Protein AF-0000000072352328 (afdb_homodimer)

Organism: Anopheles coluzzii (NCBI:txid1518534)

Solvent-accessible surface area (backbone atoms only — not comparable to full-atom values): 76839 Å² total; per-residue (Å²): 142,83,77,74,85,73,66,78,80,70,67,80,75,66,70,76,72,65,75,76,70,66,76,71,64,65,72,63,61,73,65,61,70,85,67,74,69,97,76,76,88,82,78,81,71,86,71,71,86,76,81,78,78,77,79,77,78,75,73,78,75,74,75,66,84,60,55,64,74,63,72,71,69,50,74,73,69,64,60,67,70,76,65,71,70,70,68,73,87,72,75,71,66,72,76,56,86,63,78,65,69,59,88,79,51,53,70,67,54,48,52,33,56,46,44,62,72,64,58,58,46,59,68,58,42,25,53,48,37,53,57,51,39,71,77,40,86,81,61,66,58,70,44,43,54,64,58,50,55,46,70,82,67,77,76,76,66,44,80,48,58,55,34,41,35,35,73,64,36,68,65,53,44,50,43,64,74,36,67,90,49,87,77,94,59,66,63,47,41,31,36,38,33,44,47,81,40,77,70,47,86,67,41,66,40,24,36,42,36,34,33,35,39,42,67,90,44,72,84,52,71,71,36,68,29,28,41,33,38,19,61,54,70,74,65,37,65,57,75,66,42,39,65,53,41,54,46,50,46,47,33,49,73,72,26,40,70,50,94,87,40,74,24,42,39,45,84,60,38,38,40,46,53,64,72,44,43,20,61,61,59,20,35,32,48,53,75,40,46,46,14,52,78,56,32,66,34,64,36,43,78,28,81,85,66,39,33,45,16,38,82,60,86,78,44,58,66,61,50,51,72,48,53,78,66,60,69,58,59,78,26,54,72,51,86,32,55,66,76,71,32,76,96,60,51,70,50,70,30,49,47,75,47,23,41,56,64,32,40,30,66,27,46,49,43,50,49,52,50,18,43,56,69,38,73,41,70,44,88,55,61,38,80,77,43,37,67,57,55,17,49,55,40,51,67,43,49,65,30,80,76,55,80,71,77,55,66,31,64,88,45,50,94,33,56,43,64,67,49,42,48,44,34,62,71,54,46,36,63,55,52,37,65,71,67,38,58,68,69,60,34,52,47,46,34,24,51,49,50,22,52,56,33,43,50,30,64,63,34,54,90,45,38,67,59,25,40,54,30,31,44,48,34,50,56,47,40,35,72,69,53,30,61,60,68,26,26,56,52,50,45,49,46,64,50,31,47,58,46,31,72,74,72,38,33,37,78,80,52,38,53,65,71,56,54,58,52,52,48,51,55,56,63,52,54,79,58,87,50,64,58,62,60,45,37,53,39,48,51,53,29,49,54,62,48,54,74,67,58,81,75,79,84,82,76,65,65,40,80,45,79,53,100,89,36,59,31,41,32,58,46,89,84,35,66,37,28,67,49,80,38,30,16,35,30,30,32,77,86,73,44,48,32,40,43,67,46,70,48,79,53,96,94,35,48,40,30,35,26,28,41,46,71,49,72,40,65,69,43,65,61,88,49,50,25,56,82,70,56,23,35,23,35,39,70,83,37,46,43,89,60,78,43,79,40,48,60,82,42,53,45,28,41,30,37,55,23,60,38,94,48,88,54,32,28,38,32,27,60,37,64,91,45,51,76,95,142,82,77,72,86,74,64,74,82,71,64,81,75,65,70,79,73,63,77,78,69,65,80,71,60,70,68,63,63,73,61,62,74,68,66,68,90,63,81,76,84,87,76,84,74,82,77,78,82,84,83,79,79,78,80,80,79,75,74,79,75,75,78,67,82,62,57,64,73,64,73,70,68,50,74,72,70,63,59,66,70,75,64,71,68,68,69,73,86,71,74,71,67,72,77,54,87,62,79,63,70,59,87,78,50,54,70,68,54,47,52,34,55,48,43,62,72,64,59,59,45,58,68,58,44,25,53,50,37,54,58,52,39,73,75,39,85,83,62,65,60,68,45,42,53,65,58,50,55,44,70,82,68,75,76,74,66,44,81,47,59,55,33,41,34,34,73,63,36,68,63,52,41,50,43,64,74,37,66,90,47,87,78,94,58,66,62,47,41,31,36,36,33,44,46,80,42,76,71,45,86,66,40,63,40,23,37,41,37,35,32,35,40,39,68,88,44,72,84,52,72,71,37,67,32,30,39,32,36,20,60,53,70,72,66,36,65,57,75,65,42,39,66,54,39,54,49,52,46,48,31,48,72,71,26,40,70,51,94,88,40,75,25,42,40,44,84,59,38,38,41,46,53,65,71,43,43,19,60,60,59,19,36,32,49,53,76,39,47,47,14,52,79,55,33,66,35,65,35,43,78,28,83,86,66,43,33,45,15,40,84,58,86,76,44,58,66,63,50,51,72,47,55,78,65,61,68,59,58,79,25,54,71,51,86,31,55,64,74,72,32,75,95,60,50,69,52,69,30,48,45,73,47,23,41,55,64,34,39,30,65,26,45,49,44,51,48,53,49,18,42,55,70,37,74,40,71,44,88,54,61,38,80,77,42,35,67,58,55,17,49,55,40,50,66,45,50,64,30,80,77,54,80,72,76,55,65,32,65,87,44,50,93,35,58,43,65,67,49,42,50,45,33,62,71,53,48,36,63,54,48,37,65,70,67,38,57,69,69,60,36,52,47,47,33,23,51,49,51,22,52,57,33,42,50,30,63,64,33,54,89,45,38,65,57,25,40,52,30,33,42,48,35,50,57,47,40,33,71,69,54,28,61,62,70,26,26,56,53,51,43,48,46,64,52,30,46,59,47,32,73,74,74,39,34,37,78,81,53,39,52,66,73,54,53,56,52,52,49,52,55,58,62,51,55,80,60,86,51,62,59,62,60,44,37,54,40,48,51,52,28,50,54,62,49,54,74,67,59,81,77,80,86,81,76,66,65,40,80,44,79,53,99,90,36,59,31,40,32,57,46,90,85,34,65,37,27,66,50,80,38,30,14,37,30,29,32,76,86,73,45,49,32,37,45,67,44,71,48,78,54,95,95,35,47,41,29,35,26,28,43,48,70,51,73,40,66,70,44,66,62,89,50,49,26,58,82,67,57,23,34,24,35,40,69,83,38,47,43,90,58,79,44,80,40,49,60,84,42,54,46,29,42,30,37,55,24,62,39,94,47,91,54,33,29,38,34,27,62,38,64,92,45,49,76,95

Foldseek 3Di:
DPPDPPPDPPPPPPPPPPPPPPPPPPPVPVPPPVPDDDDDDDDDDPPDDDDPPPDPPPPPPPPPPLVAVQPVPPLVLFLPPPPQPPPDPPPPPVPPPPVPPPPPDDPLLVVLVVCLVVLDDFVVVLVVLVVVQVPDPPHHDNGPCVSLVFDPDFQDWDDAAFFIKHFCADLNQQCLQPVPHDDPAQEWEKEWEWEWAQQDPVALKIKTWIWMDTLVCRVRAITTGMITIHSDPGPDLCVHCVVVLVRQQVCQVFAHAYPNDGHHYDYFAYEYDQQVLCVQQQFDGCQAQCNALFFRFGWDQDPVVSGTFGQDQPGGTDFQVCVVVVVNPRRHHDHHPNNSRPPDRSSQRYDPLACLVQPQSHPQLCVLCCQCVVVLVFDFPCVPCQVVQQVLQQPFQAAVLLSDGAGGCVCSVSDHSSNSVCCLAAAVLQRCVPGPPPVVSLLSVLVSVLLLLQQAVVNVVCLVVNLVSLSVSLVVSCVNRRRNPRGSSSSCSNVNSVNCVRRNGNVSRHCVSVSNVSSVLSSQADDPPPSVSSSVSSVVSVSVSVVVSDDDDDDDQDWDDDPRWIWTRHDVSQIATQDPNRQWFAFPVLWIWGWDHWDDDPNWIKTKTWTQQDWDFSDPPPHTVSSSSKTKGFPVRIDPDIDIDTSNRTAFGWGWRDHPDRGITITHGPSVSHHD/DPPPPPPDPPPPPPPPPPPPPPPPPPVPPVPPPVPDPPPDDDDDPDPDDDDPPPDPPPPPPPPPPLVAVQPVPPLVLFLPPPPQPPPDPPPPPPPPPPVPPPPPDDPLLVVLVVCLVVLDDQVVVLVVLVVVQVPDPPHDDNGPCVSLVFPPDFQDWDDAAFFIKGFCADLNQQCLQPVPHDDPAQEWEKEWEWEWAQQDPVALKIKTWIWMDTLVCRVRAITTGMITIHSDPGPDLCVHCVVVLVRQQVCQVFAHAYPNDGHHYDYFAYEYDQQVLCVQQQFDGCQAQCNALFFRFGWDQDPVVSGTFGQDQPGGTDFQVCVVVVVNPRRHHDHHPNNSRPPDRSSQRYDPLACLVQPQSHDQLCVLCCQCVVVLVFDFPCVPCQVVQQVLQQPFQAAVLLSDGAGGCVCSVSDHSSNSVCCLAAAVLQRCVPGPDPVVSQLSVLVSVLLLLQQAVVNVVCLVVNLVSLSVSLVVSCVNRRRNPRGSSSSCSNVNSVNCVRRNGNVSRHCVSVSNVSSVLSSQADDPPPSVSSSVSSVVSVSVSVVVSDDDDDDDQDWDDDPRWIWTRHDVSQIATQDPNRQWFAFPVLWIWGWDHWDDDPNWIKTKTWTQQDWDFSDPPPHTNSSSSKTKGFPVRIDPDIDIDTSNRTAFGWRWRDHPDRGITITHGPSVSHHD

Structure (mmCIF, N/CA/C/O backbone):
data_AF-0000000072352328-model_v1
#
loop_
_entity.id
_entity.type
_entity.pdbx_description
1 polymer 'Transposase domain-containing protein'
#
loop_
_atom_site.group_PDB
_atom_site.id
_atom_site.type_symbol
_atom_site.label_atom_id
_atom_site.label_alt_id
_atom_site.label_comp_id
_atom_site.label_asym_id
_atom_site.label_entity_id
_atom_site.label_seq_id
_atom_site.pdbx_PDB_ins_code
_atom_site.Cartn_x
_atom_site.Cartn_y
_atom_site.Cartn_z
_atom_site.occupancy
_atom_site.B_iso_or_equiv
_atom_site.auth_seq_id
_atom_site.auth_comp_id
_atom_site.auth_asym_id
_atom_site.auth_atom_id
_atom_site.pdbx_PDB_model_num
ATOM 1 N N . MET A 1 1 ? 1.146 28.656 66.938 1 20.92 1 MET A N 1
ATOM 2 C CA . MET A 1 1 ? -0.281 28.484 66.688 1 20.92 1 MET A CA 1
ATOM 3 C C . MET A 1 1 ? -0.513 27.547 65.5 1 20.92 1 MET A C 1
ATOM 5 O O . MET A 1 1 ? -1.419 27.781 64.688 1 20.92 1 MET A O 1
ATOM 9 N N . ASP A 1 2 ? 0.511 26.781 65.062 1 22.23 2 ASP A N 1
ATOM 10 C CA . ASP A 1 2 ? 1.197 26 64 1 22.23 2 ASP A CA 1
ATOM 11 C C . ASP A 1 2 ? 0.465 24.688 63.719 1 22.23 2 ASP A C 1
ATOM 13 O O . ASP A 1 2 ? 0.609 24.109 62.656 1 22.23 2 ASP A O 1
ATOM 17 N N . ASN A 1 3 ? -0.056 24.016 64.812 1 22.45 3 ASN A N 1
ATOM 18 C CA . ASN A 1 3 ? -0.299 22.594 65 1 22.45 3 ASN A CA 1
ATOM 19 C C . ASN A 1 3 ? -1.576 22.141 64.312 1 22.45 3 ASN A C 1
ATOM 21 O O . ASN A 1 3 ? -1.87 20.953 64.25 1 22.45 3 ASN A O 1
ATOM 25 N N . LEU A 1 4 ? -2.645 22.953 64.375 1 22.48 4 LEU A N 1
ATOM 26 C CA . LEU A 1 4 ? -4.051 22.562 64.375 1 22.48 4 LEU A CA 1
ATOM 27 C C . LEU A 1 4 ? -4.465 22.047 62.969 1 22.48 4 LEU A C 1
ATOM 29 O O . LEU A 1 4 ? -5.578 21.547 62.812 1 22.48 4 LEU A O 1
ATOM 33 N N . GLN A 1 5 ? -3.85 22.594 61.844 1 19.72 5 GLN A N 1
ATOM 34 C CA . GLN A 1 5 ? -4.492 22.609 60.531 1 19.72 5 GLN A CA 1
ATOM 35 C C . GLN A 1 5 ? -4.488 21.234 59.906 1 19.72 5 GLN A C 1
ATOM 37 O O . GLN A 1 5 ? -4.613 21.109 58.688 1 19.72 5 GLN A O 1
ATOM 42 N N . ARG A 1 6 ? -3.805 20.125 60.562 1 25.02 6 ARG A N 1
ATOM 43 C CA . ARG A 1 6 ? -3.527 18.781 60.094 1 25.02 6 ARG A CA 1
ATOM 44 C C . ARG A 1 6 ? -4.82 18.031 59.812 1 25.02 6 ARG A C 1
ATOM 46 O O . ARG A 1 6 ? -4.809 17.016 59.094 1 25.02 6 ARG A O 1
ATOM 53 N N . VAL A 1 7 ? -5.84 18.219 60.719 1 23.66 7 VAL A N 1
ATOM 54 C CA . VAL A 1 7 ? -6.812 17.188 61.094 1 23.66 7 VAL A CA 1
ATOM 55 C C . VAL A 1 7 ? -7.773 16.953 59.938 1 23.66 7 VAL A C 1
ATOM 57 O O . VAL A 1 7 ? -8.188 15.82 59.688 1 23.66 7 VAL A O 1
ATOM 60 N N . ASP A 1 8 ? -8.422 18.016 59.344 1 21.95 8 ASP A N 1
ATOM 61 C CA . ASP A 1 8 ? -9.758 17.875 58.75 1 21.95 8 ASP A CA 1
ATOM 62 C C . ASP A 1 8 ? -9.695 17.188 57.406 1 21.95 8 ASP A C 1
ATOM 64 O O . ASP A 1 8 ? -10.719 17.031 56.75 1 21.95 8 ASP A O 1
ATOM 68 N N . ASN A 1 9 ? -8.516 17.062 56.75 1 22.2 9 ASN A N 1
ATOM 69 C CA . ASN A 1 9 ? -8.406 16.703 55.344 1 22.2 9 ASN A CA 1
ATOM 70 C C . ASN A 1 9 ? -8.711 15.227 55.094 1 22.2 9 ASN A C 1
ATOM 72 O O . ASN A 1 9 ? -8.453 14.695 54.031 1 22.2 9 ASN A O 1
ATOM 76 N N . ILE A 1 10 ? -8.734 14.312 56.156 1 26.14 10 ILE A N 1
ATOM 77 C CA . ILE A 1 10 ? -8.867 12.859 56.125 1 26.14 10 ILE A CA 1
ATOM 78 C C . ILE A 1 10 ? -10.273 12.477 55.656 1 26.14 10 ILE A C 1
ATOM 80 O O . ILE A 1 10 ? -10.516 11.344 55.25 1 26.14 10 ILE A O 1
ATOM 84 N N . LYS A 1 11 ? -11.336 13.281 56.031 1 23.91 11 LYS A N 1
ATOM 85 C CA . LYS A 1 11 ? -12.711 12.781 56.062 1 23.91 11 LYS A CA 1
ATOM 86 C C . LYS A 1 11 ? -13.188 12.398 54.688 1 23.91 11 LYS A C 1
ATOM 88 O O . LYS A 1 11 ? -13.953 11.438 54.531 1 23.91 11 LYS A O 1
ATOM 93 N N . TYR A 1 12 ? -13.102 13.305 53.625 1 23.03 12 TYR A N 1
ATOM 94 C CA . TYR A 1 12 ? -13.984 13.281 52.469 1 23.03 12 TYR A CA 1
ATOM 95 C C . TYR A 1 12 ? -13.648 12.117 51.562 1 23.03 12 TYR A C 1
ATOM 97 O O . TYR A 1 12 ? -14.352 11.867 50.562 1 23.03 12 TYR A O 1
ATOM 105 N N . SER A 1 13 ? -12.594 11.328 51.719 1 22.41 13 SER A N 1
ATOM 106 C CA . SER A 1 13 ? -12.133 10.305 50.812 1 22.41 13 SER A CA 1
ATOM 107 C C . SER A 1 13 ? -13.078 9.109 50.781 1 22.41 13 SER A C 1
ATOM 109 O O . SER A 1 13 ? -13.008 8.266 49.875 1 22.41 13 SER A O 1
ATOM 111 N N . GLU A 1 14 ? -13.719 8.719 51.906 1 22.84 14 GLU A N 1
ATOM 112 C CA . GLU A 1 14 ? -14.352 7.414 52.094 1 22.84 14 GLU A CA 1
ATOM 113 C C . GLU A 1 14 ? -15.617 7.289 51.25 1 22.84 14 GLU A C 1
ATOM 115 O O . GLU A 1 14 ? -16 6.188 50.875 1 22.84 14 GLU A O 1
ATOM 120 N N . GLN A 1 15 ? -16.516 8.305 51.188 1 21.77 15 GLN A N 1
ATOM 121 C CA . GLN A 1 15 ? -17.922 8.109 50.812 1 21.77 15 GLN A CA 1
ATOM 122 C C . GLN A 1 15 ? -18.047 7.676 49.344 1 21.77 15 GLN A C 1
ATOM 124 O O . GLN A 1 15 ? -19.062 7.129 48.938 1 21.77 15 GLN A O 1
ATOM 129 N N . ILE A 1 16 ? -17.141 7.957 48.438 1 21.31 16 ILE A N 1
ATOM 130 C CA . ILE A 1 16 ? -17.469 7.824 47 1 21.31 16 ILE A CA 1
ATOM 131 C C . ILE A 1 16 ? -17.453 6.352 46.625 1 21.31 16 ILE A C 1
ATOM 133 O O . ILE A 1 16 ? -17.734 6.008 45.469 1 21.31 16 ILE A O 1
ATOM 137 N N . ARG A 1 17 ? -16.984 5.348 47.469 1 25.22 17 ARG A N 1
ATOM 138 C CA . ARG A 1 17 ? -16.938 3.965 47 1 25.22 17 ARG A CA 1
ATOM 139 C C . ARG A 1 17 ? -18.344 3.428 46.75 1 25.22 17 ARG A C 1
ATOM 141 O O . ARG A 1 17 ? -18.5 2.32 46.25 1 25.22 17 ARG A O 1
ATOM 148 N N . LYS A 1 18 ? -19.344 3.809 47.625 1 22.61 18 LYS A N 1
ATOM 149 C CA . LYS A 1 18 ? -20.578 3.045 47.75 1 22.61 18 LYS A CA 1
ATOM 150 C C . LYS A 1 18 ? -21.375 3.066 46.469 1 22.61 18 LYS A C 1
ATOM 152 O O . LYS A 1 18 ? -22.078 2.1 46.156 1 22.61 18 LYS A O 1
ATOM 157 N N . THR A 1 19 ? -21.688 4.211 45.781 1 23 19 THR A N 1
ATOM 158 C CA . THR A 1 19 ? -22.891 4.336 44.969 1 23 19 THR A CA 1
ATOM 159 C C . THR A 1 19 ? -22.734 3.576 43.656 1 23 19 THR A C 1
ATOM 161 O O . THR A 1 19 ? -23.625 3.592 42.812 1 23 19 THR A O 1
ATOM 164 N N . GLY A 1 20 ? -21.641 3.021 43.344 1 21.59 20 GLY A N 1
ATOM 165 C CA . GLY A 1 20 ? -21.5 2.498 41.969 1 21.59 20 GLY A CA 1
ATOM 166 C C . GLY A 1 20 ? -22.266 1.214 41.75 1 21.59 20 GLY A C 1
ATOM 167 O O . GLY A 1 20 ? -22.219 0.64 40.656 1 21.59 20 GLY A O 1
ATOM 168 N N . MET A 1 21 ? -22.672 0.507 42.844 1 22.88 21 MET A N 1
ATOM 169 C CA . MET A 1 21 ? -23.203 -0.841 42.656 1 22.88 21 MET A CA 1
ATOM 170 C C . MET A 1 21 ? -24.578 -0.8 42 1 22.88 21 MET A C 1
ATOM 172 O O . MET A 1 21 ? -25.094 -1.832 41.562 1 22.88 21 MET A O 1
ATOM 176 N N . LEU A 1 22 ? -25.469 0.188 42.312 1 21.83 22 LEU A N 1
ATOM 177 C CA . LEU A 1 22 ? -26.906 0.001 42.188 1 21.83 22 LEU A CA 1
ATOM 178 C C . LEU A 1 22 ? -27.312 -0.14 40.719 1 21.83 22 LEU A C 1
ATOM 180 O O . LEU A 1 22 ? -28.328 -0.761 40.406 1 21.83 22 LEU A O 1
ATOM 184 N N . TYR A 1 23 ? -26.766 0.532 39.75 1 20.7 23 TYR A N 1
ATOM 185 C CA . TYR A 1 23 ? -27.594 0.753 38.562 1 20.7 23 TYR A CA 1
ATOM 186 C C . TYR A 1 23 ? -27.656 -0.503 37.719 1 20.7 23 TYR A C 1
ATOM 188 O O . TYR A 1 23 ? -28.156 -0.464 36.594 1 20.7 23 TYR A O 1
ATOM 196 N N . LYS A 1 24 ? -27.125 -1.657 38.094 1 24.25 24 LYS A N 1
ATOM 197 C CA . LYS A 1 24 ? -27.188 -2.783 37.188 1 24.25 24 LYS A CA 1
ATOM 198 C C . LYS A 1 24 ? -28.641 -3.213 36.938 1 24.25 24 LYS A C 1
ATOM 200 O O . LYS A 1 24 ? -28.938 -3.945 36 1 24.25 24 LYS A O 1
ATOM 205 N N . GLN A 1 25 ? -29.516 -3.09 38.031 1 21.48 25 GLN A N 1
ATOM 206 C CA . GLN A 1 25 ? -30.719 -3.918 38 1 21.48 25 GLN A CA 1
ATOM 207 C C . GLN A 1 25 ? -31.688 -3.457 36.906 1 21.48 25 GLN A C 1
ATOM 209 O O . GLN A 1 25 ? -32.562 -4.219 36.5 1 21.48 25 GLN A O 1
ATOM 214 N N . ARG A 1 26 ? -31.797 -2.109 36.75 1 21.44 26 ARG A N 1
ATOM 215 C CA . ARG A 1 26 ? -33.062 -1.669 36.156 1 21.44 26 ARG A CA 1
ATOM 216 C C . ARG A 1 26 ? -33.188 -2.156 34.719 1 21.44 26 ARG A C 1
ATOM 218 O O . ARG A 1 26 ? -34.281 -2.17 34.125 1 21.44 26 ARG A O 1
ATOM 225 N N . ASP A 1 27 ? -32.094 -2.398 34.031 1 20.11 27 ASP A N 1
ATOM 226 C CA . ASP A 1 27 ? -32.375 -2.453 32.594 1 20.11 27 ASP A CA 1
ATOM 227 C C . ASP A 1 27 ? -33.031 -3.775 32.219 1 20.11 27 ASP A C 1
ATOM 229 O O . ASP A 1 27 ? -33.281 -4.027 31.031 1 20.11 27 ASP A O 1
ATOM 233 N N . LYS A 1 28 ? -33.062 -4.746 33.188 1 22.59 28 LYS A N 1
ATOM 234 C CA . LYS A 1 28 ? -33.688 -5.984 32.688 1 22.59 28 LYS A CA 1
ATOM 235 C C . LYS A 1 28 ? -35.125 -5.77 32.312 1 22.59 28 LYS A C 1
ATOM 237 O O . LYS A 1 28 ? -35.719 -6.566 31.578 1 22.59 28 LYS A O 1
ATOM 242 N N . LEU A 1 29 ? -35.844 -4.875 33.219 1 20.34 29 LEU A N 1
ATOM 243 C CA . LEU A 1 29 ? -37.312 -5.004 33.188 1 20.34 29 LEU A CA 1
ATOM 244 C C . LEU A 1 29 ? -37.844 -4.582 31.812 1 20.34 29 LEU A C 1
ATOM 246 O O . LEU A 1 29 ? -38.969 -4.887 31.469 1 20.34 29 LEU A O 1
ATOM 250 N N . ARG A 1 30 ? -37.125 -3.598 31.203 1 22.3 30 ARG A N 1
ATOM 251 C CA . ARG A 1 30 ? -37.906 -3.051 30.094 1 22.3 30 ARG A CA 1
ATOM 252 C C . ARG A 1 30 ? -38.125 -4.09 29 1 22.3 30 ARG A C 1
ATOM 254 O O . ARG A 1 30 ? -38.594 -3.762 27.906 1 22.3 30 ARG A O 1
ATOM 261 N N . LEU A 1 31 ? -37.625 -5.32 29.25 1 23.61 31 LEU A N 1
ATOM 262 C CA . LEU A 1 31 ? -37.844 -6.293 28.188 1 23.61 31 LEU A CA 1
ATOM 263 C C . LEU A 1 31 ? -39.312 -6.523 27.969 1 23.61 31 LEU A C 1
ATOM 265 O O . LEU A 1 31 ? -39.75 -6.91 26.875 1 23.61 31 LEU A O 1
ATOM 269 N N . ILE A 1 32 ? -40 -6.73 29.188 1 22.19 32 ILE A N 1
ATOM 270 C CA . ILE A 1 32 ? -41.25 -7.512 29.125 1 22.19 32 ILE A CA 1
ATOM 271 C C . ILE A 1 32 ? -42.281 -6.762 28.297 1 22.19 32 ILE A C 1
ATOM 273 O O . ILE A 1 32 ? -43.031 -7.367 27.516 1 22.19 32 ILE A O 1
ATOM 277 N N . GLU A 1 33 ? -42.594 -5.531 28.828 1 20.19 33 GLU A N 1
ATOM 278 C CA . GLU A 1 33 ? -44 -5.121 28.641 1 20.19 33 GLU A CA 1
ATOM 279 C C . GLU A 1 33 ? -44.281 -4.863 27.172 1 20.19 33 GLU A C 1
ATOM 281 O O . GLU A 1 33 ? -45.438 -4.57 26.797 1 20.19 33 GLU A O 1
ATOM 286 N N . LYS A 1 34 ? -43.281 -4.453 26.406 1 21.44 34 LYS A N 1
ATOM 287 C CA . LYS A 1 34 ? -43.875 -3.92 25.188 1 21.44 34 LYS A CA 1
ATOM 288 C C . LYS A 1 34 ? -44.594 -5.016 24.391 1 21.44 34 LYS A C 1
ATOM 290 O O . LYS A 1 34 ? -44.062 -5.496 23.375 1 21.44 34 LYS A O 1
ATOM 295 N N . ASP A 1 35 ? -44.969 -6.137 25 1 19.7 35 ASP A N 1
ATOM 296 C CA . ASP A 1 35 ? -45.688 -7.203 24.328 1 19.7 35 ASP A CA 1
ATOM 297 C C . ASP A 1 35 ? -46.906 -6.648 23.578 1 19.7 35 ASP A C 1
ATOM 299 O O . ASP A 1 35 ? -47.188 -7.059 22.453 1 19.7 35 ASP A O 1
ATOM 303 N N . ALA A 1 36 ? -48 -6.488 24.469 1 18.75 36 ALA A N 1
ATOM 304 C CA . ALA A 1 36 ? -49.375 -6.891 24.203 1 18.75 36 ALA A CA 1
ATOM 305 C C . ALA A 1 36 ? -50.031 -5.953 23.188 1 18.75 36 ALA A C 1
ATOM 307 O O . ALA A 1 36 ? -50.812 -6.391 22.344 1 18.75 36 ALA A O 1
ATOM 308 N N . ALA A 1 37 ? -50.25 -4.66 23.688 1 18.08 37 ALA A N 1
ATOM 309 C CA . ALA A 1 37 ? -51.594 -4.176 23.5 1 18.08 37 ALA A CA 1
ATOM 310 C C . ALA A 1 37 ? -51.906 -3.963 22.031 1 18.08 37 ALA A C 1
ATOM 312 O O . ALA A 1 37 ? -53 -4.316 21.547 1 18.08 37 ALA A O 1
ATOM 313 N N . ASP A 1 38 ? -51.438 -2.75 21.391 1 18.28 38 ASP A N 1
ATOM 314 C CA . ASP A 1 38 ? -52.469 -1.924 20.766 1 18.28 38 ASP A CA 1
ATOM 315 C C . ASP A 1 38 ? -52.969 -2.547 19.469 1 18.28 38 ASP A C 1
ATOM 317 O O . ASP A 1 38 ? -52.188 -2.775 18.547 1 18.28 38 ASP A O 1
ATOM 321 N N . HIS A 1 39 ? -54.125 -3.273 19.438 1 18.48 39 HIS A N 1
ATOM 322 C CA . HIS A 1 39 ? -55.062 -3.977 18.547 1 18.48 39 HIS A CA 1
ATOM 323 C C . HIS A 1 39 ? -55.406 -3.115 17.344 1 18.48 39 HIS A C 1
ATOM 325 O O . HIS A 1 39 ? -55.438 -3.605 16.203 1 18.48 39 HIS A O 1
ATOM 331 N N . GLY A 1 40 ? -56.25 -2.027 17.578 1 17.14 40 GLY A N 1
ATOM 332 C CA . GLY A 1 40 ? -57.5 -1.94 16.859 1 17.14 40 GLY A CA 1
ATOM 333 C C . GLY A 1 40 ? -57.344 -1.481 15.422 1 17.14 40 GLY A C 1
ATOM 334 O O . GLY A 1 40 ? -58.062 -1.923 14.531 1 17.14 40 GLY A O 1
ATOM 335 N N . SER A 1 41 ? -56.875 -0.177 15.234 1 17.61 41 SER A N 1
ATOM 336 C CA . SER A 1 41 ? -57.688 0.738 14.438 1 17.61 41 SER A CA 1
ATOM 337 C C . SER A 1 41 ? -57.656 0.364 12.961 1 17.61 41 SER A C 1
ATOM 339 O O . SER A 1 41 ? -56.656 -0.167 12.477 1 17.61 41 SER A O 1
ATOM 341 N N . THR A 1 42 ? -58.875 0.562 12.258 1 18.05 42 THR A N 1
ATOM 342 C CA . THR A 1 42 ? -59.688 0.279 11.07 1 18.05 42 THR A CA 1
ATOM 343 C C . THR A 1 42 ? -59 0.801 9.812 1 18.05 42 THR A C 1
ATOM 345 O O . THR A 1 42 ? -58.094 1.659 9.898 1 18.05 42 THR A O 1
ATOM 348 N N . SER A 1 43 ? -59.656 0.607 8.633 1 18.42 43 SER A N 1
ATOM 349 C CA . SER A 1 43 ? -59.562 0.262 7.215 1 18.42 43 SER A CA 1
ATOM 350 C C . SER A 1 43 ? -59.344 1.501 6.355 1 18.42 43 SER A C 1
ATOM 352 O O . SER A 1 43 ? -59.219 1.4 5.137 1 18.42 43 SER A O 1
ATOM 354 N N . VAL A 1 44 ? -59.375 2.785 6.945 1 18.56 44 VAL A N 1
ATOM 355 C CA . VAL A 1 44 ? -60 3.689 5.98 1 18.56 44 VAL A CA 1
ATOM 356 C C . VAL A 1 44 ? -59.156 3.729 4.703 1 18.56 44 VAL A C 1
ATOM 358 O O . VAL A 1 44 ? -57.938 3.607 4.75 1 18.56 44 VAL A O 1
ATOM 361 N N . ASP A 1 45 ? -59.844 3.881 3.523 1 19.02 45 ASP A N 1
ATOM 362 C CA . ASP A 1 45 ? -59.906 3.68 2.08 1 19.02 45 ASP A CA 1
ATOM 363 C C . ASP A 1 45 ? -59.031 4.688 1.35 1 19.02 45 ASP A C 1
ATOM 365 O O . ASP A 1 45 ? -59.094 4.801 0.123 1 19.02 45 ASP A O 1
ATOM 369 N N . ASP A 1 46 ? -58 5.258 2.062 1 17.16 46 ASP A N 1
ATOM 370 C CA . ASP A 1 46 ? -57.594 6.484 1.395 1 17.16 46 ASP A CA 1
ATOM 371 C C . ASP A 1 46 ? -57.094 6.195 -0.023 1 17.16 46 ASP A C 1
ATOM 373 O O . ASP A 1 46 ? -56.094 5.516 -0.21 1 17.16 46 ASP A O 1
ATOM 377 N N . ALA A 1 47 ? -57.969 6.191 -1.014 1 18.22 47 ALA A N 1
ATOM 378 C CA . ALA A 1 47 ? -57.906 5.918 -2.447 1 18.22 47 ALA A CA 1
ATOM 379 C C . ALA A 1 47 ? -56.812 6.766 -3.111 1 18.22 47 ALA A C 1
ATOM 381 O O . ALA A 1 47 ? -56.219 6.344 -4.098 1 18.22 47 ALA A O 1
ATOM 382 N N . GLY A 1 48 ? -56.781 8.094 -2.688 1 17.25 48 GLY A N 1
ATOM 383 C CA . GLY A 1 48 ? -56.844 8.883 -3.902 1 17.25 48 GLY A CA 1
ATOM 384 C C . GLY A 1 48 ? -55.562 8.859 -4.715 1 17.25 48 GLY A C 1
ATOM 385 O O . GLY A 1 48 ? -55.625 8.992 -5.941 1 17.25 48 GLY A O 1
ATOM 386 N N . TYR A 1 49 ? -54.406 9.141 -4.012 1 18.41 49 TYR A N 1
ATOM 387 C CA . TYR A 1 49 ? -53.625 10.156 -4.723 1 18.41 49 TYR A CA 1
ATOM 388 C C . TYR A 1 49 ? -52.938 9.555 -5.949 1 18.41 49 TYR A C 1
ATOM 390 O O . TYR A 1 49 ? -52.469 8.414 -5.918 1 18.41 49 TYR A O 1
ATOM 398 N N . SER A 1 50 ? -53.188 10.117 -7.145 1 18.94 50 SER A N 1
ATOM 399 C CA . SER A 1 50 ? -52.875 9.953 -8.562 1 18.94 50 SER A CA 1
ATOM 400 C C . SER A 1 50 ? -51.375 9.922 -8.812 1 18.94 50 SER A C 1
ATOM 402 O O . SER A 1 50 ? -50.594 10.57 -8.094 1 18.94 50 SER A O 1
ATOM 404 N N . ASN A 1 51 ? -50.875 8.922 -9.508 1 18.89 51 ASN A N 1
ATOM 405 C CA . ASN A 1 51 ? -49.62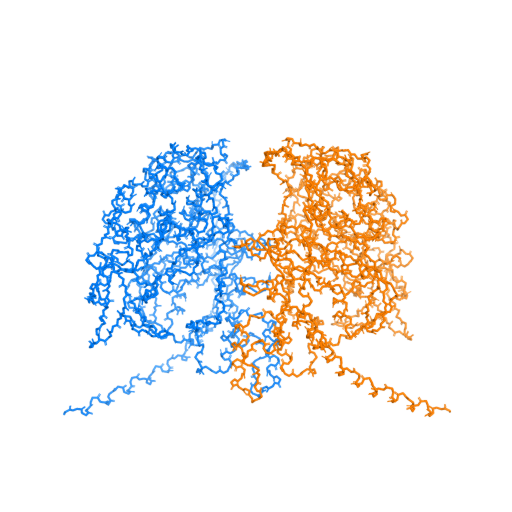5 8.328 -10 1 18.89 51 ASN A CA 1
ATOM 406 C C . ASN A 1 51 ? -48.812 9.328 -10.812 1 18.89 51 ASN A C 1
ATOM 408 O O . ASN A 1 51 ? -49.188 9.648 -11.945 1 18.89 51 ASN A O 1
ATOM 412 N N . ILE A 1 52 ? -48.438 10.555 -10.25 1 19.94 52 ILE A N 1
ATOM 413 C CA . ILE A 1 52 ? -47.719 11.422 -11.18 1 19.94 52 ILE A CA 1
ATOM 414 C C . ILE A 1 52 ? -46.5 10.68 -11.727 1 19.94 52 ILE A C 1
ATOM 416 O O . ILE A 1 52 ? -45.688 10.141 -10.961 1 19.94 52 ILE A O 1
ATOM 420 N N . SER A 1 53 ? -46.5 10.266 -13 1 19.39 53 SER A N 1
ATOM 421 C CA . SER A 1 53 ? -45.562 9.57 -13.883 1 19.39 53 SER A CA 1
ATOM 422 C C . SER A 1 53 ? -44.219 10.281 -13.953 1 19.39 53 SER A C 1
ATOM 424 O O . SER A 1 53 ? -44.125 11.398 -14.469 1 19.39 53 SER A O 1
ATOM 426 N N . HIS A 1 54 ? -43.438 10.414 -12.883 1 18.27 54 HIS A N 1
ATOM 427 C CA . HIS A 1 54 ? -42.156 11.109 -13.031 1 18.27 54 HIS A CA 1
ATOM 428 C C . HIS A 1 54 ? -41.344 10.477 -14.141 1 18.27 54 HIS A C 1
ATOM 430 O O . HIS A 1 54 ? -41.188 9.25 -14.195 1 18.27 54 HIS A O 1
ATOM 436 N N . ALA A 1 55 ? -41.219 11.055 -15.367 1 20.27 55 ALA A N 1
ATOM 437 C CA . ALA A 1 55 ? -40.406 10.812 -16.547 1 20.27 55 ALA A CA 1
ATOM 438 C C . ALA A 1 55 ? -38.938 10.656 -16.172 1 20.27 55 ALA A C 1
ATOM 440 O O . ALA A 1 55 ? -38.375 11.461 -15.406 1 20.27 55 ALA A O 1
ATOM 441 N N . ASP A 1 56 ? -38.406 9.438 -16.109 1 19.95 56 ASP A N 1
ATOM 442 C CA . ASP A 1 56 ? -37.094 8.914 -15.828 1 19.95 56 ASP A CA 1
ATOM 443 C C . ASP A 1 56 ? -36.031 9.578 -16.719 1 19.95 56 ASP A C 1
ATOM 445 O O . ASP A 1 56 ? -36.031 9.383 -17.938 1 19.95 56 ASP A O 1
ATOM 449 N N . CYS A 1 57 ? -35.781 10.914 -16.625 1 20.95 57 CYS A N 1
ATOM 450 C CA . CYS A 1 57 ? -34.688 11.516 -17.391 1 20.95 57 CYS A CA 1
ATOM 451 C C . CYS A 1 57 ? -33.406 10.703 -17.25 1 20.95 57 CYS A C 1
ATOM 453 O O . CYS A 1 57 ? -32.844 10.602 -16.156 1 20.95 57 CYS A O 1
ATOM 455 N N . SER A 1 58 ? -33.281 9.57 -17.953 1 21.42 58 SER A N 1
ATOM 456 C CA . SER A 1 58 ? -32.094 8.758 -18.094 1 21.42 58 SER A CA 1
ATOM 457 C C . SER A 1 58 ? -30.891 9.602 -18.531 1 21.42 58 SER A C 1
ATOM 459 O O . SER A 1 58 ? -30.797 9.969 -19.719 1 21.42 58 SER A O 1
ATOM 461 N N . ILE A 1 59 ? -30.625 10.727 -17.969 1 21.83 59 ILE A N 1
ATOM 462 C CA . ILE A 1 59 ? -29.422 11.422 -18.422 1 21.83 59 ILE A CA 1
ATOM 463 C C . ILE A 1 59 ? -28.234 10.461 -18.391 1 21.83 59 ILE A C 1
ATOM 465 O O . ILE A 1 59 ? -27.906 9.898 -17.344 1 21.83 59 ILE A O 1
ATOM 469 N N . ALA A 1 60 ? -27.875 9.805 -19.578 1 24.58 60 ALA A N 1
ATOM 470 C CA . ALA A 1 60 ? -26.625 9.094 -19.875 1 24.58 60 ALA A CA 1
ATOM 471 C C . ALA A 1 60 ? -25.422 9.883 -19.391 1 24.58 60 ALA A C 1
ATOM 473 O O . ALA A 1 60 ? -25.188 11.023 -19.812 1 24.58 60 ALA A O 1
ATOM 474 N N . ASP A 1 61 ? -25.078 9.883 -18.094 1 22.67 61 ASP A N 1
ATOM 475 C CA . ASP A 1 61 ? -23.828 10.398 -17.547 1 22.67 61 ASP A CA 1
ATOM 476 C C . ASP A 1 61 ? -22.625 9.969 -18.406 1 22.67 61 ASP A C 1
ATOM 478 O O . ASP A 1 61 ? -22.328 8.781 -18.516 1 22.67 61 ASP A O 1
ATOM 482 N N . GLN A 1 62 ? -22.484 10.523 -19.641 1 24.52 62 GLN A N 1
ATOM 483 C CA . GLN A 1 62 ? -21.25 10.383 -20.391 1 24.52 62 GLN A CA 1
ATOM 484 C C . GLN A 1 62 ? -20.031 10.555 -19.469 1 24.52 62 GLN A C 1
ATOM 486 O O . GLN A 1 62 ? -19.828 11.625 -18.906 1 24.52 62 GLN A O 1
ATOM 491 N N . SER A 1 63 ? -19.75 9.57 -18.734 1 26.41 63 SER A N 1
ATOM 492 C CA . SER A 1 63 ? -18.5 9.516 -17.969 1 26.41 63 SER A CA 1
ATOM 493 C C . SER A 1 63 ? -17.312 9.883 -18.844 1 26.41 63 SER A C 1
ATOM 495 O O . SER A 1 63 ? -16.859 9.086 -19.656 1 26.41 63 SER A O 1
ATOM 497 N N . ASP A 1 64 ? -17.359 11.07 -19.469 1 26.55 64 ASP A N 1
ATOM 498 C CA . ASP A 1 64 ? -16.109 11.531 -20.078 1 26.55 64 ASP A CA 1
ATOM 499 C C . ASP A 1 64 ? -14.93 11.32 -19.141 1 26.55 64 ASP A C 1
ATOM 501 O O . ASP A 1 64 ? -15.016 11.602 -17.953 1 26.55 64 ASP A O 1
ATOM 505 N N . ASN A 1 65 ? -14.055 10.43 -19.516 1 30.44 65 ASN A N 1
ATOM 506 C CA . ASN A 1 65 ? -12.766 10.117 -18.906 1 30.44 65 ASN A CA 1
ATOM 507 C C . ASN A 1 65 ? -11.953 11.383 -18.656 1 30.44 65 ASN A C 1
ATOM 509 O O . ASN A 1 65 ? -11.195 11.828 -19.516 1 30.44 65 ASN A O 1
ATOM 513 N N . ILE A 1 66 ? -12.586 12.414 -18.172 1 29.42 66 ILE A N 1
ATOM 514 C CA . ILE A 1 66 ? -11.734 13.539 -17.797 1 29.42 66 ILE A CA 1
ATOM 515 C C . ILE A 1 66 ? -10.641 13.062 -16.844 1 29.42 66 ILE A C 1
ATOM 517 O O . ILE A 1 66 ? -10.93 12.43 -15.828 1 29.42 66 ILE A O 1
ATOM 521 N N . VAL A 1 67 ? -9.461 12.992 -17.359 1 32.44 67 VAL A N 1
ATOM 522 C CA . VAL A 1 67 ? -8.273 12.75 -16.547 1 32.44 67 VAL A CA 1
ATOM 523 C C . VAL A 1 67 ? -8.258 13.711 -15.367 1 32.44 67 VAL A C 1
ATOM 525 O O . VAL A 1 67 ? -8.242 14.938 -15.547 1 32.44 67 VAL A O 1
ATOM 528 N N . SER A 1 68 ? -9.039 13.43 -14.375 1 30.94 68 SER A N 1
ATOM 529 C CA . SER A 1 68 ? -8.953 14.25 -13.172 1 30.94 68 SER A CA 1
ATOM 530 C C . SER A 1 68 ? -7.504 14.445 -12.742 1 30.94 68 SER A C 1
ATOM 532 O O . SER A 1 68 ? -6.742 13.477 -12.633 1 30.94 68 SER A O 1
ATOM 534 N N . ASP A 1 69 ? -6.93 15.414 -13.102 1 30.3 69 ASP A N 1
ATOM 535 C CA . ASP A 1 69 ? -5.621 15.82 -12.609 1 30.3 69 ASP A CA 1
ATOM 536 C C . ASP A 1 69 ? -5.516 15.641 -11.102 1 30.3 69 ASP A C 1
ATOM 538 O O . ASP A 1 69 ? -4.582 16.141 -10.469 1 30.3 69 ASP A O 1
ATOM 542 N N . GLU A 1 70 ? -6.688 15.484 -10.477 1 28.92 70 GLU A N 1
ATOM 543 C CA . GLU A 1 70 ? -6.418 15.359 -9.047 1 28.92 70 GLU A CA 1
ATOM 544 C C . GLU A 1 70 ? -5.664 14.062 -8.742 1 28.92 70 GLU A C 1
ATOM 546 O O . GLU A 1 70 ? -6.121 12.977 -9.102 1 28.92 70 GLU A O 1
ATOM 551 N N . SER A 1 71 ? -4.422 14.031 -8.82 1 30.83 71 SER A N 1
ATOM 552 C CA . SER A 1 71 ? -3.713 12.93 -8.188 1 30.83 71 SER A CA 1
ATOM 553 C C . SER A 1 71 ? -4.473 12.406 -6.977 1 30.83 71 SER A C 1
ATOM 555 O O . SER A 1 71 ? -4.656 13.125 -5.996 1 30.83 71 SER A O 1
ATOM 557 N N . THR A 1 72 ? -5.543 11.766 -7.195 1 30.91 72 THR A N 1
ATOM 558 C CA . THR A 1 72 ? -6.109 11.07 -6.043 1 30.91 72 THR A CA 1
ATOM 559 C C . THR A 1 72 ? -5.008 10.547 -5.129 1 30.91 72 THR A C 1
ATOM 561 O O . THR A 1 72 ? -4.289 9.609 -5.488 1 30.91 72 THR A O 1
ATOM 564 N N . VAL A 1 73 ? -4.414 11.438 -4.434 1 31.06 73 VAL A N 1
ATOM 565 C CA . VAL A 1 73 ? -3.58 10.992 -3.322 1 31.06 73 VAL A CA 1
ATOM 566 C C . VAL A 1 73 ? -4.262 9.828 -2.602 1 31.06 73 VAL A C 1
ATOM 568 O O . VAL A 1 73 ? -5.367 9.984 -2.072 1 31.06 73 VAL A O 1
ATOM 571 N N . SER A 1 74 ? -4.191 8.68 -3.211 1 32.53 74 SER A N 1
ATOM 572 C CA . SER A 1 74 ? -4.695 7.555 -2.424 1 32.53 74 SER A CA 1
ATOM 573 C C . SER A 1 74 ? -4.379 7.734 -0.941 1 32.53 74 SER A C 1
ATOM 575 O O . SER A 1 74 ? -3.324 8.266 -0.585 1 32.53 74 SER A O 1
ATOM 577 N N . ILE A 1 75 ? -5.371 7.766 -0.172 1 34.75 75 ILE A N 1
ATOM 578 C CA . ILE A 1 75 ? -5.262 7.789 1.282 1 34.75 75 ILE A CA 1
ATOM 579 C C . ILE A 1 75 ? -4.062 6.957 1.723 1 34.75 75 ILE A C 1
ATOM 581 O O . ILE A 1 75 ? -3.59 7.086 2.855 1 34.75 75 ILE A O 1
ATOM 585 N N . GLU A 1 76 ? -3.688 6.066 0.799 1 35.09 76 GLU A N 1
ATOM 586 C CA . GLU A 1 76 ? -2.553 5.258 1.229 1 35.09 76 GLU A CA 1
ATOM 587 C C . GLU A 1 76 ? -1.293 6.109 1.376 1 35.09 76 GLU A C 1
ATOM 589 O O . GLU A 1 76 ? -0.34 5.707 2.047 1 35.09 76 GLU A O 1
ATOM 594 N N . ASP A 1 77 ? -1.225 7.184 0.681 1 36.56 77 ASP A N 1
ATOM 595 C CA . ASP A 1 77 ? -0.008 7.988 0.701 1 36.56 77 ASP A CA 1
ATOM 596 C C . ASP A 1 77 ? 0.189 8.648 2.062 1 36.56 77 ASP A C 1
ATOM 598 O O . ASP A 1 77 ? 1.237 9.242 2.324 1 36.56 77 ASP A O 1
ATOM 602 N N . PHE A 1 78 ? -0.864 8.82 2.719 1 33.81 78 PHE A N 1
ATOM 603 C CA . PHE A 1 78 ? -0.809 9.586 3.955 1 33.81 78 PHE A CA 1
ATOM 604 C C . PHE A 1 78 ? -0.272 8.734 5.102 1 33.81 78 PHE A C 1
ATOM 606 O O . PHE A 1 78 ? -0.069 9.234 6.211 1 33.81 78 PHE A O 1
ATOM 613 N N . LEU A 1 79 ? -0.376 7.465 4.906 1 31.39 79 LEU A N 1
ATOM 614 C CA . LEU A 1 79 ? -0.204 6.793 6.188 1 31.39 79 LEU A CA 1
ATOM 615 C C . LEU A 1 79 ? 1.252 6.844 6.637 1 31.39 79 LEU A C 1
ATOM 617 O O . LEU A 1 79 ? 2.135 6.309 5.965 1 31.39 79 LEU A O 1
ATOM 621 N N . GLU A 1 80 ? 1.578 7.906 7.152 1 32 80 GLU A N 1
ATOM 622 C CA . GLU A 1 80 ? 2.842 8.07 7.867 1 32 80 GLU A CA 1
ATOM 623 C C . GLU A 1 80 ? 3.08 6.914 8.836 1 32 80 GLU A C 1
ATOM 625 O O . GLU A 1 80 ? 2.26 6.66 9.719 1 32 80 GLU A O 1
ATOM 630 N N . ASP A 1 81 ? 3.467 5.852 8.398 1 31.58 81 ASP A N 1
ATOM 631 C CA . ASP A 1 81 ? 3.926 5.031 9.516 1 31.58 81 ASP A CA 1
ATOM 632 C C . ASP A 1 81 ? 4.934 5.793 10.375 1 31.58 81 ASP A C 1
ATOM 634 O O . ASP A 1 81 ? 5.953 6.266 9.875 1 31.58 81 ASP A O 1
ATOM 638 N N . GLU A 1 82 ? 4.508 6.598 11.203 1 30.61 82 GLU A N 1
ATOM 639 C CA . GLU A 1 82 ? 5.375 7.219 12.203 1 30.61 82 GLU A CA 1
ATOM 640 C C . GLU A 1 82 ? 6.453 6.246 12.672 1 30.61 82 GLU A C 1
ATOM 642 O O . GLU A 1 82 ? 6.336 5.656 13.75 1 30.61 82 GLU A O 1
ATOM 647 N N . SER A 1 83 ? 6.758 5.234 11.906 1 30.28 83 SER A N 1
ATOM 648 C CA . SER A 1 83 ? 7.859 4.602 12.625 1 30.28 83 SER A CA 1
ATOM 649 C C . SER A 1 83 ? 9.039 5.562 12.789 1 30.28 83 SER A C 1
ATOM 651 O O . SER A 1 83 ? 9.32 6.359 11.891 1 30.28 83 SER A O 1
ATOM 653 N N . GLU A 1 84 ? 9.352 6 13.961 1 28.05 84 GLU A N 1
ATOM 654 C CA . GLU A 1 84 ? 10.516 6.742 14.445 1 28.05 84 GLU A CA 1
ATOM 655 C C . GLU A 1 84 ? 11.766 6.367 13.664 1 28.05 84 GLU A C 1
ATOM 657 O O . GLU A 1 84 ? 12.125 5.191 13.586 1 28.05 84 GLU A O 1
ATOM 662 N N . GLU A 1 85 ? 12 6.977 12.648 1 29.78 85 GLU A N 1
ATOM 663 C CA . GLU A 1 85 ? 13.328 6.914 12.031 1 29.78 85 GLU A CA 1
ATOM 664 C C . GLU A 1 85 ? 14.43 6.98 13.086 1 29.78 85 GLU A C 1
ATOM 666 O O . GLU A 1 85 ? 14.617 8.016 13.727 1 29.78 85 GLU A O 1
ATOM 671 N N . GLU A 1 86 ? 14.773 5.973 13.875 1 27.67 86 GLU A N 1
ATOM 672 C CA . GLU A 1 86 ? 16.031 5.957 14.617 1 27.67 86 GLU A CA 1
ATOM 673 C C . GLU A 1 86 ? 17.219 6.199 13.695 1 27.67 86 GLU A C 1
ATOM 675 O O . GLU A 1 86 ? 17.656 5.285 12.992 1 27.67 86 GLU A O 1
ATOM 680 N N . VAL A 1 87 ? 17.438 7.199 12.984 1 27.69 87 VAL A N 1
ATOM 681 C CA . VAL A 1 87 ? 18.719 7.43 12.312 1 27.69 87 VAL A CA 1
ATOM 682 C C . VAL A 1 87 ? 19.859 7.18 13.281 1 27.69 87 VAL A C 1
ATOM 684 O O . VAL A 1 87 ? 21.016 7.078 12.875 1 27.69 87 VAL A O 1
ATOM 687 N N . SER A 1 88 ? 20 7.84 14.602 1 27.44 88 SER A N 1
ATOM 688 C CA . SER A 1 88 ? 21.344 7.918 15.141 1 27.44 88 SER A CA 1
ATOM 689 C C . SER A 1 88 ? 22.031 6.555 15.102 1 27.44 88 SER A C 1
ATOM 691 O O . SER A 1 88 ? 21.375 5.52 15.055 1 27.44 88 SER A O 1
ATOM 693 N N . GLY A 1 89 ? 23.609 6.32 14.75 1 27.95 89 GLY A N 1
ATOM 694 C CA . GLY A 1 89 ? 24.625 5.445 15.328 1 27.95 89 GLY A CA 1
ATOM 695 C C . GLY A 1 89 ? 24.234 4.934 16.703 1 27.95 89 GLY A C 1
ATOM 696 O O . GLY A 1 89 ? 24.25 3.723 16.938 1 27.95 89 GLY A O 1
ATOM 697 N N . ASP A 1 90 ? 24.938 5.766 17.734 1 25.09 90 ASP A N 1
ATOM 698 C CA . ASP A 1 90 ? 24.797 5.52 19.156 1 25.09 90 ASP A CA 1
ATOM 699 C C . ASP A 1 90 ? 23.328 5.402 19.562 1 25.09 90 ASP A C 1
ATOM 701 O O . ASP A 1 90 ? 22.5 6.211 19.125 1 25.09 90 ASP A O 1
ATOM 705 N N . SER A 1 91 ? 22.875 4.27 19.812 1 28.44 91 SER A N 1
ATOM 706 C CA . SER A 1 91 ? 21.656 3.75 20.438 1 28.44 91 SER A CA 1
ATOM 707 C C . SER A 1 91 ? 21.078 4.738 21.438 1 28.44 91 SER A C 1
ATOM 709 O O . SER A 1 91 ? 20.469 4.332 22.438 1 28.44 91 SER A O 1
ATOM 711 N N . ASP A 1 92 ? 21.609 6.016 21.562 1 24.31 92 ASP A N 1
ATOM 712 C CA . ASP A 1 92 ? 20.891 6.617 22.688 1 24.31 92 ASP A CA 1
ATOM 713 C C . ASP A 1 92 ? 19.406 6.77 22.375 1 24.31 92 ASP A C 1
ATOM 715 O O . ASP A 1 92 ? 19.016 7.691 21.656 1 24.31 92 ASP A O 1
ATOM 719 N N . ALA A 1 93 ? 18.703 5.754 22.031 1 29.19 93 ALA A N 1
ATOM 720 C CA . ALA A 1 93 ? 17.25 5.793 22.156 1 29.19 93 ALA A CA 1
ATOM 721 C C . ALA A 1 93 ? 16.812 6.797 23.219 1 29.19 93 ALA A C 1
ATOM 723 O O . ALA A 1 93 ? 17.172 6.66 24.391 1 29.19 93 ALA A O 1
ATOM 724 N N . GLU A 1 94 ? 16.797 8.031 22.922 1 27.55 94 GLU A N 1
ATOM 725 C CA . GLU A 1 94 ? 16.078 8.906 23.844 1 27.55 94 GLU A CA 1
ATOM 726 C C . GLU A 1 94 ? 14.852 8.195 24.422 1 27.55 94 GLU A C 1
ATOM 728 O O . GLU A 1 94 ? 14.094 7.559 23.688 1 27.55 94 GLU A O 1
ATOM 733 N N . GLU A 1 95 ? 14.922 7.637 25.562 1 31.31 95 GLU A N 1
ATOM 734 C CA . GLU A 1 95 ? 13.836 7.234 26.453 1 31.31 95 GLU A CA 1
ATOM 735 C C . GLU A 1 95 ? 12.617 8.133 26.281 1 31.31 95 GLU A C 1
ATOM 737 O O . GLU A 1 95 ? 12.547 9.219 26.859 1 31.31 95 GLU A O 1
ATOM 742 N N . GLY A 1 96 ? 12.305 8.578 25.125 1 30.95 96 GLY A N 1
ATOM 743 C CA . GLY A 1 96 ? 11.039 9.289 25.203 1 30.95 96 GLY A CA 1
ATOM 744 C C . GLY A 1 96 ? 10.102 8.727 26.25 1 30.95 96 GLY A C 1
ATOM 745 O O . GLY A 1 96 ? 10.32 7.629 26.766 1 30.95 96 GLY A O 1
ATOM 746 N N . ASP A 1 97 ? 9.258 9.617 26.812 1 32.59 97 ASP A N 1
ATOM 747 C CA . ASP A 1 97 ? 8.227 9.273 27.797 1 32.59 97 ASP A CA 1
ATOM 748 C C . ASP A 1 97 ? 7.496 7.992 27.391 1 32.59 97 ASP A C 1
ATOM 750 O O . ASP A 1 97 ? 6.516 8.039 26.641 1 32.59 97 ASP A O 1
ATOM 754 N N . THR A 1 98 ? 8.188 7.055 26.828 1 36.94 98 THR A N 1
ATOM 755 C CA . THR A 1 98 ? 7.5 5.77 26.781 1 36.94 98 THR A CA 1
ATOM 756 C C . THR A 1 98 ? 6.535 5.629 27.953 1 36.94 98 THR A C 1
ATOM 758 O O . THR A 1 98 ? 6.938 5.75 29.109 1 36.94 98 THR A O 1
ATOM 761 N N . GLU A 1 99 ? 5.375 5.969 27.75 1 42.12 99 GLU A N 1
ATOM 762 C CA . GLU A 1 99 ? 4.309 5.707 28.719 1 42.12 99 GLU A CA 1
ATOM 763 C C . GLU A 1 99 ? 4.551 4.402 29.469 1 42.12 99 GLU A C 1
ATOM 765 O O . GLU A 1 99 ? 4.379 3.316 28.906 1 42.12 99 GLU A O 1
ATOM 770 N N . ARG A 1 100 ? 5.566 4.316 30.312 1 39.66 100 ARG A N 1
ATOM 771 C CA . ARG A 1 100 ? 5.711 3.262 31.312 1 39.66 100 ARG A CA 1
ATOM 772 C C . ARG A 1 100 ? 4.352 2.814 31.828 1 39.66 100 ARG A C 1
ATOM 774 O O . ARG A 1 100 ? 3.602 3.619 32.375 1 39.66 100 ARG A O 1
ATOM 781 N N . CYS A 1 101 ? 3.77 1.947 31.141 1 50.25 101 CYS A N 1
ATOM 782 C CA . CYS A 1 101 ? 2.729 1.324 31.953 1 50.25 101 CYS A CA 1
ATOM 783 C C . CYS A 1 101 ? 3.145 1.258 33.406 1 50.25 101 CYS A C 1
ATOM 785 O O . CYS A 1 101 ? 4.254 0.829 33.719 1 50.25 101 CYS A O 1
ATOM 787 N N . SER A 1 102 ? 2.529 1.942 34.219 1 56.25 102 SER A N 1
ATOM 788 C CA . SER A 1 102 ? 2.793 2.08 35.656 1 56.25 102 SER A CA 1
ATOM 789 C C . SER A 1 102 ? 3.24 0.754 36.25 1 56.25 102 SER A C 1
ATOM 791 O O . SER A 1 102 ? 2.566 -0.265 36.094 1 56.25 102 SER A O 1
ATOM 793 N N . SER A 1 103 ? 4.52 0.56 36.406 1 63.25 103 SER A N 1
ATOM 794 C CA . SER A 1 103 ? 5.078 -0.541 37.188 1 63.25 103 SER A CA 1
ATOM 795 C C . SER A 1 103 ? 4.133 -0.962 38.312 1 63.25 103 SER A C 1
ATOM 797 O O . SER A 1 103 ? 4.277 -2.047 38.875 1 63.25 103 SER A O 1
ATOM 799 N N . SER A 1 104 ? 3.066 -0.132 38.375 1 74.44 104 SER A N 1
ATOM 800 C CA . SER A 1 104 ? 2.195 -0.39 39.531 1 74.44 104 SER A CA 1
ATOM 801 C C . SER A 1 104 ? 1.051 -1.325 39.125 1 74.44 104 SER A C 1
ATOM 803 O O . SER A 1 104 ? 0.351 -1.841 40 1 74.44 104 SER A O 1
ATOM 805 N N . LEU A 1 105 ? 0.958 -1.688 37.844 1 82 105 LEU A N 1
ATOM 806 C CA . LEU A 1 105 ? -0.168 -2.516 37.438 1 82 105 LEU A CA 1
ATOM 807 C C . LEU A 1 105 ? 0.142 -3.996 37.625 1 82 105 LEU A C 1
ATOM 809 O O . LEU A 1 105 ? 1.304 -4.402 37.562 1 82 105 LEU A O 1
ATOM 813 N N . PRO A 1 106 ? -0.877 -4.711 37.938 1 86.94 106 PRO A N 1
ATOM 814 C CA . PRO A 1 106 ? -0.687 -6.164 38 1 86.94 106 PRO A CA 1
ATOM 815 C C . PRO A 1 106 ? -0.126 -6.75 36.719 1 86.94 106 PRO A C 1
ATOM 817 O O . PRO A 1 106 ? -0.244 -6.133 35.656 1 86.94 106 PRO A O 1
ATOM 820 N N . PHE A 1 107 ? 0.446 -7.902 36.844 1 89.5 107 PHE A N 1
ATOM 821 C CA . PHE A 1 107 ? 1.141 -8.555 35.719 1 89.5 107 PHE A CA 1
ATOM 822 C C . PHE A 1 107 ? 0.218 -8.711 34.531 1 89.5 107 PHE A C 1
ATOM 824 O O . PHE A 1 107 ? 0.603 -8.406 33.406 1 89.5 107 PHE A O 1
ATOM 831 N N . ALA A 1 108 ? -0.979 -9.133 34.781 1 89.88 108 ALA A N 1
ATOM 832 C CA . ALA A 1 108 ? -1.935 -9.375 33.719 1 89.88 108 ALA A CA 1
ATOM 833 C C . ALA A 1 108 ? -2.256 -8.078 32.969 1 89.88 108 ALA A C 1
ATOM 835 O O . ALA A 1 108 ? -2.365 -8.07 31.734 1 89.88 108 ALA A O 1
ATOM 836 N N . ASP A 1 109 ? -2.33 -7.027 33.688 1 90.69 109 ASP A N 1
ATOM 837 C CA . ASP A 1 109 ? -2.672 -5.738 33.094 1 90.69 109 ASP A CA 1
ATOM 838 C C . ASP A 1 109 ? -1.483 -5.152 32.312 1 90.69 109 ASP A C 1
ATOM 840 O O . ASP A 1 109 ? -1.662 -4.441 31.328 1 90.69 109 ASP A O 1
ATOM 844 N N . ARG A 1 110 ? -0.338 -5.504 32.781 1 90.31 110 ARG A N 1
ATOM 845 C CA . ARG A 1 110 ? 0.847 -5.051 32.062 1 90.31 110 ARG A CA 1
ATOM 846 C C . ARG A 1 110 ? 0.962 -5.746 30.703 1 90.31 110 ARG A C 1
ATOM 848 O O . ARG A 1 110 ? 1.302 -5.117 29.703 1 90.31 110 ARG A O 1
ATOM 855 N N . ILE A 1 111 ? 0.648 -7.059 30.734 1 91.94 111 ILE A N 1
ATOM 856 C CA . ILE A 1 111 ? 0.662 -7.812 29.484 1 91.94 111 ILE A CA 1
ATOM 857 C C . ILE A 1 111 ? -0.44 -7.301 28.547 1 91.94 111 ILE A C 1
ATOM 859 O O . ILE A 1 111 ? -0.242 -7.191 27.344 1 91.94 111 ILE A O 1
ATOM 863 N N . ARG A 1 112 ? -1.516 -6.984 29.203 1 91.56 112 ARG A N 1
ATOM 864 C CA . ARG A 1 112 ? -2.637 -6.438 28.438 1 91.56 112 ARG A CA 1
ATOM 865 C C . ARG A 1 112 ? -2.252 -5.129 27.766 1 91.56 112 ARG A C 1
ATOM 867 O O . ARG A 1 112 ? -2.484 -4.953 26.562 1 91.56 112 ARG A O 1
ATOM 874 N N . GLY A 1 113 ? -1.735 -4.18 28.531 1 89.31 113 GLY A N 1
ATOM 875 C CA . GLY A 1 113 ? -1.293 -2.908 27.984 1 89.31 113 GLY A CA 1
ATOM 876 C C . GLY A 1 113 ? -0.27 -3.061 26.875 1 89.31 113 GLY A C 1
ATOM 877 O O . GLY A 1 113 ? -0.351 -2.381 25.844 1 89.31 113 GLY A O 1
ATOM 878 N N . TRP A 1 114 ? 0.625 -4.012 27.062 1 90.75 114 TRP A N 1
ATOM 879 C CA . TRP A 1 114 ? 1.648 -4.293 26.062 1 90.75 114 TRP A CA 1
ATOM 880 C C . TRP A 1 114 ? 1.025 -4.844 24.797 1 90.75 114 TRP A C 1
ATOM 882 O O . TRP A 1 114 ? 1.39 -4.434 23.688 1 90.75 114 TRP A O 1
ATOM 892 N N . ALA A 1 115 ? 0.137 -5.824 24.922 1 91.5 115 ALA A N 1
ATOM 893 C CA . ALA A 1 115 ? -0.503 -6.473 23.766 1 91.5 115 ALA A CA 1
ATOM 894 C C . ALA A 1 115 ? -1.287 -5.465 22.938 1 91.5 115 ALA A C 1
ATOM 896 O O . ALA A 1 115 ? -1.3 -5.547 21.703 1 91.5 115 ALA A O 1
ATOM 897 N N . LEU A 1 116 ? -1.896 -4.512 23.594 1 88.19 116 LEU A N 1
ATOM 898 C CA . LEU A 1 116 ? -2.676 -3.484 22.906 1 88.19 116 LEU A CA 1
ATOM 899 C C . LEU A 1 116 ? -1.766 -2.531 22.141 1 88.19 116 LEU A C 1
ATOM 901 O O . LEU A 1 116 ? -2.066 -2.156 21 1 88.19 116 LEU A O 1
ATOM 905 N N . LYS A 1 117 ? -0.715 -2.221 22.766 1 85.69 117 LYS A N 1
ATOM 906 C CA . LYS A 1 117 ? 0.228 -1.303 22.141 1 85.69 117 LYS A CA 1
ATOM 907 C C . LYS A 1 117 ? 0.943 -1.969 20.969 1 85.69 117 LYS A C 1
ATOM 909 O O . LYS A 1 117 ? 1.219 -1.324 19.953 1 85.69 117 LYS A O 1
ATOM 914 N N . ALA A 1 118 ? 1.238 -3.283 21.156 1 86.06 118 ALA A N 1
ATOM 915 C CA . ALA A 1 118 ? 1.957 -4.031 20.125 1 86.06 118 ALA A CA 1
ATOM 916 C C . ALA A 1 118 ? 1.016 -4.461 19 1 86.06 118 ALA A C 1
ATOM 918 O O . ALA A 1 118 ? 1.465 -4.918 17.938 1 86.06 118 ALA A O 1
ATOM 919 N N . ASN A 1 119 ? -0.252 -4.258 19.203 1 82.06 119 ASN A N 1
ATOM 920 C CA . ASN A 1 119 ? -1.258 -4.609 18.203 1 82.06 119 ASN A CA 1
ATOM 921 C C . ASN A 1 119 ? -1.121 -6.062 17.766 1 82.06 119 ASN A C 1
ATOM 923 O O . ASN A 1 119 ? -1.07 -6.348 16.562 1 82.06 119 ASN A O 1
ATOM 927 N N . LEU A 1 120 ? -1.033 -7.016 18.625 1 87.5 120 LEU A N 1
ATOM 928 C CA . LEU A 1 120 ? -0.876 -8.438 18.328 1 87.5 120 LEU A CA 1
ATOM 929 C C . LEU A 1 120 ? -2.203 -9.047 17.891 1 87.5 120 LEU A C 1
ATOM 931 O O . LEU A 1 120 ? -3.266 -8.648 18.375 1 87.5 120 LEU A O 1
ATOM 935 N N . SER A 1 121 ? -2.061 -10 17 1 86.5 121 SER A N 1
ATOM 936 C CA . SER A 1 121 ? -3.246 -10.781 16.672 1 86.5 121 SER A CA 1
ATOM 937 C C . SER A 1 121 ? -3.662 -11.672 17.844 1 86.5 121 SER A C 1
ATOM 939 O O . SER A 1 121 ? -2.842 -12 18.703 1 86.5 121 SER A O 1
ATOM 941 N N . HIS A 1 122 ? -4.945 -12.023 17.875 1 86.75 122 HIS A N 1
ATOM 942 C CA . HIS A 1 122 ? -5.43 -12.93 18.906 1 86.75 122 HIS A CA 1
ATOM 943 C C . HIS A 1 122 ? -4.68 -14.258 18.875 1 86.75 122 HIS A C 1
ATOM 945 O O . HIS A 1 122 ? -4.352 -14.82 19.922 1 86.75 122 HIS A O 1
ATOM 951 N N . TYR A 1 123 ? -4.438 -14.664 17.672 1 86.44 123 TYR A N 1
ATOM 952 C CA . TYR A 1 123 ? -3.729 -15.93 17.516 1 86.44 123 TYR A CA 1
ATOM 953 C C . TYR A 1 123 ? -2.346 -15.859 18.141 1 86.44 123 TYR A C 1
ATOM 955 O O . TYR A 1 123 ? -1.968 -16.734 18.922 1 86.44 123 TYR A O 1
ATOM 963 N N . SER A 1 124 ? -1.574 -14.844 17.797 1 89.81 124 SER A N 1
ATOM 964 C CA . SER A 1 124 ? -0.229 -14.672 18.328 1 89.81 124 SER A CA 1
ATOM 965 C C . SER A 1 124 ? -0.257 -14.484 19.844 1 89.81 124 SER A C 1
ATOM 967 O O . SER A 1 124 ? 0.601 -15.016 20.547 1 89.81 124 SER A O 1
ATOM 969 N N . LEU A 1 125 ? -1.218 -13.711 20.312 1 92.69 125 LEU A N 1
ATOM 970 C CA . LEU A 1 125 ? -1.336 -13.484 21.734 1 92.69 125 LEU A CA 1
ATOM 971 C C . LEU A 1 125 ? -1.691 -14.781 22.469 1 92.69 125 LEU A C 1
ATOM 973 O O . LEU A 1 125 ? -1.158 -15.062 23.547 1 92.69 125 LEU A O 1
ATOM 977 N N . ASN A 1 126 ? -2.584 -15.562 21.922 1 92.94 126 ASN A N 1
ATOM 978 C CA . ASN A 1 126 ? -2.936 -16.859 22.516 1 92.94 126 ASN A CA 1
ATOM 979 C C . ASN A 1 126 ? -1.724 -17.781 22.609 1 92.94 126 ASN A C 1
ATOM 981 O O . ASN A 1 126 ? -1.549 -18.469 23.609 1 92.94 126 ASN A O 1
ATOM 985 N N . GLN A 1 127 ? -0.893 -17.734 21.562 1 92.06 127 GLN A N 1
ATOM 986 C CA . GLN A 1 127 ? 0.321 -18.547 21.578 1 92.06 127 GLN A CA 1
ATOM 987 C C . GLN A 1 127 ? 1.262 -18.109 22.688 1 92.06 127 GLN A C 1
ATOM 989 O O . GLN A 1 127 ? 1.847 -18.938 23.391 1 92.06 127 GLN A O 1
ATOM 994 N N . LEU A 1 128 ? 1.391 -16.844 22.844 1 92.5 128 LEU A N 1
ATOM 995 C CA . LEU A 1 128 ? 2.246 -16.312 23.891 1 92.5 128 LEU A CA 1
ATOM 996 C C . LEU A 1 128 ? 1.718 -16.688 25.266 1 92.5 128 LEU A C 1
ATOM 998 O O . LEU A 1 128 ? 2.488 -17.078 26.141 1 92.5 128 LEU A O 1
ATOM 1002 N N . LEU A 1 129 ? 0.4 -16.531 25.469 1 93.19 129 LEU A N 1
ATOM 1003 C CA . LEU A 1 129 ? -0.209 -16.844 26.75 1 93.19 129 LEU A CA 1
ATOM 1004 C C . LEU A 1 129 ? -0.005 -18.328 27.094 1 93.19 129 LEU A C 1
ATOM 1006 O O . LEU A 1 129 ? 0.235 -18.672 28.25 1 93.19 129 LEU A O 1
ATOM 1010 N N . GLN A 1 130 ? -0.099 -19.156 26.062 1 91.62 130 GLN A N 1
ATOM 1011 C CA . GLN A 1 130 ? 0.146 -20.578 26.266 1 91.62 130 GLN A CA 1
ATOM 1012 C C . GLN A 1 130 ? 1.579 -20.828 26.734 1 91.62 130 GLN A C 1
ATOM 1014 O O . GLN A 1 130 ? 1.817 -21.656 27.625 1 91.62 130 GLN A O 1
ATOM 1019 N N . ILE A 1 131 ? 2.514 -20.156 26.172 1 91 131 ILE A N 1
ATOM 1020 C CA . ILE A 1 131 ? 3.92 -20.312 26.531 1 91 131 ILE A CA 1
ATOM 1021 C C . ILE A 1 131 ? 4.16 -19.812 27.938 1 91 131 ILE A C 1
ATOM 1023 O O . ILE A 1 131 ? 4.797 -20.484 28.75 1 91 131 ILE A O 1
ATOM 1027 N N . ILE A 1 132 ? 3.582 -18.641 28.266 1 90.31 132 ILE A N 1
ATOM 1028 C CA . ILE A 1 132 ? 3.781 -18.031 29.578 1 90.31 132 ILE A CA 1
ATOM 1029 C C . ILE A 1 132 ? 3.154 -18.906 30.656 1 90.31 132 ILE A C 1
ATOM 1031 O O . ILE A 1 132 ? 3.732 -19.094 31.734 1 90.31 132 ILE A O 1
ATOM 1035 N N . ASN A 1 133 ? 2.049 -19.469 30.359 1 90.75 133 ASN A N 1
ATOM 1036 C CA . ASN A 1 133 ? 1.306 -20.25 31.344 1 90.75 133 ASN A CA 1
ATOM 1037 C C . ASN A 1 133 ? 2.008 -21.578 31.641 1 90.75 133 ASN A C 1
ATOM 1039 O O . ASN A 1 133 ? 1.727 -22.203 32.656 1 90.75 133 ASN A O 1
ATOM 1043 N N . THR A 1 134 ? 2.846 -21.969 30.797 1 85.44 134 THR A N 1
ATOM 1044 C CA . THR A 1 134 ? 3.604 -23.172 31.094 1 85.44 134 THR A CA 1
ATOM 1045 C C . THR A 1 134 ? 4.609 -22.922 32.219 1 85.44 134 THR A C 1
ATOM 1047 O O . THR A 1 134 ? 5.023 -23.859 32.906 1 85.44 134 THR A O 1
ATOM 1050 N N . SER A 1 135 ? 5.035 -21.734 32.375 1 78.31 135 SER A N 1
ATOM 1051 C CA . SER A 1 135 ? 6.102 -21.438 33.312 1 78.31 135 SER A CA 1
ATOM 1052 C C . SER A 1 135 ? 5.559 -20.734 34.562 1 78.31 135 SER A C 1
ATOM 1054 O O . SER A 1 135 ? 6.273 -20.578 35.562 1 78.31 135 SER A O 1
ATOM 1056 N N . LYS A 1 136 ? 4.363 -20.266 34.531 1 75.31 136 LYS A N 1
ATOM 1057 C CA . LYS A 1 136 ? 3.865 -19.469 35.656 1 75.31 136 LYS A CA 1
ATOM 1058 C C . LYS A 1 136 ? 2.877 -20.266 36.5 1 75.31 136 LYS A C 1
ATOM 1060 O O . LYS A 1 136 ? 2.146 -21.109 35.969 1 75.31 136 LYS A O 1
ATOM 1065 N N . ILE A 1 137 ? 2.961 -19.922 37.812 1 67.69 137 ILE A N 1
ATOM 1066 C CA . ILE A 1 137 ? 2.039 -20.516 38.781 1 67.69 137 ILE A CA 1
ATOM 1067 C C . ILE A 1 137 ? 0.667 -19.859 38.656 1 67.69 137 ILE A C 1
ATOM 1069 O O . ILE A 1 137 ? -0.349 -20.547 38.531 1 67.69 137 ILE A O 1
ATOM 1073 N N . ASP A 1 138 ? 0.695 -18.438 38.75 1 77.25 138 ASP A N 1
ATOM 1074 C CA . ASP A 1 138 ? -0.546 -17.703 38.5 1 77.25 138 ASP A CA 1
ATOM 1075 C C . ASP A 1 138 ? -0.825 -17.547 37 1 77.25 138 ASP A C 1
ATOM 1077 O O . ASP A 1 138 ? -0.25 -16.688 36.344 1 77.25 138 ASP A O 1
ATOM 1081 N N . LYS A 1 139 ? -1.736 -18.312 36.594 1 84.81 139 LYS A N 1
ATOM 1082 C CA . LYS A 1 139 ? -1.94 -18.469 35.156 1 84.81 139 LYS A CA 1
ATOM 1083 C C . LYS A 1 139 ? -2.727 -17.281 34.594 1 84.81 139 LYS A C 1
ATOM 1085 O O . LYS A 1 139 ? -3.621 -16.75 35.25 1 84.81 139 LYS A O 1
ATOM 1090 N N . LEU A 1 140 ? -2.307 -16.828 33.562 1 90.38 140 LEU A N 1
ATOM 1091 C CA . LEU A 1 140 ? -3.043 -15.859 32.75 1 90.38 140 LEU A CA 1
ATOM 1092 C C . LEU A 1 140 ? -4.195 -16.531 32 1 90.38 140 LEU A C 1
ATOM 1094 O O . LEU A 1 140 ? -4.242 -17.766 31.906 1 90.38 140 LEU A O 1
ATOM 1098 N N . PRO A 1 141 ? -5.152 -15.742 31.594 1 90.94 141 PRO A N 1
ATOM 1099 C CA . PRO A 1 141 ? -6.227 -16.328 30.781 1 90.94 141 PRO A CA 1
ATOM 1100 C C . PRO A 1 141 ? -5.707 -17.031 29.531 1 90.94 141 PRO A C 1
ATOM 1102 O O . PRO A 1 141 ? -4.672 -16.641 28.984 1 90.94 141 PRO A O 1
ATOM 1105 N N . LYS A 1 142 ? -6.359 -18.031 29.094 1 88.44 142 LYS A N 1
ATOM 1106 C CA . LYS A 1 142 ? -5.945 -18.797 27.922 1 88.44 142 LYS A CA 1
ATOM 1107 C C . LYS A 1 142 ? -6.305 -18.062 26.641 1 88.44 142 LYS A C 1
ATOM 1109 O O . LYS A 1 142 ? -5.637 -18.234 25.609 1 88.44 142 LYS A O 1
ATOM 1114 N N . ASP A 1 143 ? -7.344 -17.281 26.766 1 91.5 143 ASP A N 1
ATOM 1115 C CA . ASP A 1 143 ? -7.863 -16.609 25.562 1 91.5 143 ASP A CA 1
ATOM 1116 C C . ASP A 1 143 ? -7.523 -15.125 25.578 1 91.5 143 ASP A C 1
ATOM 1118 O O . ASP A 1 143 ? -7.684 -14.453 26.594 1 91.5 143 ASP A O 1
ATOM 1122 N N . ALA A 1 144 ? -7.082 -14.695 24.422 1 91.75 144 ALA A N 1
ATOM 1123 C CA . ALA A 1 144 ? -6.719 -13.289 24.25 1 91.75 144 ALA A CA 1
ATOM 1124 C C . ALA A 1 144 ? -7.891 -12.375 24.594 1 91.75 144 ALA A C 1
ATOM 1126 O O . ALA A 1 144 ? -7.699 -11.305 25.172 1 91.75 144 ALA A O 1
ATOM 1127 N N . ARG A 1 145 ? -9.18 -12.812 24.359 1 89.62 145 ARG A N 1
ATOM 1128 C CA . ARG A 1 145 ? -10.367 -11.992 24.578 1 89.62 145 ARG A CA 1
ATOM 1129 C C . ARG A 1 145 ? -10.586 -11.727 26.062 1 89.62 145 ARG A C 1
ATOM 1131 O O . ARG A 1 145 ? -11 -10.633 26.453 1 89.62 145 ARG A O 1
ATOM 1138 N N . THR A 1 146 ? -10.258 -12.656 26.797 1 90.81 146 THR A N 1
ATOM 1139 C CA . THR A 1 146 ? -10.422 -12.523 28.234 1 90.81 146 THR A CA 1
ATOM 1140 C C . THR A 1 146 ? -9.367 -11.594 28.812 1 90.81 146 THR A C 1
ATOM 1142 O O . THR A 1 146 ? -9.672 -10.75 29.672 1 90.81 146 THR A O 1
ATOM 1145 N N . LEU A 1 147 ? -8.172 -11.805 28.391 1 92.06 147 LEU A N 1
ATOM 1146 C CA . LEU A 1 147 ? -7.094 -10.938 28.875 1 92.06 147 LEU A CA 1
ATOM 1147 C C . LEU A 1 147 ? -7.371 -9.484 28.516 1 92.06 147 LEU A C 1
ATOM 1149 O O . LEU A 1 147 ? -7.152 -8.586 29.328 1 92.06 147 LEU A O 1
ATOM 1153 N N . LEU A 1 148 ? -7.82 -9.242 27.266 1 91.31 148 LEU A N 1
ATOM 1154 C CA . LEU A 1 148 ? -8.031 -7.895 26.75 1 91.31 148 LEU A CA 1
ATOM 1155 C C . LEU A 1 148 ? -9.367 -7.328 27.219 1 91.31 148 LEU A C 1
ATOM 1157 O O . LEU A 1 148 ? -9.656 -6.148 27 1 91.31 148 LEU A O 1
ATOM 1161 N N . LYS A 1 149 ? -10.203 -8.164 27.859 1 87.06 149 LYS A N 1
ATOM 1162 C CA . LYS A 1 149 ? -11.523 -7.781 28.359 1 87.06 149 LYS A CA 1
ATOM 1163 C C . LYS A 1 149 ? -12.406 -7.27 27.234 1 87.06 149 LYS A C 1
ATOM 1165 O O . LYS A 1 149 ? -13 -6.191 27.344 1 87.06 149 LYS A O 1
ATOM 1170 N N . THR A 1 150 ? -12.328 -8.031 26.188 1 86.69 150 THR A N 1
ATOM 1171 C CA . THR A 1 150 ? -13.188 -7.703 25.047 1 86.69 150 THR A CA 1
ATOM 1172 C C . THR A 1 150 ? -14.664 -7.801 25.438 1 86.69 150 THR A C 1
ATOM 1174 O O . THR A 1 150 ? -15.07 -8.75 26.109 1 86.69 150 THR A O 1
ATOM 1177 N N . ASN A 1 151 ? -15.359 -6.781 25.047 1 79.94 151 ASN A N 1
ATOM 1178 C CA . ASN A 1 151 ? -16.781 -6.75 25.391 1 79.94 151 ASN A CA 1
ATOM 1179 C C . ASN A 1 151 ? -17.516 -7.984 24.891 1 79.94 151 ASN A C 1
ATOM 1181 O O . ASN A 1 151 ? -17.406 -8.328 23.703 1 79.94 151 ASN A O 1
ATOM 1185 N N . ARG A 1 152 ? -18.125 -8.617 25.703 1 76.81 152 ARG A N 1
ATOM 1186 C CA . ARG A 1 152 ? -18.859 -9.828 25.359 1 76.81 152 ARG A CA 1
ATOM 1187 C C . ARG A 1 152 ? -20.172 -9.484 24.656 1 76.81 152 ARG A C 1
ATOM 1189 O O . ARG A 1 152 ? -20.688 -10.273 23.859 1 76.81 152 ARG A O 1
ATOM 1196 N N . GLU A 1 153 ? -20.641 -8.258 25.062 1 75.06 153 GLU A N 1
ATOM 1197 C CA . GLU A 1 153 ? -21.891 -7.832 24.422 1 75.06 153 GLU A CA 1
ATOM 1198 C C . GLU A 1 153 ? -21.609 -7.234 23.047 1 75.06 153 GLU A C 1
ATOM 1200 O O . GLU A 1 153 ? -20.766 -6.355 22.906 1 75.06 153 GLU A O 1
ATOM 1205 N N . ARG A 1 154 ? -22.234 -7.844 22.188 1 74.25 154 ARG A N 1
ATOM 1206 C CA . ARG A 1 154 ? -22.047 -7.387 20.812 1 74.25 154 ARG A CA 1
ATOM 1207 C C . ARG A 1 154 ? -22.562 -5.965 20.625 1 74.25 154 ARG A C 1
ATOM 1209 O O . ARG A 1 154 ? -23.672 -5.645 21.062 1 74.25 154 ARG A O 1
ATOM 1216 N N . ALA A 1 155 ? -21.625 -5.102 20.156 1 79.81 155 ALA A N 1
ATOM 1217 C CA . ALA A 1 155 ? -22.047 -3.742 19.844 1 79.81 155 ALA A CA 1
ATOM 1218 C C . ALA A 1 155 ? -23.188 -3.744 18.812 1 79.81 155 ALA A C 1
ATOM 1220 O O . ALA A 1 155 ? -23.281 -4.648 17.984 1 79.81 155 ALA A O 1
ATOM 1221 N N . ARG A 1 156 ? -24.094 -2.867 18.984 1 85.62 156 ARG A N 1
ATOM 1222 C CA . ARG A 1 156 ? -25.203 -2.75 18.047 1 85.62 156 ARG A CA 1
ATOM 1223 C C . ARG A 1 156 ? -24.734 -2.248 16.688 1 85.62 156 ARG A C 1
ATOM 1225 O O . ARG A 1 156 ? -24.219 -1.13 16.578 1 85.62 156 ARG A O 1
ATOM 1232 N N . VAL A 1 157 ? -24.766 -3.105 15.734 1 92.81 157 VAL A N 1
ATOM 1233 C CA . VAL A 1 157 ? -24.406 -2.764 14.367 1 92.81 157 VAL A CA 1
ATOM 1234 C C . VAL A 1 157 ? -25.641 -2.857 13.469 1 92.81 157 VAL A C 1
ATOM 1236 O O . VAL A 1 157 ? -26.297 -3.902 13.414 1 92.81 157 VAL A O 1
ATOM 1239 N N . ASP A 1 158 ? -25.969 -1.748 12.875 1 94.31 158 ASP A N 1
ATOM 1240 C CA . ASP A 1 158 ? -27.141 -1.699 12 1 94.31 158 ASP A CA 1
ATOM 1241 C C . ASP A 1 158 ? -26.734 -1.942 10.547 1 94.31 158 ASP A C 1
ATOM 1243 O O . ASP A 1 158 ? -25.625 -1.615 10.141 1 94.31 158 ASP A O 1
ATOM 1247 N N . LYS A 1 159 ? -27.625 -2.539 9.859 1 95 159 LYS A N 1
ATOM 1248 C CA . LYS A 1 159 ? -27.453 -2.672 8.414 1 95 159 LYS A CA 1
ATOM 1249 C C . LYS A 1 159 ? -28.109 -1.51 7.672 1 95 159 LYS A C 1
ATOM 1251 O O . LYS A 1 159 ? -29.297 -1.248 7.84 1 95 159 LYS A O 1
ATOM 1256 N N . ILE A 1 160 ? -27.328 -0.783 7.012 1 95.62 160 ILE A N 1
ATOM 1257 C CA . ILE A 1 160 ? -27.859 0.294 6.18 1 95.62 160 ILE A CA 1
ATOM 1258 C C . ILE A 1 160 ? -27.469 0.056 4.723 1 95.62 160 ILE A C 1
ATOM 1260 O O . ILE A 1 160 ? -26.734 -0.891 4.414 1 95.62 160 ILE A O 1
ATOM 1264 N N . ALA A 1 161 ? -28.016 0.904 3.885 1 94.44 161 ALA A N 1
ATOM 1265 C CA . ALA A 1 161 ? -27.75 0.728 2.459 1 94.44 161 ALA A CA 1
ATOM 1266 C C . ALA A 1 161 ? -26.25 0.767 2.166 1 94.44 161 ALA A C 1
ATOM 1268 O O . ALA A 1 161 ? -25.578 1.757 2.463 1 94.44 161 ALA A O 1
ATOM 1269 N N . GLY A 1 162 ? -25.828 -0.264 1.658 1 92.69 162 GLY A N 1
ATOM 1270 C CA . GLY A 1 162 ? -24.438 -0.307 1.21 1 92.69 162 GLY A CA 1
ATOM 1271 C C . GLY A 1 162 ? -23.516 -0.994 2.195 1 92.69 162 GLY A C 1
ATOM 1272 O O . GLY A 1 162 ? -22.344 -1.234 1.893 1 92.69 162 GLY A O 1
ATOM 1273 N N . GLY A 1 163 ? -23.984 -1.18 3.484 1 95.44 163 GLY A N 1
ATOM 1274 C CA . GLY A 1 163 ? -23.078 -1.834 4.414 1 95.44 163 GLY A CA 1
ATOM 1275 C C . GLY A 1 163 ? -23.578 -1.826 5.844 1 95.44 163 GLY A C 1
ATOM 1276 O O . GLY A 1 163 ? -24.797 -1.827 6.082 1 95.44 163 GLY A O 1
ATOM 1277 N N . LYS A 1 164 ? -22.625 -1.949 6.75 1 96.69 164 LYS A N 1
ATOM 1278 C CA . LYS A 1 164 ? -22.891 -1.963 8.188 1 96.69 164 LYS A CA 1
ATOM 1279 C C . LYS A 1 164 ? -22.562 -0.615 8.82 1 96.69 164 LYS A C 1
ATOM 1281 O O . LYS A 1 164 ? -21.688 0.109 8.336 1 96.69 164 LYS A O 1
ATOM 1286 N N . TYR A 1 165 ? -23.297 -0.321 9.867 1 97.56 165 TYR A N 1
ATOM 1287 C CA . TYR A 1 165 ? -23.172 0.999 10.469 1 97.56 165 TYR A CA 1
ATOM 1288 C C . TYR A 1 165 ? -23.172 0.904 11.992 1 97.56 165 TYR A C 1
ATOM 1290 O O . TYR A 1 165 ? -24.062 0.287 12.578 1 97.56 165 TYR A O 1
ATOM 1298 N N . TRP A 1 166 ? -22.125 1.397 12.609 1 97.38 166 TRP A N 1
ATOM 1299 C CA . TRP A 1 166 ? -22.031 1.513 14.062 1 97.38 166 TRP A CA 1
ATOM 1300 C C . TRP A 1 166 ? -22.078 2.975 14.492 1 97.38 166 TRP A C 1
ATOM 1302 O O . TRP A 1 166 ? -21.219 3.771 14.094 1 97.38 166 TRP A O 1
ATOM 1312 N N . TYR A 1 167 ? -23.062 3.346 15.242 1 97.5 167 TYR A N 1
ATOM 1313 C CA . TYR A 1 167 ? -23.172 4.691 15.789 1 97.5 167 TYR A CA 1
ATOM 1314 C C . TYR A 1 167 ? -22.906 4.699 17.281 1 97.5 167 TYR A C 1
ATOM 1316 O O . TYR A 1 167 ? -23.703 4.164 18.062 1 97.5 167 TYR A O 1
ATOM 1324 N N . ASN A 1 168 ? -21.812 5.207 17.688 1 94.94 168 ASN A N 1
ATOM 1325 C CA . ASN A 1 168 ? -21.391 5.305 19.094 1 94.94 168 ASN A CA 1
ATOM 1326 C C . ASN A 1 168 ? -22.125 6.426 19.812 1 94.94 168 ASN A C 1
ATOM 1328 O O . ASN A 1 168 ? -22.641 6.227 20.922 1 94.94 168 ASN A O 1
ATOM 1332 N N . GLY A 1 169 ? -22.188 7.566 19.188 1 95.31 169 GLY A N 1
ATOM 1333 C CA . GLY A 1 169 ? -22.891 8.703 19.75 1 95.31 169 GLY A CA 1
ATOM 1334 C C . GLY A 1 169 ? -21.953 9.734 20.375 1 95.31 169 GLY A C 1
ATOM 1335 O O . GLY A 1 169 ? -20.891 9.383 20.906 1 95.31 169 GLY A O 1
ATOM 1336 N N . ILE A 1 170 ? -22.422 10.961 20.406 1 96.81 170 ILE A N 1
ATOM 1337 C CA . ILE A 1 170 ? -21.609 12.086 20.875 1 96.81 170 ILE A CA 1
ATOM 1338 C C . ILE A 1 170 ? -21.5 12.031 22.406 1 96.81 170 ILE A C 1
ATOM 1340 O O . ILE A 1 170 ? -20.406 12.156 22.953 1 96.81 170 ILE A O 1
ATOM 1344 N N . GLN A 1 171 ? -22.594 11.781 23.094 1 94.44 171 GLN A N 1
ATOM 1345 C CA . GLN A 1 171 ? -22.594 11.711 24.547 1 94.44 171 GLN A CA 1
ATOM 1346 C C . GLN A 1 171 ? -21.641 10.625 25.047 1 94.44 171 GLN A C 1
ATOM 1348 O O . GLN A 1 171 ? -20.891 10.844 26 1 94.44 171 GLN A O 1
ATOM 1353 N N . GLN A 1 172 ? -21.703 9.523 24.359 1 91.94 172 GLN A N 1
ATOM 1354 C CA . GLN A 1 172 ? -20.859 8.406 24.75 1 91.94 172 GLN A CA 1
ATOM 1355 C C . GLN A 1 172 ? -19.375 8.75 24.547 1 91.94 172 GLN A C 1
ATOM 1357 O O . GLN A 1 172 ? -18.531 8.336 25.344 1 91.94 172 GLN A O 1
ATOM 1362 N N . CYS A 1 173 ? -19.062 9.438 23.531 1 93.69 173 CYS A N 1
ATOM 1363 C CA . CYS A 1 173 ? -17.688 9.859 23.25 1 93.69 173 CYS A CA 1
ATOM 1364 C C . CYS A 1 173 ? -17.141 10.703 24.391 1 93.69 173 CYS A C 1
ATOM 1366 O O . CYS A 1 173 ? -16.031 10.469 24.875 1 93.69 173 CYS A O 1
ATOM 1368 N N . PHE A 1 174 ? -17.938 11.617 24.875 1 92.94 174 PHE A N 1
ATOM 1369 C CA . PHE A 1 174 ? -17.516 12.5 25.953 1 92.94 174 PHE A CA 1
ATOM 1370 C C . PHE A 1 174 ? -17.406 11.742 27.266 1 92.94 174 PHE A C 1
ATOM 1372 O O . PHE A 1 174 ? -16.469 11.953 28.031 1 92.94 174 PHE A O 1
ATOM 1379 N N . SER A 1 175 ? -18.344 10.867 27.5 1 90.25 175 SER A N 1
ATOM 1380 C CA . SER A 1 175 ? -18.312 10.078 28.719 1 90.25 175 SER A CA 1
ATOM 1381 C C . SER A 1 175 ? -17.047 9.227 28.797 1 90.25 175 SER A C 1
ATOM 1383 O O . SER A 1 175 ? -16.453 9.094 29.859 1 90.25 175 SER A O 1
ATOM 1385 N N . ASN A 1 176 ? -16.672 8.711 27.688 1 88 176 ASN A N 1
ATOM 1386 C CA . ASN A 1 176 ? -15.484 7.871 27.641 1 88 176 ASN A CA 1
ATOM 1387 C C . ASN A 1 176 ? -14.203 8.688 27.781 1 88 176 ASN A C 1
ATOM 1389 O O . ASN A 1 176 ? -13.281 8.289 28.484 1 88 176 ASN A O 1
ATOM 1393 N N . SER A 1 177 ? -14.117 9.82 27.141 1 87.44 177 SER A N 1
ATOM 1394 C CA . SER A 1 177 ? -12.898 10.625 27.094 1 87.44 177 SER A CA 1
ATOM 1395 C C . SER A 1 177 ? -12.656 11.344 28.422 1 87.44 177 SER A C 1
ATOM 1397 O O . SER A 1 177 ? -11.516 11.602 28.797 1 87.44 177 SER A O 1
ATOM 1399 N N . PHE A 1 178 ? -13.742 11.641 29.141 1 87.44 178 PHE A N 1
ATOM 1400 C CA . PHE A 1 178 ? -13.594 12.445 30.344 1 87.44 178 PHE A CA 1
ATOM 1401 C C . PHE A 1 178 ? -14 11.648 31.578 1 87.44 178 PHE A C 1
ATOM 1403 O O . PHE A 1 178 ? -14.43 12.219 32.594 1 87.44 178 PHE A O 1
ATOM 1410 N N . LYS A 1 179 ? -13.891 10.406 31.484 1 80.75 179 LYS A N 1
ATOM 1411 C CA . LYS A 1 179 ? -14.258 9.547 32.594 1 80.75 179 LYS A CA 1
ATOM 1412 C C . LYS A 1 179 ? -13.461 9.906 33.844 1 80.75 179 LYS A C 1
ATOM 1414 O O . LYS A 1 179 ? -14.008 9.938 34.969 1 80.75 179 LYS A O 1
ATOM 1419 N N . ASN A 1 180 ? -12.156 10.219 33.688 1 76.62 180 ASN A N 1
ATOM 1420 C CA . ASN A 1 180 ? -11.305 10.484 34.812 1 76.62 180 ASN A CA 1
ATOM 1421 C C . ASN A 1 180 ? -10.789 11.922 34.812 1 76.62 180 ASN A C 1
ATOM 1423 O O . ASN A 1 180 ? -9.82 12.242 35.5 1 76.62 180 ASN A O 1
ATOM 1427 N N . GLN A 1 181 ? -11.383 12.703 34 1 75.5 181 GLN A N 1
ATOM 1428 C CA . GLN A 1 181 ? -10.891 14.07 33.906 1 75.5 181 GLN A CA 1
ATOM 1429 C C . GLN A 1 181 ? -12.039 15.078 34 1 75.5 181 GLN A C 1
ATOM 1431 O O . GLN A 1 181 ? -13.148 14.812 33.531 1 75.5 181 GLN A O 1
ATOM 1436 N N . SER A 1 182 ? -11.75 16.094 34.75 1 77.44 182 SER A N 1
ATOM 1437 C CA . SER A 1 182 ? -12.742 17.156 34.875 1 77.44 182 SER A CA 1
ATOM 1438 C C . SER A 1 182 ? -12.547 18.234 33.812 1 77.44 182 SER A C 1
ATOM 1440 O O . SER A 1 182 ? -11.422 18.516 33.406 1 77.44 182 SER A O 1
ATOM 1442 N N . ILE A 1 183 ? -13.664 18.641 33.312 1 81.12 183 ILE A N 1
ATOM 1443 C CA . ILE A 1 183 ? -13.625 19.734 32.344 1 81.12 183 ILE A CA 1
ATOM 1444 C C . ILE A 1 183 ? -14.086 21.031 33 1 81.12 183 ILE A C 1
ATOM 1446 O O . ILE A 1 183 ? -15.117 21.062 33.656 1 81.12 183 ILE A O 1
ATOM 1450 N N . HIS A 1 184 ? -13.297 22.031 32.844 1 83.81 184 HIS A N 1
ATOM 1451 C CA . HIS A 1 184 ? -13.602 23.312 33.469 1 83.81 184 HIS A CA 1
ATOM 1452 C C . HIS A 1 184 ? -14.133 24.312 32.469 1 83.81 184 HIS A C 1
ATOM 1454 O O . HIS A 1 184 ? -13.766 25.484 32.469 1 83.81 184 HIS A O 1
ATOM 1460 N N . LEU A 1 185 ? -14.891 23.875 31.531 1 89.12 185 LEU A N 1
ATOM 1461 C CA . LEU A 1 185 ? -15.469 24.75 30.5 1 89.12 185 LEU A CA 1
ATOM 1462 C C . LEU A 1 185 ? -17 24.703 30.547 1 89.12 185 LEU A C 1
ATOM 1464 O O . LEU A 1 185 ? -17.578 23.656 30.859 1 89.12 185 LEU A O 1
ATOM 1468 N N . ASP A 1 186 ? -17.594 25.859 30.281 1 90.5 186 ASP A N 1
ATOM 1469 C CA . ASP A 1 186 ? -19.047 25.938 30.281 1 90.5 186 ASP A CA 1
ATOM 1470 C C . ASP A 1 186 ? -19.609 25.641 28.891 1 90.5 186 ASP A C 1
ATOM 1472 O O . ASP A 1 186 ? -20.766 25.266 28.75 1 90.5 186 ASP A O 1
ATOM 1476 N N . SER A 1 187 ? -18.812 25.938 27.938 1 94.19 187 SER A N 1
ATOM 1477 C CA . SER A 1 187 ? -19.219 25.703 26.562 1 94.19 187 SER A CA 1
ATOM 1478 C C . SER A 1 187 ? -18.062 25.156 25.734 1 94.19 187 SER A C 1
ATOM 1480 O O . SER A 1 187 ? -16.906 25.5 25.953 1 94.19 187 SER A O 1
ATOM 1482 N N . ILE A 1 188 ? -18.453 24.25 24.828 1 94.56 188 ILE A N 1
ATOM 1483 C CA . ILE A 1 188 ? -17.422 23.672 23.984 1 94.56 188 ILE A CA 1
ATOM 1484 C C . ILE A 1 188 ? -17.875 23.734 22.516 1 94.56 188 ILE A C 1
ATOM 1486 O O . ILE A 1 188 ? -19.062 23.609 22.219 1 94.56 188 ILE A O 1
ATOM 1490 N N . LEU A 1 189 ? -16.953 24 21.656 1 96.31 189 LEU A N 1
ATOM 1491 C CA . LEU A 1 189 ? -17.141 23.938 20.219 1 96.31 189 LEU A CA 1
ATOM 1492 C C . LEU A 1 189 ? -16.531 22.656 19.641 1 96.31 189 LEU A C 1
ATOM 1494 O O . LEU A 1 189 ? -15.422 22.281 20.016 1 96.31 189 LEU A O 1
ATOM 1498 N N . ILE A 1 190 ? -17.297 22 18.766 1 96.5 190 ILE A N 1
ATOM 1499 C CA . ILE A 1 190 ? -16.797 20.734 18.25 1 96.5 190 ILE A CA 1
ATOM 1500 C C . ILE A 1 190 ? -16.625 20.828 16.734 1 96.5 190 ILE A C 1
ATOM 1502 O O . ILE A 1 190 ? -17.422 21.484 16.047 1 96.5 190 ILE A O 1
ATOM 1506 N N . ASN A 1 191 ? -15.602 20.25 16.219 1 97.62 191 ASN A N 1
ATOM 1507 C CA . ASN A 1 191 ? -15.398 20.016 14.789 1 97.62 191 ASN A CA 1
ATOM 1508 C C . ASN A 1 191 ? -15.711 18.578 14.406 1 97.62 191 ASN A C 1
ATOM 1510 O O . ASN A 1 191 ? -15.406 17.641 15.156 1 97.62 191 ASN A O 1
ATOM 1514 N N . ILE A 1 192 ? -16.297 18.422 13.273 1 97.88 192 ILE A N 1
ATOM 1515 C CA . ILE A 1 192 ? -16.641 17.094 12.766 1 97.88 192 ILE A CA 1
ATOM 1516 C C . ILE A 1 192 ? -15.891 16.828 11.469 1 97.88 192 ILE A C 1
ATOM 1518 O O . ILE A 1 192 ? -15.734 17.719 10.633 1 97.88 192 ILE A O 1
ATOM 1522 N N . SER A 1 193 ? -15.383 15.641 11.344 1 97.88 193 SER A N 1
ATOM 1523 C CA . SER A 1 193 ? -14.727 15.234 10.102 1 97.88 193 SER A CA 1
ATOM 1524 C C . SER A 1 193 ? -15.312 13.938 9.562 1 97.88 193 SER A C 1
ATOM 1526 O O . SER A 1 193 ? -15.555 12.992 10.328 1 97.88 193 SER A O 1
ATOM 1528 N N . ILE A 1 194 ? -15.633 13.883 8.32 1 97.12 194 ILE A N 1
ATOM 1529 C CA . ILE A 1 194 ? -16.156 12.711 7.633 1 97.12 194 ILE A CA 1
ATOM 1530 C C . ILE A 1 194 ? -15.273 12.383 6.43 1 97.12 194 ILE A C 1
ATOM 1532 O O . ILE A 1 194 ? -14.984 13.258 5.609 1 97.12 194 ILE A O 1
ATOM 1536 N N . ASP A 1 195 ? -14.844 11.156 6.352 1 93.31 195 ASP A N 1
ATOM 1537 C CA . ASP A 1 195 ? -13.961 10.781 5.246 1 93.31 195 ASP A CA 1
ATOM 1538 C C . ASP A 1 195 ? -14.039 9.281 4.969 1 93.31 195 ASP A C 1
ATOM 1540 O O . ASP A 1 195 ? -14.492 8.508 5.816 1 93.31 195 ASP A O 1
ATOM 1544 N N . GLY A 1 196 ? -13.688 8.945 3.701 1 93.94 196 GLY A N 1
ATOM 1545 C CA . GLY A 1 196 ? -13.555 7.543 3.344 1 93.94 196 GLY A CA 1
ATOM 1546 C C . GLY A 1 196 ? -12.164 6.992 3.594 1 93.94 196 GLY A C 1
ATOM 1547 O O . GLY A 1 196 ? -11.164 7.645 3.285 1 93.94 196 GLY A O 1
ATOM 1548 N N . LEU A 1 197 ? -12.102 5.77 4.191 1 94.38 197 LEU A N 1
ATOM 1549 C CA . LEU A 1 197 ? -10.828 5.117 4.492 1 94.38 197 LEU A CA 1
ATOM 1550 C C . LEU A 1 197 ? -10.773 3.727 3.869 1 94.38 197 LEU A C 1
ATOM 1552 O O . LEU A 1 197 ? -11.367 2.781 4.395 1 94.38 197 LEU A O 1
ATOM 1556 N N . PRO A 1 198 ? -10.07 3.576 2.74 1 92.38 198 PRO A N 1
ATOM 1557 C CA . PRO A 1 198 ? -9.883 2.223 2.213 1 92.38 198 PRO A CA 1
ATOM 1558 C C . PRO A 1 198 ? -9.125 1.313 3.174 1 92.38 198 PRO A C 1
ATOM 1560 O O . PRO A 1 198 ? -8.141 1.741 3.783 1 92.38 198 PRO A O 1
ATOM 1563 N N . LEU A 1 199 ? -9.508 0.154 3.303 1 91.5 199 LEU A N 1
ATOM 1564 C CA . LEU A 1 199 ? -8.93 -0.716 4.32 1 91.5 199 LEU A CA 1
ATOM 1565 C C . LEU A 1 199 ? -7.867 -1.628 3.711 1 91.5 199 LEU A C 1
ATOM 1567 O O . LEU A 1 199 ? -6.82 -1.862 4.32 1 91.5 199 LEU A O 1
ATOM 1571 N N . TYR A 1 200 ? -8.172 -2.15 2.508 1 86.25 200 TYR A N 1
ATOM 1572 C CA . TYR A 1 200 ? -7.289 -3.143 1.902 1 86.25 200 TYR A CA 1
ATOM 1573 C C . TYR A 1 200 ? -7.016 -2.807 0.442 1 86.25 200 TYR A C 1
ATOM 1575 O O . TYR A 1 200 ? -7.84 -2.178 -0.224 1 86.25 200 TYR A O 1
ATOM 1583 N N . LYS A 1 201 ? -5.879 -3.26 0.001 1 77.38 201 LYS A N 1
ATOM 1584 C CA . LYS A 1 201 ? -5.586 -3.141 -1.425 1 77.38 201 LYS A CA 1
ATOM 1585 C C . LYS A 1 201 ? -6.348 -4.188 -2.23 1 77.38 201 LYS A C 1
ATOM 1587 O O . LYS A 1 201 ? -6.781 -3.922 -3.354 1 77.38 201 LYS A O 1
ATOM 1592 N N . SER A 1 202 ? -6.535 -5.301 -1.64 1 80.12 202 SER A N 1
ATOM 1593 C CA . SER A 1 202 ? -7.098 -6.461 -2.328 1 80.12 202 SER A CA 1
ATOM 1594 C C . SER A 1 202 ? -8.617 -6.488 -2.211 1 80.12 202 SER A C 1
ATOM 1596 O O . SER A 1 202 ? -9.266 -7.445 -2.643 1 80.12 202 SER A O 1
ATOM 1598 N N . SER A 1 203 ? -9.133 -5.461 -1.562 1 85.44 203 SER A N 1
ATOM 1599 C CA . SER A 1 203 ? -10.578 -5.402 -1.367 1 85.44 203 SER A CA 1
ATOM 1600 C C . SER A 1 203 ? -11.086 -3.965 -1.437 1 85.44 203 SER A C 1
ATOM 1602 O O . SER A 1 203 ? -10.375 -3.033 -1.044 1 85.44 203 SER A O 1
ATOM 1604 N N . PRO A 1 204 ? -12.25 -3.801 -1.967 1 88.25 204 PRO A N 1
ATOM 1605 C CA . PRO A 1 204 ? -12.812 -2.451 -2.025 1 88.25 204 PRO A CA 1
ATOM 1606 C C . PRO A 1 204 ? -13.398 -1.998 -0.69 1 88.25 204 PRO A C 1
ATOM 1608 O O . PRO A 1 204 ? -13.93 -0.889 -0.589 1 88.25 204 PRO A O 1
ATOM 1611 N N . THR A 1 205 ? -13.336 -2.863 0.321 1 91.81 205 THR A N 1
ATOM 1612 C CA . THR A 1 205 ? -13.906 -2.531 1.622 1 91.81 205 THR A CA 1
ATOM 1613 C C . THR A 1 205 ? -13.289 -1.25 2.174 1 91.81 205 THR A C 1
ATOM 1615 O O . THR A 1 205 ? -12.078 -1.04 2.059 1 91.81 205 THR A O 1
ATOM 1618 N N . GLN A 1 206 ? -14.156 -0.353 2.689 1 94.75 206 GLN A N 1
ATOM 1619 C CA . GLN A 1 206 ? -13.68 0.915 3.234 1 94.75 206 GLN A CA 1
ATOM 1620 C C . GLN A 1 206 ? -14.516 1.349 4.434 1 94.75 206 GLN A C 1
ATOM 1622 O O . GLN A 1 206 ? -15.656 0.902 4.594 1 94.75 206 GLN A O 1
ATOM 1627 N N . PHE A 1 207 ? -13.969 2.123 5.25 1 96.75 207 PHE A N 1
ATOM 1628 C CA . PHE A 1 207 ? -14.656 2.773 6.359 1 96.75 207 PHE A CA 1
ATOM 1629 C C . PHE A 1 207 ? -15.055 4.199 5.992 1 96.75 207 PHE A C 1
ATOM 1631 O O . PHE A 1 207 ? -14.367 4.855 5.203 1 96.75 207 PHE A O 1
ATOM 1638 N N . TRP A 1 208 ? -16.156 4.668 6.469 1 97.44 208 TRP A N 1
ATOM 1639 C CA . TRP A 1 208 ? -16.578 6.066 6.496 1 97.44 208 TRP A CA 1
ATOM 1640 C C . TRP A 1 208 ? -16.844 6.523 7.926 1 97.44 208 TRP A C 1
ATOM 1642 O O . TRP A 1 208 ? -18 6.555 8.359 1 97.44 208 TRP A O 1
ATOM 1652 N N . PRO A 1 209 ? -15.828 6.875 8.609 1 97.5 209 PRO A N 1
ATOM 1653 C CA . PRO A 1 209 ? -16 7.293 10.008 1 97.5 209 PRO A CA 1
ATOM 1654 C C . PRO A 1 209 ? -16.453 8.742 10.133 1 97.5 209 PRO A C 1
ATOM 1656 O O . PRO A 1 209 ? -16.156 9.57 9.266 1 97.5 209 PRO A O 1
ATOM 1659 N N . ILE A 1 210 ? -17.219 9.023 11.109 1 98.31 210 ILE A N 1
ATOM 1660 C CA . ILE A 1 210 ? -17.516 10.367 11.602 1 98.31 210 ILE A CA 1
ATOM 1661 C C . ILE A 1 210 ? -16.688 10.648 12.859 1 98.31 210 ILE A C 1
ATOM 1663 O O . ILE A 1 210 ? -16.906 10.023 13.906 1 98.31 210 ILE A O 1
ATOM 1667 N N . LEU A 1 211 ? -15.789 11.555 12.727 1 98.06 211 LEU A N 1
ATOM 1668 C CA . LEU A 1 211 ? -14.852 11.867 13.797 1 98.06 211 LEU A CA 1
ATOM 1669 C C . LEU A 1 211 ? -15.133 13.242 14.383 1 98.06 211 LEU A C 1
ATOM 1671 O O . LEU A 1 211 ? -15.75 14.086 13.727 1 98.06 211 LEU A O 1
ATOM 1675 N N . MET A 1 212 ? -14.664 13.406 15.617 1 97.75 212 MET A N 1
ATOM 1676 C CA . MET A 1 212 ? -14.945 14.656 16.312 1 97.75 212 MET A CA 1
ATOM 1677 C C . MET A 1 212 ? -13.758 15.07 17.188 1 97.75 212 MET A C 1
ATOM 1679 O O . MET A 1 212 ? -13.094 14.227 17.781 1 97.75 212 MET A O 1
ATOM 1683 N N . ASN A 1 213 ? -13.453 16.328 17.188 1 96.94 213 ASN A N 1
ATOM 1684 C CA . ASN A 1 213 ? -12.508 16.875 18.156 1 96.94 213 ASN A CA 1
ATOM 1685 C C . ASN A 1 213 ? -13.047 18.156 18.797 1 96.94 213 ASN A C 1
ATOM 1687 O O . ASN A 1 213 ? -14.039 18.719 18.328 1 96.94 213 ASN A O 1
ATOM 1691 N N . ILE A 1 214 ? -12.508 18.531 19.906 1 95.94 214 ILE A N 1
ATOM 1692 C CA . ILE A 1 214 ? -12.914 19.719 20.656 1 95.94 214 ILE A CA 1
ATOM 1693 C C . ILE A 1 214 ? -11.984 20.875 20.344 1 95.94 214 ILE A C 1
ATOM 1695 O O . ILE A 1 214 ? -10.766 20.766 20.5 1 95.94 214 ILE A O 1
ATOM 1699 N N . HIS A 1 215 ? -12.523 22.016 19.953 1 95.69 215 HIS A N 1
ATOM 1700 C CA . HIS A 1 215 ? -11.75 23.172 19.516 1 95.69 215 HIS A CA 1
ATOM 1701 C C . HIS A 1 215 ? -10.922 23.734 20.672 1 95.69 215 HIS A C 1
ATOM 1703 O O . HIS A 1 215 ? -9.734 24.047 20.484 1 95.69 215 HIS A O 1
ATOM 1709 N N . GLU A 1 216 ? -11.508 23.828 21.891 1 93.12 216 GLU A N 1
ATOM 1710 C CA . GLU A 1 216 ? -10.867 24.453 23.031 1 93.12 216 GLU A CA 1
ATOM 1711 C C . GLU A 1 216 ? -9.828 23.531 23.672 1 93.12 216 GLU A C 1
ATOM 1713 O O . GLU A 1 216 ? -8.938 23.984 24.375 1 93.12 216 GLU A O 1
ATOM 1718 N N . LEU A 1 217 ? -9.977 22.219 23.359 1 91.38 217 LEU A N 1
ATOM 1719 C CA . LEU A 1 217 ? -9.078 21.219 23.953 1 91.38 217 LEU A CA 1
ATOM 1720 C C . LEU A 1 217 ? -8.422 20.375 22.859 1 91.38 217 LEU A C 1
ATOM 1722 O O . LEU A 1 217 ? -8.688 19.188 22.766 1 91.38 217 LEU A O 1
ATOM 1726 N N . PRO A 1 218 ? -7.453 20.953 22.25 1 88.25 218 PRO A N 1
ATOM 1727 C CA . PRO A 1 218 ? -6.848 20.25 21.109 1 88.25 218 PRO A CA 1
ATOM 1728 C C . PRO A 1 218 ? -6.016 19.047 21.531 1 88.25 218 PRO A C 1
ATOM 1730 O O . PRO A 1 218 ? -5.711 18.172 20.703 1 88.25 218 PRO A O 1
ATOM 1733 N N . ASP A 1 219 ? -5.703 18.875 22.766 1 85.06 219 ASP A N 1
ATOM 1734 C CA . ASP A 1 219 ? -4.863 17.766 23.234 1 85.06 219 ASP A CA 1
ATOM 1735 C C . ASP A 1 219 ? -5.68 16.5 23.422 1 85.06 219 ASP A C 1
ATOM 1737 O O . ASP A 1 219 ? -5.121 15.406 23.547 1 85.06 219 ASP A O 1
ATOM 1741 N N . ILE A 1 220 ? -6.965 16.719 23.5 1 88.88 220 ILE A N 1
ATOM 1742 C CA . ILE A 1 220 ? -7.82 15.539 23.609 1 88.88 220 ILE A CA 1
ATOM 1743 C C . ILE A 1 220 ? -7.863 14.805 22.281 1 88.88 220 ILE A C 1
ATOM 1745 O O . ILE A 1 220 ? -8.078 15.414 21.234 1 88.88 220 ILE A O 1
ATOM 1749 N N . PRO A 1 221 ? -7.602 13.523 22.328 1 89.19 221 PRO A N 1
ATOM 1750 C CA . PRO A 1 221 ? -7.582 12.766 21.078 1 89.19 221 PRO A CA 1
ATOM 1751 C C . PRO A 1 221 ? -8.914 12.812 20.328 1 89.19 221 PRO A C 1
ATOM 1753 O O . PRO A 1 221 ? -9.969 12.969 20.953 1 89.19 221 PRO A O 1
ATOM 1756 N N . VAL A 1 222 ? -8.797 12.633 19.094 1 95.75 222 VAL A N 1
ATOM 1757 C CA . VAL A 1 222 ? -9.969 12.594 18.219 1 95.75 222 VAL A CA 1
ATOM 1758 C C . VAL A 1 222 ? -10.898 11.469 18.656 1 95.75 222 VAL A C 1
ATOM 1760 O O . VAL A 1 222 ? -10.445 10.375 19 1 95.75 222 VAL A O 1
ATOM 1763 N N . MET A 1 223 ? -12.172 11.758 18.703 1 95.75 223 MET A N 1
ATOM 1764 C CA . MET A 1 223 ? -13.188 10.789 19.109 1 95.75 223 MET A CA 1
ATOM 1765 C C . MET A 1 223 ? -13.93 10.219 17.906 1 95.75 223 MET A C 1
ATOM 1767 O O . MET A 1 223 ? -14.133 10.922 16.922 1 95.75 223 MET A O 1
ATOM 1771 N N . ILE A 1 224 ? -14.375 8.984 18.047 1 96.38 224 ILE A N 1
ATOM 1772 C CA . ILE A 1 224 ? -15.086 8.312 16.969 1 96.38 224 ILE A CA 1
ATOM 1773 C C . ILE A 1 224 ? -16.578 8.281 17.281 1 96.38 224 ILE A C 1
ATOM 1775 O O . ILE A 1 224 ? -17.016 7.559 18.172 1 96.38 224 ILE A O 1
ATOM 1779 N N . VAL A 1 225 ? -17.344 8.945 16.484 1 97.88 225 VAL A N 1
ATOM 1780 C CA . VAL A 1 225 ? -18.781 9.055 16.719 1 97.88 225 VAL A CA 1
ATOM 1781 C C . VAL A 1 225 ? -19.516 7.902 16.031 1 97.88 225 VAL A C 1
ATOM 1783 O O . VAL A 1 225 ? -20.484 7.367 16.578 1 97.88 225 VAL A O 1
ATOM 1786 N N . ALA A 1 226 ? -19.047 7.613 14.836 1 98 226 ALA A N 1
ATOM 1787 C CA . ALA A 1 226 ? -19.672 6.547 14.062 1 98 226 ALA A CA 1
ATOM 1788 C C . ALA A 1 226 ? -18.688 5.977 13.031 1 98 226 ALA A C 1
ATOM 1790 O O . ALA A 1 226 ? -17.688 6.609 12.703 1 98 226 ALA A O 1
ATOM 1791 N N . ILE A 1 227 ? -18.984 4.754 12.609 1 97.69 227 ILE A N 1
ATOM 1792 C CA . ILE A 1 227 ? -18.219 4.137 11.539 1 97.69 227 ILE A CA 1
ATOM 1793 C C . ILE A 1 227 ? -19.156 3.354 10.617 1 97.69 227 ILE A C 1
ATOM 1795 O O . ILE A 1 227 ? -19.906 2.488 11.078 1 97.69 227 ILE A O 1
ATOM 1799 N N . PHE A 1 228 ? -19.172 3.748 9.359 1 97.69 228 PHE A N 1
ATOM 1800 C CA . PHE A 1 228 ? -19.812 2.953 8.312 1 97.69 228 PHE A CA 1
ATOM 1801 C C . PHE A 1 228 ? -18.797 2.039 7.637 1 97.69 228 PHE A C 1
ATOM 1803 O O . PHE A 1 228 ? -17.672 2.443 7.383 1 97.69 228 PHE A O 1
ATOM 1810 N N . CYS A 1 229 ? -19.125 0.807 7.395 1 97.5 229 CYS A N 1
ATOM 1811 C CA . CYS A 1 229 ? -18.266 -0.162 6.719 1 97.5 229 CYS A CA 1
ATOM 1812 C C . CYS A 1 229 ? -18.969 -0.769 5.512 1 97.5 229 CYS A C 1
ATOM 1814 O O . CYS A 1 229 ? -20.047 -1.364 5.652 1 97.5 229 CYS A O 1
ATOM 1816 N N . GLY A 1 230 ? -18.359 -0.577 4.34 1 95.12 230 GLY A N 1
ATOM 1817 C CA . GLY A 1 230 ? -18.922 -1.139 3.125 1 95.12 230 GLY A CA 1
ATOM 1818 C C . GLY A 1 230 ? -17.938 -1.187 1.973 1 95.12 230 GLY A C 1
ATOM 1819 O O . GLY A 1 230 ? -16.781 -0.775 2.117 1 95.12 230 GLY A O 1
ATOM 1820 N N . SER A 1 231 ? -18.359 -1.731 0.835 1 90.19 231 SER A N 1
ATOM 1821 C CA . SER A 1 231 ? -17.5 -1.854 -0.347 1 90.19 231 SER A CA 1
ATOM 1822 C C . SER A 1 231 ? -17.422 -0.534 -1.109 1 90.19 231 SER A C 1
ATOM 1824 O O . SER A 1 231 ? -16.578 -0.366 -1.983 1 90.19 231 SER A O 1
ATOM 1826 N N . SER A 1 232 ? -18.312 0.342 -0.845 1 91.38 232 SER A N 1
ATOM 1827 C CA . SER A 1 232 ? -18.359 1.69 -1.399 1 91.38 232 SER A CA 1
ATOM 1828 C C . SER A 1 232 ? -18.812 2.703 -0.35 1 91.38 232 SER A C 1
ATOM 1830 O O . SER A 1 232 ? -18.969 2.361 0.825 1 91.38 232 SER A O 1
ATOM 1832 N N . LYS A 1 233 ? -18.906 3.914 -0.706 1 92.69 233 LYS A N 1
ATOM 1833 C CA . LYS A 1 233 ? -19.484 4.902 0.203 1 92.69 233 LYS A CA 1
ATOM 1834 C C . LYS A 1 233 ? -20.906 4.543 0.576 1 92.69 233 LYS A C 1
ATOM 1836 O O . LYS A 1 233 ? -21.547 3.736 -0.104 1 92.69 233 LYS A O 1
ATOM 1841 N N . PRO A 1 234 ? -21.391 5.113 1.705 1 94.81 234 PRO A N 1
ATOM 1842 C CA . PRO A 1 234 ? -22.781 4.809 2.08 1 94.81 234 PRO A CA 1
ATOM 1843 C C . PRO A 1 234 ? -23.75 4.984 0.919 1 94.81 234 PRO A C 1
ATOM 1845 O O . PRO A 1 234 ? -23.719 6.004 0.225 1 94.81 234 PRO A O 1
ATOM 1848 N N . GLY A 1 235 ? -24.594 3.994 0.724 1 92.88 235 GLY A N 1
ATOM 1849 C CA . GLY A 1 235 ? -25.5 3.998 -0.406 1 92.88 235 GLY A CA 1
ATOM 1850 C C . GLY A 1 235 ? -26.641 5.004 -0.257 1 92.88 235 GLY A C 1
ATOM 1851 O O . GLY A 1 235 ? -27.219 5.445 -1.251 1 92.88 235 GLY A O 1
ATOM 1852 N N . ASN A 1 236 ? -26.953 5.293 0.987 1 94.69 236 ASN A N 1
ATOM 1853 C CA . ASN A 1 236 ? -28 6.254 1.309 1 94.69 236 ASN A CA 1
ATOM 1854 C C . ASN A 1 236 ? -27.531 7.277 2.338 1 94.69 236 ASN A C 1
ATOM 1856 O O . ASN A 1 236 ? -27.281 6.934 3.496 1 94.69 236 ASN A O 1
ATOM 1860 N N . ILE A 1 237 ? -27.516 8.539 1.924 1 96.31 237 ILE A N 1
ATOM 1861 C CA . ILE A 1 237 ? -26.969 9.609 2.754 1 96.31 237 ILE A CA 1
ATOM 1862 C C . ILE A 1 237 ? -27.875 9.844 3.959 1 96.31 237 ILE A C 1
ATOM 1864 O O . ILE A 1 237 ? -27.406 10.195 5.043 1 96.31 237 ILE A O 1
ATOM 1868 N N . GLU A 1 238 ? -29.188 9.633 3.82 1 96.56 238 GLU A N 1
ATOM 1869 C CA . GLU A 1 238 ? -30.141 9.82 4.902 1 96.56 238 GLU A CA 1
ATOM 1870 C C . GLU A 1 238 ? -29.906 8.828 6.035 1 96.56 238 GLU A C 1
ATOM 1872 O O . GLU A 1 238 ? -29.859 9.211 7.207 1 96.56 238 GLU A O 1
ATOM 1877 N N . GLU A 1 239 ? -29.688 7.605 5.66 1 96.94 239 GLU A N 1
ATOM 1878 C CA . GLU A 1 239 ? -29.453 6.566 6.66 1 96.94 239 GLU A CA 1
ATOM 1879 C C . GLU A 1 239 ? -28.109 6.77 7.352 1 96.94 239 GLU A C 1
ATOM 1881 O O . GLU A 1 239 ? -27.969 6.469 8.539 1 96.94 239 GLU A O 1
ATOM 1886 N N . PHE A 1 240 ? -27.25 7.297 6.727 1 97.62 240 PHE A N 1
ATOM 1887 C CA . PHE A 1 240 ? -25.891 7.461 7.219 1 97.62 240 PHE A CA 1
ATOM 1888 C C . PHE A 1 240 ? -25.797 8.641 8.18 1 97.62 240 PHE A C 1
ATOM 1890 O O . PHE A 1 240 ? -25.219 8.523 9.266 1 97.62 240 PHE A O 1
ATOM 1897 N N . LEU A 1 241 ? -26.391 9.805 7.809 1 98.25 241 LEU A N 1
ATOM 1898 C CA . LEU A 1 241 ? -26.141 11.031 8.555 1 98.25 241 LEU A CA 1
ATOM 1899 C C . LEU A 1 241 ? -27.281 11.328 9.523 1 98.25 241 LEU A C 1
ATOM 1901 O O . LEU A 1 241 ? -27.109 12.102 10.461 1 98.25 241 LEU A O 1
ATOM 1905 N N . ASN A 1 242 ? -28.438 10.711 9.352 1 97.5 242 ASN A N 1
ATOM 1906 C CA . ASN A 1 242 ? -29.594 11.047 10.164 1 97.5 242 ASN A CA 1
ATOM 1907 C C . ASN A 1 242 ? -29.344 10.789 11.641 1 97.5 242 ASN A C 1
ATOM 1909 O O . ASN A 1 242 ? -29.688 11.617 12.484 1 97.5 242 ASN A O 1
ATOM 1913 N N . PRO A 1 243 ? -28.766 9.602 11.969 1 97.5 243 PRO A N 1
ATOM 1914 C CA . PRO A 1 243 ? -28.484 9.391 13.391 1 97.5 243 PRO A CA 1
ATOM 1915 C C . PRO A 1 243 ? -27.594 10.484 13.984 1 97.5 243 PRO A C 1
ATOM 1917 O O . PRO A 1 243 ? -27.797 10.898 15.125 1 97.5 243 PRO A O 1
ATOM 1920 N N . PHE A 1 244 ? -26.688 10.906 13.305 1 97.81 244 PHE A N 1
ATOM 1921 C CA . PHE A 1 244 ? -25.781 11.961 13.75 1 97.81 244 PHE A CA 1
ATOM 1922 C C . PHE A 1 244 ? -26.516 13.281 13.914 1 97.81 244 PHE A C 1
ATOM 1924 O O . PHE A 1 244 ? -26.344 13.977 14.914 1 97.81 244 PHE A O 1
ATOM 1931 N N . VAL A 1 245 ? -27.344 13.688 12.859 1 98.31 245 VAL A N 1
ATOM 1932 C CA . VAL A 1 245 ? -28.094 14.938 12.859 1 98.31 245 VAL A CA 1
ATOM 1933 C C . VAL A 1 245 ? -29.031 14.984 14.055 1 98.31 245 VAL A C 1
ATOM 1935 O O . VAL A 1 245 ? -29.125 16 14.75 1 98.31 245 VAL A O 1
ATOM 1938 N N . GLU A 1 246 ? -29.688 13.898 14.297 1 97.81 246 GLU A N 1
ATOM 1939 C CA . GLU A 1 246 ? -30.578 13.82 15.453 1 97.81 246 GLU A CA 1
ATOM 1940 C C . GLU A 1 246 ? -29.812 13.953 16.75 1 97.81 246 GLU A C 1
ATOM 1942 O O . GLU A 1 246 ? -30.234 14.672 17.672 1 97.81 246 GLU A O 1
ATOM 1947 N N . ASP A 1 247 ? -28.703 13.297 16.781 1 97.69 247 ASP A N 1
ATOM 1948 C CA . ASP A 1 247 ? -27.859 13.297 17.969 1 97.69 247 ASP A CA 1
ATOM 1949 C C . ASP A 1 247 ? -27.297 14.688 18.25 1 97.69 247 ASP A C 1
ATOM 1951 O O . ASP A 1 247 ? -27.391 15.18 19.375 1 97.69 247 ASP A O 1
ATOM 1955 N N . ILE A 1 248 ? -26.797 15.352 17.266 1 97.44 248 ILE A N 1
ATOM 1956 C CA . ILE A 1 248 ? -26.172 16.656 17.438 1 97.44 248 ILE A CA 1
ATOM 1957 C C . ILE A 1 248 ? -27.219 17.688 17.828 1 97.44 248 ILE A C 1
ATOM 1959 O O . ILE A 1 248 ? -26.969 18.578 18.641 1 97.44 248 ILE A O 1
ATOM 1963 N N . ASN A 1 249 ? -28.406 17.641 17.219 1 97.69 249 ASN A N 1
ATOM 1964 C CA . ASN A 1 249 ? -29.484 18.547 17.594 1 97.69 249 ASN A CA 1
ATOM 1965 C C . ASN A 1 249 ? -29.906 18.359 19.047 1 97.69 249 ASN A C 1
ATOM 1967 O O . ASN A 1 249 ? -30.156 19.344 19.75 1 97.69 249 ASN A O 1
ATOM 1971 N N . LYS A 1 250 ? -29.953 17.141 19.469 1 96.31 250 LYS A N 1
ATOM 1972 C CA . LYS A 1 250 ? -30.297 16.844 20.859 1 96.31 250 LYS A CA 1
ATOM 1973 C C . LYS A 1 250 ? -29.234 17.391 21.812 1 96.31 250 LYS A C 1
ATOM 1975 O O . LYS A 1 250 ? -29.562 18 22.828 1 96.31 250 LYS A O 1
ATOM 1980 N N . VAL A 1 251 ? -28.047 17.125 21.484 1 95.31 251 VAL A N 1
ATOM 1981 C CA . VAL A 1 251 ? -26.938 17.547 22.328 1 95.31 251 VAL A CA 1
ATOM 1982 C C . VAL A 1 251 ? -26.844 19.062 22.375 1 95.31 251 VAL A C 1
ATOM 1984 O O . VAL A 1 251 ? -26.531 19.656 23.422 1 95.31 251 VAL A O 1
ATOM 1987 N N . GLN A 1 252 ? -27.062 19.734 21.281 1 94.94 252 GLN A N 1
ATOM 1988 C CA . GLN A 1 252 ? -27.031 21.203 21.234 1 94.94 252 GLN A CA 1
ATOM 1989 C C . GLN A 1 252 ? -28.156 21.797 22.062 1 94.94 252 GLN A C 1
ATOM 1991 O O . GLN A 1 252 ? -27.984 22.875 22.656 1 94.94 252 GLN A O 1
ATOM 1996 N N . GLU A 1 253 ? -29.25 21.188 22.172 1 94.19 253 GLU A N 1
ATOM 1997 C CA . GLU A 1 253 ? -30.406 21.672 22.922 1 94.19 253 GLU A CA 1
ATOM 1998 C C . GLU A 1 253 ? -30.266 21.359 24.406 1 94.19 253 GLU A C 1
ATOM 2000 O O . GLU A 1 253 ? -30.469 22.234 25.25 1 94.19 253 GLU A O 1
ATOM 2005 N N . ASP A 1 254 ? -29.875 20.125 24.703 1 93.38 254 ASP A N 1
ATOM 2006 C CA . ASP A 1 254 ? -29.875 19.656 26.094 1 93.38 254 ASP A CA 1
ATOM 2007 C C . ASP A 1 254 ? -28.5 19.844 26.734 1 93.38 254 ASP A C 1
ATOM 2009 O O . ASP A 1 254 ? -28.391 19.875 27.969 1 93.38 254 ASP A O 1
ATOM 2013 N N . GLY A 1 255 ? -27.531 19.953 25.953 1 93.56 255 GLY A N 1
ATOM 2014 C CA . GLY A 1 255 ? -26.188 19.938 26.484 1 93.56 255 GLY A CA 1
ATOM 2015 C C . GLY A 1 255 ? -25.641 18.547 26.703 1 93.56 255 GLY A C 1
ATOM 2016 O O . GLY A 1 255 ? -26.359 17.562 26.531 1 93.56 255 GLY A O 1
ATOM 2017 N N . ILE A 1 256 ? -24.391 18.469 27 1 93.5 256 ILE A N 1
ATOM 2018 C CA . ILE A 1 256 ? -23.719 17.203 27.266 1 93.5 256 ILE A CA 1
ATOM 2019 C C . ILE A 1 256 ? -23.5 17.047 28.766 1 93.5 256 ILE A C 1
ATOM 2021 O O . ILE A 1 256 ? -23.141 18 29.453 1 93.5 256 ILE A O 1
ATOM 2025 N N . MET A 1 257 ? -23.734 15.875 29.234 1 90.94 257 MET A N 1
ATOM 2026 C CA . MET A 1 257 ? -23.547 15.578 30.641 1 90.94 257 MET A CA 1
ATOM 2027 C C . MET A 1 257 ? -22.188 14.914 30.875 1 90.94 257 MET A C 1
ATOM 2029 O O . MET A 1 257 ? -21.938 13.82 30.359 1 90.94 257 MET A O 1
ATOM 2033 N N . ILE A 1 258 ? -21.312 15.578 31.578 1 89.25 258 ILE A N 1
ATOM 2034 C CA . ILE A 1 258 ? -20 15.031 31.922 1 89.25 258 ILE A CA 1
ATOM 2035 C C . ILE A 1 258 ? -19.844 15.023 33.438 1 89.25 258 ILE A C 1
ATOM 2037 O O . ILE A 1 258 ? -19.781 16.078 34.062 1 89.25 258 ILE A O 1
ATOM 2041 N N . ASN A 1 259 ? -19.734 13.898 34 1 85.56 259 ASN A N 1
ATOM 2042 C CA . ASN A 1 259 ? -19.531 13.734 35.438 1 85.56 259 ASN A CA 1
ATOM 2043 C C . ASN A 1 259 ? -20.5 14.594 36.25 1 85.56 259 ASN A C 1
ATOM 2045 O O . ASN A 1 259 ? -20.094 15.32 37.156 1 85.56 259 ASN A O 1
ATOM 2049 N N . GLY A 1 260 ? -21.719 14.68 35.812 1 83.25 260 GLY A N 1
ATOM 2050 C CA . GLY A 1 260 ? -22.781 15.367 36.531 1 83.25 260 GLY A CA 1
ATOM 2051 C C . GLY A 1 260 ? -22.922 16.828 36.125 1 83.25 260 GLY A C 1
ATOM 2052 O O . GLY A 1 260 ? -23.828 17.516 36.594 1 83.25 260 GLY A O 1
ATOM 2053 N N . LYS A 1 261 ? -22.031 17.328 35.375 1 88.44 261 LYS A N 1
ATOM 2054 C CA . LYS A 1 261 ? -22.094 18.719 34.938 1 88.44 261 LYS A CA 1
ATOM 2055 C C . LYS A 1 261 ? -22.562 18.797 33.469 1 88.44 261 LYS A C 1
ATOM 2057 O O . LYS A 1 261 ? -22.125 18.031 32.625 1 88.44 261 LYS A O 1
ATOM 2062 N N . LYS A 1 262 ? -23.391 19.766 33.312 1 92 262 LYS A N 1
ATOM 2063 C CA . LYS A 1 262 ? -23.906 19.984 31.969 1 92 262 LYS A CA 1
ATOM 2064 C C . LYS A 1 262 ? -23.078 21.031 31.219 1 92 262 LYS A C 1
ATOM 2066 O O . LYS A 1 262 ? -22.844 22.125 31.75 1 92 262 LYS A O 1
ATOM 2071 N N . ILE A 1 263 ? -22.672 20.703 30.094 1 93.94 263 ILE A N 1
ATOM 2072 C CA . ILE A 1 263 ? -21.859 21.594 29.281 1 93.94 263 ILE A CA 1
ATOM 2073 C C . ILE A 1 263 ? -22.547 21.859 27.953 1 93.94 263 ILE A C 1
ATOM 2075 O O . ILE A 1 263 ? -23.078 20.953 27.328 1 93.94 263 ILE A O 1
ATOM 2079 N N . LYS A 1 264 ? -22.578 23.125 27.594 1 93.94 264 LYS A N 1
ATOM 2080 C CA . LYS A 1 264 ? -23.156 23.5 26.297 1 93.94 264 LYS A CA 1
ATOM 2081 C C . LYS A 1 264 ? -22.219 23.125 25.156 1 93.94 264 LYS A C 1
ATOM 2083 O O . LYS A 1 264 ? -21 23.297 25.266 1 93.94 264 LYS A O 1
ATOM 2088 N N . GLU A 1 265 ? -22.797 22.547 24.172 1 92.44 265 GLU A N 1
ATOM 2089 C CA . GLU A 1 265 ? -22.031 22.094 23.016 1 92.44 265 GLU A CA 1
ATOM 2090 C C . GLU A 1 265 ? -22.594 22.672 21.719 1 92.44 265 GLU A C 1
ATOM 2092 O O . GLU A 1 265 ? -23.812 22.781 21.562 1 92.44 265 GLU A O 1
ATOM 2097 N N . LYS A 1 266 ? -21.734 23.188 20.859 1 94.69 266 LYS A N 1
ATOM 2098 C CA . LYS A 1 266 ? -22.125 23.719 19.562 1 94.69 266 LYS A CA 1
ATOM 2099 C C . LYS A 1 266 ? -21.219 23.188 18.453 1 94.69 266 LYS A C 1
ATOM 2101 O O . LYS A 1 266 ? -20.016 23.094 18.625 1 94.69 266 LYS A O 1
ATOM 2106 N N . LEU A 1 267 ? -21.828 22.844 17.359 1 96.94 267 LEU A N 1
ATOM 2107 C CA . LEU A 1 267 ? -21.078 22.422 16.172 1 96.94 267 LEU A CA 1
ATOM 2108 C C . LEU A 1 267 ? -20.406 23.625 15.516 1 96.94 267 LEU A C 1
ATOM 2110 O O . LEU A 1 267 ? -21.062 24.594 15.156 1 96.94 267 LEU A O 1
ATOM 2114 N N . ARG A 1 268 ? -19.125 23.562 15.422 1 96.75 268 ARG A N 1
ATOM 2115 C CA . ARG A 1 268 ? -18.344 24.672 14.867 1 96.75 268 ARG A CA 1
ATOM 2116 C C . ARG A 1 268 ? -18.156 24.5 13.367 1 96.75 268 ARG A C 1
ATOM 2118 O O . ARG A 1 268 ? -18.641 25.312 12.578 1 96.75 268 ARG A O 1
ATOM 2125 N N . ALA A 1 269 ? -17.578 23.422 13.008 1 97.38 269 ALA A N 1
ATOM 2126 C CA . ALA A 1 269 ? -17.188 23.266 11.609 1 97.38 269 ALA A CA 1
ATOM 2127 C C . ALA A 1 269 ? -17.219 21.797 11.188 1 97.38 269 ALA A C 1
ATOM 2129 O O . ALA A 1 269 ? -17.094 20.906 12.023 1 97.38 269 ALA A O 1
ATOM 2130 N N . ILE A 1 270 ? -17.406 21.562 9.906 1 98 270 ILE A N 1
ATOM 2131 C CA . ILE A 1 270 ? -17.312 20.25 9.273 1 98 270 ILE A CA 1
ATOM 2132 C C . ILE A 1 270 ? -16.141 20.219 8.312 1 98 270 ILE A C 1
ATOM 2134 O O . ILE A 1 270 ? -16.094 21 7.352 1 98 270 ILE A O 1
ATOM 2138 N N . ILE A 1 271 ? -15.242 19.375 8.602 1 97.56 271 ILE A N 1
ATOM 2139 C CA . ILE A 1 271 ? -13.984 19.344 7.863 1 97.56 271 ILE A CA 1
ATOM 2140 C C . ILE A 1 271 ? -13.867 18.016 7.109 1 97.56 271 ILE A C 1
ATOM 2142 O O . ILE A 1 271 ? -13.977 16.938 7.707 1 97.56 271 ILE A O 1
ATOM 2146 N N . ALA A 1 272 ? -13.664 18.047 5.824 1 96.12 272 ALA A N 1
ATOM 2147 C CA . ALA A 1 272 ? -13.539 16.875 4.973 1 96.12 272 ALA A CA 1
ATOM 2148 C C . ALA A 1 272 ? -12.766 17.203 3.697 1 96.12 272 ALA A C 1
ATOM 2150 O O . ALA A 1 272 ? -12.508 18.375 3.4 1 96.12 272 ALA A O 1
ATOM 2151 N N . ASP A 1 273 ? -12.383 16.219 3.004 1 93 273 ASP A N 1
ATOM 2152 C CA . ASP A 1 273 ? -11.727 16.453 1.721 1 93 273 ASP A CA 1
ATOM 2153 C C . ASP A 1 273 ? -12.75 16.766 0.629 1 93 273 ASP A C 1
ATOM 2155 O O . ASP A 1 273 ? -13.953 16.781 0.886 1 93 273 ASP A O 1
ATOM 2159 N N . SER A 1 274 ? -12.305 16.984 -0.534 1 93.56 274 SER A N 1
ATOM 2160 C CA . SER A 1 274 ? -13.156 17.516 -1.59 1 93.56 274 SER A CA 1
ATOM 2161 C C . SER A 1 274 ? -14.242 16.516 -1.979 1 93.56 274 SER A C 1
ATOM 2163 O O . SER A 1 274 ? -15.43 16.859 -2.031 1 93.56 274 SER A O 1
ATOM 2165 N N . PRO A 1 275 ? -13.883 15.266 -2.262 1 92.25 275 PRO A N 1
ATOM 2166 C CA . PRO A 1 275 ? -14.938 14.305 -2.621 1 92.25 275 PRO A CA 1
ATOM 2167 C C . PRO A 1 275 ? -15.938 14.078 -1.491 1 92.25 275 PRO A C 1
ATOM 2169 O O . PRO A 1 275 ? -17.141 13.992 -1.739 1 92.25 275 PRO A O 1
ATOM 2172 N N . ALA A 1 276 ? -15.461 13.992 -0.29 1 95.12 276 ALA A N 1
ATOM 2173 C CA . ALA A 1 276 ? -16.328 13.781 0.86 1 95.12 276 ALA A CA 1
ATOM 2174 C C . ALA A 1 276 ? -17.25 14.984 1.088 1 95.12 276 ALA A C 1
ATOM 2176 O O . ALA A 1 276 ? -18.406 14.828 1.469 1 95.12 276 ALA A O 1
ATOM 2177 N N . ARG A 1 277 ? -16.766 16.188 0.858 1 96.62 277 ARG A N 1
ATOM 2178 C CA . ARG A 1 277 ? -17.562 17.391 1.015 1 96.62 277 ARG A CA 1
ATOM 2179 C C . ARG A 1 277 ? -18.75 17.391 0.057 1 96.62 277 ARG A C 1
ATOM 2181 O O . ARG A 1 277 ? -19.875 17.719 0.449 1 96.62 277 ARG A O 1
ATOM 2188 N N . ALA A 1 278 ? -18.422 17.047 -1.192 1 96.12 278 ALA A N 1
ATOM 2189 C CA . ALA A 1 278 ? -19.484 17 -2.191 1 96.12 278 ALA A CA 1
ATOM 2190 C C . ALA A 1 278 ? -20.547 15.969 -1.816 1 96.12 278 ALA A C 1
ATOM 2192 O O . ALA A 1 278 ? -21.75 16.219 -1.955 1 96.12 278 ALA A O 1
ATOM 2193 N N . PHE A 1 279 ? -20.125 14.875 -1.291 1 96.06 279 PHE A N 1
ATOM 2194 C CA . PHE A 1 279 ? -21.016 13.781 -0.913 1 96.06 279 PHE A CA 1
ATOM 2195 C C . PHE A 1 279 ? -21.906 14.188 0.254 1 96.06 279 PHE A C 1
ATOM 2197 O O . PHE A 1 279 ? -23.125 14.047 0.187 1 96.06 279 PHE A O 1
ATOM 2204 N N . ILE A 1 280 ? -21.328 14.742 1.302 1 97 280 ILE A N 1
ATOM 2205 C CA . ILE A 1 280 ? -22.094 15.008 2.512 1 97 280 ILE A CA 1
ATOM 2206 C C . ILE A 1 280 ? -22.969 16.234 2.311 1 97 280 ILE A C 1
ATOM 2208 O O . ILE A 1 280 ? -24.016 16.375 2.943 1 97 280 ILE A O 1
ATOM 2212 N N . LYS A 1 281 ? -22.547 17.156 1.458 1 96.94 281 LYS A N 1
ATOM 2213 C CA . LYS A 1 281 ? -23.297 18.375 1.195 1 96.94 281 LYS A CA 1
ATOM 2214 C C . LYS A 1 281 ? -24.391 18.141 0.152 1 96.94 281 LYS A C 1
ATOM 2216 O O . LYS A 1 281 ? -25.312 18.938 0.018 1 96.94 281 LYS A O 1
ATOM 2221 N N . GLY A 1 282 ? -24.312 17.047 -0.581 1 96.62 282 GLY A N 1
ATOM 2222 C CA . GLY A 1 282 ? -25.281 16.719 -1.611 1 96.62 282 GLY A CA 1
ATOM 2223 C C . GLY A 1 282 ? -25.172 17.594 -2.842 1 96.62 282 GLY A C 1
ATOM 2224 O O . GLY A 1 282 ? -26.172 18.062 -3.369 1 96.62 282 GLY A O 1
ATOM 2225 N N . VAL A 1 283 ? -23.953 17.875 -3.287 1 97.44 283 VAL A N 1
ATOM 2226 C CA . VAL A 1 283 ? -23.766 18.797 -4.406 1 97.44 283 VAL A CA 1
ATOM 2227 C C . VAL A 1 283 ? -22.891 18.141 -5.469 1 97.44 283 VAL A C 1
ATOM 2229 O O . VAL A 1 283 ? -22.469 16.984 -5.305 1 97.44 283 VAL A O 1
ATOM 2232 N N . ALA A 1 284 ? -22.625 18.922 -6.551 1 96.31 284 ALA A N 1
ATOM 2233 C CA . ALA A 1 284 ? -21.797 18.453 -7.66 1 96.31 284 ALA A CA 1
ATOM 2234 C C . ALA A 1 284 ? -20.359 18.25 -7.219 1 96.31 284 ALA A C 1
ATOM 2236 O O . ALA A 1 284 ? -19.875 18.938 -6.309 1 96.31 284 ALA A O 1
ATOM 2237 N N . TYR A 1 285 ? -19.734 17.391 -7.895 1 94.19 285 TYR A N 1
ATOM 2238 C CA . TYR A 1 285 ? -18.344 17.078 -7.617 1 94.19 285 TYR A CA 1
ATOM 2239 C C . TYR A 1 285 ? -17.453 18.297 -7.832 1 94.19 285 TYR A C 1
ATOM 2241 O O . TYR A 1 285 ? -17.797 19.188 -8.617 1 94.19 285 TYR A O 1
ATOM 2249 N N . PHE A 1 286 ? -16.359 18.359 -7.168 1 92.06 286 PHE A N 1
ATOM 2250 C CA . PHE A 1 286 ? -15.508 19.547 -7.121 1 92.06 286 PHE A CA 1
ATOM 2251 C C . PHE A 1 286 ? -14.992 19.891 -8.516 1 92.06 286 PHE A C 1
ATOM 2253 O O . PHE A 1 286 ? -14.672 21.047 -8.789 1 92.06 286 PHE A O 1
ATOM 2260 N N . ASN A 1 287 ? -14.859 18.891 -9.406 1 91.62 287 ASN A N 1
ATOM 2261 C CA . ASN A 1 287 ? -14.352 19.141 -10.758 1 91.62 287 ASN A CA 1
ATOM 2262 C C . ASN A 1 287 ? -15.484 19.219 -11.773 1 91.62 287 ASN A C 1
ATOM 2264 O O . ASN A 1 287 ? -15.258 19.078 -12.977 1 91.62 287 ASN A O 1
ATOM 2268 N N . ALA A 1 288 ? -16.656 19.453 -11.336 1 94.5 288 ALA A N 1
ATOM 2269 C CA . ALA A 1 288 ? -17.781 19.703 -12.219 1 94.5 288 ALA A CA 1
ATOM 2270 C C . ALA A 1 288 ? -17.891 21.188 -12.578 1 94.5 288 ALA A C 1
ATOM 2272 O O . ALA A 1 288 ? -17.234 22.031 -11.961 1 94.5 288 ALA A O 1
ATOM 2273 N N . LYS A 1 289 ? -18.719 21.547 -13.539 1 95.12 289 LYS A N 1
ATOM 2274 C CA . LYS A 1 289 ? -18.906 22.922 -14.016 1 95.12 289 LYS A CA 1
ATOM 2275 C C . LYS A 1 289 ? -19.391 23.828 -12.898 1 95.12 289 LYS A C 1
ATOM 2277 O O . LYS A 1 289 ? -19.016 25 -12.828 1 95.12 289 LYS A O 1
ATOM 2282 N N . HIS A 1 290 ? -20.266 23.344 -12.047 1 96.56 290 HIS A N 1
ATOM 2283 C CA . HIS A 1 290 ? -20.781 24.078 -10.898 1 96.56 290 HIS A CA 1
ATOM 2284 C C . HIS A 1 290 ? -20.281 23.469 -9.594 1 96.56 290 HIS A C 1
ATOM 2286 O O . HIS A 1 290 ? -21.062 23.297 -8.648 1 96.56 290 HIS A O 1
ATOM 2292 N N . GLY A 1 291 ? -18.969 23.172 -9.562 1 95.31 291 GLY A N 1
ATOM 2293 C CA . GLY A 1 291 ? -18.422 22.344 -8.492 1 95.31 291 GLY A CA 1
ATOM 2294 C C . GLY A 1 291 ? -17.938 23.141 -7.305 1 95.31 291 GLY A C 1
ATOM 2295 O O . GLY A 1 291 ? -17.766 22.609 -6.211 1 95.31 291 GLY A O 1
ATOM 2296 N N . CYS A 1 292 ? -17.734 24.5 -7.414 1 96.56 292 CYS A N 1
ATOM 2297 C CA . CYS A 1 292 ? -17.234 25.281 -6.285 1 96.56 292 CYS A CA 1
ATOM 2298 C C . CYS A 1 292 ? -18.266 25.344 -5.168 1 96.56 292 CYS A C 1
ATOM 2300 O O . CYS A 1 292 ? -19.438 25.672 -5.414 1 96.56 292 CYS A O 1
ATOM 2302 N N . LEU A 1 293 ? -17.906 25.125 -3.955 1 96.75 293 LEU A N 1
ATOM 2303 C CA . LEU A 1 293 ? -18.828 25.031 -2.828 1 96.75 293 LEU A CA 1
ATOM 2304 C C . LEU A 1 293 ? -19.203 26.422 -2.307 1 96.75 293 LEU A C 1
ATOM 2306 O O . LEU A 1 293 ? -20.203 26.578 -1.606 1 96.75 293 LEU A O 1
ATOM 2310 N N . LYS A 1 294 ? -18.438 27.453 -2.633 1 97.56 294 LYS A N 1
ATOM 2311 C CA . LYS A 1 294 ? -18.562 28.75 -1.956 1 97.56 294 LYS A CA 1
ATOM 2312 C C . LYS A 1 294 ? -19.125 29.812 -2.902 1 97.56 294 LYS A C 1
ATOM 2314 O O . LYS A 1 294 ? -19.688 30.812 -2.457 1 97.56 294 LYS A O 1
ATOM 2319 N N . CYS A 1 295 ? -18.953 29.625 -4.211 1 97.5 295 CYS A N 1
ATOM 2320 C CA . CYS A 1 295 ? -19.438 30.625 -5.148 1 97.5 295 CYS A CA 1
ATOM 2321 C C . CYS A 1 295 ? -20.047 29.969 -6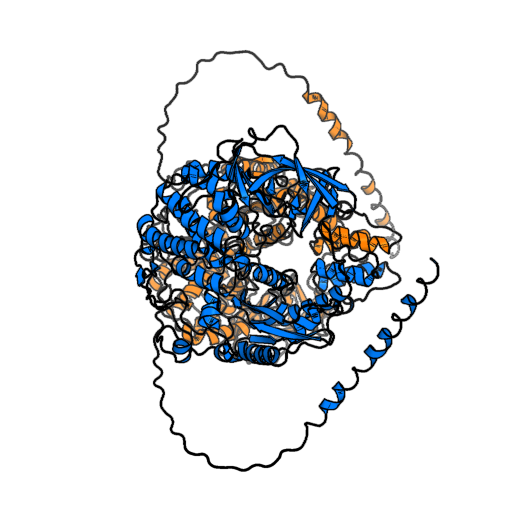.383 1 97.5 295 CYS A C 1
ATOM 2323 O O . CYS A 1 295 ? -20.062 28.734 -6.492 1 97.5 295 CYS A O 1
ATOM 2325 N N . THR A 1 296 ? -20.562 30.781 -7.312 1 97.31 296 THR A N 1
ATOM 2326 C CA . THR A 1 296 ? -21.281 30.266 -8.469 1 97.31 296 THR A CA 1
ATOM 2327 C C . THR A 1 296 ? -20.406 30.266 -9.711 1 97.31 296 THR A C 1
ATOM 2329 O O . THR A 1 296 ? -20.906 30.266 -10.836 1 97.31 296 THR A O 1
ATOM 2332 N N . CYS A 1 297 ? -19.078 30.344 -9.492 1 96.62 297 CYS A N 1
ATOM 2333 C CA . CYS A 1 297 ? -18.172 30.328 -10.625 1 96.62 297 CYS A CA 1
ATOM 2334 C C . CYS A 1 297 ? -18.422 29.125 -11.516 1 96.62 297 CYS A C 1
ATOM 2336 O O . CYS A 1 297 ? -18.547 28 -11.031 1 96.62 297 CYS A O 1
ATOM 2338 N N . HIS A 1 298 ? -18.547 29.438 -12.797 1 96.31 298 HIS A N 1
ATOM 2339 C CA . HIS A 1 298 ? -18.766 28.375 -13.773 1 96.31 298 HIS A CA 1
ATOM 2340 C C . HIS A 1 298 ? -17.453 27.812 -14.297 1 96.31 298 HIS A C 1
ATOM 2342 O O . HIS A 1 298 ? -16.641 28.547 -14.852 1 96.31 298 HIS A O 1
ATOM 2348 N N . GLY A 1 299 ? -17.297 26.484 -14.125 1 95.38 299 GLY A N 1
ATOM 2349 C CA . GLY A 1 299 ? -16.078 25.844 -14.602 1 95.38 299 GLY A CA 1
ATOM 2350 C C . GLY A 1 299 ? -16.094 25.609 -16.109 1 95.38 299 GLY A C 1
ATOM 2351 O O . GLY A 1 299 ? -17.141 25.406 -16.703 1 95.38 299 GLY A O 1
ATOM 2352 N N . GLU A 1 300 ? -14.883 25.672 -16.688 1 95.44 300 GLU A N 1
ATOM 2353 C CA . GLU A 1 300 ? -14.688 25.391 -18.109 1 95.44 300 GLU A CA 1
ATOM 2354 C C . GLU A 1 300 ? -13.648 24.297 -18.312 1 95.44 300 GLU A C 1
ATOM 2356 O O . GLU A 1 300 ? -12.594 24.297 -17.672 1 95.44 300 GLU A O 1
ATOM 2361 N N . PHE A 1 301 ? -14.047 23.422 -19.156 1 93.69 301 PHE A N 1
ATOM 2362 C CA . PHE A 1 301 ? -13.125 22.328 -19.438 1 93.69 301 PHE A CA 1
ATOM 2363 C C . PHE A 1 301 ? -12.008 22.797 -20.375 1 93.69 301 PHE A C 1
ATOM 2365 O O . PHE A 1 301 ? -12.281 23.328 -21.453 1 93.69 301 PHE A O 1
ATOM 2372 N N . SER A 1 302 ? -10.805 22.609 -19.969 1 92.19 302 SER A N 1
ATOM 2373 C CA . SER A 1 302 ? -9.656 22.969 -20.797 1 92.19 302 SER A CA 1
ATOM 2374 C C . SER A 1 302 ? -9.188 21.766 -21.625 1 92.19 302 SER A C 1
ATOM 2376 O O . SER A 1 302 ? -8.75 20.766 -21.078 1 92.19 302 SER A O 1
ATOM 2378 N N . GLU A 1 303 ? -9.109 21.859 -22.875 1 88 303 GLU A N 1
ATOM 2379 C CA . GLU A 1 303 ? -8.656 20.797 -23.766 1 88 303 GLU A CA 1
ATOM 2380 C C . GLU A 1 303 ? -7.137 20.625 -23.703 1 88 303 GLU A C 1
ATOM 2382 O O . GLU A 1 303 ? -6.617 19.531 -23.953 1 88 303 GLU A O 1
ATOM 2387 N N . LEU A 1 304 ? -6.52 21.672 -23.344 1 84.69 304 LEU A N 1
ATOM 2388 C CA . LEU A 1 304 ? -5.062 21.656 -23.297 1 84.69 304 LEU A CA 1
ATOM 2389 C C . LEU A 1 304 ? -4.574 20.828 -22.094 1 84.69 304 LEU A C 1
ATOM 2391 O O . LEU A 1 304 ? -3.73 19.953 -22.25 1 84.69 304 LEU A O 1
ATOM 2395 N N . SER A 1 305 ? -5.129 21.188 -20.984 1 86.75 305 SER A N 1
ATOM 2396 C CA . SER A 1 305 ? -4.688 20.5 -19.781 1 86.75 305 SER A CA 1
ATOM 2397 C C . SER A 1 305 ? -5.598 19.328 -19.453 1 86.75 305 SER A C 1
ATOM 2399 O O . SER A 1 305 ? -5.254 18.484 -18.609 1 86.75 305 SER A O 1
ATOM 2401 N N . LYS A 1 306 ? -6.73 19.234 -20.078 1 88.56 306 LYS A N 1
ATOM 2402 C CA . LYS A 1 306 ? -7.719 18.188 -19.859 1 88.56 306 LYS A CA 1
ATOM 2403 C C . LYS A 1 306 ? -8.227 18.203 -18.422 1 88.56 306 LYS A C 1
ATOM 2405 O O . LYS A 1 306 ? -8.328 17.141 -17.797 1 88.56 306 LYS A O 1
ATOM 2410 N N . THR A 1 307 ? -8.375 19.359 -17.891 1 91 307 THR A N 1
ATOM 2411 C CA . THR A 1 307 ? -8.883 19.547 -16.531 1 91 307 THR A CA 1
ATOM 2412 C C . THR A 1 307 ? -9.953 20.625 -16.516 1 91 307 THR A C 1
ATOM 2414 O O . THR A 1 307 ? -10.062 21.438 -17.438 1 91 307 THR A O 1
ATOM 2417 N N . MET A 1 308 ? -10.797 20.609 -15.531 1 94.56 308 MET A N 1
ATOM 2418 C CA . MET A 1 308 ? -11.773 21.672 -15.289 1 94.56 308 MET A CA 1
ATOM 2419 C C . MET A 1 308 ? -11.109 22.875 -14.633 1 94.56 308 MET A C 1
ATOM 2421 O O . MET A 1 308 ? -10.344 22.734 -13.68 1 94.56 308 MET A O 1
ATOM 2425 N N . VAL A 1 309 ? -11.328 24.062 -15.18 1 96.12 309 VAL A N 1
ATOM 2426 C CA . VAL A 1 309 ? -10.68 25.266 -14.68 1 96.12 309 VAL A CA 1
ATOM 2427 C C . VAL A 1 309 ? -11.734 26.281 -14.25 1 96.12 309 VAL A C 1
ATOM 2429 O O . VAL A 1 309 ? -12.844 26.312 -14.797 1 96.12 309 VAL A O 1
ATOM 2432 N N . PHE A 1 310 ? -11.477 27.078 -13.219 1 96.56 310 PHE A N 1
ATOM 2433 C CA . PHE A 1 310 ? -12.344 28.109 -12.656 1 96.56 310 PHE A CA 1
ATOM 2434 C C . PHE A 1 310 ? -11.648 29.469 -12.68 1 96.56 310 PHE A C 1
ATOM 2436 O O . PHE A 1 310 ? -11.031 29.875 -11.695 1 96.56 310 PHE A O 1
ATOM 2443 N N . ASN A 1 311 ? -11.875 30.266 -13.695 1 94.62 311 ASN A N 1
ATOM 2444 C CA . ASN A 1 311 ? -11.078 31.453 -13.945 1 94.62 311 ASN A CA 1
ATOM 2445 C C . ASN A 1 311 ? -11.789 32.719 -13.461 1 94.62 311 ASN A C 1
ATOM 2447 O O . ASN A 1 311 ? -11.172 33.781 -13.344 1 94.62 311 ASN A O 1
ATOM 2451 N N . ASP A 1 312 ? -13.047 32.562 -13.047 1 93.5 312 ASP A N 1
ATOM 2452 C CA . ASP A 1 312 ? -13.789 33.719 -12.578 1 93.5 312 ASP A CA 1
ATOM 2453 C C . ASP A 1 312 ? -13.57 33.938 -11.078 1 93.5 312 ASP A C 1
ATOM 2455 O O . ASP A 1 312 ? -13.984 33.125 -10.258 1 93.5 312 ASP A O 1
ATOM 2459 N N . LEU A 1 313 ? -13.023 35.062 -10.719 1 92.38 313 LEU A N 1
ATOM 2460 C CA . LEU A 1 313 ? -12.711 35.375 -9.32 1 92.38 313 LEU A CA 1
ATOM 2461 C C . LEU A 1 313 ? -13.805 36.219 -8.688 1 92.38 313 LEU A C 1
ATOM 2463 O O . LEU A 1 313 ? -13.844 36.375 -7.465 1 92.38 313 LEU A O 1
ATOM 2467 N N . HIS A 1 314 ? -14.742 36.656 -9.461 1 92.62 314 HIS A N 1
ATOM 2468 C CA . HIS A 1 314 ? -15.727 37.594 -8.938 1 92.62 314 HIS A CA 1
ATOM 2469 C C . HIS A 1 314 ? -17.141 37.031 -9.016 1 92.62 314 HIS A C 1
ATOM 2471 O O . HIS A 1 314 ? -18.125 37.781 -8.961 1 92.62 314 HIS A O 1
ATOM 2477 N N . ALA A 1 315 ? -17.172 35.812 -9.125 1 96.06 315 ALA A N 1
ATOM 2478 C CA . ALA A 1 315 ? -18.484 35.156 -9.117 1 96.06 315 ALA A CA 1
ATOM 2479 C C . ALA A 1 315 ? -19.188 35.344 -7.77 1 96.06 315 ALA A C 1
ATOM 2481 O O . ALA A 1 315 ? -18.531 35.375 -6.723 1 96.06 315 ALA A O 1
ATOM 2482 N N . PRO A 1 316 ? -20.469 35.562 -7.777 1 96.81 316 PRO A N 1
ATOM 2483 C CA . PRO A 1 316 ? -21.188 35.75 -6.52 1 96.81 316 PRO A CA 1
ATOM 2484 C C . PRO A 1 316 ? -21.047 34.562 -5.562 1 96.81 316 PRO A C 1
ATOM 2486 O O . PRO A 1 316 ? -21.078 33.406 -5.992 1 96.81 316 PRO A O 1
ATOM 2489 N N . LYS A 1 317 ? -20.969 34.906 -4.32 1 97 317 LYS A N 1
ATOM 2490 C CA . LYS A 1 317 ? -20.891 33.906 -3.281 1 97 317 LYS A CA 1
ATOM 2491 C C . LYS A 1 317 ? -22.234 33.219 -3.074 1 97 317 LYS A C 1
ATOM 2493 O O . LYS A 1 317 ? -23.281 33.844 -3.246 1 97 317 LYS A O 1
ATOM 2498 N N . ARG A 1 318 ? -22.172 32.031 -2.762 1 97.31 318 ARG A N 1
ATOM 2499 C CA . ARG A 1 318 ? -23.391 31.312 -2.434 1 97.31 318 ARG A CA 1
ATOM 2500 C C . ARG A 1 318 ? -23.906 31.703 -1.046 1 97.31 318 ARG A C 1
ATOM 2502 O O . ARG A 1 318 ? -23.109 31.953 -0.141 1 97.31 318 ARG A O 1
ATOM 2509 N N . ILE A 1 319 ? -25.234 31.703 -0.918 1 97.06 319 ILE A N 1
ATOM 2510 C CA . ILE A 1 319 ? -25.891 32.062 0.331 1 97.06 319 ILE A CA 1
ATOM 2511 C C . ILE A 1 319 ? -26.734 30.906 0.838 1 97.06 319 ILE A C 1
ATOM 2513 O O . ILE A 1 319 ? -27.359 30.203 0.049 1 97.06 319 ILE A O 1
ATOM 2517 N N . ASP A 1 320 ? -26.734 30.766 2.17 1 97.38 320 ASP A N 1
ATOM 2518 C CA . ASP A 1 320 ? -27.406 29.625 2.807 1 97.38 320 ASP A CA 1
ATOM 2519 C C . ASP A 1 320 ? -28.891 29.609 2.445 1 97.38 320 ASP A C 1
ATOM 2521 O O . ASP A 1 320 ? -29.438 28.547 2.109 1 97.38 320 ASP A O 1
ATOM 2525 N N . ARG A 1 321 ? -29.578 30.75 2.479 1 96.31 321 ARG A N 1
ATOM 2526 C CA . ARG A 1 321 ? -31 30.844 2.213 1 96.31 321 ARG A CA 1
ATOM 2527 C C . ARG A 1 321 ? -31.328 30.328 0.812 1 96.31 321 ARG A C 1
ATOM 2529 O O . ARG A 1 321 ? -32.281 29.578 0.629 1 96.31 321 ARG A O 1
ATOM 2536 N N . LEU A 1 322 ? -30.562 30.734 -0.153 1 97.19 322 LEU A N 1
ATOM 2537 C CA . LEU A 1 322 ? -30.797 30.328 -1.538 1 97.19 322 LEU A CA 1
ATOM 2538 C C . LEU A 1 322 ? -30.453 28.859 -1.745 1 97.19 322 LEU A C 1
ATOM 2540 O O . LEU A 1 322 ? -31.094 28.188 -2.551 1 97.19 322 LEU A O 1
ATOM 2544 N N . PHE A 1 323 ? -29.438 28.422 -1.006 1 97.75 323 PHE A N 1
ATOM 2545 C CA . PHE A 1 323 ? -29.062 27 -1.077 1 97.75 323 PHE A CA 1
ATOM 2546 C C . PHE A 1 323 ? -30.219 26.125 -0.588 1 97.75 323 PHE A C 1
ATOM 2548 O O . PHE A 1 323 ? -30.547 25.125 -1.229 1 97.75 323 PHE A O 1
ATOM 2555 N N . ARG A 1 324 ? -30.781 26.484 0.542 1 96.62 324 ARG A N 1
ATOM 2556 C CA . ARG A 1 324 ? -31.875 25.719 1.143 1 96.62 324 ARG A CA 1
ATOM 2557 C C . ARG A 1 324 ? -33.094 25.703 0.231 1 96.62 324 ARG A C 1
ATOM 2559 O O . ARG A 1 324 ? -33.906 24.766 0.264 1 96.62 324 ARG A O 1
ATOM 2566 N N . ARG A 1 325 ? -33.188 26.672 -0.694 1 96.06 325 ARG A N 1
ATOM 2567 C CA . ARG A 1 325 ? -34.281 26.766 -1.63 1 96.06 325 ARG A CA 1
ATOM 2568 C C . ARG A 1 325 ? -33.938 26.109 -2.965 1 96.06 325 ARG A C 1
ATOM 2570 O O . ARG A 1 325 ? -34.719 26.219 -3.93 1 96.06 325 ARG A O 1
ATOM 2577 N N . ARG A 1 326 ? -32.781 25.578 -3.082 1 95.88 326 ARG A N 1
ATOM 2578 C CA . ARG A 1 326 ? -32.312 24.875 -4.27 1 95.88 326 ARG A CA 1
ATOM 2579 C C . ARG A 1 326 ? -32.25 25.797 -5.477 1 95.88 326 ARG A C 1
ATOM 2581 O O . ARG A 1 326 ? -32.719 25.453 -6.559 1 95.88 326 ARG A O 1
ATOM 2588 N N . LYS A 1 327 ? -31.703 26.922 -5.273 1 95.62 327 LYS A N 1
ATOM 2589 C CA . LYS A 1 327 ? -31.703 27.938 -6.324 1 95.62 327 LYS A CA 1
ATOM 2590 C C . LYS A 1 327 ? -30.438 27.828 -7.176 1 95.62 327 LYS A C 1
ATOM 2592 O O . LYS A 1 327 ? -30.266 28.594 -8.133 1 95.62 327 LYS A O 1
ATOM 2597 N N . TYR A 1 328 ? -29.625 26.891 -6.965 1 96.25 328 TYR A N 1
ATOM 2598 C CA . TYR A 1 328 ? -28.359 26.828 -7.684 1 96.25 328 TYR A CA 1
ATOM 2599 C C . TYR A 1 328 ? -28.359 25.703 -8.711 1 96.25 328 TYR A C 1
ATOM 2601 O O . TYR A 1 328 ? -27.312 25.156 -9.039 1 96.25 328 TYR A O 1
ATOM 2609 N N . GLY A 1 329 ? -29.422 25.234 -9.109 1 94.44 329 GLY A N 1
ATOM 2610 C CA . GLY A 1 329 ? -29.609 24.344 -10.25 1 94.44 329 GLY A CA 1
ATOM 2611 C C . GLY A 1 329 ? -28.75 23.109 -10.195 1 94.44 329 GLY A C 1
ATOM 2612 O O . GLY A 1 329 ? -28.828 22.328 -9.242 1 94.44 329 GLY A O 1
ATOM 2613 N N . LYS A 1 330 ? -27.719 23.047 -11.164 1 94.69 330 LYS A N 1
ATOM 2614 C CA . LYS A 1 330 ? -26.922 21.844 -11.398 1 94.69 330 LYS A CA 1
ATOM 2615 C C . LYS A 1 330 ? -25.922 21.625 -10.273 1 94.69 330 LYS A C 1
ATOM 2617 O O . LYS A 1 330 ? -25.344 20.547 -10.148 1 94.69 330 LYS A O 1
ATOM 2622 N N . HIS A 1 331 ? -25.75 22.594 -9.477 1 96.81 331 HIS A N 1
ATOM 2623 C CA . HIS A 1 331 ? -24.891 22.453 -8.305 1 96.81 331 HIS A CA 1
ATOM 2624 C C . HIS A 1 331 ? -25.484 21.469 -7.309 1 96.81 331 HIS A C 1
ATOM 2626 O O . HIS A 1 331 ? -24.734 20.766 -6.617 1 96.81 331 HIS A O 1
ATOM 2632 N N . HIS A 1 332 ? -26.828 21.406 -7.32 1 96.81 332 HIS A N 1
ATOM 2633 C CA . HIS A 1 332 ? -27.516 20.547 -6.367 1 96.81 332 HIS A CA 1
ATOM 2634 C C . HIS A 1 332 ? -27.719 19.141 -6.93 1 96.81 332 HIS A C 1
ATOM 2636 O O . HIS A 1 332 ? -28.062 18.984 -8.102 1 96.81 332 HIS A O 1
ATOM 2642 N N . LYS A 1 333 ? -27.438 18.141 -6.145 1 95.62 333 LYS A N 1
ATOM 2643 C CA . LYS A 1 333 ? -27.734 16.75 -6.504 1 95.62 333 LYS A CA 1
ATOM 2644 C C . LYS A 1 333 ? -28.859 16.188 -5.652 1 95.62 333 LYS A C 1
ATOM 2646 O O . LYS A 1 333 ? -29.797 15.578 -6.176 1 95.62 333 LYS A O 1
ATOM 2651 N N . TYR A 1 334 ? -28.828 16.297 -4.34 1 94.75 334 TYR A N 1
ATOM 2652 C CA . TYR A 1 334 ? -29.875 15.898 -3.396 1 94.75 334 TYR A CA 1
ATOM 2653 C C . TYR A 1 334 ? -29.797 16.75 -2.129 1 94.75 334 TYR A C 1
ATOM 2655 O O . TYR A 1 334 ? -28.859 17.516 -1.938 1 94.75 334 TYR A O 1
ATOM 2663 N N . ASP A 1 335 ? -30.797 16.656 -1.342 1 94.81 335 ASP A N 1
ATOM 2664 C CA . ASP A 1 335 ? -30.828 17.406 -0.091 1 94.81 335 ASP A CA 1
ATOM 2665 C C . ASP A 1 335 ? -30.109 16.656 1.021 1 94.81 335 ASP A C 1
ATOM 2667 O O . ASP A 1 335 ? -30.516 15.562 1.405 1 94.81 335 ASP A O 1
ATOM 2671 N N . SER A 1 336 ? -29.125 17.266 1.544 1 96.5 336 SER A N 1
ATOM 2672 C CA . SER A 1 336 ? -28.328 16.688 2.621 1 96.5 336 SER A CA 1
ATOM 2673 C C . SER A 1 336 ? -29.078 16.734 3.949 1 96.5 336 SER A C 1
ATOM 2675 O O . SER A 1 336 ? -29.734 17.719 4.254 1 96.5 336 SER A O 1
ATOM 2677 N N . PRO A 1 337 ? -28.969 15.641 4.75 1 97.62 337 PRO A N 1
ATOM 2678 C CA . PRO A 1 337 ? -29.531 15.68 6.098 1 97.62 337 PRO A CA 1
ATOM 2679 C C . PRO A 1 337 ? -28.922 16.781 6.965 1 97.62 337 PRO A C 1
ATOM 2681 O O . PRO A 1 337 ? -29.531 17.203 7.957 1 97.62 337 PRO A O 1
ATOM 2684 N N . LEU A 1 338 ? -27.797 17.281 6.582 1 97.69 338 LEU A N 1
ATOM 2685 C CA . LEU A 1 338 ? -27.109 18.328 7.344 1 97.69 338 LEU A CA 1
ATOM 2686 C C . LEU A 1 338 ? -27.938 19.609 7.391 1 97.69 338 LEU A C 1
ATOM 2688 O O . LEU A 1 338 ? -27.766 20.438 8.281 1 97.69 338 LEU A O 1
ATOM 2692 N N . LEU A 1 339 ? -28.812 19.781 6.453 1 97.44 339 LEU A N 1
ATOM 2693 C CA . LEU A 1 339 ? -29.672 20.969 6.375 1 97.44 339 LEU A CA 1
ATOM 2694 C C . LEU A 1 339 ? -30.609 21.031 7.57 1 97.44 339 LEU A C 1
ATOM 2696 O O . LEU A 1 339 ? -31.156 22.094 7.883 1 97.44 339 LEU A O 1
ATOM 2700 N N . ARG A 1 340 ? -30.797 19.938 8.234 1 97.31 340 ARG A N 1
ATOM 2701 C CA . ARG A 1 340 ? -31.75 19.859 9.344 1 97.31 340 ARG A CA 1
ATOM 2702 C C . ARG A 1 340 ? -31.062 20.156 10.672 1 97.31 340 ARG A C 1
ATOM 2704 O O . ARG A 1 340 ? -31.703 20.188 11.719 1 97.31 340 ARG A O 1
ATOM 2711 N N . ILE A 1 341 ? -29.766 20.359 10.641 1 97.5 341 ILE A N 1
ATOM 2712 C CA . ILE A 1 341 ? -29.078 20.75 11.859 1 97.5 341 ILE A CA 1
ATOM 2713 C C . ILE A 1 341 ? -29.453 22.188 12.227 1 97.5 341 ILE A C 1
ATOM 2715 O O . ILE A 1 341 ? -29.359 23.094 11.398 1 97.5 341 ILE A O 1
ATOM 2719 N N . LYS A 1 342 ? -29.75 22.359 13.469 1 93.81 342 LYS A N 1
ATOM 2720 C CA . LYS A 1 342 ? -30.219 23.672 13.93 1 93.81 342 LYS A CA 1
ATOM 2721 C C . LYS A 1 342 ? -29.078 24.688 13.938 1 93.81 342 LYS A C 1
ATOM 2723 O O . LYS A 1 342 ? -27.953 24.375 14.359 1 93.81 342 LYS A O 1
ATOM 2728 N N . ASN A 1 343 ? -29.344 25.906 13.375 1 90.69 343 ASN A N 1
ATOM 2729 C CA . ASN A 1 343 ? -28.438 27.062 13.406 1 90.69 343 ASN A CA 1
ATOM 2730 C C . ASN A 1 343 ? -27.141 26.781 12.648 1 90.69 343 ASN A C 1
ATOM 2732 O O . ASN A 1 343 ? -26.062 27.188 13.078 1 90.69 343 ASN A O 1
ATOM 2736 N N . LEU A 1 344 ? -27.25 25.938 11.648 1 94.81 344 LEU A N 1
ATOM 2737 C CA . LEU A 1 344 ? -26.062 25.641 10.836 1 94.81 344 LEU A CA 1
ATOM 2738 C C . LEU A 1 344 ? -26.156 26.328 9.484 1 94.81 344 LEU A C 1
ATOM 2740 O O . LEU A 1 344 ? -27.141 26.156 8.758 1 94.81 344 LEU A O 1
ATOM 2744 N N . ASN A 1 345 ? -25.172 27.219 9.203 1 96.81 345 ASN A N 1
ATOM 2745 C CA . ASN A 1 345 ? -24.984 27.719 7.848 1 96.81 345 ASN A CA 1
ATOM 2746 C C . ASN A 1 345 ? -24.188 26.734 6.988 1 96.81 345 ASN A C 1
ATOM 2748 O O . ASN A 1 345 ? -22.969 26.625 7.121 1 96.81 345 ASN A O 1
ATOM 2752 N N . ILE A 1 346 ? -24.828 26.062 6.102 1 96.69 346 ILE A N 1
ATOM 2753 C CA . ILE A 1 346 ? -24.25 24.922 5.395 1 96.69 346 ILE A CA 1
ATOM 2754 C C . ILE A 1 346 ? -23.141 25.422 4.469 1 96.69 346 ILE A C 1
ATOM 2756 O O . ILE A 1 346 ? -22.203 24.672 4.148 1 96.69 346 ILE A O 1
ATOM 2760 N N . ILE A 1 347 ? -23.188 26.672 4.008 1 97.25 347 ILE A N 1
ATOM 2761 C CA . ILE A 1 347 ? -22.172 27.219 3.115 1 97.25 347 ILE A CA 1
ATOM 2762 C C . ILE A 1 347 ? -20.891 27.469 3.893 1 97.25 347 ILE A C 1
ATOM 2764 O O . ILE A 1 347 ? -19.797 27.062 3.465 1 97.25 347 ILE A O 1
ATOM 2768 N N . ASP A 1 348 ? -21.016 28.031 5.047 1 96.69 348 ASP A N 1
ATOM 2769 C CA . ASP A 1 348 ? -19.859 28.422 5.836 1 96.69 348 ASP A CA 1
ATOM 2770 C C . ASP A 1 348 ? -19.312 27.234 6.637 1 96.69 348 ASP A C 1
ATOM 2772 O O . ASP A 1 348 ? -18.094 27.109 6.801 1 96.69 348 ASP A O 1
ATOM 2776 N N . ALA A 1 349 ? -20.188 26.406 7.078 1 96.88 349 ALA A N 1
ATOM 2777 C CA . ALA A 1 349 ? -19.828 25.391 8.055 1 96.88 349 ALA A CA 1
ATOM 2778 C C . ALA A 1 349 ? -18.953 24.312 7.418 1 96.88 349 ALA A C 1
ATOM 2780 O O . ALA A 1 349 ? -18.188 23.641 8.109 1 96.88 349 ALA A O 1
ATOM 2781 N N . ILE A 1 350 ? -19.062 24.078 6.164 1 97.44 350 ILE A N 1
ATOM 2782 C CA . ILE A 1 350 ? -18.219 23.109 5.465 1 97.44 350 ILE A CA 1
ATOM 2783 C C . ILE A 1 350 ? -16.953 23.797 4.98 1 97.44 350 ILE A C 1
ATOM 2785 O O . ILE A 1 350 ? -16.984 24.641 4.078 1 97.44 350 ILE A O 1
ATOM 2789 N N . ILE A 1 351 ? -15.867 23.391 5.5 1 97.56 351 ILE A N 1
ATOM 2790 C CA . ILE A 1 351 ? -14.602 24.109 5.367 1 97.56 351 ILE A CA 1
ATOM 2791 C C . ILE A 1 351 ? -13.938 23.75 4.039 1 97.56 351 ILE A C 1
ATOM 2793 O O . ILE A 1 351 ? -13.852 22.562 3.688 1 97.56 351 ILE A O 1
ATOM 2797 N N . ILE A 1 352 ? -13.516 24.688 3.324 1 95.44 352 ILE A N 1
ATOM 2798 C CA . ILE A 1 352 ? -12.75 24.469 2.104 1 95.44 352 ILE A CA 1
ATOM 2799 C C . ILE A 1 352 ? -11.266 24.703 2.375 1 95.44 352 ILE A C 1
ATOM 2801 O O . ILE A 1 352 ? -10.406 24.125 1.702 1 95.44 352 ILE A O 1
ATOM 2805 N N . ALA A 1 353 ? -10.961 25.5 3.422 1 95.38 353 ALA A N 1
ATOM 2806 C CA . ALA A 1 353 ? -9.609 25.969 3.727 1 95.38 353 ALA A CA 1
ATOM 2807 C C . ALA A 1 353 ? -8.836 24.906 4.512 1 95.38 353 ALA A C 1
ATOM 2809 O O . ALA A 1 353 ? -8.016 25.234 5.367 1 95.38 353 ALA A O 1
ATOM 2810 N N . ASP A 1 354 ? -9.117 23.672 4.297 1 93.56 354 ASP A N 1
ATOM 2811 C CA . ASP A 1 354 ? -8.281 22.625 4.887 1 93.56 354 ASP A CA 1
ATOM 2812 C C . ASP A 1 354 ? -6.863 22.672 4.32 1 93.56 354 ASP A C 1
ATOM 2814 O O . ASP A 1 354 ? -6.656 22.391 3.137 1 93.56 354 ASP A O 1
ATOM 2818 N N . THR A 1 355 ? -5.934 22.922 5.121 1 94.19 355 THR A N 1
ATOM 2819 C CA . THR A 1 355 ? -4.574 23.188 4.66 1 94.19 355 THR A CA 1
ATOM 2820 C C . THR A 1 355 ? -3.963 21.938 4.031 1 94.19 355 THR A C 1
ATOM 2822 O O . THR A 1 355 ? -3.277 22.016 3.012 1 94.19 355 THR A O 1
ATOM 2825 N N . LEU A 1 356 ? -4.23 20.797 4.617 1 95.19 356 LEU A N 1
ATOM 2826 C CA . LEU A 1 356 ? -3.615 19.562 4.148 1 95.19 356 LEU A CA 1
ATOM 2827 C C . LEU A 1 356 ? -3.938 19.312 2.68 1 95.19 356 LEU A C 1
ATOM 2829 O O . LEU A 1 356 ? -3.031 19.109 1.866 1 95.19 356 LEU A O 1
ATOM 2833 N N . HIS A 1 357 ? -5.152 19.375 2.328 1 95.06 357 HIS A N 1
ATOM 2834 C CA . HIS A 1 357 ? -5.582 19 0.986 1 95.06 357 HIS A CA 1
ATOM 2835 C C . HIS A 1 357 ? -5.52 20.188 0.033 1 95.06 357 HIS A C 1
ATOM 2837 O O . HIS A 1 357 ? -5.273 20.016 -1.163 1 95.06 357 HIS A O 1
ATOM 2843 N N . LEU A 1 358 ? -5.75 21.344 0.542 1 97.31 358 LEU A N 1
ATOM 2844 C CA . LEU A 1 358 ? -5.801 22.516 -0.322 1 97.31 358 LEU A CA 1
ATOM 2845 C C . LEU A 1 358 ? -4.406 23.094 -0.551 1 97.31 358 LEU A C 1
ATOM 2847 O O . LEU A 1 358 ? -4.035 23.406 -1.686 1 97.31 358 LEU A O 1
ATOM 2851 N N . ILE A 1 359 ? -3.656 23.203 0.524 1 97.44 359 ILE A N 1
ATOM 2852 C CA . ILE A 1 359 ? -2.396 23.922 0.429 1 97.44 359 ILE A CA 1
ATOM 2853 C C . ILE A 1 359 ? -1.25 22.953 0.187 1 97.44 359 ILE A C 1
ATOM 2855 O O . ILE A 1 359 ? -0.612 22.984 -0.868 1 97.44 359 ILE A O 1
ATOM 2859 N N . GLU A 1 360 ? -1.014 22.016 1.127 1 97.06 360 GLU A N 1
ATOM 2860 C CA . GLU A 1 360 ? 0.142 21.125 1.052 1 97.06 360 GLU A CA 1
ATOM 2861 C C . GLU A 1 360 ? 0.026 20.172 -0.13 1 97.06 360 GLU A C 1
ATOM 2863 O O . GLU A 1 360 ? 0.827 20.234 -1.065 1 97.06 360 GLU A O 1
ATOM 2868 N N . PHE A 1 361 ? -1.021 19.422 -0.176 1 95.38 361 PHE A N 1
ATOM 2869 C CA . PHE A 1 361 ? -1.169 18.422 -1.226 1 95.38 361 PHE A CA 1
ATOM 2870 C C . PHE A 1 361 ? -1.817 19.016 -2.465 1 95.38 361 PHE A C 1
ATOM 2872 O O . PHE A 1 361 ? -1.854 18.391 -3.523 1 95.38 361 PHE A O 1
ATOM 2879 N N . GLY A 1 362 ? -2.283 20.234 -2.322 1 96.25 362 GLY A N 1
ATOM 2880 C CA . GLY A 1 362 ? -2.932 20.891 -3.445 1 96.25 362 GLY A CA 1
ATOM 2881 C C . GLY A 1 362 ? -2.025 21.875 -4.172 1 96.25 362 GLY A C 1
ATOM 2882 O O . GLY A 1 362 ? -1.268 21.469 -5.062 1 96.25 362 GLY A O 1
ATOM 2883 N N . VAL A 1 363 ? -2.047 23.031 -3.73 1 97.81 363 VAL A N 1
ATOM 2884 C CA . VAL A 1 363 ? -1.426 24.141 -4.438 1 97.81 363 VAL A CA 1
ATOM 2885 C C . VAL A 1 363 ? 0.094 23.984 -4.41 1 97.81 363 VAL A C 1
ATOM 2887 O O . VAL A 1 363 ? 0.752 24.094 -5.449 1 97.81 363 VAL A O 1
ATOM 2890 N N . LEU A 1 364 ? 0.655 23.734 -3.27 1 98.19 364 LEU A N 1
ATOM 2891 C CA . LEU A 1 364 ? 2.105 23.672 -3.135 1 98.19 364 LEU A CA 1
ATOM 2892 C C . LEU A 1 364 ? 2.68 22.5 -3.928 1 98.19 364 LEU A C 1
ATOM 2894 O O . LEU A 1 364 ? 3.703 22.656 -4.602 1 98.19 364 LEU A O 1
ATOM 2898 N N . ARG A 1 365 ? 2.133 21.359 -3.744 1 97.44 365 ARG A N 1
ATOM 2899 C CA . ARG A 1 365 ? 2.58 20.203 -4.508 1 97.44 365 ARG A CA 1
ATOM 2900 C C . ARG A 1 365 ? 2.547 20.484 -6.008 1 97.44 365 ARG A C 1
ATOM 2902 O O . ARG A 1 365 ? 3.471 20.125 -6.734 1 97.44 365 ARG A O 1
ATOM 2909 N N . LYS A 1 366 ? 1.502 21.125 -6.496 1 96.81 366 LYS A N 1
ATOM 2910 C CA . LYS A 1 366 ? 1.374 21.484 -7.902 1 96.81 366 LYS A CA 1
ATOM 2911 C C . LYS A 1 366 ? 2.506 22.422 -8.336 1 96.81 366 LYS A C 1
ATOM 2913 O O . LYS A 1 366 ? 3.102 22.219 -9.398 1 96.81 366 LYS A O 1
ATOM 2918 N N . LEU A 1 367 ? 2.803 23.359 -7.523 1 97.56 367 LEU A N 1
ATOM 2919 C CA . LEU A 1 367 ? 3.852 24.328 -7.836 1 97.56 367 LEU A CA 1
ATOM 2920 C C . LEU A 1 367 ? 5.215 23.641 -7.891 1 97.56 367 LEU A C 1
ATOM 2922 O O . LEU A 1 367 ? 5.957 23.797 -8.867 1 97.56 367 LEU A O 1
ATOM 2926 N N . LEU A 1 368 ? 5.492 22.859 -6.906 1 97.38 368 LEU A N 1
ATOM 2927 C CA . LEU A 1 368 ? 6.809 22.234 -6.824 1 97.38 368 LEU A CA 1
ATOM 2928 C C . LEU A 1 368 ? 7.008 21.234 -7.961 1 97.38 368 LEU A C 1
ATOM 2930 O O . LEU A 1 368 ? 8.07 21.203 -8.586 1 97.38 368 LEU A O 1
ATOM 2934 N N . ASN A 1 369 ? 6.016 20.453 -8.203 1 95.44 369 ASN A N 1
ATOM 2935 C CA . ASN A 1 369 ? 6.105 19.531 -9.328 1 95.44 369 ASN A CA 1
ATOM 2936 C C . ASN A 1 369 ? 6.191 20.281 -10.656 1 95.44 369 ASN A C 1
ATOM 2938 O O . ASN A 1 369 ? 6.914 19.859 -11.562 1 95.44 369 ASN A O 1
ATOM 2942 N N . GLY A 1 370 ? 5.418 21.328 -10.727 1 95 370 GLY A N 1
ATOM 2943 C CA . GLY A 1 370 ? 5.441 22.141 -11.93 1 95 370 GLY A CA 1
ATOM 2944 C C . GLY A 1 370 ? 6.801 22.766 -12.195 1 95 370 GLY A C 1
ATOM 2945 O O . GLY A 1 370 ? 7.234 22.844 -13.352 1 95 370 GLY A O 1
ATOM 2946 N N . TRP A 1 371 ? 7.465 23.219 -11.18 1 95.81 371 TRP A N 1
ATOM 2947 C CA . TRP A 1 371 ? 8.781 23.844 -11.32 1 95.81 371 TRP A CA 1
ATOM 2948 C C . TRP A 1 371 ? 9.844 22.781 -11.617 1 95.81 371 TRP A C 1
ATOM 2950 O O . TRP A 1 371 ? 10.758 23.031 -12.406 1 95.81 371 TRP A O 1
ATOM 2960 N N . LYS A 1 372 ? 9.75 21.656 -11 1 93.81 372 LYS A N 1
ATOM 2961 C CA . LYS A 1 372 ? 10.727 20.578 -11.156 1 93.81 372 LYS A CA 1
ATOM 2962 C C . LYS A 1 372 ? 10.625 19.953 -12.547 1 93.81 372 LYS A C 1
ATOM 2964 O O . LYS A 1 372 ? 11.641 19.781 -13.227 1 93.81 372 LYS A O 1
ATOM 2969 N N . ASP A 1 373 ? 9.391 19.672 -12.961 1 91 373 ASP A N 1
ATOM 2970 C CA . ASP A 1 373 ? 9.172 18.938 -14.203 1 91 373 ASP A CA 1
ATOM 2971 C C . ASP A 1 373 ? 8.812 19.891 -15.344 1 91 373 ASP A C 1
ATOM 2973 O O . ASP A 1 373 ? 8.641 19.469 -16.484 1 91 373 ASP A O 1
ATOM 2977 N N . GLN A 1 374 ? 8.617 21.172 -15.047 1 89.69 374 GLN A N 1
ATOM 2978 C CA . GLN A 1 374 ? 8.312 22.234 -16 1 89.69 374 GLN A CA 1
ATOM 2979 C C . GLN A 1 374 ? 6.957 22.016 -16.656 1 89.69 374 GLN A C 1
ATOM 2981 O O . GLN A 1 374 ? 6.781 22.297 -17.844 1 89.69 374 GLN A O 1
ATOM 2986 N N . THR A 1 375 ? 6.145 21.391 -15.922 1 89.06 375 THR A N 1
ATOM 2987 C CA . THR A 1 375 ? 4.824 21.078 -16.453 1 89.06 375 THR A CA 1
ATOM 2988 C C . THR A 1 375 ? 3.938 22.312 -16.469 1 89.06 375 THR A C 1
ATOM 2990 O O . THR A 1 375 ? 2.924 22.344 -17.172 1 89.06 375 THR A O 1
ATOM 2993 N N . LEU A 1 376 ? 4.254 23.375 -15.727 1 91.56 376 LEU A N 1
ATOM 2994 C CA . LEU A 1 376 ? 3.461 24.594 -15.664 1 91.56 376 LEU A CA 1
ATOM 2995 C C . LEU A 1 376 ? 3.924 25.609 -16.719 1 91.56 376 LEU A C 1
ATOM 2997 O O . LEU A 1 376 ? 3.438 26.734 -16.75 1 91.56 376 LEU A O 1
ATOM 3001 N N . GLY A 1 377 ? 4.867 25.234 -17.453 1 87.94 377 GLY A N 1
ATOM 3002 C CA . GLY A 1 377 ? 5.316 26.094 -18.531 1 87.94 377 GLY A CA 1
ATOM 3003 C C . GLY A 1 377 ? 6.383 27.094 -18.109 1 87.94 377 GLY A C 1
ATOM 3004 O O . GLY A 1 377 ? 6.91 27.844 -18.938 1 87.94 377 GLY A O 1
ATOM 3005 N N . LEU A 1 378 ? 6.672 27.125 -16.859 1 90.88 378 LEU A N 1
ATOM 3006 C CA . LEU A 1 378 ? 7.734 28 -16.375 1 90.88 378 LEU A CA 1
ATOM 3007 C C . LEU A 1 378 ? 9.094 27.328 -16.531 1 90.88 378 LEU A C 1
ATOM 3009 O O . LEU A 1 378 ? 9.289 26.203 -16.078 1 90.88 378 LEU A O 1
ATOM 3013 N N . LYS A 1 379 ? 9.938 27.922 -17.156 1 89.94 379 LYS A N 1
ATOM 3014 C CA . LYS A 1 379 ? 11.273 27.359 -17.344 1 89.94 379 LYS A CA 1
ATOM 3015 C C . LYS A 1 379 ? 12.133 27.578 -16.094 1 89.94 379 LYS A C 1
ATOM 3017 O O . LYS A 1 379 ? 12.328 28.719 -15.656 1 89.94 379 LYS A O 1
ATOM 3022 N N . THR A 1 380 ? 12.461 26.5 -15.547 1 90.31 380 THR A N 1
ATOM 3023 C CA . THR A 1 380 ? 13.359 26.531 -14.398 1 90.31 380 THR A CA 1
ATOM 3024 C C . THR A 1 380 ? 14.609 25.703 -14.672 1 90.31 380 THR A C 1
ATOM 3026 O O . THR A 1 380 ? 14.664 24.953 -15.648 1 90.31 380 THR A O 1
ATOM 3029 N N . ASN A 1 381 ? 15.672 25.891 -13.984 1 89.56 381 ASN A N 1
ATOM 3030 C CA . ASN A 1 381 ? 16.891 25.109 -14.133 1 89.56 381 ASN A CA 1
ATOM 3031 C C . ASN A 1 381 ? 17 24.031 -13.062 1 89.56 381 ASN A C 1
ATOM 3033 O O . ASN A 1 381 ? 18.094 23.625 -12.68 1 89.56 381 ASN A O 1
ATOM 3037 N N . TRP A 1 382 ? 15.883 23.594 -12.641 1 92 382 TRP A N 1
ATOM 3038 C CA . TRP A 1 382 ? 15.875 22.688 -11.508 1 92 382 TRP A CA 1
ATOM 3039 C C . TRP A 1 382 ? 16.406 21.312 -11.906 1 92 382 TRP A C 1
ATOM 3041 O O . TRP A 1 382 ? 16.844 20.531 -11.055 1 92 382 TRP A O 1
ATOM 3051 N N . SER A 1 383 ? 16.281 20.922 -13.164 1 86.5 383 SER A N 1
ATOM 3052 C CA . SER A 1 383 ? 16.859 19.672 -13.633 1 86.5 383 SER A CA 1
ATOM 3053 C C . SER A 1 383 ? 18.359 19.625 -13.398 1 86.5 383 SER A C 1
ATOM 3055 O O . SER A 1 383 ? 18.906 18.562 -13.062 1 86.5 383 SER A O 1
ATOM 3057 N N . ASN A 1 384 ? 19 20.781 -13.414 1 89.81 384 ASN A N 1
ATOM 3058 C CA . ASN A 1 384 ? 20.453 20.844 -13.281 1 89.81 384 ASN A CA 1
ATOM 3059 C C . ASN A 1 384 ? 20.875 21.109 -11.836 1 89.81 384 ASN A C 1
ATOM 3061 O O . ASN A 1 384 ? 21.953 20.703 -11.414 1 89.81 384 ASN A O 1
ATOM 3065 N N . VAL A 1 385 ? 20.062 21.797 -11.188 1 92.75 385 VAL A N 1
ATOM 3066 C CA . VAL A 1 385 ? 20.484 22.234 -9.859 1 92.75 385 VAL A CA 1
ATOM 3067 C C . VAL A 1 385 ? 19.734 21.453 -8.789 1 92.75 385 VAL A C 1
ATOM 3069 O O . VAL A 1 385 ? 19.828 21.766 -7.598 1 92.75 385 VAL A O 1
ATOM 3072 N N . GLY A 1 386 ? 19.016 20.5 -9.195 1 92.5 386 GLY A N 1
ATOM 3073 C CA . GLY A 1 386 ? 18.219 19.719 -8.273 1 92.5 386 GLY A CA 1
ATOM 3074 C C . GLY A 1 386 ? 19.031 19.109 -7.141 1 92.5 386 GLY A C 1
ATOM 3075 O O . GLY A 1 386 ? 18.578 19.047 -6 1 92.5 386 GLY A O 1
ATOM 3076 N N . HIS A 1 387 ? 20.219 18.703 -7.406 1 92.25 387 HIS A N 1
ATOM 3077 C CA . HIS A 1 387 ? 21.078 18.109 -6.395 1 92.25 387 HIS A CA 1
ATOM 3078 C C . HIS A 1 387 ? 21.516 19.141 -5.367 1 92.25 387 HIS A C 1
ATOM 3080 O O . HIS A 1 387 ? 21.641 18.828 -4.18 1 92.25 387 HIS A O 1
ATOM 3086 N N . ILE A 1 388 ? 21.703 20.344 -5.746 1 94.94 388 ILE A N 1
ATOM 3087 C CA . ILE A 1 388 ? 22.094 21.422 -4.844 1 94.94 388 ILE A CA 1
ATOM 3088 C C . ILE A 1 388 ? 20.938 21.766 -3.902 1 94.94 388 ILE A C 1
ATOM 3090 O O . ILE A 1 388 ? 21.125 21.906 -2.695 1 94.94 388 ILE A O 1
ATOM 3094 N N . ILE A 1 389 ? 19.766 21.875 -4.512 1 95.81 389 ILE A N 1
ATOM 3095 C CA . ILE A 1 389 ? 18.578 22.141 -3.729 1 95.81 389 ILE A CA 1
ATOM 3096 C C . ILE A 1 389 ? 18.375 21.047 -2.684 1 95.81 389 ILE A C 1
ATOM 3098 O O . ILE A 1 389 ? 18.109 21.328 -1.515 1 95.81 389 ILE A O 1
ATOM 3102 N N . SER A 1 390 ? 18.516 19.844 -3.15 1 95.31 390 SER A N 1
ATOM 3103 C CA . SER A 1 390 ? 18.359 18.688 -2.27 1 95.31 390 SER A CA 1
ATOM 3104 C C . SER A 1 390 ? 19.359 18.719 -1.118 1 95.31 390 SER A C 1
ATOM 3106 O O . SER A 1 390 ? 19 18.469 0.032 1 95.31 390 SER A O 1
ATOM 3108 N N . ASP A 1 391 ? 20.516 19.047 -1.369 1 94.5 391 ASP A N 1
ATOM 3109 C CA . ASP A 1 391 ? 21.547 19.125 -0.345 1 94.5 391 ASP A CA 1
ATOM 3110 C C . ASP A 1 391 ? 21.266 20.234 0.658 1 94.5 391 ASP A C 1
ATOM 3112 O O . ASP A 1 391 ? 21.469 20.062 1.86 1 94.5 391 ASP A O 1
ATOM 3116 N N . MET A 1 392 ? 20.844 21.328 0.179 1 95.5 392 MET A N 1
ATOM 3117 C CA . MET A 1 392 ? 20.484 22.438 1.058 1 95.5 392 MET A CA 1
ATOM 3118 C C . MET A 1 392 ? 19.375 22.031 2.02 1 95.5 392 MET A C 1
ATOM 3120 O O . MET A 1 392 ? 19.438 22.312 3.215 1 95.5 392 MET A O 1
ATOM 3124 N N . LEU A 1 393 ? 18.406 21.375 1.475 1 96.06 393 LEU A N 1
ATOM 3125 C CA . LEU A 1 393 ? 17.281 20.938 2.285 1 96.06 393 LEU A CA 1
ATOM 3126 C C . LEU A 1 393 ? 17.719 19.938 3.35 1 96.06 393 LEU A C 1
ATOM 3128 O O . LEU A 1 393 ? 17.328 20.062 4.512 1 96.06 393 LEU A O 1
ATOM 3132 N N . ARG A 1 394 ? 18.516 19.031 2.998 1 93.62 394 ARG A N 1
ATOM 3133 C CA . ARG A 1 394 ? 18.984 18 3.908 1 93.62 394 ARG A CA 1
ATOM 3134 C C . ARG A 1 394 ? 19.844 18.578 5.02 1 93.62 394 ARG A C 1
ATOM 3136 O O . ARG A 1 394 ? 19.859 18.062 6.137 1 93.62 394 ARG A O 1
ATOM 3143 N N . LYS A 1 395 ? 20.516 19.625 4.758 1 93.25 395 LYS A N 1
ATOM 3144 C CA . LYS A 1 395 ? 21.453 20.234 5.699 1 93.25 395 LYS A CA 1
ATOM 3145 C C . LYS A 1 395 ? 20.719 21.078 6.727 1 93.25 395 LYS A C 1
ATOM 3147 O O . LYS A 1 395 ? 21.266 21.406 7.785 1 93.25 395 LYS A O 1
ATOM 3152 N N . MET A 1 396 ? 19.547 21.469 6.469 1 94.12 396 MET A N 1
ATOM 3153 C CA . MET A 1 396 ? 18.812 22.328 7.379 1 94.12 396 MET A CA 1
ATOM 3154 C C . MET A 1 396 ? 18.469 21.594 8.672 1 94.12 396 MET A C 1
ATOM 3156 O O . MET A 1 396 ? 17.969 20.469 8.633 1 94.12 396 MET A O 1
ATOM 3160 N N . LYS A 1 397 ? 18.781 22.203 9.734 1 93.44 397 LYS A N 1
ATOM 3161 C CA . LYS A 1 397 ? 18.484 21.656 11.047 1 93.44 397 LYS A CA 1
ATOM 3162 C C . LYS A 1 397 ? 17.156 22.188 11.578 1 93.44 397 LYS A C 1
ATOM 3164 O O . LYS A 1 397 ? 17.062 23.344 11.977 1 93.44 397 LYS A O 1
ATOM 3169 N N . LEU A 1 398 ? 16.234 21.359 11.656 1 96.19 398 LEU A N 1
ATOM 3170 C CA . LEU A 1 398 ? 14.898 21.75 12.109 1 96.19 398 LEU A CA 1
ATOM 3171 C C . LEU A 1 398 ? 14.742 21.5 13.602 1 96.19 398 LEU A C 1
ATOM 3173 O O . LEU A 1 398 ? 15.359 20.594 14.156 1 96.19 398 LEU A O 1
ATOM 3177 N N . PRO A 1 399 ? 13.953 22.328 14.172 1 96.56 399 PRO A N 1
ATOM 3178 C CA . PRO A 1 399 ? 13.719 22.156 15.609 1 96.56 399 PRO A CA 1
ATOM 3179 C C . PRO A 1 399 ? 13.195 20.766 15.953 1 96.56 399 PRO A C 1
ATOM 3181 O O . PRO A 1 399 ? 12.656 20.078 15.094 1 96.56 399 PRO A O 1
ATOM 3184 N N . SER A 1 400 ? 13.305 20.359 17.203 1 94 400 SER A N 1
ATOM 3185 C CA . SER A 1 400 ? 12.969 19.016 17.672 1 94 400 SER A CA 1
ATOM 3186 C C . SER A 1 400 ? 11.469 18.766 17.578 1 94 400 SER A C 1
ATOM 3188 O O . SER A 1 400 ? 11.039 17.609 17.5 1 94 400 SER A O 1
ATOM 3190 N N . GLU A 1 401 ? 10.742 19.859 17.609 1 94.5 401 GLU A N 1
ATOM 3191 C CA . GLU A 1 401 ? 9.289 19.719 17.547 1 94.5 401 GLU A CA 1
ATOM 3192 C C . GLU A 1 401 ? 8.852 19.219 16.172 1 94.5 401 GLU A C 1
ATOM 3194 O O . GLU A 1 401 ? 7.734 18.719 16.016 1 94.5 401 GLU A O 1
ATOM 3199 N N . ILE A 1 402 ? 9.672 19.469 15.211 1 93.56 402 ILE A N 1
ATOM 3200 C CA . ILE A 1 402 ? 9.414 18.969 13.867 1 93.56 402 ILE A CA 1
ATOM 3201 C C . ILE A 1 402 ? 10.023 17.562 13.727 1 93.56 402 ILE A C 1
ATOM 3203 O O . ILE A 1 402 ? 11.242 17.422 13.641 1 93.56 402 ILE A O 1
ATOM 3207 N N . ARG A 1 403 ? 9.266 16.656 13.648 1 83.44 403 ARG A N 1
ATOM 3208 C CA . ARG A 1 403 ? 9.68 15.266 13.797 1 83.44 403 ARG A CA 1
ATOM 3209 C C . ARG A 1 403 ? 10.336 14.75 12.516 1 83.44 403 ARG A C 1
ATOM 3211 O O . ARG A 1 403 ? 11.281 13.969 12.57 1 83.44 403 ARG A O 1
ATOM 3218 N N . ARG A 1 404 ? 9.953 15.211 11.414 1 86.31 404 ARG A N 1
ATOM 3219 C CA . ARG A 1 404 ? 10.484 14.688 10.156 1 86.31 404 ARG A CA 1
ATOM 3220 C C . ARG A 1 404 ? 11.508 15.656 9.555 1 86.31 404 ARG A C 1
ATOM 3222 O O . ARG A 1 404 ? 11.211 16.844 9.367 1 86.31 404 ARG A O 1
ATOM 3229 N N . LYS A 1 405 ? 12.609 15.094 9.297 1 89.19 405 LYS A N 1
ATOM 3230 C CA . LYS A 1 405 ? 13.609 15.875 8.586 1 89.19 405 LYS A CA 1
ATOM 3231 C C . LYS A 1 405 ? 13.227 16.047 7.117 1 89.19 405 LYS A C 1
ATOM 3233 O O . LYS A 1 405 ? 12.484 15.242 6.559 1 89.19 405 LYS A O 1
ATOM 3238 N N . MET A 1 406 ? 13.773 17.094 6.574 1 93.38 406 MET A N 1
ATOM 3239 C CA . MET A 1 406 ? 13.492 17.359 5.164 1 93.38 406 MET A CA 1
ATOM 3240 C C . MET A 1 406 ? 14.273 16.406 4.27 1 93.38 406 MET A C 1
ATOM 3242 O O . MET A 1 406 ? 15.453 16.141 4.523 1 93.38 406 MET A O 1
ATOM 3246 N N . ARG A 1 407 ? 13.688 15.93 3.248 1 91.38 407 ARG A N 1
ATOM 3247 C CA . ARG A 1 407 ? 14.344 15.18 2.182 1 91.38 407 ARG A CA 1
ATOM 3248 C C . ARG A 1 407 ? 14.531 16.047 0.938 1 91.38 407 ARG A C 1
ATOM 3250 O O . ARG A 1 407 ? 13.953 17.125 0.84 1 91.38 407 ARG A O 1
ATOM 3257 N N . GLY A 1 408 ? 15.375 15.531 0.081 1 93.25 408 GLY A N 1
ATOM 3258 C CA . GLY A 1 408 ? 15.641 16.281 -1.134 1 93.25 408 GLY A CA 1
ATOM 3259 C C . GLY A 1 408 ? 14.492 16.266 -2.119 1 93.25 408 GLY A C 1
ATOM 3260 O O . GLY A 1 408 ? 13.516 15.523 -1.926 1 93.25 408 GLY A O 1
ATOM 3261 N N . ILE A 1 409 ? 14.586 17.141 -3.09 1 93.44 409 ILE A N 1
ATOM 3262 C CA . ILE A 1 409 ? 13.547 17.234 -4.109 1 93.44 409 ILE A CA 1
ATOM 3263 C C . ILE A 1 409 ? 13.555 15.984 -4.984 1 93.44 409 ILE A C 1
ATOM 3265 O O . ILE A 1 409 ? 12.594 15.727 -5.715 1 93.44 409 ILE A O 1
ATOM 3269 N N . ASP A 1 410 ? 14.648 15.266 -4.902 1 88.69 410 ASP A N 1
ATOM 3270 C CA . ASP A 1 410 ? 14.719 13.992 -5.598 1 88.69 410 ASP A CA 1
ATOM 3271 C C . ASP A 1 410 ? 13.656 13.023 -5.082 1 88.69 410 ASP A C 1
ATOM 3273 O O . ASP A 1 410 ? 13.234 12.117 -5.801 1 88.69 410 ASP A O 1
ATOM 3277 N N . CYS A 1 411 ? 13.211 13.266 -3.879 1 90.75 411 CYS A N 1
ATOM 3278 C CA . CYS A 1 411 ? 12.18 12.43 -3.262 1 90.75 411 CYS A CA 1
ATOM 3279 C C . CYS A 1 411 ? 10.844 13.164 -3.201 1 90.75 411 CYS A C 1
ATOM 3281 O O . CYS A 1 411 ? 9.977 12.82 -2.4 1 90.75 411 CYS A O 1
ATOM 3283 N N . LEU A 1 412 ? 10.695 14.117 -3.986 1 93.81 412 LEU A N 1
ATOM 3284 C CA . LEU A 1 412 ? 9.508 14.969 -3.914 1 93.81 412 LEU A CA 1
ATOM 3285 C C . LEU A 1 412 ? 8.234 14.141 -4.051 1 93.81 412 LEU A C 1
ATOM 3287 O O . LEU A 1 412 ? 7.25 14.391 -3.355 1 93.81 412 LEU A O 1
ATOM 3291 N N . GLY A 1 413 ? 8.273 13.203 -4.965 1 91.38 413 GLY A N 1
ATOM 3292 C CA . GLY A 1 413 ? 7.121 12.344 -5.168 1 91.38 413 GLY A CA 1
ATOM 3293 C C . GLY A 1 413 ? 6.742 11.547 -3.934 1 91.38 413 GLY A C 1
ATOM 3294 O O . GLY A 1 413 ? 5.613 11.062 -3.822 1 91.38 413 GLY A O 1
ATOM 3295 N N . HIS A 1 414 ? 7.613 11.43 -2.936 1 90.69 414 HIS A N 1
ATOM 3296 C CA . HIS A 1 414 ? 7.398 10.625 -1.736 1 90.69 414 HIS A CA 1
ATOM 3297 C C . HIS A 1 414 ? 7.215 11.508 -0.507 1 90.69 414 HIS A C 1
ATOM 3299 O O . HIS A 1 414 ? 7.055 11 0.606 1 90.69 414 HIS A O 1
ATOM 3305 N N . TRP A 1 415 ? 7.246 12.82 -0.688 1 94.12 415 TRP A N 1
ATOM 3306 C CA . TRP A 1 415 ? 7.074 13.727 0.443 1 94.12 415 TRP A CA 1
ATOM 3307 C C . TRP A 1 415 ? 5.734 13.5 1.128 1 94.12 415 TRP A C 1
ATOM 3309 O O . TRP A 1 415 ? 4.711 13.328 0.46 1 94.12 415 TRP A O 1
ATOM 3319 N N . LYS A 1 416 ? 5.758 13.492 2.383 1 91.38 416 LYS A N 1
ATOM 3320 C CA . LYS A 1 416 ? 4.523 13.477 3.164 1 91.38 416 LYS A CA 1
ATOM 3321 C C . LYS A 1 416 ? 3.982 14.891 3.361 1 91.38 416 LYS A C 1
ATOM 3323 O O . LYS A 1 416 ? 4.656 15.875 3.033 1 91.38 416 LYS A O 1
ATOM 3328 N N . ALA A 1 417 ? 2.797 14.992 3.836 1 92.56 417 ALA A N 1
ATOM 3329 C CA . ALA A 1 417 ? 2.158 16.281 4.055 1 92.56 417 ALA A CA 1
ATOM 3330 C C . ALA A 1 417 ? 2.99 17.156 4.996 1 92.56 417 ALA A C 1
ATOM 3332 O O . ALA A 1 417 ? 3.084 18.375 4.809 1 92.56 417 ALA A O 1
ATOM 3333 N N . SER A 1 418 ? 3.584 16.5 5.973 1 93.12 418 SER A N 1
ATOM 3334 C CA . SER A 1 418 ? 4.375 17.234 6.957 1 93.12 418 SER A CA 1
ATOM 3335 C C . SER A 1 418 ? 5.602 17.875 6.316 1 93.12 418 SER A C 1
ATOM 3337 O O . SER A 1 418 ? 6.043 18.938 6.742 1 93.12 418 SER A O 1
ATOM 3339 N N . GLU A 1 419 ? 6.152 17.234 5.297 1 95.06 419 GLU A N 1
ATOM 3340 C CA . GLU A 1 419 ? 7.305 17.797 4.598 1 95.06 419 GLU A CA 1
ATOM 3341 C C . GLU A 1 419 ? 6.898 19.016 3.764 1 95.06 419 GLU A C 1
ATOM 3343 O O . GLU A 1 419 ? 7.613 20.016 3.725 1 95.06 419 GLU A O 1
ATOM 3348 N N . PHE A 1 420 ? 5.73 18.938 3.146 1 97.12 420 PHE A N 1
ATOM 3349 C CA . PHE A 1 420 ? 5.211 20.109 2.43 1 97.12 420 PHE A CA 1
ATOM 3350 C C . PHE A 1 420 ? 4.938 21.25 3.391 1 97.12 420 PHE A C 1
ATOM 3352 O O . PHE A 1 420 ? 5.23 22.406 3.08 1 97.12 420 PHE A O 1
ATOM 3359 N N . TYR A 1 421 ? 4.402 20.859 4.512 1 96.94 421 TYR A N 1
ATOM 3360 C CA . TYR A 1 421 ? 4.117 21.828 5.559 1 96.94 421 TYR A CA 1
ATOM 3361 C C . TYR A 1 421 ? 5.387 22.547 5.992 1 96.94 421 TYR A C 1
ATOM 3363 O O . TYR A 1 421 ? 5.426 23.781 6.047 1 96.94 421 TYR A O 1
ATOM 3371 N N . THR A 1 422 ? 6.406 21.812 6.223 1 97.25 422 THR A N 1
ATOM 3372 C CA . THR A 1 422 ? 7.676 22.359 6.684 1 97.25 422 THR A CA 1
ATOM 3373 C C . THR A 1 422 ? 8.344 23.172 5.582 1 97.25 422 THR A C 1
ATOM 3375 O O . THR A 1 422 ? 8.906 24.234 5.848 1 97.25 422 THR A O 1
ATOM 3378 N N . PHE A 1 423 ? 8.25 22.75 4.395 1 97.69 423 PHE A N 1
ATOM 3379 C CA . PHE A 1 423 ? 8.844 23.469 3.271 1 97.69 423 PHE A CA 1
ATOM 3380 C C . PHE A 1 423 ? 8.219 24.844 3.115 1 97.69 423 PHE A C 1
ATOM 3382 O O . PHE A 1 423 ? 8.922 25.859 3.039 1 97.69 423 PHE A O 1
ATOM 3389 N N . LEU A 1 424 ? 6.957 24.891 3.105 1 98.19 424 LEU A N 1
ATOM 3390 C CA . LEU A 1 424 ? 6.254 26.141 2.859 1 98.19 424 LEU A CA 1
ATOM 3391 C C . LEU A 1 424 ? 6.543 27.156 3.961 1 98.19 424 LEU A C 1
ATOM 3393 O O . LEU A 1 424 ? 6.867 28.312 3.678 1 98.19 424 LEU A O 1
ATOM 3397 N N . ARG A 1 425 ? 6.551 26.719 5.105 1 97 425 ARG A N 1
ATOM 3398 C CA . ARG A 1 425 ? 6.523 27.641 6.227 1 97 425 ARG A CA 1
ATOM 3399 C C . ARG A 1 425 ? 7.934 28.016 6.672 1 97 425 ARG A C 1
ATOM 3401 O O . ARG A 1 425 ? 8.172 29.109 7.168 1 97 425 ARG A O 1
ATOM 3408 N N . TYR A 1 426 ? 8.898 27.078 6.43 1 97.62 426 TYR A N 1
ATOM 3409 C CA . TYR A 1 426 ? 10.148 27.312 7.141 1 97.62 426 TYR A CA 1
ATOM 3410 C C . TYR A 1 426 ? 11.336 27.281 6.184 1 97.62 426 TYR A C 1
ATOM 3412 O O . TYR A 1 426 ? 12.367 27.906 6.434 1 97.62 426 TYR A O 1
ATOM 3420 N N . THR A 1 427 ? 11.234 26.531 5.113 1 97.44 427 THR A N 1
ATOM 3421 C CA . THR A 1 427 ? 12.469 26.297 4.367 1 97.44 427 THR A CA 1
ATOM 3422 C C . THR A 1 427 ? 12.344 26.844 2.945 1 97.44 427 THR A C 1
ATOM 3424 O O . THR A 1 427 ? 13.328 26.875 2.203 1 97.44 427 THR A O 1
ATOM 3427 N N . SER A 1 428 ? 11.289 27.328 2.551 1 98 428 SER A N 1
ATOM 3428 C CA . SER A 1 428 ? 11.016 27.656 1.156 1 98 428 SER A CA 1
ATOM 3429 C C . SER A 1 428 ? 11.773 28.922 0.73 1 98 428 SER A C 1
ATOM 3431 O O . SER A 1 428 ? 12.328 28.969 -0.37 1 98 428 SER A O 1
ATOM 3433 N N . ILE A 1 429 ? 11.898 29.922 1.598 1 97.5 429 ILE A N 1
ATOM 3434 C CA . ILE A 1 429 ? 12.352 31.266 1.223 1 97.5 429 ILE A CA 1
ATOM 3435 C C . ILE A 1 429 ? 13.805 31.203 0.766 1 97.5 429 ILE A C 1
ATOM 3437 O O . ILE A 1 429 ? 14.141 31.641 -0.338 1 97.5 429 ILE A O 1
ATOM 3441 N N . PRO A 1 430 ? 14.734 30.609 1.549 1 96.44 430 PRO A N 1
ATOM 3442 C CA . PRO A 1 430 ? 16.125 30.594 1.087 1 96.44 430 PRO A CA 1
ATOM 3443 C C . PRO A 1 430 ? 16.297 29.812 -0.211 1 96.44 430 PRO A C 1
ATOM 3445 O O . PRO A 1 430 ? 17.188 30.125 -1.01 1 96.44 430 PRO A O 1
ATOM 3448 N N . ILE A 1 431 ? 15.492 28.875 -0.439 1 96.5 431 ILE A N 1
ATOM 3449 C CA . ILE A 1 431 ? 15.625 28 -1.603 1 96.5 431 ILE A CA 1
ATOM 3450 C C . ILE A 1 431 ? 15.039 28.703 -2.834 1 96.5 431 ILE A C 1
ATOM 3452 O O . ILE A 1 431 ? 15.711 28.828 -3.859 1 96.5 431 ILE A O 1
ATOM 3456 N N . LEU A 1 432 ? 13.828 29.188 -2.707 1 97.25 432 LEU A N 1
ATOM 3457 C CA . LEU A 1 432 ? 13.117 29.703 -3.873 1 97.25 432 LEU A CA 1
ATOM 3458 C C . LEU A 1 432 ? 13.656 31.062 -4.293 1 97.25 432 LEU A C 1
ATOM 3460 O O . LEU A 1 432 ? 13.602 31.422 -5.469 1 97.25 432 LEU A O 1
ATOM 3464 N N . ARG A 1 433 ? 14.141 31.766 -3.334 1 96.19 433 ARG A N 1
ATOM 3465 C CA . ARG A 1 433 ? 14.766 33.031 -3.656 1 96.19 433 ARG A CA 1
ATOM 3466 C C . ARG A 1 433 ? 15.953 32.844 -4.598 1 96.19 433 ARG A C 1
ATOM 3468 O O . ARG A 1 433 ? 16.156 33.656 -5.508 1 96.19 433 ARG A O 1
ATOM 3475 N N . LYS A 1 434 ? 16.641 31.828 -4.449 1 94.69 434 LYS A N 1
ATOM 3476 C CA . LYS A 1 434 ? 17.875 31.578 -5.203 1 94.69 434 LYS A CA 1
ATOM 3477 C C . LYS A 1 434 ? 17.578 30.844 -6.5 1 94.69 434 LYS A C 1
ATOM 3479 O O . LYS A 1 434 ? 18.203 31.094 -7.531 1 94.69 434 LYS A O 1
ATOM 3484 N N . PHE A 1 435 ? 16.625 29.984 -6.531 1 95.62 435 PHE A N 1
ATOM 3485 C CA . PHE A 1 435 ? 16.562 29.016 -7.613 1 95.62 435 PHE A CA 1
ATOM 3486 C C . PHE A 1 435 ? 15.336 29.234 -8.484 1 95.62 435 PHE A C 1
ATOM 3488 O O . PHE A 1 435 ? 15.133 28.516 -9.469 1 95.62 435 PHE A O 1
ATOM 3495 N N . LEU A 1 436 ? 14.461 30.188 -8.125 1 95.81 436 LEU A N 1
ATOM 3496 C CA . LEU A 1 436 ? 13.336 30.562 -8.984 1 95.81 436 LEU A CA 1
ATOM 3497 C C . LEU A 1 436 ? 13.586 31.922 -9.641 1 95.81 436 LEU A C 1
ATOM 3499 O O . LEU A 1 436 ? 14.289 32.781 -9.078 1 95.81 436 LEU A O 1
ATOM 3503 N N . PRO A 1 437 ? 12.953 32.062 -10.828 1 95.31 437 PRO A N 1
ATOM 3504 C CA . PRO A 1 437 ? 12.977 33.438 -11.375 1 95.31 437 PRO A CA 1
ATOM 3505 C C . PRO A 1 437 ? 12.32 34.438 -10.445 1 95.31 437 PRO A C 1
ATOM 3507 O O . PRO A 1 437 ? 11.375 34.125 -9.719 1 95.31 437 PRO A O 1
ATOM 3510 N N . ALA A 1 438 ? 12.727 35.656 -10.508 1 95.44 438 ALA A N 1
ATOM 3511 C CA . ALA A 1 438 ? 12.312 36.719 -9.594 1 95.44 438 ALA A CA 1
ATOM 3512 C C . ALA A 1 438 ? 10.797 36.875 -9.609 1 95.44 438 ALA A C 1
ATOM 3514 O O . ALA A 1 438 ? 10.172 37.062 -8.555 1 95.44 438 ALA A O 1
ATOM 3515 N N . HIS A 1 439 ? 10.25 36.875 -10.758 1 95.38 439 HIS A N 1
ATOM 3516 C CA . HIS A 1 439 ? 8.812 37.094 -10.852 1 95.38 439 HIS A CA 1
ATOM 3517 C C . HIS A 1 439 ? 8.039 35.938 -10.227 1 95.38 439 HIS A C 1
ATOM 3519 O O . HIS A 1 439 ? 7.008 36.156 -9.586 1 95.38 439 HIS A O 1
ATOM 3525 N N . ALA A 1 440 ? 8.539 34.719 -10.461 1 96.81 440 ALA A N 1
ATOM 3526 C CA . ALA A 1 440 ? 7.895 33.562 -9.875 1 96.81 440 ALA A CA 1
ATOM 3527 C C . ALA A 1 440 ? 8.055 33.531 -8.359 1 96.81 440 ALA A C 1
ATOM 3529 O O . ALA A 1 440 ? 7.148 33.094 -7.637 1 96.81 440 ALA A O 1
ATOM 3530 N N . PHE A 1 441 ? 9.234 34 -7.918 1 97.69 441 PHE A N 1
ATOM 3531 C CA . PHE A 1 441 ? 9.469 34.062 -6.48 1 97.69 441 PHE A CA 1
ATOM 3532 C C . PHE A 1 441 ? 8.555 35.125 -5.836 1 97.69 441 PHE A C 1
ATOM 3534 O O . PHE A 1 441 ? 7.973 34.844 -4.781 1 97.69 441 PHE A O 1
ATOM 3541 N N . LYS A 1 442 ? 8.406 36.156 -6.449 1 97.88 442 LYS A N 1
ATOM 3542 C CA . LYS A 1 442 ? 7.504 37.219 -5.949 1 97.88 442 LYS A CA 1
ATOM 3543 C C . LYS A 1 442 ? 6.062 36.719 -5.906 1 97.88 442 LYS A C 1
ATOM 3545 O O . LYS A 1 442 ? 5.32 37.031 -4.973 1 97.88 442 LYS A O 1
ATOM 3550 N N . HIS A 1 443 ? 5.766 36.031 -6.93 1 98.25 443 HIS A N 1
ATOM 3551 C CA . HIS A 1 443 ? 4.441 35.406 -6.961 1 98.25 443 HIS A CA 1
ATOM 3552 C C . HIS A 1 443 ? 4.25 34.438 -5.797 1 98.25 443 HIS A C 1
ATOM 3554 O O . HIS A 1 443 ? 3.197 34.438 -5.156 1 98.25 443 HIS A O 1
ATOM 3560 N N . PHE A 1 444 ? 5.277 33.656 -5.531 1 98.44 444 PHE A N 1
ATOM 3561 C CA . PHE A 1 444 ? 5.227 32.688 -4.441 1 98.44 444 PHE A CA 1
ATOM 3562 C C . PHE A 1 444 ? 5.086 33.375 -3.098 1 98.44 444 PHE A C 1
ATOM 3564 O O . PHE A 1 444 ? 4.387 32.906 -2.207 1 98.44 444 PHE A O 1
ATOM 3571 N N . LEU A 1 445 ? 5.664 34.469 -2.945 1 98.69 445 LEU A N 1
ATOM 3572 C CA . LEU A 1 445 ? 5.656 35.188 -1.687 1 98.69 445 LEU A CA 1
ATOM 3573 C C . LEU A 1 445 ? 4.242 35.656 -1.33 1 98.69 445 LEU A C 1
ATOM 3575 O O . LEU A 1 445 ? 3.92 35.812 -0.153 1 98.69 445 LEU A O 1
ATOM 3579 N N . LEU A 1 446 ? 3.396 35.844 -2.34 1 98.69 446 LEU A N 1
ATOM 3580 C CA . LEU A 1 446 ? 1.997 36.156 -2.066 1 98.69 446 LEU A CA 1
ATOM 3581 C C . LEU A 1 446 ? 1.329 35 -1.298 1 98.69 446 LEU A C 1
ATOM 3583 O O . LEU A 1 446 ? 0.649 35.25 -0.297 1 98.69 446 LEU A O 1
ATOM 3587 N N . LEU A 1 447 ? 1.552 33.812 -1.776 1 98.62 447 LEU A N 1
ATOM 3588 C CA . LEU A 1 447 ? 1 32.625 -1.126 1 98.62 447 LEU A CA 1
ATOM 3589 C C . LEU A 1 447 ? 1.604 32.438 0.26 1 98.62 447 LEU A C 1
ATOM 3591 O O . LEU A 1 447 ? 0.879 32.25 1.236 1 98.62 447 LEU A O 1
ATOM 3595 N N . PHE A 1 448 ? 2.92 32.531 0.313 1 98.56 448 PHE A N 1
ATOM 3596 C CA . PHE A 1 448 ? 3.662 32.344 1.551 1 98.56 448 PHE A CA 1
ATOM 3597 C C . PHE A 1 448 ? 3.184 33.281 2.635 1 98.56 448 PHE A C 1
ATOM 3599 O O . PHE A 1 448 ? 2.859 32.875 3.746 1 98.56 448 PHE A O 1
ATOM 3606 N N . SER A 1 449 ? 3.131 34.531 2.295 1 98.56 449 SER A N 1
ATOM 3607 C CA . SER A 1 449 ? 2.768 35.562 3.264 1 98.56 449 SER A CA 1
ATOM 3608 C C . SER A 1 449 ? 1.314 35.406 3.705 1 98.56 449 SER A C 1
ATOM 3610 O O . SER A 1 449 ? 1.008 35.5 4.895 1 98.56 449 SER A O 1
ATOM 3612 N N . ALA A 1 450 ? 0.469 35.156 2.754 1 98.62 450 ALA A N 1
ATOM 3613 C CA . ALA A 1 450 ? -0.95 35.031 3.074 1 98.62 450 ALA A CA 1
ATOM 3614 C C . ALA A 1 450 ? -1.194 33.844 4.012 1 98.62 450 ALA A C 1
ATOM 3616 O O . ALA A 1 450 ? -1.903 34 5.012 1 98.62 450 ALA A O 1
ATOM 3617 N N . ILE A 1 451 ? -0.607 32.719 3.709 1 98.19 451 ILE A N 1
ATOM 3618 C CA . ILE A 1 451 ? -0.803 31.531 4.516 1 98.19 451 ILE A CA 1
ATOM 3619 C C . ILE A 1 451 ? -0.189 31.734 5.898 1 98.19 451 ILE A C 1
ATOM 3621 O O . ILE A 1 451 ? -0.751 31.281 6.902 1 98.19 451 ILE A O 1
ATOM 3625 N N . THR A 1 452 ? 0.96 32.375 5.953 1 97.81 452 THR A N 1
ATOM 3626 C CA . THR A 1 452 ? 1.592 32.688 7.234 1 97.81 452 THR A CA 1
ATOM 3627 C C . THR A 1 452 ? 0.685 33.562 8.094 1 97.81 452 THR A C 1
ATOM 3629 O O . THR A 1 452 ? 0.473 33.25 9.273 1 97.81 452 THR A O 1
ATOM 3632 N N . ILE A 1 453 ? 0.123 34.531 7.504 1 97.94 453 ILE A N 1
ATOM 3633 C CA . ILE A 1 453 ? -0.736 35.5 8.203 1 97.94 453 ILE A CA 1
ATOM 3634 C C . ILE A 1 453 ? -1.995 34.781 8.695 1 97.94 453 ILE A C 1
ATOM 3636 O O . ILE A 1 453 ? -2.398 34.938 9.852 1 97.94 453 ILE A O 1
ATOM 3640 N N . LEU A 1 454 ? -2.514 33.906 7.891 1 98.06 454 LEU A N 1
ATOM 3641 C CA . LEU A 1 454 ? -3.793 33.281 8.188 1 98.06 454 LEU A CA 1
ATOM 3642 C C . LEU A 1 454 ? -3.605 32.094 9.117 1 98.06 454 LEU A C 1
ATOM 3644 O O . LEU A 1 454 ? -4.582 31.516 9.609 1 98.06 454 LEU A O 1
ATOM 3648 N N . SER A 1 455 ? -2.406 31.719 9.406 1 96.56 455 SER A N 1
ATOM 3649 C CA . SER A 1 455 ? -2.133 30.547 10.227 1 96.56 455 SER A CA 1
ATOM 3650 C C . SER A 1 455 ? -2.047 30.922 11.703 1 96.56 455 SER A C 1
ATOM 3652 O O . SER A 1 455 ? -1.936 30.047 12.562 1 96.56 455 SER A O 1
ATOM 3654 N N . SER A 1 456 ? -2.094 32.219 12.008 1 94.5 456 SER A N 1
ATOM 3655 C CA . SER A 1 456 ? -1.942 32.625 13.398 1 94.5 456 SER A CA 1
ATOM 3656 C C . SER A 1 456 ? -2.887 33.781 13.742 1 94.5 456 SER A C 1
ATOM 3658 O O . SER A 1 456 ? -3.098 34.688 12.93 1 94.5 456 SER A O 1
ATOM 3660 N N . LYS A 1 457 ? -3.354 33.781 15.008 1 93.88 457 LYS A N 1
ATOM 3661 C CA . LYS A 1 457 ? -4.195 34.875 15.5 1 93.88 457 LYS A CA 1
ATOM 3662 C C . LYS A 1 457 ? -3.365 36.125 15.781 1 93.88 457 LYS A C 1
ATOM 3664 O O . LYS A 1 457 ? -3.904 37.219 15.852 1 93.88 457 LYS A O 1
ATOM 3669 N N . TYR A 1 458 ? -2.107 35.844 15.883 1 94.38 458 TYR A N 1
ATOM 3670 C CA . TYR A 1 458 ? -1.206 36.969 16.109 1 94.38 458 TYR A CA 1
ATOM 3671 C C . TYR A 1 458 ? -1.326 38 15 1 94.38 458 TYR A C 1
ATOM 3673 O O . TYR A 1 458 ? -1.207 39.219 15.242 1 94.38 458 TYR A O 1
ATOM 3681 N N . HIS A 1 459 ? -1.622 37.562 13.836 1 96.06 459 HIS A N 1
ATOM 3682 C CA . HIS A 1 459 ? -1.676 38.469 12.68 1 96.06 459 HIS A CA 1
ATOM 3683 C C . H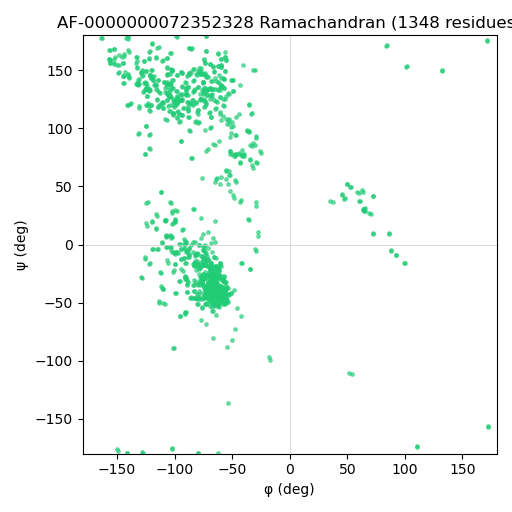IS A 1 459 ? -3.117 38.812 12.312 1 96.06 459 HIS A C 1
ATOM 3685 O O . HIS A 1 459 ? -3.428 39.031 11.141 1 96.06 459 HIS A O 1
ATOM 3691 N N . TYR A 1 460 ? -3.986 38.812 13.242 1 95.94 460 TYR A N 1
ATOM 3692 C CA . TYR A 1 460 ? -5.41 39.031 13 1 95.94 460 TYR A CA 1
ATOM 3693 C C . TYR A 1 460 ? -5.637 40.344 12.242 1 95.94 460 TYR A C 1
ATOM 3695 O O . TYR A 1 460 ? -6.465 40.406 11.328 1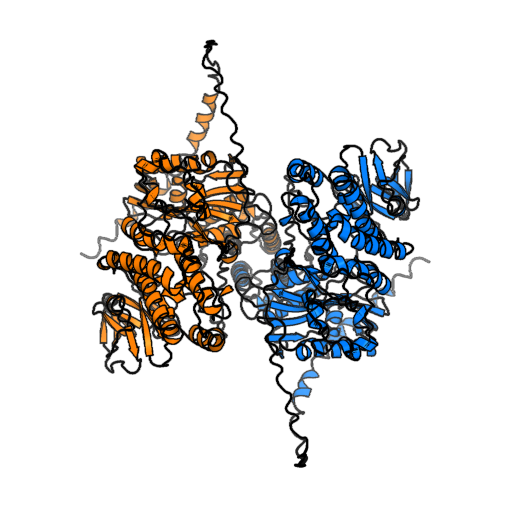 95.94 460 TYR A O 1
ATOM 3703 N N . SER A 1 461 ? -4.91 41.344 12.523 1 95.56 461 SER A N 1
ATOM 3704 C CA . SER A 1 461 ? -5.078 42.656 11.914 1 95.56 461 SER A CA 1
ATOM 3705 C C . SER A 1 461 ? -4.73 42.625 10.43 1 95.56 461 SER A C 1
ATOM 3707 O O . SER A 1 461 ? -5.156 43.5 9.664 1 95.56 461 SER A O 1
ATOM 3709 N N . LYS A 1 462 ? -3.979 41.656 10.055 1 97.12 462 LYS A N 1
ATOM 3710 C CA . LYS A 1 462 ? -3.504 41.594 8.672 1 97.12 462 LYS A CA 1
ATOM 3711 C C . LYS A 1 462 ? -4.305 40.562 7.863 1 97.12 462 LYS A C 1
ATOM 3713 O O . LYS A 1 462 ? -4 40.312 6.695 1 97.12 462 LYS A O 1
ATOM 3718 N N . TRP A 1 463 ? -5.309 40.031 8.406 1 97.94 463 TRP A N 1
ATOM 3719 C CA . TRP A 1 463 ? -6.07 38.969 7.738 1 97.94 463 TRP A CA 1
ATOM 3720 C C . TRP A 1 463 ? -6.711 39.5 6.457 1 97.94 463 TRP A C 1
ATOM 3722 O O . TRP A 1 463 ? -6.758 38.812 5.445 1 97.94 463 TRP A O 1
ATOM 3732 N N . LYS A 1 464 ? -7.156 40.688 6.5 1 97.38 464 LYS A N 1
ATOM 3733 C CA . LYS A 1 464 ? -7.777 41.281 5.316 1 97.38 464 LYS A CA 1
ATOM 3734 C C . LYS A 1 464 ? -6.762 41.438 4.195 1 97.38 464 LYS A C 1
ATOM 3736 O O . LYS A 1 464 ? -7.082 41.25 3.02 1 97.38 464 LYS A O 1
ATOM 3741 N N . SER A 1 465 ? -5.598 41.875 4.617 1 97.75 465 SER A N 1
ATOM 3742 C CA . SER A 1 465 ? -4.535 42 3.627 1 97.75 465 SER A CA 1
ATOM 3743 C C . SER A 1 465 ? -4.203 40.656 2.99 1 97.75 465 SER A C 1
ATOM 3745 O O . SER A 1 465 ? -3.875 40.594 1.806 1 97.75 465 SER A O 1
ATOM 3747 N N . ALA A 1 466 ? -4.234 39.625 3.785 1 98.44 466 ALA A N 1
ATOM 3748 C CA . ALA A 1 466 ? -3.973 38.281 3.279 1 98.44 466 ALA A CA 1
ATOM 3749 C C . ALA A 1 466 ? -5 37.875 2.225 1 98.44 466 ALA A C 1
ATOM 3751 O O . ALA A 1 466 ? -4.676 37.188 1.264 1 98.44 466 ALA A O 1
ATOM 3752 N N . LYS A 1 467 ? -6.266 38.281 2.406 1 98.19 467 LYS A N 1
ATOM 3753 C CA . LYS A 1 467 ? -7.305 38.031 1.409 1 98.19 467 LYS A CA 1
ATOM 3754 C C . LYS A 1 467 ? -6.898 38.594 0.049 1 98.19 467 LYS A C 1
ATOM 3756 O O . LYS A 1 467 ? -6.957 37.906 -0.96 1 98.19 467 LYS A O 1
ATOM 3761 N N . THR A 1 468 ? -6.438 39.781 0.066 1 98.19 468 THR A N 1
ATOM 3762 C CA . THR A 1 468 ? -6.035 40.469 -1.165 1 98.19 468 THR A CA 1
ATOM 3763 C C . THR A 1 468 ? -4.828 39.781 -1.79 1 98.19 468 THR A C 1
ATOM 3765 O O . THR A 1 468 ? -4.73 39.656 -3.014 1 98.19 468 THR A O 1
ATOM 3768 N N . MET A 1 469 ? -3.951 39.375 -0.956 1 98.56 469 MET A N 1
ATOM 3769 C CA . MET A 1 469 ? -2.768 38.656 -1.446 1 98.56 469 MET A CA 1
ATOM 3770 C C . MET A 1 469 ? -3.154 37.375 -2.172 1 98.56 469 MET A C 1
ATOM 3772 O O . MET A 1 469 ? -2.596 37.062 -3.225 1 98.56 469 MET A O 1
ATOM 3776 N N . LEU A 1 470 ? -4.109 36.625 -1.617 1 98.56 470 LEU A N 1
ATOM 3777 C CA . LEU A 1 470 ? -4.539 35.375 -2.232 1 98.56 470 LEU A CA 1
ATOM 3778 C C . LEU A 1 470 ? -5.273 35.625 -3.543 1 98.56 470 LEU A C 1
ATOM 3780 O O . LEU A 1 470 ? -5.105 34.875 -4.512 1 98.56 470 LEU A O 1
ATOM 3784 N N . GLU A 1 471 ? -6.074 36.656 -3.594 1 98.06 471 GLU A N 1
ATOM 3785 C CA . GLU A 1 471 ? -6.746 37.031 -4.832 1 98.06 471 GLU A CA 1
ATOM 3786 C C . GLU A 1 471 ? -5.742 37.406 -5.914 1 98.06 471 GLU A C 1
ATOM 3788 O O . GLU A 1 471 ? -5.871 37 -7.066 1 98.06 471 GLU A O 1
ATOM 3793 N N . THR A 1 472 ? -4.75 38.188 -5.512 1 98.31 472 THR A N 1
ATOM 3794 C CA . THR A 1 472 ? -3.693 38.562 -6.441 1 98.31 472 THR A CA 1
ATOM 3795 C C . THR A 1 472 ? -2.902 37.344 -6.902 1 98.31 472 THR A C 1
ATOM 3797 O O . THR A 1 472 ? -2.508 37.25 -8.07 1 98.31 472 THR A O 1
ATOM 3800 N N . PHE A 1 473 ? -2.641 36.5 -5.98 1 98.56 473 PHE A N 1
ATOM 3801 C CA . PHE A 1 473 ? -1.931 35.25 -6.32 1 98.56 473 PHE A CA 1
ATOM 3802 C C . PHE A 1 473 ? -2.645 34.5 -7.438 1 98.56 473 PHE A C 1
ATOM 3804 O O . PHE A 1 473 ? -2.016 34.094 -8.406 1 98.56 473 PHE A O 1
ATOM 3811 N N . VAL A 1 474 ? -3.961 34.312 -7.301 1 98.44 474 VAL A N 1
ATOM 3812 C CA . VAL A 1 474 ? -4.73 33.531 -8.273 1 98.44 474 VAL A CA 1
ATOM 3813 C C . VAL A 1 474 ? -4.758 34.281 -9.609 1 98.44 474 VAL A C 1
ATOM 3815 O O . VAL A 1 474 ? -4.625 33.656 -10.672 1 98.44 474 VAL A O 1
ATOM 3818 N N . LEU A 1 475 ? -4.898 35.562 -9.57 1 97.56 475 LEU A N 1
ATOM 3819 C CA . LEU A 1 475 ? -4.902 36.375 -10.781 1 97.56 475 LEU A CA 1
ATOM 3820 C C . LEU A 1 475 ? -3.562 36.281 -11.508 1 97.56 475 LEU A C 1
ATOM 3822 O O . LEU A 1 475 ? -3.521 36.062 -12.719 1 97.56 475 LEU A O 1
ATOM 3826 N N . ASP A 1 476 ? -2.486 36.469 -10.75 1 97.62 476 ASP A N 1
ATOM 3827 C CA . ASP A 1 476 ? -1.146 36.406 -11.328 1 97.62 476 ASP A CA 1
ATOM 3828 C C . ASP A 1 476 ? -0.826 35 -11.82 1 97.62 476 ASP A C 1
ATOM 3830 O O . ASP A 1 476 ? -0.065 34.812 -12.773 1 97.62 476 ASP A O 1
ATOM 3834 N N . PHE A 1 477 ? -1.419 34 -11.125 1 97.88 477 PHE A N 1
ATOM 3835 C CA . PHE A 1 477 ? -1.215 32.625 -11.516 1 97.88 477 PHE A CA 1
ATOM 3836 C C . PHE A 1 477 ? -1.629 32.406 -12.961 1 97.88 477 PHE A C 1
ATOM 3838 O O . PHE A 1 477 ? -0.947 31.703 -13.711 1 97.88 477 PHE A O 1
ATOM 3845 N N . GLN A 1 478 ? -2.674 33 -13.422 1 95.38 478 GLN A N 1
ATOM 3846 C CA . GLN A 1 478 ? -3.182 32.875 -14.781 1 95.38 478 GLN A CA 1
ATOM 3847 C C . GLN A 1 478 ? -2.176 33.438 -15.789 1 95.38 478 GLN A C 1
ATOM 3849 O O . GLN A 1 478 ? -2.008 32.906 -16.875 1 95.38 478 GLN A O 1
ATOM 3854 N N . THR A 1 479 ? -1.521 34.438 -15.305 1 94.5 479 THR A N 1
ATOM 3855 C CA . THR A 1 479 ? -0.593 35.125 -16.188 1 94.5 479 THR A CA 1
ATOM 3856 C C . THR A 1 479 ? 0.752 34.406 -16.234 1 94.5 479 THR A C 1
ATOM 3858 O O . THR A 1 479 ? 1.35 34.281 -17.297 1 94.5 479 THR A O 1
ATOM 3861 N N . ILE A 1 480 ? 1.151 33.969 -15.141 1 95.56 480 ILE A N 1
ATOM 3862 C CA . ILE A 1 480 ? 2.492 33.406 -15.016 1 95.56 480 ILE A CA 1
ATOM 3863 C C . ILE A 1 480 ? 2.5 31.984 -15.539 1 95.56 480 ILE A C 1
ATOM 3865 O O . ILE A 1 480 ? 3.428 31.578 -16.25 1 95.56 480 ILE A O 1
ATOM 3869 N N . TYR A 1 481 ? 1.513 31.25 -15.211 1 95.31 481 TYR A N 1
ATOM 3870 C CA . TYR A 1 481 ? 1.506 29.828 -15.555 1 95.31 481 TYR A CA 1
ATOM 3871 C C . TYR A 1 481 ? 0.473 29.531 -16.625 1 95.31 481 TYR A C 1
ATOM 3873 O O . TYR A 1 481 ? 0.699 28.688 -17.5 1 95.31 481 TYR A O 1
ATOM 3881 N N . GLY A 1 482 ? -0.671 30.172 -16.562 1 94 482 GLY A N 1
ATOM 3882 C CA . GLY A 1 482 ? -1.704 29.953 -17.562 1 94 482 GLY A CA 1
ATOM 3883 C C . GLY A 1 482 ? -3.078 29.719 -16.953 1 94 482 GLY A C 1
ATOM 3884 O O . GLY A 1 482 ? -3.201 29.094 -15.906 1 94 482 GLY A O 1
ATOM 3885 N N . LYS A 1 483 ? -4.07 30.109 -17.703 1 94.19 483 LYS A N 1
ATOM 3886 C CA . LYS A 1 483 ? -5.461 29.984 -17.266 1 94.19 483 LYS A CA 1
ATOM 3887 C C . LYS A 1 483 ? -5.887 28.516 -17.234 1 94.19 483 LYS A C 1
ATOM 3889 O O . LYS A 1 483 ? -6.781 28.141 -16.469 1 94.19 483 LYS A O 1
ATOM 3894 N N . GLN A 1 484 ? -5.246 27.75 -17.969 1 94.25 484 GLN A N 1
ATOM 3895 C CA . GLN A 1 484 ? -5.617 26.344 -18.094 1 94.25 484 GLN A CA 1
ATOM 3896 C C . GLN A 1 484 ? -5.238 25.562 -16.844 1 94.25 484 GLN A C 1
ATOM 3898 O O . GLN A 1 484 ? -5.668 24.422 -16.672 1 94.25 484 GLN A O 1
ATOM 3903 N N . PHE A 1 485 ? -4.477 26.219 -15.953 1 94.81 485 PHE A N 1
ATOM 3904 C CA . PHE A 1 485 ? -4 25.484 -14.789 1 94.81 485 PHE A CA 1
ATOM 3905 C C . PHE A 1 485 ? -4.746 25.906 -13.531 1 94.81 485 PHE A C 1
ATOM 3907 O O . PHE A 1 485 ? -4.414 25.469 -12.422 1 94.81 485 PHE A O 1
ATOM 3914 N N . VAL A 1 486 ? -5.797 26.75 -13.68 1 96.56 486 VAL A N 1
ATOM 3915 C CA . VAL A 1 486 ? -6.539 27.234 -12.523 1 96.56 486 VAL A CA 1
ATOM 3916 C C . VAL A 1 486 ? -7.613 26.219 -12.133 1 96.56 486 VAL A C 1
ATOM 3918 O O . VAL A 1 486 ? -8.805 26.469 -12.305 1 96.56 486 VAL A O 1
ATOM 3921 N N . THR A 1 487 ? -7.16 25.172 -11.555 1 95.88 487 THR A N 1
ATOM 3922 C CA . THR A 1 487 ? -8.047 24.109 -11.109 1 95.88 487 THR A CA 1
ATOM 3923 C C . THR A 1 487 ? -8.844 24.531 -9.875 1 95.88 487 THR A C 1
ATOM 3925 O O . THR A 1 487 ? -8.688 25.656 -9.398 1 95.88 487 THR A O 1
ATOM 3928 N N . SER A 1 488 ? -9.68 23.672 -9.398 1 95.69 488 SER A N 1
ATOM 3929 C CA . SER A 1 488 ? -10.523 23.938 -8.234 1 95.69 488 SER A CA 1
ATOM 3930 C C . SER A 1 488 ? -9.68 24.328 -7.023 1 95.69 488 SER A C 1
ATOM 3932 O O . SER A 1 488 ? -10.039 25.234 -6.273 1 95.69 488 SER A O 1
ATOM 3934 N N . ASN A 1 489 ? -8.531 23.703 -6.812 1 96.06 489 ASN A N 1
ATOM 3935 C CA . ASN A 1 489 ? -7.664 24 -5.672 1 96.06 489 ASN A CA 1
ATOM 3936 C C . ASN A 1 489 ? -7.109 25.406 -5.738 1 96.06 489 ASN A C 1
ATOM 3938 O O . ASN A 1 489 ? -7.051 26.109 -4.723 1 96.06 489 ASN A O 1
ATOM 3942 N N . ILE A 1 490 ? -6.723 25.844 -6.914 1 97.81 490 ILE A N 1
ATOM 3943 C CA . ILE A 1 490 ? -6.191 27.203 -7.086 1 97.81 490 ILE A CA 1
ATOM 3944 C C . ILE A 1 490 ? -7.301 28.219 -6.867 1 97.81 490 ILE A C 1
ATOM 3946 O O . ILE A 1 490 ? -7.121 29.203 -6.133 1 97.81 490 ILE A O 1
ATOM 3950 N N . HIS A 1 491 ? -8.406 27.938 -7.441 1 97.56 491 HIS A N 1
ATOM 3951 C CA . HIS A 1 491 ? -9.555 28.828 -7.316 1 97.56 491 HIS A CA 1
ATOM 3952 C C . HIS A 1 491 ? -9.977 28.984 -5.859 1 97.56 491 HIS A C 1
ATOM 3954 O O . HIS A 1 491 ? -10.305 30.094 -5.422 1 97.56 491 HIS A O 1
ATOM 3960 N N . ASN A 1 492 ? -9.961 27.906 -5.137 1 97.75 492 ASN A N 1
ATOM 3961 C CA . ASN A 1 492 ? -10.477 27.875 -3.771 1 97.75 492 ASN A CA 1
ATOM 3962 C C . ASN A 1 492 ? -9.641 28.734 -2.83 1 97.75 492 ASN A C 1
ATOM 3964 O O . ASN A 1 492 ? -10.07 29.031 -1.713 1 97.75 492 ASN A O 1
ATOM 3968 N N . LEU A 1 493 ? -8.5 29.203 -3.26 1 98.38 493 LEU A N 1
ATOM 3969 C CA . LEU A 1 493 ? -7.668 30.078 -2.438 1 98.38 493 LEU A CA 1
ATOM 3970 C C . LEU A 1 493 ? -8.398 31.375 -2.135 1 98.38 493 LEU A C 1
ATOM 3972 O O . LEU A 1 493 ? -8.188 31.984 -1.081 1 98.38 493 LEU A O 1
ATOM 3976 N N . ILE A 1 494 ? -9.289 31.781 -3.014 1 97.75 494 ILE A N 1
ATOM 3977 C CA . ILE A 1 494 ? -9.961 33.062 -2.863 1 97.75 494 ILE A CA 1
ATOM 3978 C C . ILE A 1 494 ? -10.992 33 -1.744 1 97.75 494 ILE A C 1
ATOM 3980 O O . ILE A 1 494 ? -11.516 34 -1.294 1 97.75 494 ILE A O 1
ATOM 3984 N N . HIS A 1 495 ? -11.273 31.75 -1.336 1 97.75 495 HIS A N 1
ATOM 3985 C CA . HIS A 1 495 ? -12.297 31.547 -0.318 1 97.75 495 HIS A CA 1
ATOM 3986 C C . HIS A 1 495 ? -11.68 31.266 1.045 1 97.75 495 HIS A C 1
ATOM 3988 O O . HIS A 1 495 ? -12.391 31.125 2.041 1 97.75 495 HIS A O 1
ATOM 3994 N N . VAL A 1 496 ? -10.383 31.188 1.166 1 98.38 496 VAL A N 1
ATOM 3995 C CA . VAL A 1 496 ? -9.68 30.781 2.377 1 98.38 496 VAL A CA 1
ATOM 3996 C C . VAL A 1 496 ? -9.906 31.812 3.48 1 98.38 496 VAL A C 1
ATOM 3998 O O . VAL A 1 496 ? -10.164 31.453 4.633 1 98.38 496 VAL A O 1
ATOM 4001 N N . TYR A 1 497 ? -9.844 33.062 3.129 1 97.94 497 TYR A N 1
ATOM 4002 C CA . TYR A 1 497 ? -10 34.125 4.102 1 97.94 497 TYR A CA 1
ATOM 4003 C C . TYR A 1 497 ? -11.344 34.031 4.824 1 97.94 497 TYR A C 1
ATOM 4005 O O . TYR A 1 497 ? -11.414 34.188 6.043 1 97.94 497 TYR A O 1
ATOM 4013 N N . ASP A 1 498 ? -12.391 33.75 4.094 1 97.56 498 ASP A N 1
ATOM 4014 C CA . ASP A 1 498 ? -13.719 33.688 4.688 1 97.56 498 ASP A CA 1
ATOM 4015 C C . ASP A 1 498 ? -13.797 32.594 5.746 1 97.56 498 ASP A C 1
ATOM 4017 O O . ASP A 1 498 ? -14.391 32.781 6.809 1 97.56 498 ASP A O 1
ATOM 4021 N N . ASP A 1 499 ? -13.227 31.469 5.484 1 98 499 ASP A N 1
ATOM 4022 C CA . ASP A 1 499 ? -13.203 30.375 6.457 1 98 499 ASP A CA 1
ATOM 4023 C C . ASP A 1 499 ? -12.43 30.781 7.711 1 98 499 ASP A C 1
ATOM 4025 O O . ASP A 1 499 ? -12.891 30.547 8.836 1 98 499 ASP A O 1
ATOM 4029 N N . VAL A 1 500 ? -11.281 31.375 7.5 1 97.94 500 VAL A N 1
ATOM 4030 C CA . VAL A 1 500 ? -10.43 31.766 8.617 1 97.94 500 VAL A CA 1
ATOM 4031 C C . VAL A 1 500 ? -11.125 32.844 9.445 1 97.94 500 VAL A C 1
ATOM 4033 O O . VAL A 1 500 ? -11.078 32.844 10.672 1 97.94 500 VAL A O 1
ATOM 4036 N N . HIS A 1 501 ? -11.711 33.75 8.734 1 97.19 501 HIS A N 1
ATOM 4037 C CA . HIS A 1 501 ? -12.414 34.844 9.398 1 97.19 501 HIS A CA 1
ATOM 4038 C C . HIS A 1 501 ? -13.547 34.312 10.273 1 97.19 501 HIS A C 1
ATOM 4040 O O . HIS A 1 501 ? -13.758 34.812 11.383 1 97.19 501 HIS A O 1
ATOM 4046 N N . ASN A 1 502 ? -14.203 33.344 9.789 1 96.38 502 ASN A N 1
ATOM 4047 C CA . ASN A 1 502 ? -15.383 32.812 10.469 1 96.38 502 ASN A CA 1
ATOM 4048 C C . ASN A 1 502 ? -15 31.812 11.57 1 96.38 502 ASN A C 1
ATOM 4050 O O . ASN A 1 502 ? -15.68 31.734 12.594 1 96.38 502 ASN A O 1
ATOM 4054 N N . PHE A 1 503 ? -13.898 31.094 11.398 1 96.94 503 PHE A N 1
ATOM 4055 C CA . PHE A 1 503 ? -13.711 29.953 12.273 1 96.94 503 PHE A CA 1
ATOM 4056 C C . PHE A 1 503 ? -12.367 30.016 12.984 1 96.94 503 PHE A C 1
ATOM 4058 O O . PHE A 1 503 ? -12.102 29.25 13.914 1 96.94 503 PHE A O 1
ATOM 4065 N N . GLY A 1 504 ? -11.516 30.922 12.562 1 94.81 504 GLY A N 1
ATOM 4066 C CA . GLY A 1 504 ? -10.211 31.031 13.195 1 94.81 504 GLY A CA 1
ATOM 4067 C C . GLY A 1 504 ? -9.078 30.594 12.297 1 94.81 504 GLY A C 1
ATOM 4068 O O . GLY A 1 504 ? -9.289 30.266 11.125 1 94.81 504 GLY A O 1
ATOM 4069 N N . PRO A 1 505 ? -7.891 30.531 12.828 1 95.62 505 PRO A N 1
ATOM 4070 C CA . PRO A 1 505 ? -6.699 30.266 12.016 1 95.62 505 PRO A CA 1
ATOM 4071 C C . PRO A 1 505 ? -6.734 28.906 11.344 1 95.62 505 PRO A C 1
ATOM 4073 O O . PRO A 1 505 ? -7.445 28 11.797 1 95.62 505 PRO A O 1
ATOM 4076 N N . LEU A 1 506 ? -5.902 28.703 10.383 1 96.5 506 LEU A N 1
ATOM 4077 C CA . LEU A 1 506 ? -5.914 27.547 9.484 1 96.5 506 LEU A CA 1
ATOM 4078 C C . LEU A 1 506 ? -5.676 26.25 10.25 1 96.5 506 LEU A C 1
ATOM 4080 O O . LEU A 1 506 ? -6.27 25.219 9.93 1 96.5 506 LEU A O 1
ATOM 4084 N N . ASN A 1 507 ? -4.883 26.219 11.234 1 91.81 507 ASN A N 1
ATOM 4085 C CA . ASN A 1 507 ? -4.535 25 11.969 1 91.81 507 ASN A CA 1
ATOM 4086 C C . ASN A 1 507 ? -5.734 24.453 12.742 1 91.81 507 ASN A C 1
ATOM 4088 O O . ASN A 1 507 ? -5.762 23.266 13.094 1 91.81 507 ASN A O 1
ATOM 4092 N N . THR A 1 508 ? -6.699 25.312 13 1 94.19 508 THR A N 1
ATOM 4093 C CA . THR A 1 508 ? -7.848 24.906 13.797 1 94.19 508 THR A CA 1
ATOM 4094 C C . THR A 1 508 ? -8.938 24.297 12.906 1 94.19 508 THR A C 1
ATOM 4096 O O . THR A 1 508 ? -9.906 23.734 13.406 1 94.19 508 THR A O 1
ATOM 4099 N N . ILE A 1 509 ? -8.773 24.438 11.609 1 95.69 509 ILE A N 1
ATOM 4100 C CA . ILE A 1 509 ? -9.773 23.922 10.688 1 95.69 509 ILE A CA 1
ATOM 4101 C C . ILE A 1 509 ? -9.117 22.969 9.688 1 95.69 509 ILE A C 1
ATOM 4103 O O . ILE A 1 509 ? -9.484 22.953 8.516 1 95.69 509 ILE A O 1
ATOM 4107 N N . SER A 1 510 ? -8.18 22.25 10.141 1 94.12 510 SER A N 1
ATOM 4108 C CA . SER A 1 510 ? -7.418 21.359 9.281 1 94.12 510 SER A CA 1
ATOM 4109 C C . SER A 1 510 ? -7.801 19.891 9.516 1 94.12 510 SER A C 1
ATOM 4111 O O . SER A 1 510 ? -8.312 19.547 10.586 1 94.12 510 SER A O 1
ATOM 4113 N N . THR A 1 511 ? -7.477 19.047 8.523 1 94.62 511 THR A N 1
ATOM 4114 C CA . THR A 1 511 ? -7.766 17.609 8.617 1 94.62 511 THR A CA 1
ATOM 4115 C C . THR A 1 511 ? -6.625 16.875 9.312 1 94.62 511 THR A C 1
ATOM 4117 O O . THR A 1 511 ? -6.734 15.68 9.602 1 94.62 511 THR A O 1
ATOM 4120 N N . TYR A 1 512 ? -5.527 17.469 9.695 1 92.88 512 TYR A N 1
ATOM 4121 C CA . TYR A 1 512 ? -4.32 16.844 10.219 1 92.88 512 TYR A CA 1
ATOM 4122 C C . TYR A 1 512 ? -4.637 15.984 11.438 1 92.88 512 TYR A C 1
ATOM 4124 O O . TYR A 1 512 ? -4.266 14.805 11.484 1 92.88 512 TYR A O 1
ATOM 4132 N N . PRO A 1 513 ? -5.414 16.531 12.398 1 92.62 513 PRO A N 1
ATOM 4133 C CA . PRO A 1 513 ? -5.691 15.695 13.57 1 92.62 513 PRO A CA 1
ATOM 4134 C C . PRO A 1 513 ? -6.512 14.453 13.234 1 92.62 513 PRO A C 1
ATOM 4136 O O . PRO A 1 513 ? -6.34 13.406 13.859 1 92.62 513 PRO A O 1
ATOM 4139 N N . PHE A 1 514 ? -7.332 14.594 12.281 1 95.38 514 PHE A N 1
ATOM 4140 C CA . PHE A 1 514 ? -8.25 13.508 11.945 1 95.38 514 PHE A CA 1
ATOM 4141 C C . PHE A 1 514 ? -7.539 12.438 11.125 1 95.38 514 PHE A C 1
ATOM 4143 O O . PHE A 1 514 ? -7.848 11.25 11.242 1 95.38 514 PHE A O 1
ATOM 4150 N N . GLU A 1 515 ? -6.602 12.844 10.273 1 91 515 GLU A N 1
ATOM 4151 C CA . GLU A 1 515 ? -5.852 11.891 9.461 1 91 515 GLU A CA 1
ATOM 4152 C C . GLU A 1 515 ? -5.07 10.914 10.328 1 91 515 GLU A C 1
ATOM 4154 O O . GLU A 1 515 ? -4.945 9.734 9.992 1 91 515 GLU A O 1
ATOM 4159 N N . ASN A 1 516 ? -4.562 11.336 11.375 1 87.12 516 ASN A N 1
ATOM 4160 C CA . ASN A 1 516 ? -3.85 10.477 12.312 1 87.12 516 ASN A CA 1
ATOM 4161 C C . ASN A 1 516 ? -4.77 9.422 12.914 1 87.12 516 ASN A C 1
ATOM 4163 O O . ASN A 1 516 ? -4.367 8.273 13.102 1 87.12 516 ASN A O 1
ATOM 4167 N N . SER A 1 517 ? -5.906 9.82 13.203 1 90.12 517 SER A N 1
ATOM 4168 C CA . SER A 1 517 ? -6.887 8.906 13.781 1 90.12 517 SER A CA 1
ATOM 4169 C C . SER A 1 517 ? -7.312 7.848 12.773 1 90.12 517 SER A C 1
ATOM 4171 O O . SER A 1 517 ? -7.578 6.703 13.148 1 90.12 517 SER A O 1
ATOM 4173 N N . LEU A 1 518 ? -7.398 8.242 11.555 1 91.56 518 LEU A N 1
ATOM 4174 C CA . LEU A 1 518 ? -7.758 7.293 10.508 1 91.56 518 LEU A CA 1
ATOM 4175 C C . LEU A 1 518 ? -6.719 6.184 10.398 1 91.56 518 LEU A C 1
ATOM 4177 O O . LEU A 1 518 ? -7.07 5.012 10.219 1 91.56 518 LEU A O 1
ATOM 4181 N N . GLN A 1 519 ? -5.547 6.492 10.508 1 86.25 519 GLN A N 1
ATOM 4182 C CA . GLN A 1 519 ? -4.473 5.508 10.469 1 86.25 519 GLN A CA 1
ATOM 4183 C C . GLN A 1 519 ? -4.574 4.527 11.633 1 86.25 519 GLN A C 1
ATOM 4185 O O . GLN A 1 519 ? -4.301 3.336 11.477 1 86.25 519 GLN A O 1
ATOM 4190 N N . LEU A 1 520 ? -4.902 5.047 12.75 1 87.5 520 LEU A N 1
ATOM 4191 C CA . LEU A 1 520 ? -5.055 4.203 13.93 1 87.5 520 LEU A CA 1
ATOM 4192 C C . LEU A 1 520 ? -6.176 3.189 13.727 1 87.5 520 LEU A C 1
ATOM 4194 O O . LEU A 1 520 ? -6.055 2.035 14.148 1 87.5 520 LEU A O 1
ATOM 4198 N N . LEU A 1 521 ? -7.238 3.686 13.102 1 91.31 521 LEU A N 1
ATOM 4199 C CA . LEU A 1 521 ? -8.352 2.789 12.82 1 91.31 521 LEU A CA 1
ATOM 4200 C C . LEU A 1 521 ? -7.914 1.638 11.922 1 91.31 521 LEU A C 1
ATOM 4202 O O . LEU A 1 521 ? -8.305 0.489 12.141 1 91.31 521 LEU A O 1
ATOM 4206 N N . LYS A 1 522 ? -7.16 1.915 11 1 89.31 522 LYS A N 1
ATOM 4207 C CA . LYS A 1 522 ? -6.672 0.898 10.07 1 89.31 522 LYS A CA 1
ATOM 4208 C C . LYS A 1 522 ? -5.762 -0.101 10.781 1 89.31 522 LYS A C 1
ATOM 4210 O O . LYS A 1 522 ? -5.812 -1.301 10.5 1 89.31 522 LYS A O 1
ATOM 4215 N N . LYS A 1 523 ? -4.949 0.348 11.695 1 87.19 523 LYS A N 1
ATOM 4216 C CA . LYS A 1 523 ? -3.996 -0.49 12.422 1 87.19 523 LYS A CA 1
ATOM 4217 C C . LYS A 1 523 ? -4.715 -1.448 13.367 1 87.19 523 LYS A C 1
ATOM 4219 O O . LYS A 1 523 ? -4.148 -2.463 13.781 1 87.19 523 LYS A O 1
ATOM 4224 N N . MET A 1 524 ? -5.91 -1.091 13.695 1 89.19 524 MET A N 1
ATOM 4225 C CA . MET A 1 524 ? -6.68 -1.909 14.633 1 89.19 524 MET A CA 1
ATOM 4226 C C . MET A 1 524 ? -7.188 -3.176 13.953 1 89.19 524 MET A C 1
ATOM 4228 O O . MET A 1 524 ? -7.613 -4.117 14.625 1 89.19 524 MET A O 1
ATOM 4232 N N . LEU A 1 525 ? -7.078 -3.197 12.664 1 88.19 525 LEU A N 1
ATOM 4233 C CA . LEU A 1 525 ? -7.566 -4.348 11.914 1 88.19 525 LEU A CA 1
ATOM 4234 C C . LEU A 1 525 ? -6.535 -5.469 11.906 1 88.19 525 LEU A C 1
ATOM 4236 O O . LEU A 1 525 ? -5.332 -5.215 11.781 1 88.19 525 LEU A O 1
ATOM 4240 N N . ARG A 1 526 ? -6.918 -6.695 12.164 1 77.31 526 ARG A N 1
ATOM 4241 C CA . ARG A 1 526 ? -6.039 -7.863 12.188 1 77.31 526 ARG A CA 1
ATOM 4242 C C . ARG A 1 526 ? -6.383 -8.82 11.055 1 77.31 526 ARG A C 1
ATOM 4244 O O . ARG A 1 526 ? -5.488 -9.406 10.438 1 77.31 526 ARG A O 1
ATOM 4251 N N . GLY A 1 527 ? -7.617 -9.141 10.898 1 73.5 527 GLY A N 1
ATOM 4252 C CA . GLY A 1 527 ? -8.094 -10.055 9.875 1 73.5 527 GLY A CA 1
ATOM 4253 C C . GLY A 1 527 ? -9 -9.391 8.852 1 73.5 527 GLY A C 1
ATOM 4254 O O . GLY A 1 527 ? -9.289 -8.203 8.961 1 73.5 527 GLY A O 1
ATOM 4255 N N . ARG A 1 528 ? -9.25 -10.094 7.84 1 70.75 528 ARG A N 1
ATOM 4256 C CA . ARG A 1 528 ? -9.992 -9.516 6.727 1 70.75 528 ARG A CA 1
ATOM 4257 C C . ARG A 1 528 ? -11.492 -9.773 6.875 1 70.75 528 ARG A C 1
ATOM 4259 O O . ARG A 1 528 ? -12.258 -9.586 5.926 1 70.75 528 ARG A O 1
ATOM 4266 N N . SER A 1 529 ? -11.852 -10.211 8.086 1 79.94 529 SER A N 1
ATOM 4267 C CA . SER A 1 529 ? -13.273 -10.453 8.305 1 79.94 529 SER A CA 1
ATOM 4268 C C . SER A 1 529 ? -13.812 -9.594 9.445 1 79.94 529 SER A C 1
ATOM 4270 O O . SER A 1 529 ? -13.07 -9.242 10.367 1 79.94 529 SER A O 1
ATOM 4272 N N . ASN A 1 530 ? -15.117 -9.25 9.336 1 87.88 530 ASN A N 1
ATOM 4273 C CA . ASN A 1 530 ? -15.805 -8.5 10.383 1 87.88 530 ASN A CA 1
ATOM 4274 C C . ASN A 1 530 ? -15.008 -7.266 10.797 1 87.88 530 ASN A C 1
ATOM 4276 O O . ASN A 1 530 ? -14.75 -7.059 11.984 1 87.88 530 ASN A O 1
ATOM 4280 N N . ASP A 1 531 ? -14.688 -6.539 9.773 1 92.12 531 ASP A N 1
ATOM 4281 C CA . ASP A 1 531 ? -13.797 -5.398 9.961 1 92.12 531 ASP A CA 1
ATOM 4282 C C . ASP A 1 531 ? -14.367 -4.418 10.984 1 92.12 531 ASP A C 1
ATOM 4284 O O . ASP A 1 531 ? -13.656 -3.977 11.891 1 92.12 531 ASP A O 1
ATOM 4288 N N . LEU A 1 532 ? -15.648 -4.082 10.859 1 94.75 532 LEU A N 1
ATOM 4289 C CA . LEU A 1 532 ? -16.281 -3.107 11.742 1 94.75 532 LEU A CA 1
ATOM 4290 C C . LEU A 1 532 ? -16.297 -3.609 13.18 1 94.75 532 LEU A C 1
ATOM 4292 O O . LEU A 1 532 ? -15.906 -2.883 14.102 1 94.75 532 LEU A O 1
ATOM 4296 N N . GLU A 1 533 ? -16.688 -4.816 13.359 1 92.12 533 GLU A N 1
ATOM 4297 C CA . GLU A 1 533 ? -16.766 -5.406 14.688 1 92.12 533 GLU A CA 1
ATOM 4298 C C . GLU A 1 533 ? -15.391 -5.465 15.352 1 92.12 533 GLU A C 1
ATOM 4300 O O . GLU A 1 533 ? -15.266 -5.238 16.562 1 92.12 533 GLU A O 1
ATOM 4305 N N . GLN A 1 534 ? -14.406 -5.797 14.609 1 90.5 534 GLN A N 1
ATOM 4306 C CA . GLN A 1 534 ? -13.039 -5.824 15.133 1 90.5 534 GLN A CA 1
ATOM 4307 C C . GLN A 1 534 ? -12.641 -4.465 15.695 1 90.5 534 GLN A C 1
ATOM 4309 O O . GLN A 1 534 ? -12.109 -4.375 16.797 1 90.5 534 GLN A O 1
ATOM 4314 N N . VAL A 1 535 ? -12.883 -3.467 14.922 1 92.94 535 VAL A N 1
ATOM 4315 C CA . VAL A 1 535 ? -12.469 -2.121 15.297 1 92.94 535 VAL A CA 1
ATOM 4316 C C . VAL A 1 535 ? -13.242 -1.67 16.531 1 92.94 535 VAL A C 1
ATOM 4318 O O . VAL A 1 535 ? -12.672 -1.068 17.453 1 92.94 535 VAL A O 1
ATOM 4321 N N . ILE A 1 536 ? -14.555 -1.993 16.562 1 93.62 536 ILE A N 1
ATOM 4322 C CA . ILE A 1 536 ? -15.375 -1.632 17.703 1 93.62 536 ILE A CA 1
ATOM 4323 C C . ILE A 1 536 ? -14.828 -2.293 18.969 1 93.62 536 ILE A C 1
ATOM 4325 O O . ILE A 1 536 ? -14.703 -1.649 20.016 1 93.62 536 ILE A O 1
ATOM 4329 N N . ASN A 1 537 ? -14.453 -3.521 18.828 1 91.25 537 ASN A N 1
ATOM 4330 C CA . ASN A 1 537 ? -13.891 -4.25 19.953 1 91.25 537 ASN A CA 1
ATOM 4331 C C . ASN A 1 537 ? -12.562 -3.652 20.391 1 91.25 537 ASN A C 1
ATOM 4333 O O . ASN A 1 537 ? -12.305 -3.523 21.594 1 91.25 537 ASN A O 1
ATOM 4337 N N . ARG A 1 538 ? -11.742 -3.324 19.469 1 90.75 538 ARG A N 1
ATOM 4338 C CA . ARG A 1 538 ? -10.438 -2.748 19.797 1 90.75 538 ARG A CA 1
ATOM 4339 C C . ARG A 1 538 ? -10.594 -1.392 20.469 1 90.75 538 ARG A C 1
ATOM 4341 O O . ARG A 1 538 ? -9.852 -1.067 21.406 1 90.75 538 ARG A O 1
ATOM 4348 N N . ILE A 1 539 ? -11.508 -0.607 20 1 89.94 539 ILE A N 1
ATOM 4349 C CA . ILE A 1 539 ? -11.789 0.687 20.625 1 89.94 539 ILE A CA 1
ATOM 4350 C C . ILE A 1 539 ? -12.219 0.487 22.078 1 89.94 539 ILE A C 1
ATOM 4352 O O . ILE A 1 539 ? -11.727 1.178 22.969 1 89.94 539 ILE A O 1
ATOM 4356 N N . SER A 1 540 ? -13.094 -0.449 22.281 1 89.44 540 SER A N 1
ATOM 4357 C CA . SER A 1 540 ? -13.578 -0.741 23.625 1 89.44 540 SER A CA 1
ATOM 4358 C C . SER A 1 540 ? -12.445 -1.199 24.531 1 89.44 540 SER A C 1
ATOM 4360 O O . SER A 1 540 ? -12.391 -0.818 25.703 1 89.44 540 SER A O 1
ATOM 4362 N N . GLU A 1 541 ? -11.586 -2.006 24 1 90.25 541 GLU A N 1
ATOM 4363 C CA . GLU A 1 541 ? -10.43 -2.482 24.766 1 90.25 541 GLU A CA 1
ATOM 4364 C C . GLU A 1 541 ? -9.516 -1.328 25.172 1 90.25 541 GLU A C 1
ATOM 4366 O O . GLU A 1 541 ? -9.055 -1.266 26.312 1 90.25 541 GLU A O 1
ATOM 4371 N N . LEU A 1 542 ? -9.273 -0.424 24.297 1 87.75 542 LEU A N 1
ATOM 4372 C CA . LEU A 1 542 ? -8.406 0.72 24.547 1 87.75 542 LEU A CA 1
ATOM 4373 C C . LEU A 1 542 ? -9.016 1.649 25.594 1 87.75 542 LEU A C 1
ATOM 4375 O O . LEU A 1 542 ? -8.312 2.131 26.484 1 87.75 542 LEU A O 1
ATOM 4379 N N . ILE A 1 543 ? -10.289 1.861 25.453 1 84.56 543 ILE A N 1
ATOM 4380 C CA . ILE A 1 543 ? -10.984 2.734 26.391 1 84.56 543 ILE A CA 1
ATOM 4381 C C . ILE A 1 543 ? -10.914 2.146 27.797 1 84.56 543 ILE A C 1
ATOM 4383 O O . ILE A 1 543 ? -10.656 2.867 28.766 1 84.56 543 ILE A O 1
ATOM 4387 N N . GLN A 1 544 ? -11.102 0.878 27.891 1 83.75 544 GLN A N 1
ATOM 4388 C CA . GLN A 1 544 ? -11.062 0.208 29.188 1 83.75 544 GLN A CA 1
ATOM 4389 C C . GLN A 1 544 ? -9.672 0.274 29.797 1 83.75 544 GLN A C 1
ATOM 4391 O O . GLN A 1 544 ? -9.523 0.427 31.016 1 83.75 544 GLN A O 1
ATOM 4396 N N . PHE A 1 545 ? -8.742 0.221 28.969 1 85.69 545 PHE A N 1
ATOM 4397 C CA . PHE A 1 545 ? -7.375 0.234 29.484 1 85.69 545 PHE A CA 1
ATOM 4398 C C . PHE A 1 545 ? -6.953 1.647 29.859 1 85.69 545 PHE A C 1
ATOM 4400 O O . PHE A 1 545 ? -6.246 1.841 30.859 1 85.69 545 PHE A O 1
ATOM 4407 N N . GLU A 1 546 ? -7.203 2.682 29.031 1 79.94 546 GLU A N 1
ATOM 4408 C CA . GLU A 1 546 ? -6.824 4.066 29.281 1 79.94 546 GLU A CA 1
ATOM 4409 C C . GLU A 1 546 ? -7.406 4.566 30.609 1 79.94 546 GLU A C 1
ATOM 4411 O O . GLU A 1 546 ? -6.836 5.449 31.25 1 79.94 546 GLU A O 1
ATOM 4416 N N . SER A 1 547 ? -8.453 4.051 31.016 1 73.88 547 SER A N 1
ATOM 4417 C CA . SER A 1 547 ? -9.07 4.426 32.281 1 73.88 547 SER A CA 1
ATOM 4418 C C . SER A 1 547 ? -8.219 3.984 33.469 1 73.88 547 SER A C 1
ATOM 4420 O O . SER A 1 547 ? -8.344 4.523 34.562 1 73.88 547 SER A O 1
ATOM 4422 N N . LEU A 1 548 ? -7.336 3.111 33.125 1 70.88 548 LEU A N 1
ATOM 4423 C CA . LEU A 1 548 ? -6.477 2.596 34.188 1 70.88 548 LEU A CA 1
ATOM 4424 C C . LEU A 1 548 ? -5.215 3.438 34.344 1 70.88 548 LEU A C 1
ATOM 4426 O O . LEU A 1 548 ? -4.699 3.621 35.438 1 70.88 548 LEU A O 1
ATOM 4430 N N . ASP A 1 549 ? -4.777 4.039 33.219 1 64.81 549 ASP A N 1
ATOM 4431 C CA . ASP A 1 549 ? -3.479 4.707 33.156 1 64.81 549 ASP A CA 1
ATOM 4432 C C . ASP A 1 549 ? -3.615 6.199 33.438 1 64.81 549 ASP A C 1
ATOM 4434 O O . ASP A 1 549 ? -4.078 6.957 32.594 1 64.81 549 ASP A O 1
ATOM 4438 N N . LYS A 1 550 ? -3.527 6.613 34.656 1 62.72 550 LYS A N 1
ATOM 4439 C CA . LYS A 1 550 ? -3.641 8.008 35.094 1 62.72 550 LYS A CA 1
ATOM 4440 C C . LYS A 1 550 ? -2.439 8.82 34.625 1 62.72 550 LYS A C 1
ATOM 4442 O O . LYS A 1 550 ? -1.298 8.516 34.969 1 62.72 550 LYS A O 1
ATOM 4447 N N . HIS A 1 551 ? -2.648 9.578 33.531 1 61.22 551 HIS A N 1
ATOM 4448 C CA . HIS A 1 551 ? -1.568 10.422 33.031 1 61.22 551 HIS A CA 1
ATOM 4449 C C . HIS A 1 551 ? -1.371 11.648 33.906 1 61.22 551 HIS A C 1
ATOM 4451 O O . HIS A 1 551 ? -2.344 12.289 34.312 1 61.22 551 HIS A O 1
ATOM 4457 N N . GLU A 1 552 ? -0.218 11.789 34.5 1 63.91 552 GLU A N 1
ATOM 4458 C CA . GLU A 1 552 ? 0.106 12.953 35.312 1 63.91 552 GLU A CA 1
ATOM 4459 C C . GLU A 1 552 ? 0.223 14.219 34.469 1 63.91 552 GLU A C 1
ATOM 4461 O O . GLU A 1 552 ? 0.8 14.18 33.375 1 63.91 552 GLU A O 1
ATOM 4466 N N . LYS A 1 553 ? -0.534 15.258 34.875 1 72 553 LYS A N 1
ATOM 4467 C CA . LYS A 1 553 ? -0.468 16.547 34.219 1 72 553 LYS A CA 1
ATOM 4468 C C . LYS A 1 553 ? 0.888 17.219 34.406 1 72 553 LYS A C 1
ATOM 4470 O O . LYS A 1 553 ? 1.381 17.281 35.562 1 72 553 LYS A O 1
ATOM 4475 N N . THR A 1 554 ? 1.535 17.578 33.344 1 78.56 554 THR A N 1
ATOM 4476 C CA . THR A 1 554 ? 2.816 18.266 33.406 1 78.56 554 THR A CA 1
ATOM 4477 C C . THR A 1 554 ? 2.609 19.781 33.438 1 78.56 554 THR A C 1
ATOM 4479 O O . THR A 1 554 ? 1.822 20.328 32.656 1 78.56 554 THR A O 1
ATOM 4482 N N . ASN A 1 555 ? 3.236 20.438 34.406 1 85.38 555 ASN A N 1
ATOM 4483 C CA . ASN A 1 555 ? 3.162 21.891 34.531 1 85.38 555 ASN A CA 1
ATOM 4484 C C . ASN A 1 555 ? 4.27 22.562 33.719 1 85.38 555 ASN A C 1
ATOM 4486 O O . ASN A 1 555 ? 5.383 22.047 33.625 1 85.38 555 ASN A O 1
ATOM 4490 N N . TYR A 1 556 ? 3.938 23.719 33.156 1 89.94 556 TYR A N 1
ATOM 4491 C CA . TYR A 1 556 ? 4.891 24.516 32.406 1 89.94 556 TYR A CA 1
ATOM 4492 C C . TYR A 1 556 ? 4.934 25.953 32.906 1 89.94 556 TYR A C 1
ATOM 4494 O O . TYR A 1 556 ? 3.943 26.453 33.438 1 89.94 556 TYR A O 1
ATOM 4502 N N . PRO A 1 557 ? 6.102 26.719 32.844 1 93.31 557 PRO A N 1
ATOM 4503 C CA . PRO A 1 557 ? 7.406 26.312 32.312 1 93.31 557 PRO A CA 1
ATOM 4504 C C . PRO A 1 557 ? 8.195 25.453 33.281 1 93.31 557 PRO A C 1
ATOM 4506 O O . PRO A 1 557 ? 7.996 25.531 34.5 1 93.31 557 PRO A O 1
ATOM 4509 N N . ARG A 1 558 ? 9.039 24.594 32.781 1 92.38 558 ARG A N 1
ATOM 4510 C CA . ARG A 1 558 ? 9.852 23.734 33.656 1 92.38 558 ARG A CA 1
ATOM 4511 C C . ARG A 1 558 ? 11.242 23.547 33.062 1 92.38 558 ARG A C 1
ATOM 4513 O O . ARG A 1 558 ? 11.43 23.641 31.844 1 92.38 558 ARG A O 1
ATOM 4520 N N . LEU A 1 559 ? 12.18 23.406 34 1 92.31 559 LEU A N 1
ATOM 4521 C CA . LEU A 1 559 ? 13.562 23.141 33.594 1 92.31 559 LEU A CA 1
ATOM 4522 C C . LEU A 1 559 ? 13.883 21.656 33.719 1 92.31 559 LEU A C 1
ATOM 4524 O O . LEU A 1 559 ? 13.523 21.016 34.719 1 92.31 559 LEU A O 1
ATOM 4528 N N . GLY A 1 560 ? 14.273 21.156 32.594 1 88.62 560 GLY A N 1
ATOM 4529 C CA . GLY A 1 560 ? 14.734 19.781 32.594 1 88.62 560 GLY A CA 1
ATOM 4530 C C . GLY A 1 560 ? 16.203 19.641 32.219 1 88.62 560 GLY A C 1
ATOM 4531 O O . GLY A 1 560 ? 16.844 20.609 31.812 1 88.62 560 GLY A O 1
ATOM 4532 N N . LYS A 1 561 ? 16.859 18.406 32.594 1 86.44 561 LYS A N 1
ATOM 4533 C CA . LYS A 1 561 ? 18.25 18.141 32.25 1 86.44 561 LYS A CA 1
ATOM 4534 C C . LYS A 1 561 ? 18.359 16.891 31.391 1 86.44 561 LYS A C 1
ATOM 4536 O O . LYS A 1 561 ? 17.703 15.883 31.672 1 86.44 561 LYS A O 1
ATOM 4541 N N . LYS A 1 562 ? 18.891 17.125 30.234 1 81.44 562 LYS A N 1
ATOM 4542 C CA . LYS A 1 562 ? 19.219 15.984 29.375 1 81.44 562 LYS A CA 1
ATOM 4543 C C . LYS A 1 562 ? 20.703 15.977 29.016 1 81.44 562 LYS A C 1
ATOM 4545 O O . LYS A 1 562 ? 21.203 16.922 28.391 1 81.44 562 LYS A O 1
ATOM 4550 N N . LYS A 1 563 ? 21.453 14.82 29.094 1 78.12 563 LYS A N 1
ATOM 4551 C CA . LYS A 1 563 ? 22.875 14.664 28.781 1 78.12 563 LYS A CA 1
ATOM 4552 C C . LYS A 1 563 ? 23.672 15.914 29.156 1 78.12 563 LYS A C 1
ATOM 4554 O O . LYS A 1 563 ? 24.422 16.453 28.328 1 78.12 563 LYS A O 1
ATOM 4559 N N . ASN A 1 564 ? 23.406 16.578 30.188 1 80.38 564 ASN A N 1
ATOM 4560 C CA . ASN A 1 564 ? 24.141 17.703 30.766 1 80.38 564 ASN A CA 1
ATOM 4561 C C . ASN A 1 564 ? 23.734 19.031 30.141 1 80.38 564 ASN A C 1
ATOM 4563 O O . ASN A 1 564 ? 24.453 20.016 30.266 1 80.38 564 ASN A O 1
ATOM 4567 N N . GLN A 1 565 ? 22.719 18.953 29.375 1 87.44 565 GLN A N 1
ATOM 4568 C CA . GLN A 1 565 ? 22.219 20.203 28.812 1 87.44 565 GLN A CA 1
ATOM 4569 C C . GLN A 1 565 ? 20.922 20.609 29.484 1 87.44 565 GLN A C 1
ATOM 4571 O O . GLN A 1 565 ? 20.094 19.766 29.828 1 87.44 565 GLN A O 1
ATOM 4576 N N . THR A 1 566 ? 20.859 21.906 29.703 1 90.94 566 THR A N 1
ATOM 4577 C CA . THR A 1 566 ? 19.656 22.469 30.281 1 90.94 566 THR A CA 1
ATOM 4578 C C . THR A 1 566 ? 18.547 22.594 29.219 1 90.94 566 THR A C 1
ATOM 4580 O O . THR A 1 566 ? 18.781 23.172 28.156 1 90.94 566 THR A O 1
ATOM 4583 N N . MET A 1 567 ? 17.484 22.031 29.531 1 94.25 567 MET A N 1
ATOM 4584 C CA . MET A 1 567 ? 16.312 22.125 28.656 1 94.25 567 MET A CA 1
ATOM 4585 C C . MET A 1 567 ? 15.219 22.969 29.297 1 94.25 567 MET A C 1
ATOM 4587 O O . MET A 1 567 ? 14.766 22.672 30.406 1 94.25 567 MET A O 1
ATOM 4591 N N . LEU A 1 568 ? 14.867 24 28.562 1 95.75 568 LEU A N 1
ATOM 4592 C CA . LEU A 1 568 ? 13.773 24.844 29.047 1 95.75 568 LEU A CA 1
ATOM 4593 C C . LEU A 1 568 ? 12.477 24.516 28.312 1 95.75 568 LEU A C 1
ATOM 4595 O O . LEU A 1 568 ? 12.367 24.766 27.109 1 95.75 568 LEU A O 1
ATOM 4599 N N . HIS A 1 569 ? 11.508 23.953 28.969 1 95.06 569 HIS A N 1
ATOM 4600 C CA . HIS A 1 569 ? 10.18 23.688 28.422 1 95.06 569 HIS A CA 1
ATOM 4601 C C . HIS A 1 569 ? 9.211 24.812 28.781 1 95.06 569 HIS A C 1
ATOM 4603 O O . HIS A 1 569 ? 8.781 24.938 29.938 1 95.06 569 HIS A O 1
ATOM 4609 N N . LEU A 1 570 ? 8.906 25.594 27.828 1 94.81 570 LEU A N 1
ATOM 4610 C CA . LEU A 1 570 ? 8.031 26.719 28.109 1 94.81 570 LEU A CA 1
ATOM 4611 C C . LEU A 1 570 ? 6.562 26.297 28.047 1 94.81 570 LEU A C 1
ATOM 4613 O O . LEU A 1 570 ? 5.758 26.75 28.875 1 94.81 570 LEU A O 1
ATOM 4617 N N . ARG A 1 571 ? 6.172 25.594 27.094 1 92.62 571 ARG A N 1
ATOM 4618 C CA . ARG A 1 571 ? 4.867 24.969 26.875 1 92.62 571 ARG A CA 1
ATOM 4619 C C . ARG A 1 571 ? 5.016 23.578 26.266 1 92.62 571 ARG A C 1
ATOM 4621 O O . ARG A 1 571 ? 6.129 23.125 26 1 92.62 571 ARG A O 1
ATOM 4628 N N . LYS A 1 572 ? 3.855 22.984 26.125 1 88.88 572 LYS A N 1
ATOM 4629 C CA . LYS A 1 572 ? 3.9 21.688 25.469 1 88.88 572 LYS A CA 1
ATOM 4630 C C . LYS A 1 572 ? 4.473 21.812 24.047 1 88.88 572 LYS A C 1
ATOM 4632 O O . LYS A 1 572 ? 4.023 22.641 23.266 1 88.88 572 LYS A O 1
ATOM 4637 N N . ASP A 1 573 ? 5.43 21.094 23.719 1 90.44 573 ASP A N 1
ATOM 4638 C CA . ASP A 1 573 ? 6.086 21.047 22.422 1 90.44 573 ASP A CA 1
ATOM 4639 C C . ASP A 1 573 ? 6.777 22.375 22.109 1 90.44 573 ASP A C 1
ATOM 4641 O O . ASP A 1 573 ? 6.668 22.891 21 1 90.44 573 ASP A O 1
ATOM 4645 N N . PHE A 1 574 ? 7.242 23.047 23.078 1 95.81 574 PHE A N 1
ATOM 4646 C CA . PHE A 1 574 ? 8.055 24.25 23 1 95.81 574 PHE A CA 1
ATOM 4647 C C . PHE A 1 574 ? 9.281 24.141 23.906 1 95.81 574 PHE A C 1
ATOM 4649 O O . PHE A 1 574 ? 9.234 24.5 25.078 1 95.81 574 PHE A O 1
ATOM 4656 N N . VAL A 1 575 ? 10.391 23.719 23.297 1 96.12 575 VAL A N 1
ATOM 4657 C CA . VAL A 1 575 ? 11.594 23.438 24.062 1 96.12 575 VAL A CA 1
ATOM 4658 C C . VAL A 1 575 ? 12.75 24.281 23.547 1 96.12 575 VAL A C 1
ATOM 4660 O O . VAL A 1 575 ? 12.906 24.469 22.344 1 96.12 575 VAL A O 1
ATOM 4663 N N . LEU A 1 576 ? 13.469 24.891 24.469 1 97 576 LEU A N 1
ATOM 4664 C CA . LEU A 1 576 ? 14.703 25.594 24.156 1 97 576 LEU A CA 1
ATOM 4665 C C . LEU A 1 576 ? 15.898 24.922 24.812 1 97 576 LEU A C 1
ATOM 4667 O O . LEU A 1 576 ? 15.828 24.516 25.969 1 97 576 LEU A O 1
ATOM 4671 N N . CYS A 1 577 ? 16.891 24.75 24.047 1 96.19 577 CYS A N 1
ATOM 4672 C CA . CYS A 1 577 ? 18.141 24.234 24.578 1 96.19 577 CYS A CA 1
ATOM 4673 C C . CYS A 1 577 ? 19.328 24.766 23.797 1 96.19 577 CYS A C 1
ATOM 4675 O O . CYS A 1 577 ? 19.156 25.547 22.859 1 96.19 577 CYS A O 1
ATOM 4677 N N . LYS A 1 578 ? 20.547 24.328 24.109 1 94.12 578 LYS A N 1
ATOM 4678 C CA . LYS A 1 578 ? 21.766 24.922 23.547 1 94.12 578 LYS A CA 1
ATOM 4679 C C . LYS A 1 578 ? 22.062 24.359 22.172 1 94.12 578 LYS A C 1
ATOM 4681 O O . LYS A 1 578 ? 22.891 24.922 21.438 1 94.12 578 LYS A O 1
ATOM 4686 N N . GLU A 1 579 ? 21.375 23.406 21.781 1 94 579 GLU A N 1
ATOM 4687 C CA . GLU A 1 579 ? 21.578 22.859 20.438 1 94 579 GLU A CA 1
ATOM 4688 C C . GLU A 1 579 ? 21.141 23.844 19.375 1 94 579 GLU A C 1
ATOM 4690 O O . GLU A 1 579 ? 20.109 24.531 19.531 1 94 579 GLU A O 1
ATOM 4695 N N . PHE A 1 580 ? 21.844 23.953 18.328 1 94.75 580 PHE A N 1
ATOM 4696 C CA . PHE A 1 5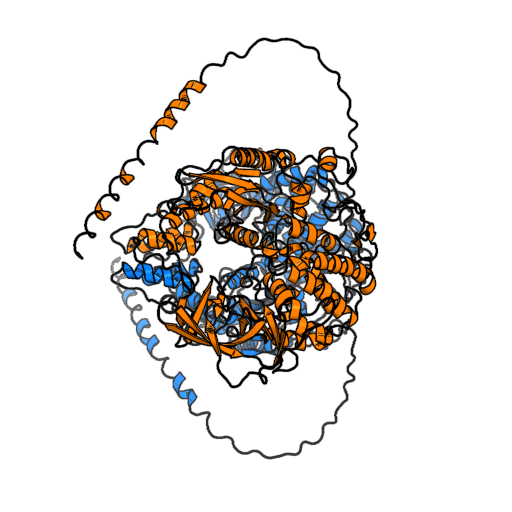80 ? 21.609 24.953 17.281 1 94.75 580 PHE A CA 1
ATOM 4697 C C . PHE A 1 580 ? 20.141 24.922 16.828 1 94.75 580 PHE A C 1
ATOM 4699 O O . PHE A 1 580 ? 19.547 25.969 16.609 1 94.75 580 PHE A O 1
ATOM 4706 N N . LYS A 1 581 ? 19.594 23.766 16.688 1 95.06 581 LYS A N 1
ATOM 4707 C CA . LYS A 1 581 ? 18.25 23.641 16.141 1 95.06 581 LYS A CA 1
ATOM 4708 C C . LYS A 1 581 ? 17.203 24.141 17.125 1 95.06 581 LYS A C 1
ATOM 4710 O O . LYS A 1 581 ? 16.078 24.453 16.75 1 95.06 581 LYS A O 1
ATOM 4715 N N . ASP A 1 582 ? 17.516 24.266 18.406 1 96.62 582 ASP A N 1
ATOM 4716 C CA . ASP A 1 582 ? 16.531 24.578 19.438 1 96.62 582 ASP A CA 1
ATOM 4717 C C . ASP A 1 582 ? 16.938 25.828 20.219 1 96.62 582 ASP A C 1
ATOM 4719 O O . ASP A 1 582 ? 16.406 26.078 21.297 1 96.62 582 ASP A O 1
ATOM 4723 N N . GLN A 1 583 ? 17.844 26.641 19.75 1 97.38 583 GLN A N 1
ATOM 4724 C CA . GLN A 1 583 ? 18.391 27.703 20.594 1 97.38 583 GLN A CA 1
ATOM 4725 C C . GLN A 1 583 ? 17.844 29.062 20.156 1 97.38 583 GLN A C 1
ATOM 4727 O O . GLN A 1 583 ? 18.156 30.078 20.781 1 97.38 583 GLN A O 1
ATOM 4732 N N . TRP A 1 584 ? 17.047 29.188 19.141 1 97.88 584 TRP A N 1
ATOM 4733 C CA . TRP A 1 584 ? 16.656 30.484 18.578 1 97.88 584 TRP A CA 1
ATOM 4734 C C . TRP A 1 584 ? 15.234 30.844 19 1 97.88 584 TRP A C 1
ATOM 4736 O O . TRP A 1 584 ? 14.32 30.016 18.922 1 97.88 584 TRP A O 1
ATOM 4746 N N . PHE A 1 585 ? 15.023 32.062 19.469 1 97.88 585 PHE A N 1
ATOM 4747 C CA . PHE A 1 585 ? 13.695 32.531 19.844 1 97.88 585 PHE A CA 1
ATOM 4748 C C . PHE A 1 585 ? 13.586 34.031 19.703 1 97.88 585 PHE A C 1
ATOM 4750 O O . PHE A 1 585 ? 14.594 34.719 19.547 1 97.88 585 PHE A O 1
ATOM 4757 N N . VAL A 1 586 ? 12.406 34.5 19.547 1 97.25 586 VAL A N 1
ATOM 4758 C CA . VAL A 1 586 ? 12.102 35.938 19.531 1 97.25 586 VAL A CA 1
ATOM 4759 C C . VAL A 1 586 ? 11.398 36.312 20.828 1 97.25 586 VAL A C 1
ATOM 4761 O O . VAL A 1 586 ? 10.57 35.562 21.344 1 97.25 586 VAL A O 1
ATOM 4764 N N . SER A 1 587 ? 11.766 37.375 21.328 1 95.88 587 SER A N 1
ATOM 4765 C CA . SER A 1 587 ? 11.156 37.844 22.562 1 95.88 587 SER A CA 1
ATOM 4766 C C . SER A 1 587 ? 10.078 38.875 22.281 1 95.88 587 SER A C 1
ATOM 4768 O O . SER A 1 587 ? 9.82 39.219 21.109 1 95.88 587 SER A O 1
ATOM 4770 N N . LYS A 1 588 ? 9.414 39.406 23.297 1 94.12 588 LYS A N 1
ATOM 4771 C CA . LYS A 1 588 ? 8.312 40.344 23.172 1 94.12 588 LYS A CA 1
ATOM 4772 C C . LYS A 1 588 ? 8.781 41.688 22.594 1 94.12 588 LYS A C 1
ATOM 4774 O O . LYS A 1 588 ? 7.988 42.438 22.062 1 94.12 588 LYS A O 1
ATOM 4779 N N . ASP A 1 589 ? 10.133 41.969 22.672 1 92.19 589 ASP A N 1
ATOM 4780 C CA . ASP A 1 589 ? 10.695 43.188 22.094 1 92.19 589 ASP A CA 1
ATOM 4781 C C . ASP A 1 589 ? 10.969 43 20.609 1 92.19 589 ASP A C 1
ATOM 4783 O O . ASP A 1 589 ? 11.555 43.875 19.969 1 92.19 589 ASP A O 1
ATOM 4787 N N . HIS A 1 590 ? 10.648 41.844 20.031 1 94.44 590 HIS A N 1
ATOM 4788 C CA . HIS A 1 590 ? 10.758 41.531 18.625 1 94.44 590 HIS A CA 1
ATOM 4789 C C . HIS A 1 590 ? 12.219 41.406 18.188 1 94.44 590 HIS A C 1
ATOM 4791 O O . HIS A 1 590 ? 12.555 41.688 17.047 1 94.44 590 HIS A O 1
ATOM 4797 N N . SER A 1 591 ? 13.047 41.062 19.172 1 94.75 591 SER A N 1
ATOM 4798 C CA . SER A 1 591 ? 14.445 40.812 18.875 1 94.75 591 SER A CA 1
ATOM 4799 C C . SER A 1 591 ? 14.734 39.312 18.844 1 94.75 591 SER A C 1
ATOM 4801 O O . SER A 1 591 ? 14.094 38.531 19.531 1 94.75 591 SER A O 1
ATOM 4803 N N . VAL A 1 592 ? 15.688 39 18.031 1 97.12 592 VAL A N 1
ATOM 4804 C CA . VAL A 1 592 ? 16.078 37.594 17.875 1 97.12 592 VAL A CA 1
ATOM 4805 C C . VAL A 1 592 ? 17.188 37.25 18.891 1 97.12 592 VAL A C 1
ATOM 4807 O O . VAL A 1 592 ? 18.172 38 19 1 97.12 592 VAL A O 1
ATOM 4810 N N . TYR A 1 593 ? 17 36.188 19.609 1 97.5 593 TYR A N 1
ATOM 4811 C CA . TYR A 1 593 ? 17.953 35.781 20.641 1 97.5 593 TYR A CA 1
ATOM 4812 C C . TYR A 1 593 ? 18.438 34.344 20.438 1 97.5 593 TYR A C 1
ATOM 4814 O O . TYR A 1 593 ? 17.719 33.531 19.875 1 97.5 593 TYR A O 1
ATOM 4822 N N . LYS A 1 594 ? 19.641 34.125 20.844 1 97.38 594 LYS A N 1
ATOM 4823 C CA . LYS A 1 594 ? 20.234 32.781 20.969 1 97.38 594 LYS A CA 1
ATOM 4824 C C . LYS A 1 594 ? 20.203 32.312 22.422 1 97.38 594 LYS A C 1
ATOM 4826 O O . LYS A 1 594 ? 20.719 33 23.312 1 97.38 594 LYS A O 1
ATOM 4831 N N . PHE A 1 595 ? 19.641 31.203 22.656 1 97.25 595 PHE A N 1
ATOM 4832 C CA . PHE A 1 595 ? 19.516 30.656 24 1 97.25 595 PHE A CA 1
ATOM 4833 C C . PHE A 1 595 ? 20.844 30.125 24.5 1 97.25 595 PHE A C 1
ATOM 4835 O O . PHE A 1 595 ? 21.5 29.328 23.812 1 97.25 595 PHE A O 1
ATOM 4842 N N . LEU A 1 596 ? 21.234 30.484 25.656 1 95.25 596 LEU A N 1
ATOM 4843 C CA . LEU A 1 596 ? 22.484 30.031 26.234 1 95.25 596 LEU A CA 1
ATOM 4844 C C . LEU A 1 596 ? 22.219 29.109 27.422 1 95.25 596 LEU A C 1
ATOM 4846 O O . LEU A 1 596 ? 22.984 28.172 27.688 1 95.25 596 LEU A O 1
ATOM 4850 N N . GLY A 1 597 ? 21.188 29.422 28.125 1 94.38 597 GLY A N 1
ATOM 4851 C CA . GLY A 1 597 ? 20.859 28.656 29.312 1 94.38 597 GLY A CA 1
ATOM 4852 C C . GLY A 1 597 ? 19.75 29.281 30.141 1 94.38 597 GLY A C 1
ATOM 4853 O O . GLY A 1 597 ? 19.219 30.344 29.766 1 94.38 597 GLY A O 1
ATOM 4854 N N . ALA A 1 598 ? 19.359 28.562 31.188 1 95.56 598 ALA A N 1
ATOM 4855 C CA . ALA A 1 598 ? 18.312 29.062 32.094 1 95.56 598 ALA A CA 1
ATOM 4856 C C . ALA A 1 598 ? 18.547 28.562 33.5 1 95.56 598 ALA A C 1
ATOM 4858 O O . ALA A 1 598 ? 19.141 27.5 33.719 1 95.56 598 ALA A O 1
ATOM 4859 N N . ILE A 1 599 ? 18.156 29.375 34.438 1 93.62 599 ILE A N 1
ATOM 4860 C CA . ILE A 1 599 ? 18.25 29.016 35.875 1 93.62 599 ILE A CA 1
ATOM 4861 C C . ILE A 1 599 ? 16.922 29.328 36.562 1 93.62 599 ILE A C 1
ATOM 4863 O O . ILE A 1 599 ? 16.234 30.281 36.219 1 93.62 599 ILE A O 1
ATOM 4867 N N . GLU A 1 600 ? 16.578 28.484 37.344 1 92.25 600 GLU A N 1
ATOM 4868 C CA . GLU A 1 600 ? 15.375 28.688 38.156 1 92.25 600 GLU A CA 1
ATOM 4869 C C . GLU A 1 600 ? 15.719 29.25 39.531 1 92.25 600 GLU A C 1
ATOM 4871 O O . GLU A 1 600 ? 16.5 28.641 40.281 1 92.25 600 GLU A O 1
ATOM 4876 N N . GLN A 1 601 ? 15.32 30.516 39.781 1 87.12 601 GLN A N 1
ATOM 4877 C CA . GLN A 1 601 ? 15.477 31.141 41.094 1 87.12 601 GLN A CA 1
ATOM 4878 C C . GLN A 1 601 ? 14.141 31.641 41.625 1 87.12 601 GLN A C 1
ATOM 4880 O O . GLN A 1 601 ? 13.445 32.406 40.969 1 87.12 601 GLN A O 1
ATOM 4885 N N . ASN A 1 602 ? 13.766 31.453 42.875 1 86.38 602 ASN A N 1
ATOM 4886 C CA . ASN A 1 602 ? 12.539 31.891 43.562 1 86.38 602 ASN A CA 1
ATOM 4887 C C . ASN A 1 602 ? 11.305 31.609 42.688 1 86.38 602 ASN A C 1
ATOM 4889 O O . ASN A 1 602 ? 10.492 32.531 42.469 1 86.38 602 ASN A O 1
ATOM 4893 N N . SER A 1 603 ? 11.195 30.516 42.062 1 84.88 603 SER A N 1
ATOM 4894 C CA . SER A 1 603 ? 10.047 30.062 41.281 1 84.88 603 SER A CA 1
ATOM 4895 C C . SER A 1 603 ? 9.93 30.828 39.969 1 84.88 603 SER A C 1
ATOM 4897 O O . SER A 1 603 ? 8.852 30.906 39.406 1 84.88 603 SER A O 1
ATOM 4899 N N . GLU A 1 604 ? 10.984 31.562 39.75 1 90.19 604 GLU A N 1
ATOM 4900 C CA . GLU A 1 604 ? 11.047 32.25 38.469 1 90.19 604 GLU A CA 1
ATOM 4901 C C . GLU A 1 604 ? 12.227 31.75 37.625 1 90.19 604 GLU A C 1
ATOM 4903 O O . GLU A 1 604 ? 13.305 31.484 38.156 1 90.19 604 GLU A O 1
ATOM 4908 N N . ILE A 1 605 ? 11.914 31.594 36.438 1 95 605 ILE A N 1
ATOM 4909 C CA . ILE A 1 605 ? 12.969 31.094 35.562 1 95 605 ILE A CA 1
ATOM 4910 C C . ILE A 1 605 ? 13.594 32.25 34.781 1 95 605 ILE A C 1
ATOM 4912 O O . ILE A 1 605 ? 12.891 33 34.094 1 95 605 ILE A O 1
ATOM 4916 N N . THR A 1 606 ? 14.859 32.406 34.969 1 95.75 606 THR A N 1
ATOM 4917 C CA . THR A 1 606 ? 15.641 33.406 34.25 1 95.75 606 THR A CA 1
ATOM 4918 C C . THR A 1 606 ? 16.375 32.781 33.062 1 95.75 606 THR A C 1
ATOM 4920 O O . THR A 1 606 ? 17.031 31.75 33.219 1 95.75 606 THR A O 1
ATOM 4923 N N . VAL A 1 607 ? 16.234 33.469 31.906 1 96.5 607 VAL A N 1
ATOM 4924 C CA . VAL A 1 607 ? 16.844 32.969 30.672 1 96.5 607 VAL A CA 1
ATOM 4925 C C . VAL A 1 607 ? 18.047 33.812 30.297 1 96.5 607 VAL A C 1
ATOM 4927 O O . VAL A 1 607 ? 17.984 35.031 30.297 1 96.5 607 VAL A O 1
ATOM 4930 N N . PHE A 1 608 ? 19.156 33.125 30.031 1 96.44 608 PHE A N 1
ATOM 4931 C CA . PHE A 1 608 ? 20.344 33.781 29.516 1 96.44 608 PHE A CA 1
ATOM 4932 C C . PHE A 1 608 ? 20.422 33.656 28 1 96.44 608 PHE A C 1
ATOM 4934 O O . PHE A 1 608 ? 20.328 32.562 27.469 1 96.44 608 PHE A O 1
ATOM 4941 N N . ALA A 1 609 ? 20.547 34.781 27.359 1 96.94 609 ALA A N 1
ATOM 4942 C CA . ALA A 1 609 ? 20.516 34.75 25.906 1 96.94 609 ALA A CA 1
ATOM 4943 C C . ALA A 1 609 ? 21.484 35.781 25.312 1 96.94 609 ALA A C 1
ATOM 4945 O O . ALA A 1 609 ? 22.047 36.594 26.031 1 96.94 609 ALA A O 1
ATOM 4946 N N . GLN A 1 610 ? 21.766 35.531 24.031 1 96.88 610 GLN A N 1
ATOM 4947 C CA . GLN A 1 610 ? 22.547 36.469 23.234 1 96.88 610 GLN A CA 1
ATOM 4948 C C . GLN A 1 610 ? 21.719 37.094 22.125 1 96.88 610 GLN A C 1
ATOM 4950 O O . GLN A 1 610 ? 21.047 36.375 21.375 1 96.88 610 GLN A O 1
ATOM 4955 N N . ASN A 1 611 ? 21.797 38.375 22.031 1 95.69 611 ASN A N 1
ATOM 4956 C CA . ASN A 1 611 ? 21 39.094 21.062 1 95.69 611 ASN A CA 1
ATOM 4957 C C . ASN A 1 611 ? 21.656 39.094 19.688 1 95.69 611 ASN A C 1
ATOM 4959 O O . ASN A 1 611 ? 22.891 39.219 19.578 1 95.69 611 ASN A O 1
ATOM 4963 N N . MET A 1 612 ? 20.828 38.969 18.641 1 95.38 612 MET A N 1
ATOM 4964 C CA . MET A 1 612 ? 21.297 39.219 17.281 1 95.38 612 MET A CA 1
ATOM 4965 C C . MET A 1 612 ? 21.328 40.719 16.984 1 95.38 612 MET A C 1
ATOM 4967 O O . MET A 1 612 ? 20.281 41.312 16.719 1 95.38 612 MET A O 1
ATOM 4971 N N . ALA A 1 613 ? 22.391 41.25 16.797 1 92.06 613 ALA A N 1
ATOM 4972 C CA . ALA A 1 613 ? 22.578 42.719 16.734 1 92.06 613 ALA A CA 1
ATOM 4973 C C . ALA A 1 613 ? 22.016 43.281 15.43 1 92.06 613 ALA A C 1
ATOM 4975 O O . ALA A 1 613 ? 21.469 44.375 15.414 1 92.06 613 ALA A O 1
ATOM 4976 N N . VAL A 1 614 ? 22.203 42.5 14.43 1 93.19 614 VAL A N 1
ATOM 4977 C CA . VAL A 1 614 ? 21.75 42.969 13.125 1 93.19 614 VAL A CA 1
ATOM 4978 C C . VAL A 1 614 ? 20.766 42 12.523 1 93.19 614 VAL A C 1
ATOM 4980 O O . VAL A 1 614 ? 21.078 40.812 12.383 1 93.19 614 VAL A O 1
ATOM 4983 N N . VAL A 1 615 ? 19.594 42.5 12.297 1 94 615 VAL A N 1
ATOM 4984 C CA . VAL A 1 615 ? 18.594 41.688 11.609 1 94 615 VAL A CA 1
ATOM 4985 C C . VAL A 1 615 ? 18.062 42.469 10.391 1 94 615 VAL A C 1
ATOM 4987 O O . VAL A 1 615 ? 17.938 43.688 10.422 1 94 615 VAL A O 1
ATOM 4990 N N . GLU A 1 616 ? 17.875 41.75 9.297 1 94.88 616 GLU A N 1
ATOM 4991 C CA . GLU A 1 616 ? 17.391 42.344 8.055 1 94.88 616 GLU A CA 1
ATOM 4992 C C . GLU A 1 616 ? 16.094 41.688 7.605 1 94.88 616 GLU A C 1
ATOM 4994 O O . GLU A 1 616 ? 15.68 40.656 8.172 1 94.88 616 GLU A O 1
ATOM 4999 N N . GLU A 1 617 ? 15.516 42.375 6.672 1 96.12 617 GLU A N 1
ATOM 5000 C CA . GLU A 1 617 ? 14.32 41.812 6.051 1 96.12 617 GLU A CA 1
ATOM 5001 C C . GLU A 1 617 ? 14.688 40.688 5.07 1 96.12 617 GLU A C 1
ATOM 5003 O O . GLU A 1 617 ? 15.617 40.844 4.27 1 96.12 617 GLU A O 1
ATOM 5008 N N . ALA A 1 618 ? 14.016 39.594 5.152 1 96.19 618 ALA A N 1
ATOM 5009 C CA . ALA A 1 618 ? 14.211 38.531 4.188 1 96.19 618 ALA A CA 1
ATOM 5010 C C . ALA A 1 618 ? 13.555 38.844 2.85 1 96.19 618 ALA A C 1
ATOM 5012 O O . ALA A 1 618 ? 14.031 38.438 1.795 1 96.19 618 ALA A O 1
ATOM 5013 N N . PHE A 1 619 ? 12.422 39.531 2.844 1 96.62 619 PHE A N 1
ATOM 5014 C CA . PHE A 1 619 ? 11.719 40.031 1.679 1 96.62 619 PHE A CA 1
ATOM 5015 C C . PHE A 1 619 ? 10.906 41.281 2.049 1 96.62 619 PHE A C 1
ATOM 5017 O O . PHE A 1 619 ? 10.578 41.469 3.219 1 96.62 619 PHE A O 1
ATOM 5024 N N . ASP A 1 620 ? 10.547 42.094 1.093 1 95.56 620 ASP A N 1
ATOM 5025 C CA . ASP A 1 620 ? 9.883 43.344 1.364 1 95.56 620 ASP A CA 1
ATOM 5026 C C . ASP A 1 620 ? 8.523 43.406 0.676 1 95.56 620 ASP A C 1
ATOM 5028 O O . ASP A 1 620 ? 7.738 44.344 0.926 1 95.56 620 ASP A O 1
ATOM 5032 N N . SER A 1 621 ? 8.32 42.656 -0.154 1 93.88 621 SER A N 1
ATOM 5033 C CA . SER A 1 621 ? 7.043 42.531 -0.85 1 93.88 621 SER A CA 1
ATOM 5034 C C . SER A 1 621 ? 6.512 41.094 -0.779 1 93.88 621 SER A C 1
ATOM 5036 O O . SER A 1 621 ? 7.273 40.125 -0.899 1 93.88 621 SER A O 1
ATOM 5038 N N . PRO A 1 622 ? 5.18 40.906 -0.556 1 95.56 622 PRO A N 1
ATOM 5039 C CA . PRO A 1 622 ? 4.039 41.844 -0.542 1 95.56 622 PRO A CA 1
ATOM 5040 C C . PRO A 1 622 ? 3.91 42.594 0.776 1 95.56 622 PRO A C 1
ATOM 5042 O O . PRO A 1 622 ? 3.137 43.562 0.867 1 95.56 622 PRO A O 1
ATOM 5045 N N . CYS A 1 623 ? 4.539 42.156 1.773 1 95.31 623 CYS A N 1
ATOM 5046 C CA . CYS A 1 623 ? 4.715 42.844 3.037 1 95.31 623 CYS A CA 1
ATOM 5047 C C . CYS A 1 623 ? 6.121 42.656 3.586 1 95.31 623 CYS A C 1
ATOM 5049 O O . CYS A 1 623 ? 6.871 41.812 3.084 1 95.31 623 CYS A O 1
ATOM 5051 N N . SER A 1 624 ? 6.391 43.5 4.547 1 96.25 624 SER A N 1
ATOM 5052 C CA . SER A 1 624 ? 7.711 43.312 5.148 1 96.25 624 SER A CA 1
ATOM 5053 C C . SER A 1 624 ? 7.801 42.031 5.945 1 96.25 624 SER A C 1
ATOM 5055 O O . SER A 1 624 ? 6.902 41.719 6.73 1 96.25 624 SER A O 1
ATOM 5057 N N . SER A 1 625 ? 8.906 41.312 5.723 1 97.75 625 SER A N 1
ATOM 5058 C CA . SER A 1 625 ? 9.078 40.062 6.469 1 97.75 625 SER A CA 1
ATOM 5059 C C . SER A 1 625 ? 9.156 40.312 7.969 1 97.75 625 SER A C 1
ATOM 5061 O O . SER A 1 625 ? 8.773 39.469 8.773 1 97.75 625 SER A O 1
ATOM 5063 N N . LEU A 1 626 ? 9.57 41.469 8.383 1 96.31 626 LEU A N 1
ATOM 5064 C CA . LEU A 1 626 ? 9.68 41.812 9.797 1 96.31 626 LEU A CA 1
ATOM 5065 C C . LEU A 1 626 ? 8.297 41.875 10.445 1 96.31 626 LEU A C 1
ATOM 5067 O O . LEU A 1 626 ? 8.141 41.531 11.625 1 96.31 626 LEU A O 1
ATOM 5071 N N . ASP A 1 627 ? 7.344 42.281 9.633 1 95 627 ASP A N 1
ATOM 5072 C CA . ASP A 1 627 ? 5.969 42.344 10.117 1 95 627 ASP A CA 1
ATOM 5073 C C . ASP A 1 627 ? 5.434 40.938 10.422 1 95 627 ASP A C 1
ATOM 5075 O O . ASP A 1 627 ? 4.453 40.781 11.164 1 95 627 ASP A O 1
ATOM 5079 N N . LEU A 1 628 ? 6.051 40 9.867 1 96.69 628 LEU A N 1
ATOM 5080 C CA . LEU A 1 628 ? 5.641 38.594 10.07 1 96.69 628 LEU A CA 1
ATOM 5081 C C . LEU A 1 628 ? 6.57 37.906 11.055 1 96.69 628 LEU A C 1
ATOM 5083 O O . LEU A 1 628 ? 6.496 36.688 11.219 1 96.69 628 LEU A O 1
ATOM 5087 N N . LEU A 1 629 ? 7.48 38.688 11.648 1 96.88 629 LEU A N 1
ATOM 5088 C CA . LEU A 1 629 ? 8.477 38.188 12.586 1 96.88 629 LEU A CA 1
ATOM 5089 C C . LEU A 1 629 ? 9.453 37.219 11.891 1 96.88 629 LEU A C 1
ATOM 5091 O O . LEU A 1 629 ? 9.859 36.219 12.469 1 96.88 629 LEU A O 1
ATOM 5095 N N . ILE A 1 630 ? 9.648 37.469 10.664 1 97.94 630 ILE A N 1
ATOM 5096 C CA . ILE A 1 630 ? 10.633 36.719 9.883 1 97.94 630 ILE A CA 1
ATOM 5097 C C . ILE A 1 630 ? 11.875 37.594 9.656 1 97.94 630 ILE A C 1
ATOM 5099 O O . ILE A 1 630 ? 11.773 38.688 9.117 1 97.94 630 ILE A O 1
ATOM 5103 N N . TYR A 1 631 ? 13.023 37.031 9.992 1 97.69 631 TYR A N 1
ATOM 5104 C CA . TYR A 1 631 ? 14.258 37.812 10.016 1 97.69 631 TYR A CA 1
ATOM 5105 C C . TYR A 1 631 ? 15.352 37.156 9.211 1 97.69 631 TYR A C 1
ATOM 5107 O O . TYR A 1 631 ? 15.375 35.906 9.094 1 97.69 631 TYR A O 1
ATOM 5115 N N . GLU A 1 632 ? 16.109 37.906 8.633 1 97.69 632 GLU A N 1
ATOM 5116 C CA . GLU A 1 632 ? 17.359 37.406 8.07 1 97.69 632 GLU A CA 1
ATOM 5117 C C . GLU A 1 632 ? 18.562 37.938 8.859 1 97.69 632 GLU A C 1
ATOM 5119 O O . GLU A 1 632 ? 18.656 39.125 9.133 1 97.69 632 GLU A O 1
ATOM 5124 N N . GLY A 1 633 ? 19.328 37.031 9.367 1 96.25 633 GLY A N 1
ATOM 5125 C CA . GLY A 1 633 ? 20.484 37.406 10.172 1 96.25 633 GLY A CA 1
ATOM 5126 C C . GLY A 1 633 ? 21.672 36.469 10.016 1 96.25 633 GLY A C 1
ATOM 5127 O O . GLY A 1 633 ? 21.516 35.344 9.531 1 96.25 633 GLY A O 1
ATOM 5128 N N . SER A 1 634 ? 22.797 37.031 10.422 1 95.94 634 SER A N 1
ATOM 5129 C CA . SER A 1 634 ? 24.031 36.281 10.375 1 95.94 634 SER A CA 1
ATOM 5130 C C . SER A 1 634 ? 24.516 35.906 11.773 1 95.94 634 SER A C 1
ATOM 5132 O O . SER A 1 634 ? 24.391 36.688 12.711 1 95.94 634 SER A O 1
ATOM 5134 N N . ILE A 1 635 ? 25.016 34.719 11.914 1 93 635 ILE A N 1
ATOM 5135 C CA . ILE A 1 635 ? 25.531 34.25 13.203 1 93 635 ILE A CA 1
ATOM 5136 C C . ILE A 1 635 ? 26.734 35.094 13.617 1 93 635 ILE A C 1
ATOM 5138 O O . ILE A 1 635 ? 27.062 35.188 14.805 1 93 635 ILE A O 1
ATOM 5142 N N . LYS A 1 636 ? 27.344 35.75 12.711 1 92.19 636 LYS A N 1
ATOM 5143 C CA . LYS A 1 636 ? 28.5 36.594 12.984 1 92.19 636 LYS A CA 1
ATOM 5144 C C . LYS A 1 636 ? 28.094 37.906 13.648 1 92.19 636 LYS A C 1
ATOM 5146 O O . LYS A 1 636 ? 28.922 38.562 14.266 1 92.19 636 LYS A O 1
ATOM 5151 N N . ASP A 1 637 ? 26.859 38.156 13.57 1 92.31 637 ASP A N 1
ATOM 5152 C CA . ASP A 1 637 ? 26.375 39.438 14.094 1 92.31 637 ASP A CA 1
ATOM 5153 C C . ASP A 1 637 ? 25.766 39.25 15.484 1 92.31 637 ASP A C 1
ATOM 5155 O O . ASP A 1 637 ? 24.969 40.094 15.922 1 92.31 637 ASP A O 1
ATOM 5159 N N . LEU A 1 638 ? 26.094 38.219 16.172 1 93.31 638 LEU A N 1
ATOM 5160 C CA . LEU A 1 638 ? 25.641 38.031 17.547 1 93.31 638 LEU A CA 1
ATOM 5161 C C . LEU A 1 638 ? 26.375 38.969 18.5 1 93.31 638 LEU A C 1
ATOM 5163 O O . LEU A 1 638 ? 27.578 39.156 18.391 1 93.31 638 LEU A O 1
ATOM 5167 N N . ALA A 1 639 ? 25.625 39.562 19.312 1 91.12 639 ALA A N 1
ATOM 5168 C CA . ALA A 1 639 ? 26.219 40.469 20.266 1 91.12 639 ALA A CA 1
ATOM 5169 C C . ALA A 1 639 ? 27.109 39.719 21.25 1 91.12 639 ALA A C 1
ATOM 5171 O O . ALA A 1 639 ? 26.906 38.531 21.531 1 91.12 639 ALA A O 1
ATOM 5172 N N . ILE A 1 640 ? 28.156 40.344 21.766 1 86.69 640 ILE A N 1
ATOM 5173 C CA . ILE A 1 640 ? 29.125 39.75 22.656 1 86.69 640 ILE A CA 1
ATOM 5174 C C . ILE A 1 640 ? 28.531 39.625 24.062 1 86.69 640 ILE A C 1
ATOM 5176 O O . ILE A 1 640 ? 28.75 38.625 24.75 1 86.69 640 ILE A O 1
ATOM 5180 N N . GLY A 1 641 ? 27.641 40.469 24.484 1 88.88 641 GLY A N 1
ATOM 5181 C CA . GLY A 1 641 ? 27.094 40.438 25.828 1 88.88 641 GLY A CA 1
ATOM 5182 C C . GLY A 1 641 ? 25.906 39.5 25.984 1 88.88 641 GLY A C 1
ATOM 5183 O O . GLY A 1 641 ? 25.219 39.219 25.016 1 88.88 641 GLY A O 1
ATOM 5184 N N . THR A 1 642 ? 25.812 38.938 27.234 1 93.94 642 THR A N 1
ATOM 5185 C CA . THR A 1 642 ? 24.672 38.094 27.594 1 93.94 642 THR A CA 1
ATOM 5186 C C . THR A 1 642 ? 23.547 38.906 28.188 1 93.94 642 THR A C 1
ATOM 5188 O O . THR A 1 642 ? 23.797 39.844 28.953 1 93.94 642 THR A O 1
ATOM 5191 N N . VAL A 1 643 ? 22.391 38.656 27.703 1 94.94 643 VAL A N 1
ATOM 5192 C CA . VAL A 1 643 ? 21.219 39.344 28.219 1 94.94 643 VAL A CA 1
ATOM 5193 C C . VAL A 1 643 ? 20.391 38.375 29.078 1 94.94 643 VAL A C 1
ATOM 5195 O O . VAL A 1 643 ? 20.375 37.156 28.828 1 94.94 643 VAL A O 1
ATOM 5198 N N . THR A 1 644 ? 19.812 38.938 30.047 1 95.38 644 THR A N 1
ATOM 5199 C CA . THR A 1 644 ? 18.938 38.188 30.938 1 95.38 644 THR A CA 1
ATOM 5200 C C . THR A 1 644 ? 17.469 38.531 30.688 1 95.38 644 THR A C 1
ATOM 5202 O O . THR A 1 644 ? 17.094 39.688 30.688 1 95.38 644 THR A O 1
ATOM 5205 N N . LEU A 1 645 ? 16.766 37.5 30.422 1 95.5 645 LEU A N 1
ATOM 5206 C CA . LEU A 1 645 ? 15.328 37.656 30.188 1 95.5 645 LEU A CA 1
ATOM 5207 C C . LEU A 1 645 ? 14.531 36.719 31.109 1 95.5 645 LEU A C 1
ATOM 5209 O O . LEU A 1 645 ? 15.07 35.75 31.641 1 95.5 645 LEU A O 1
ATOM 5213 N N . LYS A 1 646 ? 13.297 37.125 31.281 1 94.88 646 LYS A N 1
ATOM 5214 C CA . LYS A 1 646 ? 12.375 36.219 31.969 1 94.88 646 LYS A CA 1
ATOM 5215 C C . LYS A 1 646 ? 11.773 35.188 31 1 94.88 646 LYS A C 1
ATOM 5217 O O . LYS A 1 646 ? 11.641 35.469 29.812 1 94.88 646 LYS A O 1
ATOM 5222 N N . ALA A 1 647 ? 11.469 34.125 31.516 1 94.69 647 ALA A N 1
ATOM 5223 C CA . ALA A 1 647 ? 10.828 33.094 30.688 1 94.69 647 ALA A CA 1
ATOM 5224 C C . ALA A 1 647 ? 9.555 33.656 30.047 1 94.69 647 ALA A C 1
ATOM 5226 O O . ALA A 1 647 ? 9.195 33.25 28.938 1 94.69 647 ALA A O 1
ATOM 5227 N N . SER A 1 648 ? 8.883 34.531 30.703 1 92.44 648 SER A N 1
ATOM 5228 C CA . SER A 1 648 ? 7.633 35.094 30.219 1 92.44 648 SER A CA 1
ATOM 5229 C C . SER A 1 648 ? 7.871 36.062 29.062 1 92.44 648 SER A C 1
ATOM 5231 O O . SER A 1 648 ? 6.941 36.406 28.344 1 92.44 648 SER A O 1
ATOM 5233 N N . ASP A 1 649 ? 9.117 36.469 28.906 1 94.44 649 ASP A N 1
ATOM 5234 C CA . ASP A 1 649 ? 9.453 37.438 27.859 1 94.44 649 ASP A CA 1
ATOM 5235 C C . ASP A 1 649 ? 9.633 36.719 26.516 1 94.44 649 ASP A C 1
ATOM 5237 O O . ASP A 1 649 ? 9.664 37.375 25.469 1 94.44 649 ASP A O 1
ATOM 5241 N N . VAL A 1 650 ? 9.742 35.438 26.578 1 95.88 650 VAL A N 1
ATOM 5242 C CA . VAL A 1 650 ? 9.922 34.688 25.344 1 95.88 650 VAL A CA 1
ATOM 5243 C C . VAL A 1 650 ? 8.602 34.625 24.578 1 95.88 650 VAL A C 1
ATOM 5245 O O . VAL A 1 650 ? 7.59 34.125 25.109 1 95.88 650 VAL A O 1
ATOM 5248 N N . MET A 1 651 ? 8.641 35.031 23.422 1 95.31 651 MET A N 1
ATOM 5249 C CA . MET A 1 651 ? 7.418 35.094 22.625 1 95.31 651 MET A CA 1
ATOM 5250 C C . MET A 1 651 ? 7.195 33.781 21.844 1 95.31 651 MET A C 1
ATOM 5252 O O . MET A 1 651 ? 6.129 33.188 21.938 1 95.31 651 MET A O 1
ATOM 5256 N N . CYS A 1 652 ? 8.117 33.406 21.016 1 96 652 CYS A N 1
ATOM 5257 C CA . CYS A 1 652 ? 7.98 32.156 20.266 1 96 652 CYS A CA 1
ATOM 5258 C C . CYS A 1 652 ? 9.336 31.641 19.812 1 96 652 CYS A C 1
ATOM 5260 O O . CYS A 1 652 ? 10.32 32.375 19.797 1 96 652 CYS A O 1
ATOM 5262 N N . LYS A 1 653 ? 9.391 30.406 19.516 1 97.56 653 LYS A N 1
ATOM 5263 C CA . LYS A 1 653 ? 10.586 29.75 19 1 97.56 653 LYS A CA 1
ATOM 5264 C C . LYS A 1 653 ? 10.789 30.078 17.516 1 97.56 653 LYS A C 1
ATOM 5266 O O . LYS A 1 653 ? 9.82 30.312 16.797 1 97.56 653 LYS A O 1
ATOM 5271 N N . LEU A 1 654 ? 12.039 30.109 17.141 1 98.12 654 LEU A N 1
ATOM 5272 C CA . LEU A 1 654 ? 12.344 30.406 15.742 1 98.12 654 LEU A CA 1
ATOM 5273 C C . LEU A 1 654 ? 12.977 29.219 15.047 1 98.12 654 LEU A C 1
ATOM 5275 O O . LEU A 1 654 ? 13.773 28.484 15.656 1 98.12 654 LEU A O 1
ATOM 5279 N N . VAL A 1 655 ? 12.609 29.016 13.82 1 98.06 655 VAL A N 1
ATOM 5280 C CA . VAL A 1 655 ? 13.242 28.031 12.945 1 98.06 655 VAL A CA 1
ATOM 5281 C C . VAL A 1 655 ? 14.312 28.703 12.094 1 98.06 655 VAL A C 1
ATOM 5283 O O . VAL A 1 655 ? 14.031 29.672 11.383 1 98.06 655 VAL A O 1
ATOM 5286 N N . ALA A 1 656 ? 15.484 28.219 12.156 1 97.75 656 ALA A N 1
ATOM 5287 C CA . ALA A 1 656 ? 16.594 28.797 11.391 1 97.75 656 ALA A CA 1
ATOM 5288 C C . ALA A 1 656 ? 16.828 28.016 10.109 1 97.75 656 ALA A C 1
ATOM 5290 O O . ALA A 1 656 ? 17.312 26.875 10.148 1 97.75 656 ALA A O 1
ATOM 5291 N N . ALA A 1 657 ? 16.5 28.625 9.016 1 97.31 657 ALA A N 1
ATOM 5292 C CA . ALA A 1 657 ? 16.734 28 7.711 1 97.31 657 ALA A CA 1
ATOM 5293 C C . ALA A 1 657 ? 17.984 28.578 7.043 1 97.31 657 ALA A C 1
ATOM 5295 O O . ALA A 1 657 ? 18.062 29.781 6.785 1 97.31 657 ALA A O 1
ATOM 5296 N N . GLY A 1 658 ? 18.859 27.734 6.727 1 95.31 658 GLY A N 1
ATOM 5297 C CA . GLY A 1 658 ? 20.125 28.172 6.148 1 95.31 658 GLY A CA 1
ATOM 5298 C C . GLY A 1 658 ? 19.984 28.656 4.719 1 95.31 658 GLY A C 1
ATOM 5299 O O . GLY A 1 658 ? 19.188 28.125 3.945 1 95.31 658 GLY A O 1
ATOM 5300 N N . THR A 1 659 ? 20.781 29.672 4.402 1 94.12 659 THR A N 1
ATOM 5301 C CA . THR A 1 659 ? 20.828 30.203 3.047 1 94.12 659 THR A CA 1
ATOM 5302 C C . THR A 1 659 ? 22.078 29.703 2.32 1 94.12 659 THR A C 1
ATOM 5304 O O . THR A 1 659 ? 22.703 28.734 2.75 1 94.12 659 THR A O 1
ATOM 5307 N N . ASP A 1 660 ? 22.266 30.234 1.074 1 87.38 660 ASP A N 1
ATOM 5308 C CA . ASP A 1 660 ? 23.453 29.875 0.297 1 87.38 660 ASP A CA 1
ATOM 5309 C C . ASP A 1 660 ? 24.734 30.297 1.016 1 87.38 660 ASP A C 1
ATOM 5311 O O . ASP A 1 660 ? 25.781 29.703 0.822 1 87.38 660 ASP A O 1
ATOM 5315 N N . ASN A 1 661 ? 24.547 31.328 1.831 1 90.06 661 ASN A N 1
ATOM 5316 C CA . ASN A 1 661 ? 25.641 31.734 2.713 1 90.06 661 ASN A CA 1
ATOM 5317 C C . ASN A 1 661 ? 25.609 30.969 4.031 1 90.06 661 ASN A C 1
ATOM 5319 O O . ASN A 1 661 ? 24.641 31.047 4.777 1 90.06 661 ASN A O 1
ATOM 5323 N N . PRO A 1 662 ? 26.625 30.266 4.375 1 90.44 662 PRO A N 1
ATOM 5324 C CA . PRO A 1 662 ? 26.641 29.375 5.535 1 90.44 662 PRO A CA 1
ATOM 5325 C C . PRO A 1 662 ? 26.422 30.109 6.852 1 90.44 662 PRO A C 1
ATOM 5327 O O . PRO A 1 662 ? 25.984 29.5 7.836 1 90.44 662 PRO A O 1
ATOM 5330 N N . ASN A 1 663 ? 26.625 31.391 6.914 1 94.06 663 ASN A N 1
ATOM 5331 C CA . ASN A 1 663 ? 26.5 32.125 8.172 1 94.06 663 ASN A CA 1
ATOM 5332 C C . ASN A 1 663 ? 25.188 32.906 8.234 1 94.06 663 ASN A C 1
ATOM 5334 O O . ASN A 1 663 ? 24.875 33.5 9.258 1 94.06 663 ASN A O 1
ATOM 5338 N N . THR A 1 664 ? 24.5 32.875 7.195 1 96.25 664 THR A N 1
ATOM 5339 C CA . THR A 1 664 ? 23.25 33.656 7.129 1 96.25 664 THR A CA 1
ATOM 5340 C C . THR A 1 664 ? 22.047 32.719 7.176 1 96.25 664 THR A C 1
ATOM 5342 O O . THR A 1 664 ? 22.016 31.703 6.484 1 96.25 664 THR A O 1
ATOM 5345 N N . PHE A 1 665 ? 21.172 33.094 8.031 1 97.5 665 PHE A N 1
ATOM 5346 C CA . PHE A 1 665 ? 19.969 32.281 8.219 1 97.5 665 PHE A CA 1
ATOM 5347 C C . PHE A 1 665 ? 18.719 33.125 8.125 1 97.5 665 PHE A C 1
ATOM 5349 O O . PHE A 1 665 ? 18.75 34.312 8.398 1 97.5 665 PHE A O 1
ATOM 5356 N N . ILE A 1 666 ? 17.688 32.531 7.656 1 98 666 ILE A N 1
ATOM 5357 C CA . ILE A 1 666 ? 16.344 33.125 7.746 1 98 666 ILE A CA 1
ATOM 5358 C C . ILE A 1 666 ? 15.602 32.531 8.938 1 98 666 ILE A C 1
ATOM 5360 O O . ILE A 1 666 ? 15.438 31.312 9.023 1 98 666 ILE A O 1
ATOM 5364 N N . PHE A 1 667 ? 15.18 33.344 9.844 1 97.81 667 PHE A N 1
ATOM 5365 C CA . PHE A 1 667 ? 14.5 32.938 11.062 1 97.81 667 PHE A CA 1
ATOM 5366 C C . PHE A 1 667 ? 12.992 33.125 10.938 1 97.81 667 PHE A C 1
ATOM 5368 O O . PHE A 1 667 ? 12.531 34.25 10.711 1 97.81 667 PHE A O 1
ATOM 5375 N N . SER A 1 668 ? 12.242 32.062 11.031 1 97.81 668 SER A N 1
ATOM 5376 C CA . SER A 1 668 ? 10.789 32.125 10.969 1 97.81 668 SER A CA 1
ATOM 5377 C C . SER A 1 668 ? 10.156 31.547 12.242 1 97.81 668 SER A C 1
ATOM 5379 O O . SER A 1 668 ? 10.68 30.594 12.82 1 97.81 668 SER A O 1
ATOM 5381 N N . PRO A 1 669 ? 9.07 32.125 12.648 1 97.56 669 PRO A N 1
ATOM 5382 C CA . PRO A 1 669 ? 8.422 31.609 13.859 1 97.56 669 PRO A CA 1
ATOM 5383 C C . PRO A 1 669 ? 7.895 30.188 13.695 1 97.56 669 PRO A C 1
ATOM 5385 O O . PRO A 1 669 ? 7.27 29.859 12.688 1 97.56 669 PRO A O 1
ATOM 5388 N N . LEU A 1 670 ? 8.203 29.391 14.695 1 97.25 670 LEU A N 1
ATOM 5389 C CA . LEU A 1 670 ? 7.523 28.094 14.781 1 97.25 670 LEU A CA 1
ATOM 5390 C C . LEU A 1 670 ? 6.055 28.281 15.141 1 97.25 670 LEU A C 1
ATOM 5392 O O . LEU A 1 670 ? 5.723 28.609 16.281 1 97.25 670 LEU A O 1
ATOM 5396 N N . LEU A 1 671 ? 5.234 27.984 14.344 1 93.94 671 LEU A N 1
ATOM 5397 C CA . LEU A 1 671 ? 3.865 28.484 14.312 1 93.94 671 LEU A CA 1
ATOM 5398 C C . LEU A 1 671 ? 3.113 28.078 15.578 1 93.94 671 LEU A C 1
ATOM 5400 O O . LEU A 1 671 ? 2.418 28.906 16.188 1 93.94 671 LEU A O 1
ATOM 5404 N N . HIS A 1 672 ? 3.199 26.875 16.047 1 90.81 672 HIS A N 1
ATOM 5405 C CA . HIS A 1 672 ? 2.398 26.453 17.188 1 90.81 672 HIS A CA 1
ATOM 5406 C C . HIS A 1 672 ? 2.871 27.109 18.484 1 90.81 672 HIS A C 1
ATOM 5408 O O . HIS A 1 672 ? 2.158 27.109 19.484 1 90.81 672 HIS A O 1
ATOM 5414 N N . THR A 1 673 ? 4.055 27.703 18.438 1 94.69 673 THR A N 1
ATOM 5415 C CA . THR A 1 673 ? 4.582 28.391 19.609 1 94.69 673 THR A CA 1
ATOM 5416 C C . THR A 1 673 ? 4.199 29.859 19.609 1 94.69 673 THR A C 1
ATOM 5418 O O . THR A 1 673 ? 4.391 30.562 20.609 1 94.69 673 THR A O 1
ATOM 5421 N N . LEU A 1 674 ? 3.709 30.297 18.516 1 92.94 674 LEU A N 1
ATOM 5422 C CA . LEU A 1 674 ? 3.297 31.688 18.375 1 92.94 674 LEU A CA 1
ATOM 5423 C C . LEU A 1 674 ? 1.86 31.875 18.859 1 92.94 674 LEU A C 1
ATOM 5425 O O . LEU A 1 674 ? 0.92 31.422 18.203 1 92.94 674 LEU A O 1
ATOM 5429 N N . ILE A 1 675 ? 1.693 32.344 20.125 1 80.69 675 ILE A N 1
ATOM 5430 C CA . ILE A 1 675 ? 0.361 32.531 20.688 1 80.69 675 ILE A CA 1
ATOM 5431 C C . ILE A 1 675 ? -0.073 33.969 20.516 1 80.69 675 ILE A C 1
ATOM 5433 O O . ILE A 1 675 ? 0.733 34.906 20.672 1 80.69 675 ILE A O 1
ATOM 5437 N N . GLY A 1 676 ? -1.206 34.281 19.875 1 69.69 676 GLY A N 1
ATOM 5438 C CA . GLY A 1 676 ? -1.779 35.625 19.797 1 69.69 676 GLY A CA 1
ATOM 5439 C C . GLY A 1 676 ? -2.664 35.969 20.969 1 69.69 676 GLY A C 1
ATOM 5440 O O . GLY A 1 676 ? -3.111 35.062 21.703 1 69.69 676 GLY A O 1
ATOM 5441 N N . MET B 1 1 ? 15.094 -69.312 16.875 1 20.17 1 MET B N 1
ATOM 5442 C CA . MET B 1 1 ? 16.375 -68.688 16.516 1 20.17 1 MET B CA 1
ATOM 5443 C C . MET B 1 1 ? 16.297 -67.188 16.516 1 20.17 1 MET B C 1
ATOM 5445 O O . MET B 1 1 ? 16.281 -66.562 15.461 1 20.17 1 MET B O 1
ATOM 5449 N N . ASP B 1 2 ? 15.305 -66.562 17.281 1 22.11 2 ASP B N 1
ATOM 5450 C CA . ASP B 1 2 ? 14.469 -65.438 17.578 1 22.11 2 ASP B CA 1
ATOM 5451 C C . ASP B 1 2 ? 15.297 -64.25 18.172 1 22.11 2 ASP B C 1
ATOM 5453 O O . ASP B 1 2 ? 14.922 -63.094 18.062 1 22.11 2 ASP B O 1
ATOM 5457 N N . ASN B 1 3 ? 16.234 -64.625 19.141 1 22.44 3 ASN B N 1
ATOM 5458 C CA . ASN B 1 3 ? 16.797 -63.906 20.25 1 22.44 3 ASN B CA 1
ATOM 5459 C C . ASN B 1 3 ? 17.844 -62.906 19.781 1 22.44 3 ASN B C 1
ATOM 5461 O O . ASN B 1 3 ? 18.297 -62.062 20.562 1 22.44 3 ASN B O 1
ATOM 5465 N N . LEU B 1 4 ? 18.688 -63.281 18.844 1 22.09 4 LEU B N 1
ATOM 5466 C CA . LEU B 1 4 ? 20.078 -62.844 18.719 1 22.09 4 LEU B CA 1
ATOM 5467 C C . LEU B 1 4 ? 20.156 -61.406 18.219 1 22.09 4 LEU B C 1
ATOM 5469 O O . LEU B 1 4 ? 21.203 -60.781 18.328 1 22.09 4 LEU B O 1
ATOM 5473 N N . GLN B 1 5 ? 19.234 -60.969 17.281 1 19.19 5 GLN B N 1
ATOM 5474 C CA . GLN B 1 5 ? 19.562 -59.875 16.359 1 19.19 5 GLN B CA 1
ATOM 5475 C C . GLN B 1 5 ? 19.531 -58.531 17.047 1 19.19 5 GLN B C 1
ATOM 5477 O O . GLN B 1 5 ? 19.344 -57.5 16.406 1 19.19 5 GLN B O 1
ATOM 5482 N N . ARG B 1 6 ? 19.172 -58.469 18.453 1 25.5 6 ARG B N 1
ATOM 5483 C CA . ARG B 1 6 ? 18.922 -57.312 19.281 1 25.5 6 ARG B CA 1
ATOM 5484 C C . ARG B 1 6 ? 20.172 -56.406 19.359 1 25.5 6 ARG B C 1
ATOM 5486 O O . ARG B 1 6 ? 20.094 -55.25 19.781 1 25.5 6 ARG B O 1
ATOM 5493 N N . VAL B 1 7 ? 21.375 -57.125 19.438 1 23.36 7 VAL B N 1
ATOM 5494 C CA . VAL B 1 7 ? 22.531 -56.625 20.156 1 23.36 7 VAL B CA 1
ATOM 5495 C C . VAL B 1 7 ? 23.125 -55.438 19.422 1 23.36 7 VAL B C 1
ATOM 5497 O O . VAL B 1 7 ? 23.562 -54.438 20.047 1 23.36 7 VAL B O 1
ATOM 5500 N N . ASP B 1 8 ? 23.453 -55.531 18.094 1 21.2 8 ASP B N 1
ATOM 5501 C CA . ASP B 1 8 ? 24.594 -54.812 17.531 1 21.2 8 ASP B CA 1
ATOM 5502 C C . ASP B 1 8 ? 24.266 -53.344 17.297 1 21.2 8 ASP B C 1
ATOM 5504 O O . ASP B 1 8 ? 25.109 -52.562 16.812 1 21.2 8 ASP B O 1
ATOM 5508 N N . ASN B 1 9 ? 22.969 -52.938 17.219 1 21.95 9 ASN B N 1
ATOM 5509 C CA . ASN B 1 9 ? 22.672 -51.625 16.641 1 21.95 9 ASN B CA 1
ATOM 5510 C C . ASN B 1 9 ? 23.047 -50.5 17.594 1 21.95 9 ASN B C 1
ATOM 5512 O O . ASN B 1 9 ? 22.609 -49.375 17.406 1 21.95 9 ASN B O 1
ATOM 5516 N N . ILE B 1 10 ? 23.469 -50.75 18.891 1 25.77 10 ILE B N 1
ATOM 5517 C CA . ILE B 1 10 ? 23.766 -49.812 19.953 1 25.77 10 ILE B CA 1
ATOM 5518 C C . ILE B 1 10 ? 25.016 -49 19.578 1 25.77 10 ILE B C 1
ATOM 5520 O O . ILE B 1 10 ? 25.266 -47.938 20.156 1 25.77 10 ILE B O 1
ATOM 5524 N N . LYS B 1 11 ? 26.016 -49.594 18.859 1 24.5 11 LYS B N 1
ATOM 5525 C CA . LYS B 1 11 ? 27.391 -49.125 18.875 1 24.5 11 LYS B CA 1
ATOM 5526 C C . LYS B 1 11 ? 27.516 -47.75 18.219 1 24.5 11 LYS B C 1
ATOM 5528 O O . LYS B 1 11 ? 28.328 -46.938 18.609 1 24.5 11 LYS B O 1
ATOM 5533 N N . TYR B 1 12 ? 27.031 -47.562 16.938 1 23.28 12 TYR B N 1
ATOM 5534 C CA . TYR B 1 12 ? 27.578 -46.562 16.016 1 23.28 12 TYR B CA 1
ATOM 5535 C C . TYR B 1 12 ? 27.156 -45.156 16.422 1 23.28 12 TYR B C 1
ATOM 5537 O O . TYR B 1 12 ? 27.562 -44.188 15.797 1 23.28 12 TYR B O 1
ATOM 5545 N N . SER B 1 13 ? 26.391 -44.938 17.469 1 22.53 13 SER B N 1
ATOM 5546 C CA . SER B 1 13 ? 25.844 -43.625 17.891 1 22.53 13 SER B CA 1
ATOM 5547 C C . SER B 1 13 ? 26.938 -42.719 18.438 1 22.53 13 SER B C 1
ATOM 5549 O O . SER B 1 13 ? 26.734 -41.5 18.562 1 22.53 13 SER B O 1
ATOM 5551 N N . GLU B 1 14 ? 27.969 -43.25 19.125 1 22.47 14 GLU B N 1
ATOM 5552 C CA . GLU B 1 14 ? 28.828 -42.469 20.016 1 22.47 14 GLU B CA 1
ATOM 5553 C C . GLU B 1 14 ? 29.766 -41.562 19.219 1 22.47 14 GLU B C 1
ATOM 5555 O O . GLU B 1 14 ? 30.156 -40.5 19.688 1 22.47 14 GLU B O 1
ATOM 5560 N N . GLN B 1 15 ? 30.453 -42.062 18.141 1 21.55 15 GLN B N 1
ATOM 5561 C CA . GLN B 1 15 ? 31.688 -41.469 17.641 1 21.55 15 GLN B CA 1
ATOM 5562 C C . GLN B 1 15 ? 31.453 -40.094 17.031 1 21.55 15 GLN B C 1
ATOM 5564 O O . GLN B 1 15 ? 32.375 -39.312 16.859 1 21.55 15 GLN B O 1
ATOM 5569 N N . ILE B 1 16 ? 30.297 -39.719 16.484 1 21.23 16 ILE B N 1
ATOM 5570 C CA . ILE B 1 16 ? 30.234 -38.531 15.625 1 21.23 16 ILE B CA 1
ATOM 5571 C C . ILE B 1 16 ? 30.297 -37.281 16.469 1 21.23 16 ILE B C 1
ATOM 5573 O O . ILE B 1 16 ? 30.25 -36.156 15.938 1 21.23 16 ILE B O 1
ATOM 5577 N N . ARG B 1 17 ? 30.297 -37.312 17.875 1 25.56 17 ARG B N 1
ATOM 5578 C CA . ARG B 1 17 ? 30.328 -36.094 18.656 1 25.56 17 ARG B CA 1
ATOM 5579 C C . ARG B 1 17 ? 31.656 -35.344 18.453 1 25.56 17 ARG B C 1
ATOM 5581 O O . ARG B 1 17 ? 31.828 -34.219 18.953 1 25.56 17 ARG B O 1
ATOM 5588 N N . LYS B 1 18 ? 32.781 -36.125 18.297 1 22.2 18 LYS B N 1
ATOM 5589 C CA . LYS B 1 18 ? 34.125 -35.562 18.547 1 22.2 18 LYS B CA 1
ATOM 5590 C C . LYS B 1 18 ? 34.469 -34.469 17.531 1 22.2 18 LYS B C 1
ATOM 5592 O O . LYS B 1 18 ? 35.188 -33.531 17.828 1 22.2 18 LYS B O 1
ATOM 5597 N N . THR B 1 19 ? 34.344 -34.688 16.172 1 23.25 19 THR B N 1
ATOM 5598 C CA . THR B 1 19 ? 35.188 -34 15.211 1 23.25 19 THR B CA 1
ATOM 5599 C C . THR B 1 19 ? 34.781 -32.562 15.047 1 23.25 19 THR B C 1
ATOM 5601 O O . THR B 1 19 ? 35.344 -31.828 14.219 1 23.25 19 THR B O 1
ATOM 5604 N N . GLY B 1 20 ? 33.781 -32.062 15.656 1 22.16 20 GLY B N 1
ATOM 5605 C CA . GLY B 1 20 ? 33.312 -30.719 15.359 1 22.16 20 GLY B CA 1
ATOM 5606 C C . GLY B 1 20 ? 34.219 -29.641 15.875 1 22.16 20 GLY B C 1
ATOM 5607 O O . GLY B 1 20 ? 33.938 -28.453 15.711 1 22.16 20 GLY B O 1
ATOM 5608 N N . MET B 1 21 ? 35.125 -30.016 16.859 1 23.17 21 MET B N 1
ATOM 5609 C CA . MET B 1 21 ? 35.781 -28.922 17.594 1 23.17 21 MET B CA 1
ATOM 5610 C C . MET B 1 21 ? 36.844 -28.266 16.75 1 23.17 21 MET B C 1
ATOM 5612 O O . MET B 1 21 ? 37.375 -27.219 17.109 1 23.17 21 MET B O 1
ATOM 5616 N N . LEU B 1 22 ? 37.594 -29 15.883 1 22.03 22 LEU B N 1
ATOM 5617 C CA . LEU B 1 22 ? 38.938 -28.625 15.508 1 22.03 22 LEU B CA 1
ATOM 5618 C C . LEU B 1 22 ? 38.938 -27.359 14.656 1 22.03 22 LEU B C 1
ATOM 5620 O O . LEU B 1 22 ? 39.906 -26.625 14.617 1 22.03 22 LEU B O 1
ATOM 5624 N N . TYR B 1 23 ? 38.062 -27.125 13.734 1 21.28 23 TYR B N 1
ATOM 5625 C CA . TYR B 1 23 ? 38.469 -26.297 12.609 1 21.28 23 TYR B CA 1
ATOM 5626 C C . TYR B 1 23 ? 38.531 -24.828 13.016 1 21.28 23 TYR B C 1
ATOM 5628 O O . TYR B 1 23 ? 38.594 -23.938 12.156 1 21.28 23 TYR B O 1
ATOM 5636 N N . LYS B 1 24 ? 38.406 -24.469 14.312 1 23.61 24 LYS B N 1
ATOM 5637 C CA . LYS B 1 24 ? 38.438 -23.047 14.625 1 23.61 24 LYS B CA 1
ATOM 5638 C C . LYS B 1 24 ? 39.781 -22.422 14.289 1 23.61 24 LYS B C 1
ATOM 5640 O O . LYS B 1 24 ? 39.906 -21.203 14.219 1 23.61 24 LYS B O 1
ATOM 5645 N N . GLN B 1 25 ? 40.875 -23.25 14.438 1 21.31 25 GLN B N 1
ATOM 5646 C CA . GLN B 1 25 ? 42.156 -22.594 14.68 1 21.31 25 GLN B CA 1
ATOM 5647 C C . GLN B 1 25 ? 42.688 -21.906 13.414 1 21.31 25 GLN B C 1
ATOM 5649 O O . GLN B 1 25 ? 43.5 -20.984 13.484 1 21.31 25 GLN B O 1
ATOM 5654 N N . ARG B 1 26 ? 42.5 -22.594 12.281 1 22.08 26 ARG B N 1
ATOM 5655 C CA . ARG B 1 26 ? 43.438 -22.25 11.211 1 22.08 26 ARG B CA 1
ATOM 5656 C C . ARG B 1 26 ? 43.188 -20.828 10.727 1 22.08 26 ARG B C 1
ATOM 5658 O O . ARG B 1 26 ? 43.906 -20.344 9.836 1 22.08 26 ARG B O 1
ATOM 5665 N N . ASP B 1 27 ? 42.156 -20.188 11.188 1 20.22 27 ASP B N 1
ATOM 5666 C CA . ASP B 1 27 ? 41.906 -18.906 10.516 1 20.22 27 ASP B CA 1
ATOM 5667 C C . ASP B 1 27 ? 42.938 -17.859 10.938 1 20.22 27 ASP B C 1
ATOM 5669 O O . ASP B 1 27 ? 43.031 -16.781 10.344 1 20.22 27 ASP B O 1
ATOM 5673 N N . LYS B 1 28 ? 43.531 -18.125 12.195 1 22.22 28 LYS B N 1
ATOM 5674 C CA . LYS B 1 28 ? 44.281 -16.969 12.656 1 22.22 28 LYS B CA 1
ATOM 5675 C C . LYS B 1 28 ? 45.469 -16.688 11.758 1 22.22 28 LYS B C 1
ATOM 5677 O O . LYS B 1 28 ? 46.031 -15.594 11.766 1 22.22 28 LYS B O 1
ATOM 5682 N N . LEU B 1 29 ? 46.125 -17.906 11.336 1 20.38 29 LEU B N 1
ATOM 5683 C CA . LEU B 1 29 ? 47.5 -17.703 10.891 1 20.38 29 LEU B CA 1
ATOM 5684 C C . LEU B 1 29 ? 47.531 -16.828 9.641 1 20.38 29 LEU B C 1
ATOM 5686 O O . LEU B 1 29 ? 48.562 -16.234 9.328 1 20.38 29 LEU B O 1
ATOM 5690 N N . ARG B 1 30 ? 46.5 -17.062 8.844 1 22.77 30 ARG B N 1
ATOM 5691 C CA . ARG B 1 30 ? 46.781 -16.484 7.527 1 22.77 30 ARG B CA 1
ATOM 5692 C C . ARG B 1 30 ? 46.844 -14.969 7.598 1 22.77 30 ARG B C 1
ATOM 5694 O O . ARG B 1 30 ? 46.906 -14.297 6.562 1 22.77 30 ARG B O 1
ATOM 5701 N N . LEU B 1 31 ? 46.75 -14.492 8.898 1 22.62 31 LEU B N 1
ATOM 5702 C CA . LEU B 1 31 ? 46.719 -13.039 8.969 1 22.62 31 LEU B CA 1
ATOM 5703 C C . LEU B 1 31 ? 48.031 -12.453 8.43 1 22.62 31 LEU B C 1
ATOM 5705 O O . LEU B 1 31 ? 48.031 -11.344 7.898 1 22.62 31 LEU B O 1
ATOM 5709 N N . ILE B 1 32 ? 49.125 -13.148 8.969 1 23.06 32 ILE B N 1
ATOM 5710 C CA . ILE B 1 32 ? 50.375 -12.398 9.125 1 23.06 32 ILE B CA 1
ATOM 5711 C C . ILE B 1 32 ? 50.969 -12.102 7.75 1 23.06 32 ILE B C 1
ATOM 5713 O O . ILE B 1 32 ? 51.75 -11.156 7.598 1 23.06 32 ILE B O 1
ATOM 5717 N N . GLU B 1 33 ? 50.844 -13.148 6.926 1 20.56 33 GLU B N 1
ATOM 5718 C CA . GLU B 1 33 ? 51.906 -13.016 5.91 1 20.56 33 GLU B CA 1
ATOM 5719 C C . GLU B 1 33 ? 51.688 -11.758 5.07 1 20.56 33 GLU B C 1
ATOM 5721 O O . GLU B 1 33 ? 52.406 -11.531 4.102 1 20.56 33 GLU B O 1
ATOM 5726 N N . LYS B 1 34 ? 50.469 -11.18 5.242 1 22.66 34 LYS B N 1
ATOM 5727 C CA . LYS B 1 34 ? 50.281 -10.234 4.141 1 22.66 34 LYS B CA 1
ATOM 5728 C C . LYS B 1 34 ? 51.25 -9.062 4.281 1 22.66 34 LYS B C 1
ATOM 5730 O O . LYS B 1 34 ? 51.094 -8.039 3.605 1 22.66 34 LYS B O 1
ATOM 5735 N N . ASP B 1 35 ? 52.094 -9.086 5.32 1 19.22 35 ASP B N 1
ATOM 5736 C CA . ASP B 1 35 ? 52.719 -7.785 5.512 1 19.22 35 ASP B CA 1
ATOM 5737 C C . ASP B 1 35 ? 53.406 -7.305 4.23 1 19.22 35 ASP B C 1
ATOM 5739 O O . ASP B 1 35 ? 53.219 -6.152 3.828 1 19.22 35 ASP B O 1
ATOM 5743 N N . ALA B 1 36 ? 54.719 -7.777 4.172 1 19.58 36 ALA B N 1
ATOM 5744 C CA . ALA B 1 36 ? 55.906 -6.988 3.795 1 19.58 36 ALA B CA 1
ATOM 5745 C C . ALA B 1 36 ? 55.969 -6.789 2.283 1 19.58 36 ALA B C 1
ATOM 5747 O O . ALA B 1 36 ? 56.812 -6.062 1.783 1 19.58 36 ALA B O 1
ATOM 5748 N N . ALA B 1 37 ? 55.5 -7.855 1.491 1 20.16 37 ALA B N 1
ATOM 5749 C CA . ALA B 1 37 ? 56.188 -7.789 0.203 1 20.16 37 ALA B CA 1
ATOM 5750 C C . ALA B 1 37 ? 55.812 -6.523 -0.559 1 20.16 37 ALA B C 1
ATOM 5752 O O . ALA B 1 37 ? 54.75 -6.453 -1.152 1 20.16 37 ALA B O 1
ATOM 5753 N N . ASP B 1 38 ? 55.969 -5.352 0.056 1 18.67 38 ASP B N 1
ATOM 5754 C CA . ASP B 1 38 ? 55.781 -3.988 -0.427 1 18.67 38 ASP B CA 1
ATOM 5755 C C . ASP B 1 38 ? 56.469 -3.777 -1.77 1 18.67 38 ASP B C 1
ATOM 5757 O O . ASP B 1 38 ? 56.25 -2.762 -2.434 1 18.67 38 ASP B O 1
ATOM 5761 N N . HIS B 1 39 ? 57.688 -4.363 -1.965 1 19.42 39 HIS B N 1
ATOM 5762 C CA . HIS B 1 39 ? 58.625 -3.506 -2.682 1 19.42 39 HIS B CA 1
ATOM 5763 C C . HIS B 1 39 ? 58.312 -3.461 -4.172 1 19.42 39 HIS B C 1
ATOM 5765 O O . HIS B 1 39 ? 58.531 -4.438 -4.887 1 19.42 39 HIS B O 1
ATOM 5771 N N . GLY B 1 40 ? 57.094 -3.053 -4.547 1 17.61 40 GLY B N 1
ATOM 5772 C CA . GLY B 1 40 ? 56.812 -2.961 -5.977 1 17.61 40 GLY B CA 1
ATOM 5773 C C . GLY B 1 40 ? 57.969 -2.332 -6.75 1 17.61 40 GLY B C 1
ATOM 5774 O O . GLY B 1 40 ? 58.781 -1.589 -6.188 1 17.61 40 GLY B O 1
ATOM 5775 N N . SER B 1 41 ? 58.375 -2.898 -7.996 1 17.89 41 SER B N 1
ATOM 5776 C CA . SER B 1 41 ? 59.094 -2.855 -9.266 1 17.89 41 SER B CA 1
ATOM 5777 C C . SER B 1 41 ? 58.969 -1.482 -9.922 1 17.89 41 SER B C 1
ATOM 5779 O O . SER B 1 41 ? 58.031 -0.728 -9.633 1 17.89 41 SER B O 1
ATOM 5781 N N . THR B 1 42 ? 60.031 -1.184 -10.797 1 18.34 42 THR B N 1
ATOM 5782 C CA . THR B 1 42 ? 60.688 -0.168 -11.625 1 18.34 42 THR B CA 1
ATOM 5783 C C . THR B 1 42 ? 59.688 0.415 -12.633 1 18.34 42 THR B C 1
ATOM 5785 O O . THR B 1 42 ? 58.688 -0.218 -12.969 1 18.34 42 THR B O 1
ATOM 5788 N N . SER B 1 43 ? 60.062 1.626 -13.297 1 18.69 43 SER B N 1
ATOM 5789 C CA . SER B 1 43 ? 59.688 2.896 -13.914 1 18.69 43 SER B CA 1
ATOM 5790 C C . SER B 1 43 ? 59.312 2.711 -15.375 1 18.69 43 SER B C 1
ATOM 5792 O O . SER B 1 43 ? 58.938 3.674 -16.047 1 18.69 43 SER B O 1
ATOM 5794 N N . VAL B 1 44 ? 59.344 1.501 -15.984 1 19.14 44 VAL B N 1
ATOM 5795 C CA . VAL B 1 44 ? 59.625 1.75 -17.391 1 19.14 44 VAL B CA 1
ATOM 5796 C C . VAL B 1 44 ? 58.531 2.639 -18 1 19.14 44 VAL B C 1
ATOM 5798 O O . VAL B 1 44 ? 57.375 2.521 -17.641 1 19.14 44 VAL B O 1
ATOM 5801 N N . ASP B 1 45 ? 58.875 3.697 -18.844 1 18.84 45 ASP B N 1
ATOM 5802 C CA . ASP B 1 45 ? 58.5 4.953 -19.484 1 18.84 45 ASP B CA 1
ATOM 5803 C C . ASP B 1 45 ? 57.438 4.719 -20.578 1 18.84 45 ASP B C 1
ATOM 5805 O O . ASP B 1 45 ? 56.969 5.668 -21.188 1 18.84 45 ASP B O 1
ATOM 5809 N N . ASP B 1 46 ? 57.031 3.443 -20.859 1 17.3 46 ASP B N 1
ATOM 5810 C CA . ASP B 1 46 ? 56.688 3.387 -22.281 1 17.3 46 ASP B CA 1
ATOM 5811 C C . ASP B 1 46 ? 55.562 4.344 -22.625 1 17.3 46 ASP B C 1
ATOM 5813 O O . ASP B 1 46 ? 54.594 4.48 -21.844 1 17.3 46 ASP B O 1
ATOM 5817 N N . ALA B 1 47 ? 55.625 5.168 -23.703 1 19.72 47 ALA B N 1
ATOM 5818 C CA . ALA B 1 47 ? 55.156 6.305 -24.5 1 19.72 47 ALA B CA 1
ATOM 5819 C C . ALA B 1 47 ? 53.812 6.008 -25.156 1 19.72 47 ALA B C 1
ATOM 5821 O O . ALA B 1 47 ? 53.344 6.777 -26 1 19.72 47 ALA B O 1
ATOM 5822 N N . GLY B 1 48 ? 53.156 4.77 -24.656 1 16.2 48 GLY B N 1
ATOM 5823 C CA . GLY B 1 48 ? 52.344 4.41 -25.797 1 16.2 48 GLY B CA 1
ATOM 5824 C C . GLY B 1 48 ? 51.438 5.543 -26.266 1 16.2 48 GLY B C 1
ATOM 5825 O O . GLY B 1 48 ? 51.406 6.613 -25.656 1 16.2 48 GLY B O 1
ATOM 5826 N N . TYR B 1 49 ? 50.094 5.07 -26.562 1 18.28 49 TYR B N 1
ATOM 5827 C CA . TYR B 1 49 ? 49.156 5.105 -27.656 1 18.28 49 TYR B CA 1
ATOM 5828 C C . TYR B 1 49 ? 48.188 6.289 -27.531 1 18.28 49 TYR B C 1
ATOM 5830 O O . TYR B 1 49 ? 47.844 6.691 -26.406 1 18.28 49 TYR B O 1
ATOM 5838 N N . SER B 1 50 ? 48.031 7.066 -28.578 1 18.7 50 SER B N 1
ATOM 5839 C CA . SER B 1 50 ? 47.344 8.273 -29.047 1 18.7 50 SER B CA 1
ATOM 5840 C C . SER B 1 50 ? 45.875 8.234 -28.719 1 18.7 50 SER B C 1
ATOM 5842 O O . SER B 1 50 ? 45.281 7.156 -28.578 1 18.7 50 SER B O 1
ATOM 5844 N N . ASN B 1 51 ? 45.219 9.352 -28.328 1 18.84 51 ASN B N 1
ATOM 5845 C CA . ASN B 1 51 ? 44.031 10.016 -27.812 1 18.84 51 ASN B CA 1
ATOM 5846 C C . ASN B 1 51 ? 42.844 9.828 -28.734 1 18.84 51 ASN B C 1
ATOM 5848 O O . ASN B 1 51 ? 42.75 10.5 -29.766 1 18.84 51 ASN B O 1
ATOM 5852 N N . ILE B 1 52 ? 42.438 8.578 -29.188 1 19.86 52 ILE B N 1
ATOM 5853 C CA . ILE B 1 52 ? 41.344 8.672 -30.172 1 19.86 52 ILE B CA 1
ATOM 5854 C C . ILE B 1 52 ? 40.125 9.336 -29.531 1 19.86 52 ILE B C 1
ATOM 5856 O O . ILE B 1 52 ? 39.688 8.945 -28.438 1 19.86 52 ILE B O 1
ATOM 5860 N N . SER B 1 53 ? 39.688 10.539 -29.938 1 19.38 53 SER B N 1
ATOM 5861 C CA . SER B 1 53 ? 38.688 11.531 -29.641 1 19.38 53 SER B CA 1
ATOM 5862 C C . SER B 1 53 ? 37.281 10.945 -29.781 1 19.38 53 SER B C 1
ATOM 5864 O O . SER B 1 53 ? 36.844 10.617 -30.891 1 19.38 53 SER B O 1
ATOM 5866 N N . HIS B 1 54 ? 36.844 9.898 -29.094 1 18.3 54 HIS B N 1
ATOM 5867 C CA . HIS B 1 54 ? 35.5 9.398 -29.375 1 18.3 54 HIS B CA 1
ATOM 5868 C C . HIS B 1 54 ? 34.438 10.477 -29.156 1 18.3 54 HIS B C 1
ATOM 5870 O O . HIS B 1 54 ? 34.469 11.195 -28.156 1 18.3 54 HIS B O 1
ATOM 5876 N N . ALA B 1 55 ? 33.719 11.062 -30.188 1 20.23 55 ALA B N 1
ATOM 5877 C CA . ALA B 1 55 ? 32.625 11.992 -30.391 1 20.23 55 ALA B CA 1
ATOM 5878 C C . ALA B 1 55 ? 31.391 11.562 -29.578 1 20.23 55 ALA B C 1
ATOM 5880 O O . ALA B 1 55 ? 31.031 10.383 -29.578 1 20.23 55 ALA B O 1
ATOM 5881 N N . ASP B 1 56 ? 31.016 12.242 -28.5 1 19.62 56 ASP B N 1
ATOM 5882 C CA . ASP B 1 56 ? 29.953 12.188 -27.484 1 19.62 56 ASP B CA 1
ATOM 5883 C C . ASP B 1 56 ? 28.578 12.211 -28.156 1 19.62 56 ASP B C 1
ATOM 5885 O O . ASP B 1 56 ? 28.172 13.219 -28.734 1 19.62 56 ASP B O 1
ATOM 5889 N N . CYS B 1 57 ? 28.141 11.227 -28.969 1 20.59 57 CYS B N 1
ATOM 5890 C CA . CYS B 1 57 ? 26.781 11.219 -29.5 1 20.59 57 CYS B CA 1
ATOM 5891 C C . CYS B 1 57 ? 25.75 11.383 -28.391 1 20.59 57 CYS B C 1
ATOM 5893 O O . CYS B 1 57 ? 25.625 10.516 -27.531 1 20.59 57 CYS B O 1
ATOM 5895 N N . SER B 1 58 ? 25.516 12.594 -27.875 1 21.44 58 SER B N 1
ATOM 5896 C CA . SER B 1 58 ? 24.469 12.992 -26.938 1 21.44 58 SER B CA 1
ATOM 5897 C C . SER B 1 58 ? 23.094 12.586 -27.438 1 21.44 58 SER B C 1
ATOM 5899 O O . SER B 1 58 ? 22.562 13.203 -28.359 1 21.44 58 SER B O 1
ATOM 5901 N N . ILE B 1 59 ? 22.812 11.398 -27.812 1 21.88 59 ILE B N 1
ATOM 5902 C CA . ILE B 1 59 ? 21.453 11.055 -28.188 1 21.88 59 ILE B CA 1
ATOM 5903 C C . ILE B 1 59 ? 20.484 11.484 -27.078 1 21.88 59 ILE B C 1
ATOM 5905 O O . I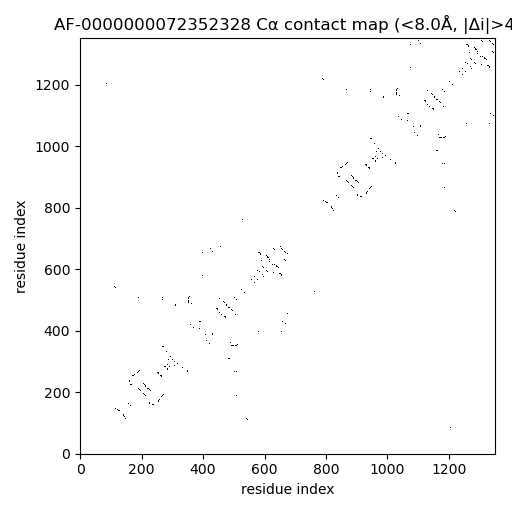LE B 1 59 ? 20.594 11.031 -25.938 1 21.88 59 ILE B O 1
ATOM 5909 N N . ALA B 1 60 ? 19.875 12.742 -27.141 1 24.52 60 ALA B N 1
ATOM 5910 C CA . ALA B 1 60 ? 18.719 13.25 -26.391 1 24.52 60 ALA B CA 1
ATOM 5911 C C . ALA B 1 60 ? 17.609 12.219 -26.328 1 24.52 60 ALA B C 1
ATOM 5913 O O . ALA B 1 60 ? 17.078 11.805 -27.375 1 24.52 60 ALA B O 1
ATOM 5914 N N . ASP B 1 61 ? 17.656 11.195 -25.5 1 22.89 61 ASP B N 1
ATOM 5915 C CA . ASP B 1 61 ? 16.562 10.266 -25.172 1 22.89 61 ASP B CA 1
ATOM 5916 C C . ASP B 1 61 ? 15.25 11.016 -24.969 1 22.89 61 ASP B C 1
ATOM 5918 O O . ASP B 1 61 ? 15.133 11.828 -24.047 1 22.89 61 ASP B O 1
ATOM 5922 N N . GLN B 1 62 ? 14.648 11.555 -26.047 1 24.31 62 GLN B N 1
ATOM 5923 C CA . GLN B 1 62 ? 13.273 12.039 -25.984 1 24.31 62 GLN B CA 1
ATOM 5924 C C . GLN B 1 62 ? 12.391 11.086 -25.188 1 24.31 62 GLN B C 1
ATOM 5926 O O . GLN B 1 62 ? 12.227 9.922 -25.562 1 24.31 62 GLN B O 1
ATOM 5931 N N . SER B 1 63 ? 12.43 11.188 -23.922 1 26.53 63 SER B N 1
ATOM 5932 C CA . SER B 1 63 ? 11.5 10.516 -23.016 1 26.53 63 SER B CA 1
ATOM 5933 C C . SER B 1 63 ? 10.055 10.68 -23.484 1 26.53 63 SER B C 1
ATOM 5935 O O . SER B 1 63 ? 9.461 11.742 -23.312 1 26.53 63 SER B O 1
ATOM 5937 N N . ASP B 1 64 ? 9.773 10.312 -24.75 1 26.19 64 ASP B N 1
ATOM 5938 C CA . ASP B 1 64 ? 8.367 10.258 -25.125 1 26.19 64 ASP B CA 1
ATOM 5939 C C . ASP B 1 64 ? 7.543 9.531 -24.062 1 26.19 64 ASP B C 1
ATOM 5941 O O . ASP B 1 64 ? 7.934 8.469 -23.578 1 26.19 64 ASP B O 1
ATOM 5945 N N . ASN B 1 65 ? 6.73 10.273 -23.359 1 30.11 65 ASN B N 1
ATOM 5946 C CA . ASN B 1 65 ? 5.711 9.859 -22.391 1 30.11 65 ASN B CA 1
ATOM 5947 C C . ASN B 1 65 ? 4.828 8.75 -22.953 1 30.11 65 ASN B C 1
ATOM 5949 O O . ASN B 1 65 ? 3.801 9.023 -23.578 1 30.11 65 ASN B O 1
ATOM 5953 N N . ILE B 1 66 ? 5.43 7.805 -23.672 1 29.02 66 ILE B N 1
ATOM 5954 C CA . ILE B 1 66 ? 4.562 6.699 -24.062 1 29.02 66 ILE B CA 1
ATOM 5955 C C . ILE B 1 66 ? 3.863 6.125 -22.844 1 29.02 66 ILE B C 1
ATOM 5957 O O . ILE B 1 66 ? 4.516 5.77 -21.844 1 29.02 66 ILE B O 1
ATOM 5961 N N . VAL B 1 67 ? 2.621 6.441 -22.719 1 31.56 67 VAL B N 1
ATOM 5962 C CA . VAL B 1 67 ? 1.753 5.816 -21.734 1 31.56 67 VAL B CA 1
ATOM 5963 C C . VAL B 1 67 ? 1.905 4.297 -21.797 1 31.56 67 VAL B C 1
ATOM 5965 O O . VAL B 1 67 ? 1.641 3.686 -22.844 1 31.56 67 VAL B O 1
ATOM 5968 N N . SER B 1 68 ? 2.975 3.803 -21.266 1 30.5 68 SER B N 1
ATOM 5969 C CA . SER B 1 68 ? 3.094 2.35 -21.172 1 30.5 68 SER B CA 1
ATOM 5970 C C . SER B 1 68 ? 1.816 1.722 -20.625 1 30.5 68 SER B C 1
ATOM 5972 O O . SER B 1 68 ? 1.292 2.158 -19.609 1 30.5 68 SER B O 1
ATOM 5974 N N . ASP B 1 69 ? 1.014 1.325 -21.406 1 29.47 69 ASP B N 1
ATOM 5975 C CA . ASP B 1 69 ? -0.153 0.526 -21.031 1 29.47 69 ASP B CA 1
ATOM 5976 C C . ASP B 1 69 ? 0.205 -0.525 -19.984 1 29.47 69 ASP B C 1
ATOM 5978 O O . ASP B 1 69 ? -0.575 -1.444 -19.734 1 29.47 69 ASP B O 1
ATOM 5982 N N . GLU B 1 70 ? 1.521 -0.76 -19.859 1 28.72 70 GLU B N 1
ATOM 5983 C CA . GLU B 1 70 ? 1.682 -1.805 -18.859 1 28.72 70 GLU B CA 1
ATOM 5984 C C . GLU B 1 70 ? 1.215 -1.325 -17.484 1 28.72 70 GLU B C 1
ATOM 5986 O O . GLU B 1 70 ? 1.677 -0.294 -16.984 1 28.72 70 GLU B O 1
ATOM 5991 N N . SER B 1 71 ? 0.012 -1.427 -17.188 1 31.02 71 SER B N 1
ATOM 5992 C CA . SER B 1 71 ? -0.344 -1.318 -15.773 1 31.02 71 SER B CA 1
ATOM 5993 C C . SER B 1 71 ? 0.799 -1.781 -14.875 1 31.02 71 SER B C 1
ATOM 5995 O O . SER B 1 71 ? 1.189 -2.951 -14.906 1 31.02 71 SER B O 1
ATOM 5997 N N . THR B 1 72 ? 1.822 -1.055 -14.812 1 31.05 72 THR B N 1
ATOM 5998 C CA . THR B 1 72 ? 2.795 -1.385 -13.781 1 31.05 72 THR B CA 1
ATOM 5999 C C . THR B 1 72 ? 2.096 -1.91 -12.531 1 31.05 72 THR B C 1
ATOM 6001 O O . THR B 1 72 ? 1.427 -1.153 -11.82 1 31.05 72 THR B O 1
ATOM 6004 N N . VAL B 1 73 ? 1.621 -3.086 -12.633 1 30.95 73 VAL B N 1
ATOM 6005 C CA . VAL B 1 73 ? 1.237 -3.754 -11.391 1 30.95 73 VAL B CA 1
ATOM 6006 C C . VAL B 1 73 ? 2.266 -3.457 -10.305 1 30.95 73 VAL B C 1
ATOM 6008 O O . VAL B 1 73 ? 3.443 -3.793 -10.445 1 30.95 73 VAL B O 1
ATOM 6011 N N . SER B 1 74 ? 2.174 -2.277 -9.758 1 32.66 74 SER B N 1
ATOM 6012 C CA . SER B 1 74 ? 3.045 -2.068 -8.609 1 32.66 74 SER B CA 1
ATOM 6013 C C . SER B 1 74 ? 3.193 -3.346 -7.785 1 32.66 74 SER B C 1
ATOM 6015 O O . SER B 1 74 ? 2.248 -4.129 -7.676 1 32.66 74 SER B O 1
ATOM 6017 N N . ILE B 1 75 ? 4.363 -3.779 -7.652 1 34.59 75 ILE B N 1
ATOM 6018 C CA . ILE B 1 75 ? 4.707 -4.906 -6.793 1 34.59 75 ILE B CA 1
ATOM 6019 C C . ILE B 1 75 ? 3.812 -4.906 -5.555 1 34.59 75 ILE B C 1
ATOM 6021 O O . ILE B 1 75 ? 3.697 -5.918 -4.863 1 34.59 75 ILE B O 1
ATOM 6025 N N . GLU B 1 76 ? 3.281 -3.707 -5.305 1 35.41 76 GLU B N 1
ATOM 6026 C CA . GLU B 1 76 ? 2.43 -3.703 -4.117 1 35.41 76 GLU B CA 1
ATOM 6027 C C . GLU B 1 76 ? 1.188 -4.562 -4.324 1 35.41 76 GLU B C 1
ATOM 6029 O O . GLU B 1 76 ? 0.543 -4.977 -3.359 1 35.41 76 GLU B O 1
ATOM 6034 N N . ASP B 1 77 ? 0.786 -4.73 -5.535 1 36.44 77 ASP B N 1
ATOM 6035 C CA . ASP B 1 77 ? -0.451 -5.457 -5.801 1 36.44 77 ASP B CA 1
ATOM 6036 C C . ASP B 1 77 ? -0.296 -6.941 -5.469 1 36.44 77 ASP B C 1
ATOM 6038 O O . ASP B 1 77 ? -1.275 -7.691 -5.48 1 36.44 77 ASP B O 1
ATOM 6042 N N . PHE B 1 78 ? 0.902 -7.363 -5.488 1 34.06 78 PHE B N 1
ATOM 6043 C CA . PHE B 1 78 ? 1.136 -8.797 -5.34 1 34.06 78 PHE B CA 1
ATOM 6044 C C . PHE B 1 78 ? 1.084 -9.203 -3.873 1 34.06 78 PHE B C 1
ATOM 6046 O O . PHE B 1 78 ? 1.169 -10.391 -3.551 1 34.06 78 PHE B O 1
ATOM 6053 N N . LEU B 1 79 ? 1.293 -8.234 -3.043 1 31.75 79 LEU B N 1
ATOM 6054 C CA . LEU B 1 79 ? 1.568 -8.797 -1.726 1 31.75 79 LEU B CA 1
ATOM 6055 C C . LEU B 1 79 ? 0.307 -9.398 -1.119 1 31.75 79 LEU B C 1
ATOM 6057 O O . LEU B 1 79 ? -0.674 -8.695 -0.882 1 31.75 79 LEU B O 1
ATOM 6061 N N . GLU B 1 80 ? 0.057 -10.539 -1.521 1 32.88 80 GLU B N 1
ATOM 6062 C CA . GLU B 1 80 ? -0.956 -11.383 -0.896 1 32.88 80 GLU B CA 1
ATOM 6063 C C . GLU B 1 80 ? -0.807 -11.391 0.623 1 32.88 80 GLU B C 1
ATOM 6065 O O . GLU B 1 80 ? 0.248 -11.75 1.146 1 32.88 80 GLU B O 1
ATOM 6070 N N . ASP B 1 81 ? -1.184 -10.43 1.255 1 32 81 ASP B N 1
ATOM 6071 C CA . ASP B 1 81 ? -1.213 -10.781 2.672 1 32 81 ASP B CA 1
ATOM 6072 C C . ASP B 1 81 ? -2 -12.07 2.9 1 32 81 ASP B C 1
ATOM 6074 O O . ASP B 1 81 ? -3.168 -12.164 2.52 1 32 81 ASP B O 1
ATOM 6078 N N . GLU B 1 82 ? -1.437 -13.148 2.691 1 30.69 82 GLU B N 1
ATOM 6079 C CA . GLU B 1 82 ? -2.045 -14.422 3.066 1 30.69 82 GLU B CA 1
ATOM 6080 C C . GLU B 1 82 ? -2.818 -14.297 4.375 1 30.69 82 GLU B C 1
ATOM 6082 O O . GLU B 1 82 ? -2.293 -14.609 5.445 1 30.69 82 GLU B O 1
ATOM 6087 N N . SER B 1 83 ? -3.23 -13.133 4.762 1 30.36 83 SER B N 1
ATOM 6088 C CA . SER B 1 83 ? -4 -13.422 5.969 1 30.36 83 SER B CA 1
ATOM 6089 C C . SER B 1 83 ? -5.168 -14.359 5.672 1 30.36 83 SER B C 1
ATOM 6091 O O . SER B 1 83 ? -5.816 -14.242 4.629 1 30.36 83 SER B O 1
ATOM 6093 N N . GLU B 1 84 ? -5.125 -15.594 6.059 1 28.33 84 GLU B N 1
ATOM 6094 C CA . GLU B 1 84 ? -6.172 -16.609 6.098 1 28.33 84 GLU B CA 1
ATOM 6095 C C . GLU B 1 84 ? -7.543 -15.977 6.328 1 28.33 84 GLU B C 1
ATOM 6097 O O . GLU B 1 84 ? -7.746 -15.258 7.309 1 28.33 84 GLU B O 1
ATOM 6102 N N . GLU B 1 85 ? -8.148 -15.57 5.363 1 30.33 85 GLU B N 1
ATOM 6103 C CA . GLU B 1 85 ? -9.57 -15.266 5.469 1 30.33 85 GLU B CA 1
ATOM 6104 C C . GLU B 1 85 ? -10.305 -16.312 6.312 1 30.33 85 GLU B C 1
ATOM 6106 O O . GLU B 1 85 ? -10.414 -17.469 5.914 1 30.33 85 GLU B O 1
ATOM 6111 N N . GLU B 1 86 ? -10.242 -16.344 7.613 1 28.06 86 GLU B N 1
ATOM 6112 C CA . GLU B 1 86 ? -11.211 -17.094 8.414 1 28.06 86 GLU B CA 1
ATOM 6113 C C . GLU B 1 86 ? -12.648 -16.719 8.031 1 28.06 86 GLU B C 1
ATOM 6115 O O . GLU B 1 86 ? -13.156 -15.68 8.453 1 28.06 86 GLU B O 1
ATOM 6120 N N . VAL B 1 87 ? -13.172 -16.844 6.918 1 28.05 87 VAL B N 1
ATOM 6121 C CA . VAL B 1 87 ? -14.609 -16.688 6.707 1 28.05 87 VAL B CA 1
ATOM 6122 C C . VAL B 1 87 ? -15.375 -17.375 7.832 1 28.05 87 VAL B C 1
ATOM 6124 O O . VAL B 1 87 ? -16.547 -17.094 8.055 1 28.05 87 VAL B O 1
ATOM 6127 N N . SER B 1 88 ? -15.258 -18.844 8.086 1 27.8 88 SER B N 1
ATOM 6128 C CA . SER B 1 88 ? -16.406 -19.484 8.711 1 27.8 88 SER B CA 1
ATOM 6129 C C . SER B 1 88 ? -16.844 -18.734 9.961 1 27.8 88 SER B C 1
ATOM 6131 O O . SER B 1 88 ? -16.047 -18.016 10.578 1 27.8 88 SER B O 1
ATOM 6133 N N . GLY B 1 89 ? -18.375 -18.516 10.383 1 28.42 89 GLY B N 1
ATOM 6134 C CA . GLY B 1 89 ? -19.031 -18.516 11.688 1 28.42 89 GLY B CA 1
ATOM 6135 C C . GLY B 1 89 ? -18.203 -19.188 12.766 1 28.42 89 GLY B C 1
ATOM 6136 O O . GLY B 1 89 ? -17.953 -18.609 13.82 1 28.42 89 GLY B O 1
ATOM 6137 N N . ASP B 1 90 ? -18.672 -20.594 12.914 1 25.66 90 ASP B N 1
ATOM 6138 C CA . ASP B 1 90 ? -18.109 -21.5 13.898 1 25.66 90 ASP B CA 1
ATOM 6139 C C . ASP B 1 90 ? -16.578 -21.531 13.82 1 25.66 90 ASP B C 1
ATOM 6141 O O . ASP B 1 90 ? -16.016 -21.656 12.734 1 25.66 90 ASP B O 1
ATOM 6145 N N . SER B 1 91 ? -15.93 -20.875 14.672 1 28.61 91 SER B N 1
ATOM 6146 C CA . SER B 1 91 ? -14.523 -20.859 15.078 1 28.61 91 SER B CA 1
ATOM 6147 C C . SER B 1 91 ? -13.859 -22.203 14.836 1 28.61 91 SER B C 1
ATOM 6149 O O . SER B 1 91 ? -13.031 -22.656 15.641 1 28.61 91 SER B O 1
ATOM 6151 N N . ASP B 1 92 ? -14.5 -23.188 14.094 1 24.53 92 ASP B N 1
ATOM 6152 C CA . ASP B 1 92 ? -13.602 -24.344 14.109 1 24.53 92 ASP B CA 1
ATOM 6153 C C . ASP B 1 92 ? -12.281 -24.016 13.414 1 24.53 92 ASP B C 1
ATOM 6155 O O . ASP B 1 92 ? -12.203 -24.016 12.188 1 24.53 92 ASP B O 1
ATOM 6159 N N . ALA B 1 93 ? -11.555 -23.047 13.812 1 29.39 93 ALA B N 1
ATOM 6160 C CA . ALA B 1 93 ? -10.141 -22.984 13.461 1 29.39 93 ALA B CA 1
ATOM 6161 C C . ALA B 1 93 ? -9.578 -24.375 13.195 1 29.39 93 ALA B C 1
ATOM 6163 O O . ALA B 1 93 ? -9.594 -25.234 14.078 1 29.39 93 ALA B O 1
ATOM 6164 N N . GLU B 1 94 ? -9.781 -24.906 12.062 1 27.7 94 GLU B N 1
ATOM 6165 C CA . GLU B 1 94 ? -8.953 -26.062 11.734 1 27.7 94 GLU B CA 1
ATOM 6166 C C . GLU B 1 94 ? -7.543 -25.906 12.305 1 27.7 94 GLU B C 1
ATOM 6168 O O . GLU B 1 94 ? -6.934 -24.844 12.188 1 27.7 94 GLU B O 1
ATOM 6173 N N . GLU B 1 95 ? -7.242 -26.469 13.406 1 31.48 95 GLU B N 1
ATOM 6174 C CA . GLU B 1 95 ? -5.91 -26.766 13.93 1 31.48 95 GLU B CA 1
ATOM 6175 C C . GLU B 1 95 ? -4.914 -27 12.805 1 31.48 95 GLU B C 1
ATOM 6177 O O . GLU B 1 95 ? -4.812 -28.109 12.281 1 31.48 95 GLU B O 1
ATOM 6182 N N . GLY B 1 96 ? -5.027 -26.359 11.695 1 31.27 96 GLY B N 1
ATOM 6183 C CA . GLY B 1 96 ? -3.889 -26.656 10.844 1 31.27 96 GLY B CA 1
ATOM 6184 C C . GLY B 1 96 ? -2.619 -26.953 11.617 1 31.27 96 GLY B C 1
ATOM 6185 O O . GLY B 1 96 ? -2.543 -26.688 12.82 1 31.27 96 GLY B O 1
ATOM 6186 N N . ASP B 1 97 ? -1.743 -27.812 11.023 1 33.06 97 ASP B N 1
ATOM 6187 C CA . ASP B 1 97 ? -0.426 -28.141 11.555 1 33.06 97 ASP B CA 1
ATOM 6188 C C . ASP B 1 97 ? 0.286 -26.906 12.086 1 33.06 97 ASP B C 1
ATOM 6190 O O . ASP B 1 97 ? 0.963 -26.203 11.336 1 33.06 97 ASP B O 1
ATOM 6194 N N . THR B 1 98 ? -0.421 -26.031 12.695 1 37.12 98 THR B N 1
ATOM 6195 C CA . THR B 1 98 ? 0.366 -25.062 13.453 1 37.12 98 THR B CA 1
ATOM 6196 C C . THR B 1 98 ? 1.674 -25.672 13.93 1 37.12 98 THR B C 1
ATOM 6198 O O . THR B 1 98 ? 1.666 -26.703 14.609 1 37.12 98 THR B O 1
ATOM 6201 N N . GLU B 1 99 ? 2.652 -25.547 13.195 1 42.66 99 GLU B N 1
ATOM 6202 C CA . GLU B 1 99 ? 3.994 -25.906 13.633 1 42.66 99 GLU B CA 1
ATOM 6203 C C . GLU B 1 99 ? 4.172 -25.672 15.125 1 42.66 99 GLU B C 1
ATOM 6205 O O . GLU B 1 99 ? 4.324 -24.531 15.57 1 42.66 99 GLU B O 1
ATOM 6210 N N . ARG B 1 100 ? 3.467 -26.422 15.984 1 40.03 100 ARG B N 1
ATOM 6211 C CA . ARG B 1 100 ? 3.77 -26.516 17.406 1 40.03 100 ARG B CA 1
ATOM 6212 C C . ARG B 1 100 ? 5.273 -26.438 17.656 1 40.03 100 ARG B C 1
ATOM 6214 O O . ARG B 1 100 ? 6.035 -27.266 17.156 1 40.03 100 ARG B O 1
ATOM 6221 N N . CYS B 1 101 ? 5.742 -25.281 17.75 1 50.19 101 CYS B N 1
ATOM 6222 C CA . CYS B 1 101 ? 7.051 -25.344 18.391 1 50.19 101 CYS B CA 1
ATOM 6223 C C . CYS B 1 101 ? 7.098 -26.469 19.422 1 50.19 101 CYS B C 1
ATOM 6225 O O . CYS B 1 101 ? 6.203 -26.594 20.25 1 50.19 101 CYS B O 1
ATOM 6227 N N . SER B 1 102 ? 7.828 -27.422 19.172 1 56.22 102 SER B N 1
ATOM 6228 C CA . SER B 1 102 ? 7.988 -28.641 19.984 1 56.22 102 SER B CA 1
ATOM 6229 C C . SER B 1 102 ? 7.934 -28.312 21.469 1 56.22 102 SER B C 1
ATOM 6231 O O . SER B 1 102 ? 8.656 -27.438 21.953 1 56.22 102 SER B O 1
ATOM 6233 N N . SER B 1 103 ? 6.805 -28.5 22.109 1 63.12 103 SER B N 1
ATOM 6234 C CA . SER B 1 103 ? 6.664 -28.469 23.562 1 63.12 103 SER B CA 1
ATOM 6235 C C . SER B 1 103 ? 7.949 -28.922 24.25 1 63.12 103 SER B C 1
ATOM 6237 O O . SER B 1 103 ? 8.141 -28.672 25.438 1 63.12 103 SER B O 1
ATOM 6239 N N . SER B 1 104 ? 8.867 -29.328 23.328 1 74.25 104 SER B N 1
ATOM 6240 C CA . SER B 1 104 ? 10.062 -29.906 23.938 1 74.25 104 SER B CA 1
ATOM 6241 C C . SER B 1 104 ? 11.164 -28.859 24.094 1 74.25 104 SER B C 1
ATOM 6243 O O . SER B 1 104 ? 12.156 -29.094 24.781 1 74.25 104 SER B O 1
ATOM 6245 N N . LEU B 1 105 ? 10.914 -27.641 23.594 1 81.88 105 LEU B N 1
ATOM 6246 C CA . LEU B 1 105 ? 11.977 -26.625 23.656 1 81.88 105 LEU B CA 1
ATOM 6247 C C . LEU B 1 105 ? 11.945 -25.875 24.969 1 81.88 105 LEU B C 1
ATOM 6249 O O . LEU B 1 105 ? 10.883 -25.734 25.594 1 81.88 105 LEU B O 1
ATOM 6253 N N . PRO B 1 106 ? 13.102 -25.5 25.406 1 87 106 PRO B N 1
ATOM 6254 C CA . PRO B 1 106 ? 13.141 -24.656 26.594 1 87 106 PRO B CA 1
ATOM 6255 C C . PRO B 1 106 ? 12.312 -23.375 26.453 1 87 106 PRO B C 1
ATOM 6257 O O . PRO B 1 106 ? 12.023 -22.953 25.328 1 87 106 PRO B O 1
ATOM 6260 N N . PHE B 1 107 ? 11.969 -22.828 27.562 1 89.56 107 PHE B N 1
ATOM 6261 C CA . PHE B 1 107 ? 11.078 -21.672 27.625 1 89.56 107 PHE B CA 1
ATOM 6262 C C . PHE B 1 107 ? 11.625 -20.531 26.766 1 89.56 107 PHE B C 1
ATOM 6264 O O . PHE B 1 107 ? 10.883 -19.922 25.984 1 89.56 107 PHE B O 1
ATOM 6271 N N . ALA B 1 108 ? 12.883 -20.281 26.891 1 90 108 ALA B N 1
ATOM 6272 C CA . ALA B 1 108 ? 13.508 -19.172 26.156 1 90 108 ALA B CA 1
ATOM 6273 C C . ALA B 1 108 ? 13.414 -19.391 24.641 1 90 108 ALA B C 1
ATOM 6275 O O . ALA B 1 108 ? 13.156 -18.453 23.891 1 90 108 ALA B O 1
ATOM 6276 N N . ASP B 1 109 ? 13.547 -20.609 24.25 1 90.62 109 ASP B N 1
ATOM 6277 C CA . ASP B 1 109 ? 13.516 -20.938 22.828 1 90.62 109 ASP B CA 1
ATOM 6278 C C . ASP B 1 109 ? 12.086 -20.906 22.281 1 90.62 109 ASP B C 1
ATOM 6280 O O . ASP B 1 109 ? 11.859 -20.578 21.125 1 90.62 109 ASP B O 1
ATOM 6284 N N . ARG B 1 110 ? 11.188 -21.188 23.156 1 90.38 110 ARG B N 1
ATOM 6285 C CA . ARG B 1 110 ? 9.789 -21.094 22.75 1 90.38 110 ARG B CA 1
ATOM 6286 C C . ARG B 1 110 ? 9.383 -19.641 22.516 1 90.38 110 ARG B C 1
ATOM 6288 O O . ARG B 1 110 ? 8.672 -19.344 21.547 1 90.38 110 ARG B O 1
ATOM 6295 N N . ILE B 1 111 ? 9.867 -18.781 23.422 1 92 111 ILE B N 1
ATOM 6296 C CA . ILE B 1 111 ? 9.594 -17.359 23.266 1 92 111 ILE B CA 1
ATOM 6297 C C . ILE B 1 111 ? 10.289 -16.828 22.016 1 92 111 ILE B C 1
ATOM 6299 O O . ILE B 1 111 ? 9.727 -16.016 21.281 1 92 111 ILE B O 1
ATOM 6303 N N . ARG B 1 112 ? 11.445 -17.375 21.844 1 91.62 112 ARG B N 1
ATOM 6304 C CA . ARG B 1 112 ? 12.211 -17 20.656 1 91.62 112 ARG B CA 1
ATOM 6305 C C . ARG B 1 112 ? 11.461 -17.375 19.375 1 91.62 112 ARG B C 1
ATOM 6307 O O . ARG B 1 112 ? 11.297 -16.547 18.469 1 91.62 112 ARG B O 1
ATOM 6314 N N . GLY B 1 113 ? 11.062 -18.625 19.266 1 89.25 113 GLY B N 1
ATOM 6315 C CA . GLY B 1 113 ? 10.305 -19.078 18.109 1 89.25 113 GLY B CA 1
ATOM 6316 C C . GLY B 1 113 ? 9.031 -18.281 17.875 1 89.25 113 GLY B C 1
ATOM 6317 O O . GLY B 1 113 ? 8.719 -17.938 16.734 1 89.25 113 GLY B O 1
ATOM 6318 N N . TRP B 1 114 ? 8.375 -17.953 18.969 1 90.75 114 TRP B N 1
ATOM 6319 C CA . TRP B 1 114 ? 7.152 -17.172 18.906 1 90.75 114 TRP B CA 1
ATOM 6320 C C . TRP B 1 114 ? 7.445 -15.766 18.391 1 90.75 114 TRP B C 1
ATOM 6322 O O . TRP B 1 114 ? 6.719 -15.242 17.531 1 90.75 114 TRP B O 1
ATOM 6332 N N . ALA B 1 115 ? 8.461 -15.109 18.938 1 91.5 115 ALA B N 1
ATOM 6333 C CA . ALA B 1 115 ? 8.82 -13.742 18.578 1 91.5 115 ALA B CA 1
ATOM 6334 C C . ALA B 1 115 ? 9.172 -13.648 17.094 1 91.5 115 ALA B C 1
ATOM 6336 O O . ALA B 1 115 ? 8.836 -12.664 16.422 1 91.5 115 ALA B O 1
ATOM 6337 N N . LEU B 1 116 ? 9.812 -14.672 16.578 1 88.12 116 LEU B N 1
ATOM 6338 C CA . LEU B 1 116 ? 10.203 -14.703 15.164 1 88.12 116 LEU B CA 1
ATOM 6339 C C . LEU B 1 116 ? 8.984 -14.859 14.266 1 88.12 116 LEU B C 1
ATOM 6341 O O . LEU B 1 116 ? 8.883 -14.203 13.227 1 88.12 116 LEU B O 1
ATOM 6345 N N . LYS B 1 117 ? 8.125 -15.672 14.711 1 85.69 117 LYS B N 1
ATOM 6346 C CA . LYS B 1 117 ? 6.922 -15.914 13.922 1 85.69 117 LYS B CA 1
ATOM 6347 C C . LYS B 1 117 ? 5.996 -14.703 13.953 1 85.69 117 LYS B C 1
ATOM 6349 O O . LYS B 1 117 ? 5.34 -14.391 12.953 1 85.69 117 LYS B O 1
ATOM 6354 N N . ALA B 1 118 ? 5.965 -14.031 15.125 1 86.06 118 ALA B N 1
ATOM 6355 C CA . ALA B 1 118 ? 5.09 -12.867 15.297 1 86.06 118 ALA B CA 1
ATOM 6356 C C . ALA B 1 118 ? 5.715 -11.617 14.695 1 86.06 118 ALA B C 1
ATOM 6358 O O . ALA B 1 118 ? 5.051 -10.586 14.57 1 86.06 118 ALA B O 1
ATOM 6359 N N . ASN B 1 119 ? 6.945 -11.719 14.273 1 82.75 119 ASN B N 1
ATOM 6360 C CA . ASN B 1 119 ? 7.656 -10.594 13.664 1 82.75 119 ASN B CA 1
ATOM 6361 C C . ASN B 1 119 ? 7.605 -9.352 14.547 1 82.75 119 ASN B C 1
ATOM 6363 O O . ASN B 1 119 ? 7.234 -8.273 14.086 1 82.75 119 ASN B O 1
ATOM 6367 N N . LEU B 1 120 ? 7.914 -9.422 15.805 1 87.75 120 LEU B N 1
ATOM 6368 C CA . LEU B 1 120 ? 7.879 -8.312 16.75 1 87.75 120 LEU B CA 1
ATOM 6369 C C . LEU B 1 120 ? 9.094 -7.41 16.578 1 87.75 120 LEU B C 1
ATOM 6371 O O . LEU B 1 120 ? 10.188 -7.887 16.25 1 87.75 120 LEU B O 1
ATOM 6375 N N . SER B 1 121 ? 8.844 -6.16 16.812 1 86.62 121 SER B N 1
ATOM 6376 C CA . SER B 1 121 ? 9.977 -5.246 16.875 1 86.62 121 SER B CA 1
ATOM 6377 C C . SER B 1 121 ? 10.836 -5.5 18.109 1 86.62 121 SER B C 1
ATOM 6379 O O . SER B 1 121 ? 10.352 -6.055 19.094 1 86.62 121 SER B O 1
ATOM 6381 N N . HIS B 1 122 ? 12.109 -5.113 18.016 1 86.94 122 HIS B N 1
ATOM 6382 C CA . HIS B 1 122 ? 12.992 -5.246 19.172 1 86.94 122 HIS B CA 1
ATOM 6383 C C . HIS B 1 122 ? 12.453 -4.469 20.375 1 86.94 122 HIS B C 1
ATOM 6385 O O . HIS B 1 122 ? 12.523 -4.941 21.5 1 86.94 122 HIS B O 1
ATOM 6391 N N . TYR B 1 123 ? 11.914 -3.34 20.031 1 86.56 123 TYR B N 1
ATOM 6392 C CA . TYR B 1 123 ? 11.367 -2.51 21.109 1 86.56 123 TYR B CA 1
ATOM 6393 C C . TYR B 1 123 ? 10.242 -3.229 21.828 1 86.56 123 TYR B C 1
ATOM 6395 O O . TYR B 1 123 ? 10.234 -3.301 23.062 1 86.56 123 TYR B O 1
ATOM 6403 N N . SER B 1 124 ? 9.273 -3.725 21.094 1 89.88 124 SER B N 1
ATOM 6404 C CA . SER B 1 124 ? 8.133 -4.434 21.672 1 89.88 124 SER B CA 1
ATOM 6405 C C . SER B 1 124 ? 8.586 -5.688 22.406 1 89.88 124 SER B C 1
ATOM 6407 O O . SER B 1 124 ? 8.055 -6.004 23.484 1 89.88 124 SER B O 1
ATOM 6409 N N . LEU B 1 125 ? 9.516 -6.398 21.812 1 92.69 125 LEU B N 1
ATOM 6410 C CA . LEU B 1 125 ? 10.016 -7.613 22.438 1 92.69 125 LEU B CA 1
ATOM 6411 C C . LEU B 1 125 ? 10.742 -7.285 23.734 1 92.69 125 LEU B C 1
ATOM 6413 O O . LEU B 1 125 ? 10.594 -7.992 24.734 1 92.69 125 LEU B O 1
ATOM 6417 N N . ASN B 1 126 ? 11.539 -6.246 23.75 1 92.94 126 ASN B N 1
ATOM 6418 C CA . ASN B 1 126 ? 12.219 -5.82 24.969 1 92.94 126 ASN B CA 1
ATOM 6419 C C . ASN B 1 126 ? 11.234 -5.473 26.078 1 92.94 126 ASN B C 1
ATOM 6421 O O . ASN B 1 126 ? 11.461 -5.801 27.234 1 92.94 126 ASN B O 1
ATOM 6425 N N . GLN B 1 127 ? 10.133 -4.816 25.688 1 92.12 127 GLN B N 1
ATOM 6426 C CA . GLN B 1 127 ? 9.102 -4.484 26.672 1 92.12 127 GLN B CA 1
ATOM 6427 C C . GLN B 1 127 ? 8.477 -5.746 27.266 1 92.12 127 GLN B C 1
ATOM 6429 O O . GLN B 1 127 ? 8.242 -5.824 28.469 1 92.12 127 GLN B O 1
ATOM 6434 N N . LEU B 1 128 ? 8.227 -6.664 26.422 1 92.56 128 LEU B N 1
ATOM 6435 C CA . LEU B 1 128 ? 7.648 -7.926 26.875 1 92.56 128 LEU B CA 1
ATOM 6436 C C . LEU B 1 128 ? 8.602 -8.656 27.812 1 92.56 128 LEU B C 1
ATOM 6438 O O . LEU B 1 128 ? 8.188 -9.172 28.859 1 92.56 128 LEU B O 1
ATOM 6442 N N . LEU B 1 129 ? 9.883 -8.719 27.438 1 93.38 129 LEU B N 1
ATOM 6443 C CA . LEU B 1 129 ? 10.875 -9.406 28.25 1 93.38 129 LEU B CA 1
ATOM 6444 C C . LEU B 1 129 ? 10.992 -8.75 29.625 1 93.38 129 LEU B C 1
ATOM 6446 O O . LEU B 1 129 ? 11.156 -9.445 30.625 1 93.38 129 LEU B O 1
ATOM 6450 N N . GLN B 1 130 ? 10.898 -7.43 29.625 1 91.75 130 GLN B N 1
ATOM 6451 C CA . GLN B 1 130 ? 10.93 -6.711 30.891 1 91.75 130 GLN B CA 1
ATOM 6452 C C . GLN B 1 130 ? 9.742 -7.098 31.781 1 91.75 130 GLN B C 1
ATOM 6454 O O . GLN B 1 130 ? 9.891 -7.281 32.969 1 91.75 130 GLN B O 1
ATOM 6459 N N . ILE B 1 131 ? 8.602 -7.246 31.203 1 91.06 131 ILE B N 1
ATOM 6460 C CA . ILE B 1 131 ? 7.398 -7.602 31.953 1 91.06 131 ILE B CA 1
ATOM 6461 C C . ILE B 1 131 ? 7.512 -9.031 32.469 1 91.06 131 ILE B C 1
ATOM 6463 O O . ILE B 1 131 ? 7.242 -9.305 33.656 1 91.06 131 ILE B O 1
ATOM 6467 N N . ILE B 1 132 ? 7.984 -9.938 31.609 1 90.31 132 ILE B N 1
ATOM 6468 C CA . ILE B 1 132 ? 8.094 -11.352 31.969 1 90.31 132 ILE B CA 1
ATOM 6469 C C . ILE B 1 132 ? 9.125 -11.516 33.094 1 90.31 132 ILE B C 1
ATOM 6471 O O . ILE B 1 132 ? 8.922 -12.297 34 1 90.31 132 ILE B O 1
ATOM 6475 N N . ASN B 1 133 ? 10.172 -10.789 33 1 90.75 133 ASN B N 1
ATOM 6476 C CA . ASN B 1 133 ? 11.273 -10.922 33.938 1 90.75 133 ASN B CA 1
ATOM 6477 C C . ASN B 1 133 ? 10.891 -10.414 35.344 1 90.75 133 ASN B C 1
ATOM 6479 O O . ASN B 1 133 ? 11.539 -10.742 36.312 1 90.75 133 ASN B O 1
ATOM 6483 N N . THR B 1 134 ? 9.891 -9.625 35.375 1 85.56 134 THR B N 1
ATOM 6484 C CA . THR B 1 134 ? 9.43 -9.188 36.688 1 85.56 134 THR B CA 1
ATOM 6485 C C . THR B 1 134 ? 8.773 -10.336 37.438 1 85.56 134 THR B C 1
ATOM 6487 O O . THR B 1 134 ? 8.711 -10.32 38.688 1 85.56 134 THR B O 1
ATOM 6490 N N . SER B 1 135 ? 8.258 -11.266 36.781 1 78.56 135 SER B N 1
ATOM 6491 C CA . SER B 1 135 ? 7.484 -12.32 37.406 1 78.56 135 SER B CA 1
ATOM 6492 C C . SER B 1 135 ? 8.266 -13.633 37.469 1 78.56 135 SER B C 1
ATOM 6494 O O . SER B 1 135 ? 7.855 -14.586 38.125 1 78.56 135 SER B O 1
ATOM 6496 N N . LYS B 1 136 ? 9.32 -13.734 36.719 1 75.75 136 LYS B N 1
ATOM 6497 C CA . LYS B 1 136 ? 10.008 -15.016 36.625 1 75.75 136 LYS B CA 1
ATOM 6498 C C . LYS B 1 136 ? 11.305 -15.016 37.438 1 75.75 136 LYS B C 1
ATOM 6500 O O . LYS B 1 136 ? 11.961 -13.977 37.562 1 75.75 136 LYS B O 1
ATOM 6505 N N . ILE B 1 137 ? 11.57 -16.25 37.969 1 68 137 ILE B N 1
ATOM 6506 C CA . ILE B 1 137 ? 12.812 -16.469 38.688 1 68 137 ILE B CA 1
ATOM 6507 C C . ILE B 1 137 ? 13.977 -16.594 37.719 1 68 137 ILE B C 1
ATOM 6509 O O . ILE B 1 137 ? 15 -15.922 37.875 1 68 137 ILE B O 1
ATOM 6513 N N . ASP B 1 138 ? 13.773 -17.594 36.719 1 77.19 138 ASP B N 1
ATOM 6514 C CA . ASP B 1 138 ? 14.773 -17.703 35.656 1 77.19 138 ASP B CA 1
ATOM 6515 C C . ASP B 1 138 ? 14.578 -16.625 34.594 1 77.19 138 ASP B C 1
ATOM 6517 O O . ASP B 1 138 ? 13.711 -16.766 33.719 1 77.19 138 ASP B O 1
ATOM 6521 N N . LYS B 1 139 ? 15.43 -15.695 34.656 1 84.88 139 LYS B N 1
ATOM 6522 C CA . LYS B 1 139 ? 15.227 -14.484 33.875 1 84.88 139 LYS B CA 1
ATOM 6523 C C . LYS B 1 139 ? 15.633 -14.695 32.438 1 84.88 139 LYS B C 1
ATOM 6525 O O . LYS B 1 139 ? 16.594 -15.406 32.156 1 84.88 139 LYS B O 1
ATOM 6530 N N . LEU B 1 140 ? 14.867 -14.258 31.594 1 90.38 140 LEU B N 1
ATOM 6531 C CA . LEU B 1 140 ? 15.188 -14.156 30.172 1 90.38 140 LEU B CA 1
ATOM 6532 C C . LEU B 1 140 ? 16.156 -13 29.906 1 90.38 140 LEU B C 1
ATOM 6534 O O . LEU B 1 140 ? 16.328 -12.133 30.766 1 90.38 140 LEU B O 1
ATOM 6538 N N . PRO B 1 141 ? 16.828 -13.07 28.797 1 90.88 141 PRO B N 1
ATOM 6539 C CA . PRO B 1 141 ? 17.688 -11.93 28.453 1 90.88 141 PRO B CA 1
ATOM 6540 C C . PRO B 1 141 ? 16.922 -10.609 28.391 1 90.88 141 PRO B C 1
ATOM 6542 O O . PRO B 1 141 ? 15.719 -10.602 28.094 1 90.88 141 PRO B O 1
ATOM 6545 N N . LYS B 1 142 ? 17.547 -9.531 28.703 1 88.38 142 LYS B N 1
ATOM 6546 C CA . LYS B 1 142 ? 16.906 -8.219 28.703 1 88.38 142 LYS B CA 1
ATOM 6547 C C . LYS B 1 142 ? 16.781 -7.656 27.297 1 88.38 142 LYS B C 1
ATOM 6549 O O . LYS B 1 142 ? 15.875 -6.867 27.016 1 88.38 142 LYS B O 1
ATOM 6554 N N . ASP B 1 143 ? 17.688 -8.133 26.469 1 91.5 143 ASP B N 1
ATOM 6555 C CA . ASP B 1 143 ? 17.734 -7.582 25.125 1 91.5 143 ASP B CA 1
ATOM 6556 C C . ASP B 1 143 ? 17.219 -8.586 24.094 1 91.5 143 ASP B C 1
ATOM 6558 O O . ASP B 1 143 ? 17.562 -9.766 24.141 1 91.5 143 ASP B O 1
ATOM 6562 N N . ALA B 1 144 ? 16.406 -8.055 23.234 1 91.75 144 ALA B N 1
ATOM 6563 C CA . ALA B 1 144 ? 15.812 -8.875 22.188 1 91.75 144 ALA B CA 1
ATOM 6564 C C . ALA B 1 144 ? 16.891 -9.555 21.344 1 91.75 144 ALA B C 1
ATOM 6566 O O . ALA B 1 144 ? 16.734 -10.703 20.922 1 91.75 144 ALA B O 1
ATOM 6567 N N . ARG B 1 145 ? 18.109 -8.922 21.156 1 89.56 145 ARG B N 1
ATOM 6568 C CA . ARG B 1 145 ? 19.172 -9.445 20.312 1 89.56 145 ARG B CA 1
ATOM 6569 C C . ARG B 1 145 ? 19.781 -10.711 20.922 1 89.56 145 ARG B C 1
ATOM 6571 O O . ARG B 1 145 ? 20.125 -11.648 20.203 1 89.56 145 ARG B O 1
ATOM 6578 N N . THR B 1 146 ? 19.828 -10.688 22.156 1 90.88 146 THR B N 1
ATOM 6579 C CA . THR B 1 146 ? 20.375 -11.844 22.844 1 90.88 146 THR B CA 1
ATOM 6580 C C . THR B 1 146 ? 19.422 -13.031 22.797 1 90.88 146 THR B C 1
ATOM 6582 O O . THR B 1 146 ? 19.844 -14.164 22.578 1 90.88 146 THR B O 1
ATOM 6585 N N . LEU B 1 147 ? 18.188 -12.75 23.047 1 92.12 147 LEU B N 1
ATOM 6586 C CA . LEU B 1 147 ? 17.188 -13.82 22.984 1 92.12 147 LEU B CA 1
ATOM 6587 C C . LEU B 1 147 ? 17.141 -14.438 21.594 1 92.12 147 LEU B C 1
ATOM 6589 O O . LEU B 1 147 ? 17.062 -15.664 21.469 1 92.12 147 LEU B O 1
ATOM 6593 N N . LEU B 1 148 ? 17.172 -13.586 20.562 1 91.44 148 LEU B N 1
ATOM 6594 C CA . LEU B 1 148 ? 17.031 -14.031 19.172 1 91.44 148 LEU B CA 1
ATOM 6595 C C . LEU B 1 148 ? 18.344 -14.562 18.641 1 91.44 148 LEU B C 1
ATOM 6597 O O . LEU B 1 148 ? 18.391 -15.125 17.531 1 91.44 148 LEU B O 1
ATOM 6601 N N . LYS B 1 149 ? 19.453 -14.383 19.391 1 87.12 149 LYS B N 1
ATOM 6602 C CA . LYS B 1 149 ? 20.781 -14.828 19.016 1 87.12 149 LYS B CA 1
ATOM 6603 C C . LYS B 1 149 ? 21.219 -14.18 17.703 1 87.12 149 LYS B C 1
ATOM 6605 O O . LYS B 1 149 ? 21.656 -14.875 16.781 1 87.12 149 LYS B O 1
ATOM 6610 N N . THR B 1 150 ? 20.938 -12.922 17.688 1 86.81 150 THR B N 1
ATOM 6611 C CA . THR B 1 150 ? 21.375 -12.156 16.516 1 86.81 150 THR B CA 1
ATOM 6612 C C . THR B 1 150 ? 22.906 -12.18 16.391 1 86.81 150 THR B C 1
ATOM 6614 O O . THR B 1 150 ? 23.609 -12.008 17.375 1 86.81 150 THR B O 1
ATOM 6617 N N . ASN B 1 151 ? 23.297 -12.438 15.188 1 80.12 151 ASN B N 1
ATOM 6618 C CA . ASN B 1 151 ? 24.734 -12.531 14.961 1 80.12 151 ASN B CA 1
ATOM 6619 C C . ASN B 1 151 ? 25.453 -11.242 15.359 1 80.12 151 ASN B C 1
ATOM 6621 O O . ASN B 1 151 ? 25.047 -10.148 14.953 1 80.12 151 ASN B O 1
ATOM 6625 N N . ARG B 1 152 ? 26.375 -11.375 16.156 1 76.06 152 ARG B N 1
ATOM 6626 C CA . ARG B 1 152 ? 27.125 -10.227 16.641 1 76.06 152 ARG B CA 1
ATOM 6627 C C . ARG B 1 152 ? 28.125 -9.734 15.578 1 76.06 152 ARG B C 1
ATOM 6629 O O . ARG B 1 152 ? 28.484 -8.555 15.555 1 76.06 152 ARG B O 1
ATOM 6636 N N . GLU B 1 153 ? 28.516 -10.758 14.742 1 75.25 153 GLU B N 1
ATOM 6637 C CA . GLU B 1 153 ? 29.438 -10.375 13.672 1 75.25 153 GLU B CA 1
ATOM 6638 C C . GLU B 1 153 ? 28.688 -9.758 12.492 1 75.25 153 GLU B C 1
ATOM 6640 O O . GLU B 1 153 ? 27.719 -10.336 12 1 75.25 153 GLU B O 1
ATOM 6645 N N . ARG B 1 154 ? 29.094 -8.625 12.266 1 73.69 154 ARG B N 1
ATOM 6646 C CA . ARG B 1 154 ? 28.453 -7.914 11.172 1 73.69 154 ARG B CA 1
ATOM 6647 C C . ARG B 1 154 ? 28.688 -8.617 9.844 1 73.69 154 ARG B C 1
ATOM 6649 O O . ARG B 1 154 ? 29.828 -9.008 9.539 1 73.69 154 ARG B O 1
ATOM 6656 N N . ALA B 1 155 ? 27.531 -8.953 9.195 1 79.31 155 ALA B N 1
ATOM 6657 C CA . ALA B 1 155 ? 27.656 -9.523 7.859 1 79.31 155 ALA B CA 1
ATOM 6658 C C . ALA B 1 155 ? 28.422 -8.594 6.93 1 79.31 155 ALA B C 1
ATOM 6660 O O . ALA B 1 155 ? 28.391 -7.371 7.098 1 79.31 155 ALA B O 1
ATOM 6661 N N . ARG B 1 156 ? 29.203 -9.156 6.094 1 85.56 156 ARG B N 1
ATOM 6662 C CA . ARG B 1 156 ? 29.969 -8.367 5.129 1 85.56 156 ARG B CA 1
ATOM 6663 C C . ARG B 1 156 ? 29.047 -7.73 4.098 1 85.56 156 ARG B C 1
ATOM 6665 O O . ARG B 1 156 ? 28.391 -8.43 3.332 1 85.56 156 ARG B O 1
ATOM 6672 N N . VAL B 1 157 ? 28.922 -6.457 4.195 1 92.94 157 VAL B N 1
ATOM 6673 C CA . VAL B 1 157 ? 28.141 -5.684 3.238 1 92.94 157 VAL B CA 1
ATOM 6674 C C . VAL B 1 157 ? 29.047 -4.773 2.428 1 92.94 157 VAL B C 1
ATOM 6676 O O . VAL B 1 157 ? 29.797 -3.973 2.994 1 92.94 157 VAL B O 1
ATOM 6679 N N . ASP B 1 158 ? 29.031 -4.98 1.146 1 94.25 158 ASP B N 1
ATOM 6680 C CA . ASP B 1 158 ? 29.875 -4.184 0.256 1 94.25 158 ASP B CA 1
ATOM 6681 C C . ASP B 1 158 ? 29.094 -2.986 -0.297 1 94.25 158 ASP B C 1
ATOM 6683 O O . ASP B 1 158 ? 27.875 -3.047 -0.457 1 94.25 158 ASP B O 1
ATOM 6687 N N . LYS B 1 159 ? 29.828 -1.966 -0.512 1 94.94 159 LYS B N 1
ATOM 6688 C CA . LYS B 1 159 ? 29.25 -0.815 -1.203 1 94.94 159 LYS B CA 1
ATOM 6689 C C . LYS B 1 159 ? 29.484 -0.906 -2.709 1 94.94 159 LYS B C 1
ATOM 6691 O O . LYS B 1 159 ? 30.625 -1.047 -3.16 1 94.94 159 LYS B O 1
ATOM 6696 N N . ILE B 1 160 ? 28.453 -0.98 -3.416 1 95.5 160 ILE B N 1
ATOM 6697 C CA . ILE B 1 160 ? 28.547 -0.97 -4.871 1 95.5 160 ILE B CA 1
ATOM 6698 C C . ILE B 1 160 ? 27.781 0.23 -5.434 1 95.5 160 ILE B C 1
ATOM 6700 O O . ILE B 1 160 ? 27.141 0.968 -4.684 1 95.5 160 ILE B O 1
ATOM 6704 N N . ALA B 1 161 ? 27.938 0.406 -6.723 1 94.38 161 ALA B N 1
ATOM 6705 C CA . ALA B 1 161 ? 27.297 1.562 -7.348 1 94.38 161 ALA B CA 1
ATOM 6706 C C . ALA B 1 161 ? 25.797 1.55 -7.109 1 94.38 161 ALA B C 1
ATOM 6708 O O . ALA B 1 161 ? 25.109 0.601 -7.492 1 94.38 161 ALA B O 1
ATOM 6709 N N . GLY B 1 162 ? 25.375 2.531 -6.492 1 92.62 162 GLY B N 1
ATOM 6710 C CA . GLY B 1 162 ? 23.938 2.701 -6.316 1 92.62 162 GLY B CA 1
ATOM 6711 C C . GLY B 1 162 ? 23.453 2.264 -4.949 1 92.62 162 GLY B C 1
ATOM 6712 O O . GLY B 1 162 ? 22.281 2.479 -4.602 1 92.62 162 GLY B O 1
ATOM 6713 N N . GLY B 1 163 ? 24.312 1.469 -4.195 1 95.38 163 GLY B N 1
ATOM 6714 C CA . GLY B 1 163 ? 23.812 1.057 -2.891 1 95.38 163 GLY B CA 1
ATOM 6715 C C . GLY B 1 163 ? 24.719 0.042 -2.209 1 95.38 163 GLY B C 1
ATOM 6716 O O . GLY B 1 163 ? 25.938 0.039 -2.422 1 95.38 163 GLY B O 1
ATOM 6717 N N . LYS B 1 164 ? 24.094 -0.684 -1.308 1 96.62 164 LYS B N 1
ATOM 6718 C CA . LYS B 1 164 ? 24.781 -1.723 -0.537 1 96.62 164 LYS B CA 1
ATOM 6719 C C . LYS B 1 164 ? 24.453 -3.111 -1.085 1 96.62 164 LYS B C 1
ATOM 6721 O O . LYS B 1 164 ? 23.391 -3.326 -1.661 1 96.62 164 LYS B O 1
ATOM 6726 N N . TYR B 1 165 ? 25.406 -3.992 -0.915 1 97.56 165 TYR B N 1
ATOM 6727 C CA . TYR B 1 165 ? 25.281 -5.312 -1.519 1 97.56 165 TYR B CA 1
ATOM 6728 C C . TYR B 1 165 ? 25.75 -6.402 -0.561 1 97.56 165 TYR B C 1
ATOM 6730 O O . TYR B 1 165 ? 26.844 -6.328 -0.02 1 97.56 165 TYR B O 1
ATOM 6738 N N . TRP B 1 166 ? 24.859 -7.324 -0.248 1 97.31 166 TRP B N 1
ATOM 6739 C CA . TRP B 1 166 ? 25.188 -8.508 0.542 1 97.31 166 TRP B CA 1
ATOM 6740 C C . TRP B 1 166 ? 25.141 -9.766 -0.322 1 97.31 166 TRP B C 1
ATOM 6742 O O . TRP B 1 166 ? 24.109 -10.094 -0.91 1 97.31 166 TRP B O 1
ATOM 6752 N N . TYR B 1 167 ? 26.25 -10.43 -0.462 1 97.44 167 TYR B N 1
ATOM 6753 C CA . TYR B 1 167 ? 26.344 -11.68 -1.197 1 97.44 167 TYR B CA 1
ATOM 6754 C C . TYR B 1 167 ? 26.516 -12.859 -0.247 1 97.44 167 TYR B C 1
ATOM 6756 O O . TYR B 1 167 ? 27.578 -13 0.384 1 97.44 167 TYR B O 1
ATOM 6764 N N . ASN B 1 168 ? 25.531 -13.641 -0.071 1 94.81 168 ASN B N 1
ATOM 6765 C CA . ASN B 1 168 ? 25.531 -14.82 0.792 1 94.81 168 ASN B CA 1
ATOM 6766 C C . ASN B 1 168 ? 26.281 -15.984 0.15 1 94.81 168 ASN B C 1
ATOM 6768 O O . ASN B 1 168 ? 27.125 -16.609 0.792 1 94.81 168 ASN B O 1
ATOM 6772 N N . GLY B 1 169 ? 26 -16.219 -1.104 1 95.19 169 GLY B N 1
ATOM 6773 C CA . GLY B 1 169 ? 26.672 -17.281 -1.839 1 95.19 169 GLY B CA 1
ATOM 6774 C C . GLY B 1 169 ? 25.844 -18.547 -1.981 1 95.19 169 GLY B C 1
ATOM 6775 O O . GLY B 1 169 ? 25.031 -18.859 -1.106 1 95.19 169 GLY B O 1
ATOM 6776 N N . ILE B 1 170 ? 26.094 -19.297 -3.031 1 96.75 170 ILE B N 1
ATOM 6777 C CA . ILE B 1 170 ? 25.328 -20.484 -3.369 1 96.75 170 ILE B CA 1
ATOM 6778 C C . ILE B 1 170 ? 25.672 -21.609 -2.402 1 96.75 170 ILE B C 1
ATOM 6780 O O . ILE B 1 170 ? 24.766 -22.266 -1.86 1 96.75 170 ILE B O 1
ATOM 6784 N N . GLN B 1 171 ? 26.938 -21.812 -2.129 1 94.5 171 GLN B N 1
ATOM 6785 C CA . GLN B 1 171 ? 27.391 -22.859 -1.222 1 94.5 171 GLN B CA 1
ATOM 6786 C C . GLN B 1 171 ? 26.781 -22.688 0.167 1 94.5 171 GLN B C 1
ATOM 6788 O O . GLN B 1 171 ? 26.312 -23.656 0.779 1 94.5 171 GLN B O 1
ATOM 6793 N N . GLN B 1 172 ? 26.797 -21.453 0.591 1 91.88 172 GLN B N 1
ATOM 6794 C CA . GLN B 1 172 ? 26.25 -21.156 1.913 1 91.88 172 GLN B CA 1
ATOM 6795 C C . GLN B 1 172 ? 24.75 -21.438 1.972 1 91.88 172 GLN B C 1
ATOM 6797 O O . GLN B 1 172 ? 24.234 -21.891 2.996 1 91.88 172 GLN B O 1
ATOM 6802 N N . CYS B 1 173 ? 24.047 -21.141 0.933 1 93.69 173 CYS B N 1
ATOM 6803 C CA . CYS B 1 173 ? 22.625 -21.391 0.859 1 93.69 173 CYS B CA 1
ATOM 6804 C C . CYS B 1 173 ? 22.312 -22.875 1.046 1 93.69 173 CYS B C 1
ATOM 6806 O O . CYS B 1 173 ? 21.438 -23.234 1.822 1 93.69 173 CYS B O 1
ATOM 6808 N N . PHE B 1 174 ? 23.078 -23.703 0.403 1 92.88 174 PHE B N 1
ATOM 6809 C CA . PHE B 1 174 ? 22.875 -25.141 0.486 1 92.88 174 PHE B CA 1
ATOM 6810 C C . PHE B 1 174 ? 23.266 -25.672 1.863 1 92.88 174 PHE B C 1
ATOM 6812 O O . PHE B 1 174 ? 22.562 -26.516 2.428 1 92.88 174 PHE B O 1
ATOM 6819 N N . SER B 1 175 ? 24.344 -25.156 2.379 1 90.19 175 SER B N 1
ATOM 6820 C CA . SER B 1 175 ? 24.781 -25.578 3.703 1 90.19 175 SER B CA 1
ATOM 6821 C C . SER B 1 175 ? 23.734 -25.266 4.762 1 90.19 175 SER B C 1
ATOM 6823 O O . SER B 1 175 ? 23.484 -26.078 5.66 1 90.19 175 SER B O 1
ATOM 6825 N N . ASN B 1 176 ? 23.109 -24.156 4.613 1 87.88 176 ASN B N 1
ATOM 6826 C CA . ASN B 1 176 ? 22.094 -23.75 5.57 1 87.88 176 ASN B CA 1
ATOM 6827 C C . ASN B 1 176 ? 20.812 -24.562 5.41 1 87.88 176 ASN B C 1
ATOM 6829 O O . ASN B 1 176 ? 20.203 -24.969 6.398 1 87.88 176 ASN B O 1
ATOM 6833 N N . SER B 1 177 ? 20.375 -24.812 4.211 1 87.44 177 SER B N 1
ATOM 6834 C CA . SER B 1 177 ? 19.109 -25.469 3.932 1 87.44 177 SER B CA 1
ATOM 6835 C C . SER B 1 177 ? 19.172 -26.969 4.234 1 87.44 177 SER B C 1
ATOM 6837 O O . SER B 1 177 ? 18.156 -27.562 4.598 1 87.44 177 SER B O 1
ATOM 6839 N N . PHE B 1 178 ? 20.359 -27.547 4.105 1 87.44 178 PHE B N 1
ATOM 6840 C CA . PHE B 1 178 ? 20.469 -28.984 4.25 1 87.44 178 PHE B CA 1
ATOM 6841 C C . PHE B 1 178 ? 21.312 -29.359 5.461 1 87.44 178 PHE B C 1
ATOM 6843 O O . PHE B 1 178 ? 21.938 -30.422 5.492 1 87.44 178 PHE B O 1
ATOM 6850 N N . LYS B 1 179 ? 21.359 -28.5 6.375 1 80.75 179 LYS B N 1
ATOM 6851 C CA . LYS B 1 179 ? 22.156 -28.734 7.574 1 80.75 179 LYS B CA 1
ATOM 6852 C C . LYS B 1 179 ? 21.719 -30.031 8.273 1 80.75 179 LYS B C 1
ATOM 6854 O O . LYS B 1 179 ? 22.547 -30.812 8.734 1 80.75 179 LYS B O 1
ATOM 6859 N N . ASN B 1 180 ? 20.375 -30.266 8.312 1 76.5 180 ASN B N 1
ATOM 6860 C CA . ASN B 1 180 ? 19.875 -31.422 9.039 1 76.5 180 ASN B CA 1
ATOM 6861 C C . ASN B 1 180 ? 19.188 -32.406 8.102 1 76.5 180 ASN B C 1
ATOM 6863 O O . ASN B 1 180 ? 18.422 -33.281 8.547 1 76.5 180 ASN B O 1
ATOM 6867 N N . GLN B 1 181 ? 19.406 -32.219 6.848 1 75.69 181 GLN B N 1
ATOM 6868 C CA . GLN B 1 181 ? 18.719 -33.094 5.895 1 75.69 181 GLN B CA 1
ATOM 6869 C C . GLN B 1 181 ? 19.688 -33.656 4.867 1 75.69 181 GLN B C 1
ATOM 6871 O O . GLN B 1 181 ? 20.641 -32.969 4.465 1 75.69 181 GLN B O 1
ATOM 6876 N N . SER B 1 182 ? 19.484 -34.906 4.617 1 77.62 182 SER B N 1
ATOM 6877 C CA . SER B 1 182 ? 20.312 -35.531 3.6 1 77.62 182 SER B CA 1
ATOM 6878 C C . SER B 1 182 ? 19.672 -35.438 2.219 1 77.62 182 SER B C 1
ATOM 6880 O O . SER B 1 182 ? 18.453 -35.469 2.096 1 77.62 182 SER B O 1
ATOM 6882 N N . ILE B 1 183 ? 20.531 -35.188 1.288 1 81.44 183 ILE B N 1
ATOM 6883 C CA . ILE B 1 183 ? 20.062 -35.156 -0.093 1 81.44 183 ILE B CA 1
ATOM 6884 C C . ILE B 1 183 ? 20.516 -36.406 -0.821 1 81.44 183 ILE B C 1
ATOM 6886 O O . ILE B 1 183 ? 21.688 -36.781 -0.755 1 81.44 183 ILE B O 1
ATOM 6890 N N . HIS B 1 184 ? 19.578 -37.062 -1.447 1 83.88 184 HIS B N 1
ATOM 6891 C CA . HIS B 1 184 ? 19.875 -38.312 -2.137 1 83.88 184 HIS B CA 1
ATOM 6892 C C . HIS B 1 184 ? 19.953 -38.094 -3.645 1 83.88 184 HIS B C 1
ATOM 6894 O O . HIS B 1 184 ? 19.531 -38.969 -4.414 1 83.88 184 HIS B O 1
ATOM 6900 N N . LEU B 1 185 ? 20.438 -37 -4.094 1 89.19 185 LEU B N 1
ATOM 6901 C CA . LEU B 1 185 ? 20.562 -36.719 -5.516 1 89.19 185 LEU B CA 1
ATOM 6902 C C . LEU B 1 185 ? 22.016 -36.531 -5.902 1 89.19 185 LEU B C 1
ATOM 6904 O O . LEU B 1 185 ? 22.812 -36 -5.109 1 89.19 185 LEU B O 1
ATOM 6908 N N . ASP B 1 186 ? 22.328 -36.969 -7.098 1 90.44 186 ASP B N 1
ATOM 6909 C CA . ASP B 1 186 ? 23.703 -36.812 -7.59 1 90.44 186 ASP B CA 1
ATOM 6910 C C . ASP B 1 186 ? 23.859 -35.5 -8.344 1 90.44 186 ASP B C 1
ATOM 6912 O O . ASP B 1 186 ? 24.984 -34.969 -8.484 1 90.44 186 ASP B O 1
ATOM 6916 N N . SER B 1 187 ? 22.797 -35.062 -8.898 1 94.19 187 SER B N 1
ATOM 6917 C CA . SER B 1 187 ? 22.828 -33.812 -9.641 1 94.19 187 SER B CA 1
ATOM 6918 C C . SER B 1 187 ? 21.562 -33 -9.375 1 94.19 187 SER B C 1
ATOM 6920 O O . SER B 1 187 ? 20.484 -33.562 -9.164 1 94.19 187 SER B O 1
ATOM 6922 N N . ILE B 1 188 ? 21.797 -31.688 -9.344 1 94.56 188 ILE B N 1
ATOM 6923 C CA . ILE B 1 188 ? 20.656 -30.812 -9.102 1 94.56 188 ILE B CA 1
ATOM 6924 C C . ILE B 1 188 ? 20.641 -29.688 -10.125 1 94.56 188 ILE B C 1
ATOM 6926 O O . ILE B 1 188 ? 21.688 -29.219 -10.562 1 94.56 188 ILE B O 1
ATOM 6930 N N . LEU B 1 189 ? 19.469 -29.344 -10.562 1 96.31 189 LEU B N 1
ATOM 6931 C CA . LEU B 1 189 ? 19.234 -28.172 -11.414 1 96.31 189 LEU B CA 1
ATOM 6932 C C . LEU B 1 189 ? 18.672 -27.016 -10.609 1 96.31 189 LEU B C 1
ATOM 6934 O O . LEU B 1 189 ? 17.781 -27.203 -9.773 1 96.31 189 LEU B O 1
ATOM 6938 N N . ILE B 1 190 ? 19.234 -25.812 -10.844 1 96.5 190 ILE B N 1
ATOM 6939 C CA . ILE B 1 190 ? 18.781 -24.688 -10.039 1 96.5 190 ILE B CA 1
ATOM 6940 C C . ILE B 1 190 ? 18.172 -23.625 -10.945 1 96.5 190 ILE B C 1
ATOM 6942 O O . ILE B 1 190 ? 18.625 -23.406 -12.07 1 96.5 190 ILE B O 1
ATOM 6946 N N . ASN B 1 191 ? 17.125 -23 -10.5 1 97.56 191 ASN B N 1
ATOM 6947 C CA . ASN B 1 191 ? 16.531 -21.797 -11.102 1 97.56 191 ASN B CA 1
ATOM 6948 C C . ASN B 1 191 ? 16.922 -20.547 -10.32 1 97.56 191 ASN B C 1
ATOM 6950 O O . ASN B 1 191 ? 16.984 -20.562 -9.094 1 97.56 191 ASN B O 1
ATOM 6954 N N . ILE B 1 192 ? 17.172 -19.5 -11.039 1 97.88 192 ILE B N 1
ATOM 6955 C CA . ILE B 1 192 ? 17.531 -18.234 -10.43 1 97.88 192 ILE B CA 1
ATOM 6956 C C . ILE B 1 192 ? 16.469 -17.188 -10.766 1 97.88 192 ILE B C 1
ATOM 6958 O O . ILE B 1 192 ? 15.953 -17.156 -11.883 1 97.88 192 ILE B O 1
ATOM 6962 N N . SER B 1 193 ? 16.125 -16.406 -9.797 1 97.88 193 SER B N 1
ATOM 6963 C CA . SER B 1 193 ? 15.188 -15.305 -10.016 1 97.88 193 SER B CA 1
ATOM 6964 C C . SER B 1 193 ? 15.766 -13.984 -9.516 1 97.88 193 SER B C 1
ATOM 6966 O O . SER B 1 193 ? 16.344 -13.93 -8.43 1 97.88 193 SER B O 1
ATOM 6968 N N . ILE B 1 194 ? 15.711 -12.969 -10.312 1 97.06 194 ILE B N 1
ATOM 6969 C CA . ILE B 1 194 ? 16.172 -11.625 -9.969 1 97.06 194 ILE B CA 1
ATOM 6970 C C . ILE B 1 194 ? 15.031 -10.625 -10.172 1 97.06 194 ILE B C 1
ATOM 6972 O O . ILE B 1 194 ? 14.391 -10.602 -11.227 1 97.06 194 ILE B O 1
ATOM 6976 N N . ASP B 1 195 ? 14.773 -9.852 -9.156 1 93.12 195 ASP B N 1
ATOM 6977 C CA . ASP B 1 195 ? 13.672 -8.898 -9.266 1 93.12 195 ASP B CA 1
ATOM 6978 C C . ASP B 1 195 ? 13.867 -7.723 -8.312 1 93.12 195 ASP B C 1
ATOM 6980 O O . ASP B 1 195 ? 14.648 -7.812 -7.359 1 93.12 195 ASP B O 1
ATOM 6984 N N . GLY B 1 196 ? 13.203 -6.598 -8.695 1 93.88 196 GLY B N 1
ATOM 6985 C CA . GLY B 1 196 ? 13.172 -5.449 -7.801 1 93.88 196 GLY B CA 1
ATOM 6986 C C . GLY B 1 196 ? 12.008 -5.484 -6.828 1 93.88 196 GLY B C 1
ATOM 6987 O O . GLY B 1 196 ? 10.883 -5.82 -7.211 1 93.88 196 GLY B O 1
ATOM 6988 N N . LEU B 1 197 ? 12.297 -5.16 -5.543 1 94.38 197 LEU B N 1
ATOM 6989 C CA . LEU B 1 197 ? 11.281 -5.145 -4.5 1 94.38 197 LEU B CA 1
ATOM 6990 C C . LEU B 1 197 ? 11.242 -3.793 -3.795 1 94.38 197 LEU B C 1
ATOM 6992 O O . LEU B 1 197 ? 12.094 -3.504 -2.951 1 94.38 197 LEU B O 1
ATOM 6996 N N . PRO B 1 198 ? 10.258 -2.943 -4.129 1 92.19 198 PRO B N 1
ATOM 6997 C CA . PRO B 1 198 ? 10.125 -1.704 -3.361 1 92.19 198 PRO B CA 1
ATOM 6998 C C . PRO B 1 198 ? 9.812 -1.953 -1.887 1 92.19 198 PRO B C 1
ATOM 7000 O O . PRO B 1 198 ? 9 -2.826 -1.562 1 92.19 198 PRO B O 1
ATOM 7003 N N . LEU B 1 199 ? 10.367 -1.253 -1.049 1 91.38 199 LEU B N 1
ATOM 7004 C CA . LEU B 1 199 ? 10.242 -1.543 0.375 1 91.38 199 LEU B CA 1
ATOM 7005 C C . LEU B 1 199 ? 9.188 -0.643 1.019 1 91.38 199 LEU B C 1
ATOM 7007 O O . LEU B 1 199 ? 8.406 -1.097 1.855 1 91.38 199 LEU B O 1
ATOM 7011 N N . TYR B 1 200 ? 9.211 0.647 0.627 1 86.12 200 TYR B N 1
ATOM 7012 C CA . TYR B 1 200 ? 8.344 1.619 1.281 1 86.12 200 TYR B CA 1
ATOM 7013 C C . TYR B 1 200 ? 7.609 2.473 0.255 1 86.12 200 TYR B C 1
ATOM 7015 O O . TYR B 1 200 ? 8.109 2.695 -0.85 1 86.12 200 TYR B O 1
ATOM 7023 N N . LYS B 1 201 ? 6.457 2.926 0.665 1 77.25 201 LYS B N 1
ATOM 7024 C CA . LYS B 1 201 ? 5.75 3.889 -0.173 1 77.25 201 LYS B CA 1
ATOM 7025 C C . LYS B 1 201 ? 6.379 5.273 -0.069 1 77.25 201 LYS B C 1
ATOM 7027 O O . LYS B 1 201 ? 6.426 6.02 -1.052 1 77.25 201 LYS B O 1
ATOM 7032 N N . SER B 1 202 ? 6.895 5.562 1.07 1 79.88 202 SER B N 1
ATOM 7033 C CA . SER B 1 202 ? 7.391 6.898 1.385 1 79.88 202 SER B CA 1
ATOM 7034 C C . SER B 1 202 ? 8.867 7.043 1.021 1 79.88 202 SER B C 1
ATOM 7036 O O . SER B 1 202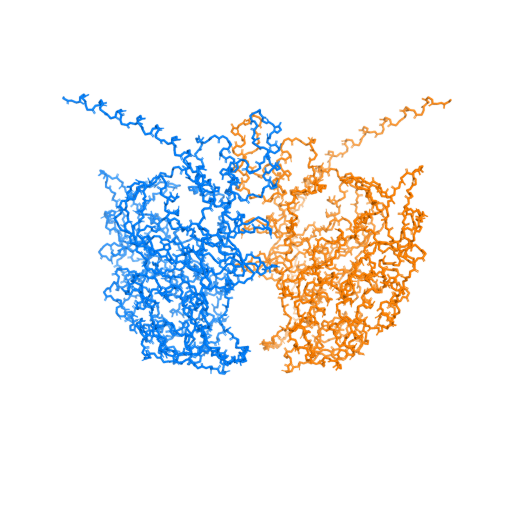 ? 9.484 8.078 1.298 1 79.88 202 SER B O 1
ATOM 7038 N N . SER B 1 203 ? 9.398 5.969 0.479 1 85.19 203 SER B N 1
ATOM 7039 C CA . SER B 1 203 ? 10.812 5.984 0.121 1 85.19 203 SER B CA 1
ATOM 7040 C C . SER B 1 203 ? 11.07 5.188 -1.152 1 85.19 203 SER B C 1
ATOM 7042 O O . SER B 1 203 ? 10.391 4.191 -1.414 1 85.19 203 SER B O 1
ATOM 7044 N N . PRO B 1 204 ? 11.992 5.637 -1.938 1 88.06 204 PRO B N 1
ATOM 7045 C CA . PRO B 1 204 ? 12.312 4.895 -3.158 1 88.06 204 PRO B CA 1
ATOM 7046 C C . PRO B 1 204 ? 13.203 3.68 -2.891 1 88.06 204 PRO B C 1
ATOM 7048 O O . PRO B 1 204 ? 13.57 2.965 -3.824 1 88.06 204 PRO B O 1
ATOM 7051 N N . THR B 1 205 ? 13.562 3.465 -1.631 1 91.75 205 THR B N 1
ATOM 7052 C CA . THR B 1 205 ? 14.438 2.348 -1.289 1 91.75 205 THR B CA 1
ATOM 7053 C C . THR B 1 205 ? 13.828 1.025 -1.75 1 91.75 205 THR B C 1
ATOM 7055 O O . THR B 1 205 ? 12.625 0.812 -1.62 1 91.75 205 THR B O 1
ATOM 7058 N N . GLN B 1 206 ? 14.68 0.179 -2.389 1 94.69 206 GLN B N 1
ATOM 7059 C CA . GLN B 1 206 ? 14.203 -1.109 -2.885 1 94.69 206 GLN B CA 1
ATOM 7060 C C . GLN B 1 206 ? 15.289 -2.176 -2.76 1 94.69 206 GLN B C 1
ATOM 7062 O O . GLN B 1 206 ? 16.469 -1.854 -2.662 1 94.69 206 GLN B O 1
ATOM 7067 N N . PHE B 1 207 ? 14.898 -3.369 -2.703 1 96.62 207 PHE B N 1
ATOM 7068 C CA . PHE B 1 207 ? 15.781 -4.527 -2.75 1 96.62 207 PHE B CA 1
ATOM 7069 C C . PHE B 1 207 ? 15.844 -5.105 -4.16 1 96.62 207 PHE B C 1
ATOM 7071 O O . PHE B 1 207 ? 14.867 -5.031 -4.91 1 96.62 207 PHE B O 1
ATOM 7078 N N . TRP B 1 208 ? 16.969 -5.613 -4.559 1 97.44 208 TRP B N 1
ATOM 7079 C CA . TRP B 1 208 ? 17.172 -6.469 -5.723 1 97.44 208 TRP B CA 1
ATOM 7080 C C . TRP B 1 208 ? 17.797 -7.801 -5.316 1 97.44 208 TRP B C 1
ATOM 7082 O O . TRP B 1 208 ? 19.016 -7.988 -5.426 1 97.44 208 TRP B O 1
ATOM 7092 N N . PRO B 1 209 ? 16.984 -8.688 -4.883 1 97.5 209 PRO B N 1
ATOM 7093 C CA . PRO B 1 209 ? 17.484 -9.984 -4.441 1 97.5 209 PRO B CA 1
ATOM 7094 C C . PRO B 1 209 ? 17.766 -10.945 -5.598 1 97.5 209 PRO B C 1
ATOM 7096 O O . PRO B 1 209 ? 17.109 -10.852 -6.641 1 97.5 209 PRO B O 1
ATOM 7099 N N . ILE B 1 210 ? 18.734 -11.742 -5.473 1 98.25 210 ILE B N 1
ATOM 7100 C CA . ILE B 1 210 ? 18.953 -12.93 -6.285 1 98.25 210 ILE B CA 1
ATOM 7101 C C . ILE B 1 210 ? 18.516 -14.18 -5.523 1 98.25 210 ILE B C 1
ATOM 7103 O O . ILE B 1 210 ? 19.109 -14.539 -4.508 1 98.25 210 ILE B O 1
ATOM 7107 N N . LEU B 1 211 ? 17.484 -14.781 -6.016 1 98 211 LEU B N 1
ATOM 7108 C CA . LEU B 1 211 ? 16.875 -15.922 -5.344 1 98 211 LEU B CA 1
ATOM 7109 C C . LEU B 1 211 ? 17.125 -17.203 -6.129 1 98 211 LEU B C 1
ATOM 7111 O O . LEU B 1 211 ? 17.391 -17.156 -7.332 1 98 211 LEU B O 1
ATOM 7115 N N . MET B 1 212 ? 17.016 -18.297 -5.398 1 97.69 212 MET B N 1
ATOM 7116 C CA . MET B 1 212 ? 17.312 -19.594 -6.02 1 97.69 212 MET B CA 1
ATOM 7117 C C . MET B 1 212 ? 16.391 -20.672 -5.473 1 97.69 212 MET B C 1
ATOM 7119 O O . MET B 1 212 ? 16.047 -20.672 -4.289 1 97.69 212 MET B O 1
ATOM 7123 N N . ASN B 1 213 ? 15.922 -21.531 -6.332 1 96.94 213 ASN B N 1
ATOM 7124 C CA . ASN B 1 213 ? 15.242 -22.75 -5.898 1 96.94 213 ASN B CA 1
ATOM 7125 C C . ASN B 1 213 ? 15.75 -23.984 -6.66 1 96.94 213 ASN B C 1
ATOM 7127 O O . ASN B 1 213 ? 16.469 -23.844 -7.645 1 96.94 213 ASN B O 1
ATOM 7131 N N . ILE B 1 214 ? 15.516 -25.141 -6.137 1 95.94 214 ILE B N 1
ATOM 7132 C CA . ILE B 1 214 ? 15.961 -26.406 -6.711 1 95.94 214 ILE B CA 1
ATOM 7133 C C . ILE B 1 214 ? 14.812 -27.031 -7.5 1 95.94 214 ILE B C 1
ATOM 7135 O O . ILE B 1 214 ? 13.719 -27.234 -6.969 1 95.94 214 ILE B O 1
ATOM 7139 N N . HIS B 1 215 ? 15.062 -27.391 -8.75 1 95.69 215 HIS B N 1
ATOM 7140 C CA . HIS B 1 215 ? 14.031 -27.922 -9.648 1 95.69 215 HIS B CA 1
ATOM 7141 C C . HIS B 1 215 ? 13.508 -29.266 -9.156 1 95.69 215 HIS B C 1
ATOM 7143 O O . HIS B 1 215 ? 12.297 -29.484 -9.148 1 95.69 215 HIS B O 1
ATOM 7149 N N . GLU B 1 216 ? 14.414 -30.156 -8.695 1 93.12 216 GLU B N 1
ATOM 7150 C CA . GLU B 1 216 ? 14.055 -31.516 -8.305 1 93.12 216 GLU B CA 1
ATOM 7151 C C . GLU B 1 216 ? 13.391 -31.547 -6.93 1 93.12 216 GLU B C 1
ATOM 7153 O O . GLU B 1 216 ? 12.688 -32.5 -6.594 1 93.12 216 GLU B O 1
ATOM 7158 N N . LEU B 1 217 ? 13.633 -30.453 -6.164 1 91.44 217 LEU B N 1
ATOM 7159 C CA . LEU B 1 217 ? 13.094 -30.391 -4.805 1 91.44 217 LEU B CA 1
ATOM 7160 C C . LEU B 1 217 ? 12.273 -29.125 -4.605 1 91.44 217 LEU B C 1
ATOM 7162 O O . LEU B 1 217 ? 12.664 -28.25 -3.838 1 91.44 217 LEU B O 1
ATOM 7166 N N . PRO B 1 218 ? 11.094 -29.156 -5.117 1 88.25 218 PRO B N 1
ATOM 7167 C CA . PRO B 1 218 ? 10.289 -27.938 -5.074 1 88.25 218 PRO B CA 1
ATOM 7168 C C . PRO B 1 218 ? 9.797 -27.609 -3.666 1 88.25 218 PRO B C 1
ATOM 7170 O O . PRO B 1 218 ? 9.383 -26.469 -3.404 1 88.25 218 PRO B O 1
ATOM 7173 N N . ASP B 1 219 ? 9.883 -28.469 -2.723 1 85.06 219 ASP B N 1
ATOM 7174 C CA . ASP B 1 219 ? 9.383 -28.25 -1.368 1 85.06 219 ASP B CA 1
ATOM 7175 C C . ASP B 1 219 ? 10.391 -27.469 -0.532 1 85.06 219 ASP B C 1
ATOM 7177 O O . ASP B 1 219 ? 10.055 -26.938 0.528 1 85.06 219 ASP B O 1
ATOM 7181 N N . ILE B 1 220 ? 11.602 -27.484 -1.028 1 88.94 220 ILE B N 1
ATOM 7182 C CA . ILE B 1 220 ? 12.609 -26.688 -0.33 1 88.94 220 ILE B CA 1
ATOM 7183 C C . ILE B 1 220 ? 12.359 -25.203 -0.565 1 88.94 220 ILE B C 1
ATOM 7185 O O . ILE B 1 220 ? 12.164 -24.781 -1.706 1 88.94 220 ILE B O 1
ATOM 7189 N N . PRO B 1 221 ? 12.305 -24.469 0.494 1 89.19 221 PRO B N 1
ATOM 7190 C CA . PRO B 1 221 ? 12.016 -23.031 0.346 1 89.19 221 PRO B CA 1
ATOM 7191 C C . PRO B 1 221 ? 13.055 -22.312 -0.512 1 89.19 221 PRO B C 1
ATOM 7193 O O . PRO B 1 221 ? 14.211 -22.734 -0.579 1 89.19 221 PRO B O 1
ATOM 7196 N N . VAL B 1 222 ? 12.594 -21.281 -1.06 1 95.75 222 VAL B N 1
ATOM 7197 C CA . VAL B 1 222 ? 13.453 -20.438 -1.885 1 95.75 222 VAL B CA 1
ATOM 7198 C C . VAL B 1 222 ? 14.617 -19.906 -1.05 1 95.75 222 VAL B C 1
ATOM 7200 O O . VAL B 1 222 ? 14.438 -19.531 0.112 1 95.75 222 VAL B O 1
ATOM 7203 N N . MET B 1 223 ? 15.789 -19.938 -1.609 1 95.69 223 MET B N 1
ATOM 7204 C CA . MET B 1 223 ? 17 -19.484 -0.93 1 95.69 223 MET B CA 1
ATOM 7205 C C . MET B 1 223 ? 17.438 -18.109 -1.422 1 95.69 223 MET B C 1
ATOM 7207 O O . MET B 1 223 ? 17.25 -17.781 -2.594 1 95.69 223 MET B O 1
ATOM 7211 N N . ILE B 1 224 ? 18.078 -17.375 -0.542 1 96.25 224 ILE B N 1
ATOM 7212 C CA . ILE B 1 224 ? 18.531 -16.031 -0.878 1 96.25 224 ILE B CA 1
ATOM 7213 C C . ILE B 1 224 ? 20.031 -16.031 -1.111 1 96.25 224 ILE B C 1
ATOM 7215 O O . ILE B 1 224 ? 20.812 -16.203 -0.17 1 96.25 224 ILE B O 1
ATOM 7219 N N . VAL B 1 225 ? 20.438 -15.75 -2.307 1 97.81 225 VAL B N 1
ATOM 7220 C CA . VAL B 1 225 ? 21.844 -15.797 -2.674 1 97.81 225 VAL B CA 1
ATOM 7221 C C . VAL B 1 225 ? 22.484 -14.438 -2.414 1 97.81 225 VAL B C 1
ATOM 7223 O O . VAL B 1 225 ? 23.641 -14.367 -1.979 1 97.81 225 VAL B O 1
ATOM 7226 N N . ALA B 1 226 ? 21.734 -13.414 -2.754 1 97.94 226 ALA B N 1
ATOM 7227 C CA . ALA B 1 226 ? 22.25 -12.055 -2.584 1 97.94 226 ALA B CA 1
ATOM 7228 C C . ALA B 1 226 ? 21.109 -11.055 -2.465 1 97.94 226 ALA B C 1
ATOM 7230 O O . ALA B 1 226 ? 19.969 -11.344 -2.846 1 97.94 226 ALA B O 1
ATOM 7231 N N . ILE B 1 227 ? 21.438 -9.922 -1.886 1 97.69 227 ILE B N 1
ATOM 7232 C CA . ILE B 1 227 ? 20.484 -8.828 -1.818 1 97.69 227 ILE B CA 1
ATOM 7233 C C . ILE B 1 227 ? 21.203 -7.496 -2.037 1 97.69 227 ILE B C 1
ATOM 7235 O O . ILE B 1 227 ? 22.156 -7.18 -1.333 1 97.69 227 ILE B O 1
ATOM 7239 N N . PHE B 1 228 ? 20.797 -6.785 -3.074 1 97.69 228 PHE B N 1
ATOM 7240 C CA . PHE B 1 228 ? 21.203 -5.402 -3.271 1 97.69 228 PHE B CA 1
ATOM 7241 C C . PHE B 1 228 ? 20.172 -4.445 -2.678 1 97.69 228 PHE B C 1
ATOM 7243 O O . PHE B 1 228 ? 18.969 -4.672 -2.791 1 97.69 228 PHE B O 1
ATOM 7250 N N . CYS B 1 229 ? 20.578 -3.43 -1.979 1 97.44 229 CYS B N 1
ATOM 7251 C CA . CYS B 1 229 ? 19.719 -2.418 -1.388 1 97.44 229 CYS B CA 1
ATOM 7252 C C . CYS B 1 229 ? 20.109 -1.021 -1.842 1 97.44 229 CYS B C 1
ATOM 7254 O O . CYS B 1 229 ? 21.25 -0.597 -1.628 1 97.44 229 CYS B O 1
ATOM 7256 N N . GLY B 1 230 ? 19.156 -0.332 -2.49 1 95 230 GLY B N 1
ATOM 7257 C CA . GLY B 1 230 ? 19.422 1.025 -2.945 1 95 230 GLY B CA 1
ATOM 7258 C C . GLY B 1 230 ? 18.156 1.792 -3.293 1 95 230 GLY B C 1
ATOM 7259 O O . GLY B 1 230 ? 17.047 1.26 -3.18 1 95 230 GLY B O 1
ATOM 7260 N N . SER B 1 231 ? 18.281 3.059 -3.67 1 90.12 231 SER B N 1
ATOM 7261 C CA . SER B 1 231 ? 17.156 3.916 -4.016 1 90.12 231 SER B CA 1
ATOM 7262 C C . SER B 1 231 ? 16.672 3.639 -5.434 1 90.12 231 SER B C 1
ATOM 7264 O O . SER B 1 231 ? 15.586 4.082 -5.82 1 90.12 231 SER B O 1
ATOM 7266 N N . SER B 1 232 ? 17.469 2.994 -6.195 1 91.31 232 SER B N 1
ATOM 7267 C CA . SER B 1 232 ? 17.156 2.561 -7.551 1 91.31 232 SER B CA 1
ATOM 7268 C C . SER B 1 232 ? 17.734 1.184 -7.84 1 91.31 232 SER B C 1
ATOM 7270 O O . SER B 1 232 ? 18.281 0.531 -6.941 1 91.31 232 SER B O 1
ATOM 7272 N N . LYS B 1 233 ? 17.547 0.68 -8.992 1 92.56 233 LYS B N 1
ATOM 7273 C CA . LYS B 1 233 ? 18.203 -0.559 -9.383 1 92.56 233 LYS B CA 1
ATOM 7274 C C . LYS B 1 233 ? 19.734 -0.409 -9.312 1 92.56 233 LYS B C 1
ATOM 7276 O O . LYS B 1 233 ? 20.25 0.71 -9.289 1 92.56 233 LYS B O 1
ATOM 7281 N N . PRO B 1 234 ? 20.438 -1.544 -9.234 1 94.69 234 PRO B N 1
ATOM 7282 C CA . PRO B 1 234 ? 21.906 -1.439 -9.188 1 94.69 234 PRO B CA 1
ATOM 7283 C C . PRO B 1 234 ? 22.453 -0.534 -10.289 1 94.69 234 PRO B C 1
ATOM 7285 O O . PRO B 1 234 ? 22.078 -0.664 -11.453 1 94.69 234 PRO B O 1
ATOM 7288 N N . GLY B 1 235 ? 23.328 0.351 -9.891 1 92.75 235 GLY B N 1
ATOM 7289 C CA . GLY B 1 235 ? 23.859 1.332 -10.82 1 92.75 235 GLY B CA 1
ATOM 7290 C C . GLY B 1 235 ? 24.828 0.736 -11.828 1 92.75 235 GLY B C 1
ATOM 7291 O O . GLY B 1 235 ? 25.031 1.294 -12.906 1 92.75 235 GLY B O 1
ATOM 7292 N N . ASN B 1 236 ? 25.453 -0.344 -11.414 1 94.69 236 ASN B N 1
ATOM 7293 C CA . ASN B 1 236 ? 26.391 -1.055 -12.266 1 94.69 236 ASN B CA 1
ATOM 7294 C C . ASN B 1 236 ? 26.109 -2.553 -12.297 1 94.69 236 ASN B C 1
ATOM 7296 O O . ASN B 1 236 ? 26.281 -3.242 -11.289 1 94.69 236 ASN B O 1
ATOM 7300 N N . ILE B 1 237 ? 25.812 -3.059 -13.5 1 96.25 237 ILE B N 1
ATOM 7301 C CA . ILE B 1 237 ? 25.375 -4.445 -13.656 1 96.25 237 ILE B CA 1
ATOM 7302 C C . ILE B 1 237 ? 26.562 -5.379 -13.398 1 96.25 237 ILE B C 1
ATOM 7304 O O . ILE B 1 237 ? 26.375 -6.492 -12.891 1 96.25 237 ILE B O 1
ATOM 7308 N N . GLU B 1 238 ? 27.781 -4.949 -13.703 1 96.56 238 GLU B N 1
ATOM 7309 C CA . GLU B 1 238 ? 28.984 -5.754 -13.5 1 96.56 238 GLU B CA 1
ATOM 7310 C C . GLU B 1 238 ? 29.234 -6.004 -12.016 1 96.56 238 GLU B C 1
ATOM 7312 O O . GLU B 1 238 ? 29.469 -7.141 -11.602 1 96.56 238 GLU B O 1
ATOM 7317 N N . GLU B 1 239 ? 29.094 -4.965 -11.242 1 96.88 239 GLU B N 1
ATOM 7318 C CA . GLU B 1 239 ? 29.312 -5.09 -9.805 1 96.88 239 GLU B CA 1
ATOM 7319 C C . GLU B 1 239 ? 28.203 -5.93 -9.156 1 96.88 239 GLU B C 1
ATOM 7321 O O . GLU B 1 239 ? 28.469 -6.652 -8.188 1 96.88 239 GLU B O 1
ATOM 7326 N N . PHE B 1 240 ? 27.141 -5.926 -9.672 1 97.56 240 PHE B N 1
ATOM 7327 C CA . PHE B 1 240 ? 25.984 -6.598 -9.109 1 97.56 240 PHE B CA 1
ATOM 7328 C C . PHE B 1 240 ? 26.016 -8.086 -9.414 1 97.56 240 PHE B C 1
ATOM 7330 O O . PHE B 1 240 ? 25.812 -8.914 -8.523 1 97.56 240 PHE B O 1
ATOM 7337 N N . LEU B 1 241 ? 26.297 -8.461 -10.68 1 98.25 241 LEU B N 1
ATOM 7338 C CA . LEU B 1 241 ? 26.109 -9.844 -11.102 1 98.25 241 LEU B CA 1
ATOM 7339 C C . LEU B 1 241 ? 27.438 -10.602 -11.094 1 98.25 241 LEU B C 1
ATOM 7341 O O . LEU B 1 241 ? 27.438 -11.836 -11.086 1 98.25 241 LEU B O 1
ATOM 7345 N N . ASN B 1 242 ? 28.562 -9.922 -11.07 1 97.5 242 ASN B N 1
ATOM 7346 C CA . ASN B 1 242 ? 29.859 -10.586 -11.188 1 97.5 242 ASN B CA 1
ATOM 7347 C C . ASN B 1 242 ? 30.078 -11.578 -10.055 1 97.5 242 ASN B C 1
ATOM 7349 O O . ASN B 1 242 ? 30.531 -12.703 -10.289 1 97.5 242 ASN B O 1
ATOM 7353 N N . PRO B 1 243 ? 29.812 -11.141 -8.789 1 97.44 243 PRO B N 1
ATOM 7354 C CA . PRO B 1 243 ? 29.984 -12.125 -7.723 1 97.44 243 PRO B CA 1
ATOM 7355 C C . PRO B 1 243 ? 29.156 -13.398 -7.941 1 97.44 243 PRO B C 1
ATOM 7357 O O . PRO B 1 243 ? 29.625 -14.5 -7.645 1 97.44 243 PRO B O 1
ATOM 7360 N N . PHE B 1 244 ? 28.047 -13.289 -8.391 1 97.81 244 PHE B N 1
ATOM 7361 C CA . PHE B 1 244 ? 27.172 -14.422 -8.656 1 97.81 244 PHE B CA 1
ATOM 7362 C C . PHE B 1 244 ? 27.734 -15.289 -9.781 1 97.81 244 PHE B C 1
ATOM 7364 O O . PHE B 1 244 ? 27.766 -16.516 -9.672 1 97.81 244 PHE B O 1
ATOM 7371 N N . VAL B 1 245 ? 28.141 -14.633 -10.945 1 98.31 245 VAL B N 1
ATOM 7372 C CA . VAL B 1 245 ? 28.672 -15.328 -12.117 1 98.31 245 VAL B CA 1
ATOM 7373 C C . VAL B 1 245 ? 29.906 -16.125 -11.719 1 98.31 245 VAL B C 1
ATOM 7375 O O . VAL B 1 245 ? 30.047 -17.297 -12.102 1 98.31 245 VAL B O 1
ATOM 7378 N N . GLU B 1 246 ? 30.75 -15.523 -10.953 1 97.75 246 GLU B N 1
ATOM 7379 C CA . GLU B 1 246 ? 31.953 -16.219 -10.484 1 97.75 246 GLU B CA 1
ATOM 7380 C C . GLU B 1 246 ? 31.578 -17.406 -9.586 1 97.75 246 GLU B C 1
ATOM 7382 O O . GLU B 1 246 ? 32.156 -18.484 -9.727 1 97.75 246 GLU B O 1
ATOM 7387 N N . ASP B 1 247 ? 30.641 -17.156 -8.758 1 97.62 247 ASP B N 1
ATOM 7388 C CA . ASP B 1 247 ? 30.188 -18.172 -7.809 1 97.62 247 ASP B CA 1
ATOM 7389 C C . ASP B 1 247 ? 29.562 -19.359 -8.539 1 97.62 247 ASP B C 1
ATOM 7391 O O . ASP B 1 247 ? 29.906 -20.5 -8.273 1 97.62 247 ASP B O 1
ATOM 7395 N N . ILE B 1 248 ? 28.688 -19.094 -9.469 1 97.38 248 ILE B N 1
ATOM 7396 C CA . ILE B 1 248 ? 27.969 -20.156 -10.164 1 97.38 248 ILE B CA 1
ATOM 7397 C C . ILE B 1 248 ? 28.938 -20.969 -11.031 1 97.38 248 ILE B C 1
ATOM 7399 O O . ILE B 1 248 ? 28.812 -22.188 -11.148 1 97.38 248 ILE B O 1
ATOM 7403 N N . ASN B 1 249 ? 29.875 -20.312 -11.703 1 97.62 249 ASN B N 1
ATOM 7404 C CA . ASN B 1 249 ? 30.891 -21.016 -12.5 1 97.62 249 ASN B CA 1
ATOM 7405 C C . ASN B 1 249 ? 31.734 -21.922 -11.625 1 97.62 249 ASN B C 1
ATOM 7407 O O . ASN B 1 249 ? 32.031 -23.062 -12.016 1 97.62 249 ASN B O 1
ATOM 7411 N N . LYS B 1 250 ? 32.062 -21.469 -10.469 1 96.31 250 LYS B N 1
ATOM 7412 C CA . LYS B 1 250 ? 32.844 -22.266 -9.539 1 96.31 250 LYS B CA 1
ATOM 7413 C C . LYS B 1 250 ? 32.062 -23.484 -9.07 1 96.31 250 LYS B C 1
ATOM 7415 O O . LYS B 1 250 ? 32.594 -24.609 -9.047 1 96.31 250 LYS B O 1
ATOM 7420 N N . VAL B 1 251 ? 30.875 -23.25 -8.727 1 95.25 251 VAL B N 1
ATOM 7421 C CA . VAL B 1 251 ? 30.016 -24.312 -8.211 1 95.25 251 VAL B CA 1
ATOM 7422 C C . VAL B 1 251 ? 29.734 -25.328 -9.32 1 95.25 251 VAL B C 1
ATOM 7424 O O . VAL B 1 251 ? 29.672 -26.531 -9.055 1 95.25 251 VAL B O 1
ATOM 7427 N N . GLN B 1 252 ? 29.531 -24.906 -10.531 1 94.94 252 GLN B N 1
ATOM 7428 C CA . GLN B 1 252 ? 29.281 -25.797 -11.656 1 94.94 252 GLN B CA 1
ATOM 7429 C C . GLN B 1 252 ? 30.516 -26.656 -11.953 1 94.94 252 GLN B C 1
ATOM 7431 O O . GLN B 1 252 ? 30.375 -27.812 -12.375 1 94.94 252 GLN B O 1
ATOM 7436 N N . GLU B 1 253 ? 31.672 -26.188 -11.758 1 94.12 253 GLU B N 1
ATOM 7437 C CA . GLU B 1 253 ? 32.906 -26.906 -12.023 1 94.12 253 GLU B CA 1
ATOM 7438 C C . GLU B 1 253 ? 33.25 -27.844 -10.875 1 94.12 253 GLU B C 1
ATOM 7440 O O . GLU B 1 253 ? 33.594 -29.016 -11.102 1 94.12 253 GLU B O 1
ATOM 7445 N N . ASP B 1 254 ? 33.156 -27.344 -9.648 1 93.31 254 ASP B N 1
ATOM 7446 C CA . ASP B 1 254 ? 33.625 -28.078 -8.477 1 93.31 254 ASP B CA 1
ATOM 7447 C C . ASP B 1 254 ? 32.5 -28.891 -7.848 1 93.31 254 ASP B C 1
ATOM 7449 O O . ASP B 1 254 ? 32.75 -29.859 -7.117 1 93.31 254 ASP B O 1
ATOM 7453 N N . GLY B 1 255 ? 31.328 -28.5 -8.102 1 93.44 255 GLY B N 1
ATOM 7454 C CA . GLY B 1 255 ? 30.203 -29.094 -7.391 1 93.44 255 GLY B CA 1
ATOM 7455 C C . GLY B 1 255 ? 29.938 -28.438 -6.047 1 93.44 255 GLY B C 1
ATOM 7456 O O . GLY B 1 255 ? 30.703 -27.578 -5.609 1 93.44 255 GLY B O 1
ATOM 7457 N N . ILE B 1 256 ? 28.859 -28.797 -5.441 1 93.44 256 ILE B N 1
ATOM 7458 C CA . ILE B 1 256 ? 28.484 -28.281 -4.129 1 93.44 256 ILE B CA 1
ATOM 7459 C C . ILE B 1 256 ? 28.734 -29.344 -3.064 1 93.44 256 ILE B C 1
ATOM 7461 O O . ILE B 1 256 ? 28.469 -30.531 -3.287 1 93.44 256 ILE B O 1
ATOM 7465 N N . MET B 1 257 ? 29.266 -28.906 -1.97 1 90.94 257 MET B N 1
ATOM 7466 C CA . MET B 1 257 ? 29.531 -29.812 -0.854 1 90.94 257 MET B CA 1
ATOM 7467 C C . MET B 1 257 ? 28.406 -29.75 0.175 1 90.94 257 MET B C 1
ATOM 7469 O O . MET B 1 257 ? 28.156 -28.703 0.778 1 90.94 257 MET B O 1
ATOM 7473 N N . ILE B 1 258 ? 27.688 -30.844 0.333 1 89.25 258 ILE B N 1
ATOM 7474 C CA . ILE B 1 258 ? 26.625 -30.953 1.333 1 89.25 258 ILE B CA 1
ATOM 7475 C C . ILE B 1 258 ? 26.922 -32.094 2.281 1 89.25 258 ILE B C 1
ATOM 7477 O O . ILE B 1 258 ? 26.906 -33.281 1.871 1 89.25 258 ILE B O 1
ATOM 7481 N N . ASN B 1 259 ? 27.141 -31.828 3.486 1 85.5 259 ASN B N 1
ATOM 7482 C CA . ASN B 1 259 ? 27.391 -32.844 4.512 1 85.5 259 ASN B CA 1
ATOM 7483 C C . ASN B 1 259 ? 28.422 -33.844 4.047 1 85.5 259 ASN B C 1
ATOM 7485 O O . ASN B 1 259 ? 28.203 -35.062 4.148 1 85.5 259 ASN B O 1
ATOM 7489 N N . GLY B 1 260 ? 29.438 -33.406 3.379 1 83.25 260 GLY B N 1
ATOM 7490 C CA . GLY B 1 260 ? 30.562 -34.25 2.973 1 83.25 260 GLY B CA 1
ATOM 7491 C C . GLY B 1 260 ? 30.375 -34.844 1.597 1 83.25 260 GLY B C 1
ATOM 7492 O O . GLY B 1 260 ? 31.281 -35.5 1.075 1 83.25 260 GLY B O 1
ATOM 7493 N N . LYS B 1 261 ? 29.234 -34.719 1.024 1 88.31 261 LYS B N 1
ATOM 7494 C CA . LYS B 1 261 ? 28.969 -35.25 -0.306 1 88.31 261 LYS B CA 1
ATOM 7495 C C . LYS B 1 261 ? 28.984 -34.156 -1.359 1 88.31 261 LYS B C 1
ATOM 7497 O O . LYS B 1 261 ? 28.438 -33.062 -1.142 1 88.31 261 LYS B O 1
ATOM 7502 N N . LYS B 1 262 ? 29.594 -34.531 -2.434 1 91.94 262 LYS B N 1
ATOM 7503 C CA . LYS B 1 262 ? 29.656 -33.562 -3.539 1 91.94 262 LYS B CA 1
ATOM 7504 C C . LYS B 1 262 ? 28.516 -33.812 -4.527 1 91.94 262 LYS B C 1
ATOM 7506 O O . LYS B 1 262 ? 28.297 -34.938 -4.98 1 91.94 262 LYS B O 1
ATOM 7511 N N . ILE B 1 263 ? 27.844 -32.781 -4.812 1 93.94 263 ILE B N 1
ATOM 7512 C CA . ILE B 1 263 ? 26.688 -32.875 -5.719 1 93.94 263 ILE B CA 1
ATOM 7513 C C . ILE B 1 263 ? 26.922 -31.938 -6.91 1 93.94 263 ILE B C 1
ATOM 7515 O O . ILE B 1 263 ? 27.359 -30.797 -6.746 1 93.94 263 ILE B O 1
ATOM 7519 N N . LYS B 1 264 ? 26.672 -32.469 -8.086 1 93.88 264 LYS B N 1
ATOM 7520 C CA . LYS B 1 264 ? 26.781 -31.656 -9.289 1 93.88 264 LYS B CA 1
ATOM 7521 C C . LYS B 1 264 ? 25.594 -30.688 -9.398 1 93.88 264 LYS B C 1
ATOM 7523 O O . LYS B 1 264 ? 24.453 -31.047 -9.102 1 93.88 264 LYS B O 1
ATOM 7528 N N . GLU B 1 265 ? 25.938 -29.484 -9.711 1 92.38 265 GLU B N 1
ATOM 7529 C CA . GLU B 1 265 ? 24.938 -28.422 -9.828 1 92.38 265 GLU B CA 1
ATOM 7530 C C . GLU B 1 265 ? 25 -27.75 -11.188 1 92.38 265 GLU B C 1
ATOM 7532 O O . GLU B 1 265 ? 26.094 -27.531 -11.727 1 92.38 265 GLU B O 1
ATOM 7537 N N . LYS B 1 266 ? 23.859 -27.531 -11.82 1 94.56 266 LYS B N 1
ATOM 7538 C CA . LYS B 1 266 ? 23.781 -26.828 -13.102 1 94.56 266 LYS B CA 1
ATOM 7539 C C . LYS B 1 266 ? 22.672 -25.781 -13.078 1 94.56 266 LYS B C 1
ATOM 7541 O O . LYS B 1 266 ? 21.594 -26.016 -12.547 1 94.56 266 LYS B O 1
ATOM 7546 N N . LEU B 1 267 ? 22.984 -24.641 -13.633 1 96.88 267 LEU B N 1
ATOM 7547 C CA . LEU B 1 267 ? 21.969 -23.594 -13.789 1 96.88 267 LEU B CA 1
ATOM 7548 C C . LEU B 1 267 ? 20.969 -23.969 -14.883 1 96.88 267 LEU B C 1
ATOM 7550 O O . LEU B 1 267 ? 21.359 -24.203 -16.031 1 96.88 267 LEU B O 1
ATOM 7554 N N . ARG B 1 268 ? 19.75 -24.031 -14.516 1 96.69 268 ARG B N 1
ATOM 7555 C CA . ARG B 1 268 ? 18.688 -24.422 -15.438 1 96.69 268 ARG B CA 1
ATOM 7556 C C . ARG B 1 268 ? 18.094 -23.203 -16.141 1 96.69 268 ARG B C 1
ATOM 7558 O O . ARG B 1 268 ? 18.203 -23.062 -17.359 1 96.69 268 ARG B O 1
ATOM 7565 N N . ALA B 1 269 ? 17.578 -22.344 -15.359 1 97.38 269 ALA B N 1
ATOM 7566 C CA . ALA B 1 269 ? 16.828 -21.234 -15.945 1 97.38 269 ALA B CA 1
ATOM 7567 C C . ALA B 1 269 ? 16.938 -19.969 -15.086 1 97.38 269 ALA B C 1
ATOM 7569 O O . ALA B 1 269 ? 17.188 -20.062 -13.883 1 97.38 269 ALA B O 1
ATOM 7570 N N . ILE B 1 270 ? 16.781 -18.828 -15.711 1 97.94 270 ILE B N 1
ATOM 7571 C CA . ILE B 1 270 ? 16.688 -17.531 -15.055 1 97.94 270 ILE B CA 1
ATOM 7572 C C . ILE B 1 270 ? 15.297 -16.938 -15.258 1 97.94 270 ILE B C 1
ATOM 7574 O O . ILE B 1 270 ? 14.867 -16.719 -16.391 1 97.94 270 ILE B O 1
ATOM 7578 N N . ILE B 1 271 ? 14.664 -16.75 -14.18 1 97.56 271 ILE B N 1
ATOM 7579 C CA . ILE B 1 271 ? 13.258 -16.344 -14.211 1 97.56 271 ILE B CA 1
ATOM 7580 C C . ILE B 1 271 ? 13.109 -14.945 -13.617 1 97.56 271 ILE B C 1
ATOM 7582 O O . ILE B 1 271 ? 13.539 -14.695 -12.484 1 97.56 271 ILE B O 1
ATOM 7586 N N . ALA B 1 272 ? 12.539 -14.023 -14.336 1 96.06 272 ALA B N 1
ATOM 7587 C CA . ALA B 1 272 ? 12.328 -12.641 -13.906 1 96.06 272 ALA B CA 1
ATOM 7588 C C . ALA B 1 272 ? 11.18 -12 -14.672 1 96.06 272 ALA B C 1
ATOM 7590 O O . ALA B 1 272 ? 10.688 -12.562 -15.656 1 96.06 272 ALA B O 1
ATOM 7591 N N . ASP B 1 273 ? 10.742 -10.914 -14.234 1 93 273 ASP B N 1
ATOM 7592 C CA . ASP B 1 273 ? 9.719 -10.188 -14.969 1 93 273 ASP B CA 1
ATOM 7593 C C . ASP B 1 273 ? 10.32 -9.414 -16.141 1 93 273 ASP B C 1
ATOM 7595 O O . ASP B 1 273 ? 11.531 -9.453 -16.359 1 93 273 ASP B O 1
ATOM 7599 N N . SER B 1 274 ? 9.531 -8.727 -16.859 1 93.62 274 SER B N 1
ATOM 7600 C CA . SER B 1 274 ? 9.961 -8.148 -18.125 1 93.62 274 SER B CA 1
ATOM 7601 C C . SER B 1 274 ? 11.008 -7.066 -17.922 1 93.62 274 SER B C 1
ATOM 7603 O O . SER B 1 274 ? 12.062 -7.082 -18.547 1 93.62 274 SER B O 1
ATOM 7605 N N . PRO B 1 275 ? 10.766 -6.102 -17.016 1 92.38 275 PRO B N 1
ATOM 7606 C CA . PRO B 1 275 ? 11.781 -5.07 -16.812 1 92.38 275 PRO B CA 1
ATOM 7607 C C . PRO B 1 275 ? 13.094 -5.641 -16.281 1 92.38 275 PRO B C 1
ATOM 7609 O O . PRO B 1 275 ? 14.172 -5.227 -16.703 1 92.38 275 PRO B O 1
ATOM 7612 N N . ALA B 1 276 ? 13 -6.559 -15.367 1 95 276 ALA B N 1
ATOM 7613 C CA . ALA B 1 276 ? 14.195 -7.172 -14.797 1 95 276 ALA B CA 1
ATOM 7614 C C . ALA B 1 276 ? 14.953 -7.984 -15.836 1 95 276 ALA B C 1
ATOM 7616 O O . ALA B 1 276 ? 16.188 -8.008 -15.844 1 95 276 ALA B O 1
ATOM 7617 N N . ARG B 1 277 ? 14.266 -8.641 -16.734 1 96.56 277 ARG B N 1
ATOM 7618 C CA . ARG B 1 277 ? 14.906 -9.422 -17.797 1 96.56 277 ARG B CA 1
ATOM 7619 C C . ARG B 1 277 ? 15.742 -8.523 -18.703 1 96.56 277 ARG B C 1
ATOM 7621 O O . ARG B 1 277 ? 16.875 -8.875 -19.062 1 96.56 277 ARG B O 1
ATOM 7628 N N . ALA B 1 278 ? 15.102 -7.414 -19.078 1 96.06 278 ALA B N 1
ATOM 7629 C CA . ALA B 1 278 ? 15.82 -6.48 -19.953 1 96.06 278 ALA B CA 1
ATOM 7630 C C . ALA B 1 278 ? 17.078 -5.957 -19.266 1 96.06 278 ALA B C 1
ATOM 7632 O O . ALA B 1 278 ? 18.141 -5.848 -19.891 1 96.06 278 ALA B O 1
ATOM 7633 N N . PHE B 1 279 ? 17 -5.723 -18 1 96.06 279 PHE B N 1
ATOM 7634 C CA . PHE B 1 279 ? 18.094 -5.184 -17.219 1 96.06 279 PHE B CA 1
ATOM 7635 C C . PHE B 1 279 ? 19.234 -6.203 -17.109 1 96.06 279 PHE B C 1
ATOM 7637 O O . PHE B 1 279 ? 20.391 -5.891 -17.391 1 96.06 279 PHE B O 1
ATOM 7644 N N . ILE B 1 280 ? 18.906 -7.422 -16.734 1 96.94 280 ILE B N 1
ATOM 7645 C CA . ILE B 1 280 ? 19.953 -8.398 -16.453 1 96.94 280 ILE B CA 1
ATOM 7646 C C . ILE B 1 280 ? 20.547 -8.914 -17.766 1 96.94 280 ILE B C 1
ATOM 7648 O O . ILE B 1 280 ? 21.703 -9.328 -17.812 1 96.94 280 ILE B O 1
ATOM 7652 N N . LYS B 1 281 ? 19.766 -8.906 -18.828 1 96.94 281 LYS B N 1
ATOM 7653 C CA . LYS B 1 281 ? 20.234 -9.383 -20.125 1 96.94 281 LYS B CA 1
ATOM 7654 C C . LYS B 1 281 ? 21 -8.281 -20.875 1 96.94 281 LYS B C 1
ATOM 7656 O O . LYS B 1 281 ? 21.719 -8.555 -21.844 1 96.94 281 LYS B O 1
ATOM 7661 N N . GLY B 1 282 ? 20.844 -7.047 -20.453 1 96.62 282 GLY B N 1
ATOM 7662 C CA . GLY B 1 282 ? 21.5 -5.914 -21.094 1 96.62 282 GLY B CA 1
ATOM 7663 C C . GLY B 1 282 ? 20.922 -5.562 -22.438 1 96.62 282 GLY B C 1
ATOM 7664 O O . GLY B 1 282 ? 21.656 -5.316 -23.406 1 96.62 282 GLY B O 1
ATOM 7665 N N . VAL B 1 283 ? 19.609 -5.578 -22.562 1 97.44 283 VAL B N 1
ATOM 7666 C CA . VAL B 1 283 ? 18.969 -5.348 -23.844 1 97.44 283 VAL B CA 1
ATOM 7667 C C . VAL B 1 283 ? 17.922 -4.242 -23.703 1 97.44 283 VAL B C 1
ATOM 7669 O O . VAL B 1 283 ? 17.734 -3.688 -22.625 1 97.44 283 VAL B O 1
ATOM 7672 N N . ALA B 1 284 ? 17.25 -3.969 -24.859 1 96.25 284 ALA B N 1
ATOM 7673 C CA . ALA B 1 284 ? 16.203 -2.943 -24.906 1 96.25 284 ALA B CA 1
ATOM 7674 C C . ALA B 1 284 ? 14.992 -3.352 -24.078 1 96.25 284 ALA B C 1
ATOM 7676 O O . ALA B 1 284 ? 14.711 -4.543 -23.922 1 96.25 284 ALA B O 1
ATOM 7677 N N . TYR B 1 285 ? 14.336 -2.369 -23.641 1 94.12 285 TYR B N 1
ATOM 7678 C CA . TYR B 1 285 ? 13.141 -2.58 -22.828 1 94.12 285 TYR B CA 1
ATOM 7679 C C . TYR B 1 285 ? 12.07 -3.318 -23.625 1 94.12 285 TYR B C 1
ATOM 7681 O O . TYR B 1 285 ? 12.031 -3.236 -24.844 1 94.12 285 TYR B O 1
ATOM 7689 N N . PHE B 1 286 ? 11.219 -4.016 -22.969 1 92.06 286 PHE B N 1
ATOM 7690 C CA . PHE B 1 286 ? 10.258 -4.926 -23.578 1 92.06 286 PHE B CA 1
ATOM 7691 C C . PHE B 1 286 ? 9.305 -4.168 -24.5 1 92.06 286 PHE B C 1
ATOM 7693 O O . PHE B 1 286 ? 8.766 -4.742 -25.453 1 92.06 286 PHE B O 1
ATOM 7700 N N . ASN B 1 287 ? 9.055 -2.871 -24.219 1 91.56 287 ASN B N 1
ATOM 7701 C CA . ASN B 1 287 ? 8.141 -2.084 -25.047 1 91.56 287 ASN B CA 1
ATOM 7702 C C . ASN B 1 287 ? 8.898 -1.21 -26.047 1 91.56 287 ASN B C 1
ATOM 7704 O O . ASN B 1 287 ? 8.352 -0.244 -26.562 1 91.56 287 ASN B O 1
ATOM 7708 N N . ALA B 1 288 ? 10.102 -1.534 -26.312 1 94.5 288 ALA B N 1
ATOM 7709 C CA . ALA B 1 288 ? 10.883 -0.866 -27.344 1 94.5 288 ALA B CA 1
ATOM 7710 C C . ALA B 1 288 ? 10.664 -1.528 -28.703 1 94.5 288 ALA B C 1
ATOM 7712 O O . ALA B 1 288 ? 10.094 -2.619 -28.781 1 94.5 288 ALA B O 1
ATOM 7713 N N . LYS B 1 289 ? 11.125 -0.914 -29.797 1 95.06 289 LYS B N 1
ATOM 7714 C CA . LYS B 1 289 ? 10.961 -1.404 -31.156 1 95.06 289 LYS B CA 1
ATOM 7715 C C . LYS B 1 289 ? 11.625 -2.764 -31.344 1 95.06 289 LYS B C 1
ATOM 7717 O O . LYS B 1 289 ? 11.117 -3.621 -32.062 1 95.06 289 LYS B O 1
ATOM 7722 N N . HIS B 1 290 ? 12.766 -2.975 -30.734 1 96.56 290 HIS B N 1
ATOM 7723 C CA . HIS B 1 290 ? 13.484 -4.246 -30.766 1 96.56 290 HIS B CA 1
ATOM 7724 C C . HIS B 1 290 ? 13.484 -4.914 -29.406 1 96.56 290 HIS B C 1
ATOM 7726 O O . HIS B 1 290 ? 14.523 -5.414 -28.953 1 96.56 290 HIS B O 1
ATOM 7732 N N . GLY B 1 291 ? 12.305 -4.926 -28.766 1 95.31 291 GLY B N 1
ATOM 7733 C CA . GLY B 1 291 ? 12.219 -5.281 -27.359 1 95.31 291 GLY B CA 1
ATOM 7734 C C . GLY B 1 291 ? 12 -6.766 -27.125 1 95.31 291 GLY B C 1
ATOM 7735 O O . GLY B 1 291 ? 12.234 -7.27 -26.031 1 95.31 291 GLY B O 1
ATOM 7736 N N . CYS B 1 292 ? 11.586 -7.574 -28.156 1 96.56 292 CYS B N 1
ATOM 7737 C CA . CYS B 1 292 ? 11.336 -9 -27.938 1 96.56 292 CYS B CA 1
ATOM 7738 C C . CYS B 1 292 ? 12.641 -9.734 -27.641 1 96.56 292 CYS B C 1
ATOM 7740 O O . CYS B 1 292 ? 13.617 -9.602 -28.375 1 96.56 292 CYS B O 1
ATOM 7742 N N . LEU B 1 293 ? 12.68 -10.562 -26.656 1 96.75 293 LEU B N 1
ATOM 7743 C CA . LEU B 1 293 ? 13.891 -11.227 -26.203 1 96.75 293 LEU B CA 1
ATOM 7744 C C . LEU B 1 293 ? 14.195 -12.453 -27.047 1 96.75 293 LEU B C 1
ATOM 7746 O O . LEU B 1 293 ? 15.328 -12.945 -27.062 1 96.75 293 LEU B O 1
ATOM 7750 N N . LYS B 1 294 ? 13.234 -12.977 -27.812 1 97.56 294 LYS B N 1
ATOM 7751 C CA . LYS B 1 294 ? 13.375 -14.289 -28.422 1 97.56 294 LYS B CA 1
ATOM 7752 C C . LYS B 1 294 ? 13.469 -14.172 -29.953 1 97.56 294 LYS B C 1
ATOM 7754 O O . LYS B 1 294 ? 13.984 -15.078 -30.609 1 97.56 294 LYS B O 1
ATOM 7759 N N . CYS B 1 295 ? 12.945 -13.094 -30.516 1 97.44 295 CYS B N 1
ATOM 7760 C CA . CYS B 1 295 ? 13 -12.953 -31.969 1 97.44 295 CYS B CA 1
ATOM 7761 C C . CYS B 1 295 ? 13.305 -11.516 -32.375 1 97.44 295 CYS B C 1
ATOM 7763 O O . CYS B 1 295 ? 13.461 -10.648 -31.516 1 97.44 295 CYS B O 1
ATOM 7765 N N . THR B 1 296 ? 13.383 -11.266 -33.688 1 97.31 296 THR B N 1
ATOM 7766 C CA . THR B 1 296 ? 13.805 -9.961 -34.188 1 97.31 296 THR B CA 1
ATOM 7767 C C . THR B 1 296 ? 12.609 -9.148 -34.656 1 97.31 296 THR B C 1
ATOM 7769 O O . THR B 1 296 ? 12.75 -8.234 -35.469 1 97.31 296 THR B O 1
ATOM 7772 N N . CYS B 1 297 ? 11.414 -9.547 -34.219 1 96.62 297 CYS B N 1
ATOM 7773 C CA . CYS B 1 297 ? 10.219 -8.805 -34.594 1 96.62 297 CYS B CA 1
ATOM 7774 C C . CYS B 1 297 ? 10.367 -7.324 -34.281 1 96.62 297 CYS B C 1
ATOM 7776 O O . CYS B 1 297 ? 10.773 -6.957 -33.156 1 96.62 297 CYS B O 1
ATOM 7778 N N . HIS B 1 298 ? 10.07 -6.543 -35.281 1 96.31 298 HIS B N 1
ATOM 7779 C CA . HIS B 1 298 ? 10.141 -5.094 -35.125 1 96.31 298 HIS B CA 1
ATOM 7780 C C . HIS B 1 298 ? 8.82 -4.523 -34.625 1 96.31 298 HIS B C 1
ATOM 7782 O O . HIS B 1 298 ? 7.781 -4.695 -35.25 1 96.31 298 HIS B O 1
ATOM 7788 N N . GLY B 1 299 ? 8.914 -3.832 -33.469 1 95.44 299 GLY B N 1
ATOM 7789 C CA . GLY B 1 299 ? 7.719 -3.227 -32.906 1 95.44 299 GLY B CA 1
ATOM 7790 C C . GLY B 1 299 ? 7.309 -1.945 -33.594 1 95.44 299 GLY B C 1
ATOM 7791 O O . GLY B 1 299 ? 8.156 -1.218 -34.125 1 95.44 299 GLY B O 1
ATOM 7792 N N . GLU B 1 300 ? 5.98 -1.7 -33.625 1 95.44 300 GLU B N 1
ATOM 7793 C CA . GLU B 1 300 ? 5.414 -0.477 -34.188 1 95.44 300 GLU B CA 1
ATOM 7794 C C . GLU B 1 300 ? 4.523 0.235 -33.156 1 95.44 300 GLU B C 1
ATOM 7796 O O . GLU B 1 300 ? 3.715 -0.402 -32.5 1 95.44 300 GLU B O 1
ATOM 7801 N N . PHE B 1 301 ? 4.777 1.475 -33.125 1 93.69 301 PHE B N 1
ATOM 7802 C CA . PHE B 1 301 ? 3.971 2.256 -32.188 1 93.69 301 PHE B CA 1
ATOM 7803 C C . PHE B 1 301 ? 2.58 2.508 -32.75 1 93.69 301 PHE B C 1
ATOM 7805 O O . PHE B 1 301 ? 2.441 3.023 -33.875 1 93.69 301 PHE B O 1
ATOM 7812 N N . SER B 1 302 ? 1.585 2.15 -32.031 1 92.19 302 SER B N 1
ATOM 7813 C CA . SER B 1 302 ? 0.207 2.391 -32.469 1 92.19 302 SER B CA 1
ATOM 7814 C C . SER B 1 302 ? -0.315 3.711 -31.906 1 92.19 302 SER B C 1
ATOM 7816 O O . SER B 1 302 ? -0.427 3.879 -30.688 1 92.19 302 SER B O 1
ATOM 7818 N N . GLU B 1 303 ? -0.775 4.59 -32.656 1 88.25 303 GLU B N 1
ATOM 7819 C CA . GLU B 1 303 ? -1.32 5.879 -32.25 1 88.25 303 GLU B CA 1
ATOM 7820 C C . GLU B 1 303 ? -2.711 5.723 -31.641 1 88.25 303 GLU B C 1
ATOM 7822 O O . GLU B 1 303 ? -3.127 6.539 -30.812 1 88.25 303 GLU B O 1
ATOM 7827 N N . LEU B 1 304 ? -3.324 4.699 -32.031 1 84.94 304 LEU B N 1
ATOM 7828 C CA . LEU B 1 304 ? -4.684 4.469 -31.562 1 84.94 304 LEU B CA 1
ATOM 7829 C C . LEU B 1 304 ? -4.676 4.023 -30.094 1 84.94 304 LEU B C 1
ATOM 7831 O O . LEU B 1 304 ? -5.391 4.59 -29.266 1 84.94 304 LEU B O 1
ATOM 7835 N N . SER B 1 305 ? -3.877 3.035 -29.875 1 86.81 305 SER B N 1
ATOM 7836 C CA . SER B 1 305 ? -3.84 2.5 -28.516 1 86.81 305 SER B CA 1
ATOM 7837 C C . SER B 1 305 ? -2.711 3.127 -27.703 1 86.81 305 SER B C 1
ATOM 7839 O O . SER B 1 305 ? -2.666 2.984 -26.484 1 86.81 305 SER B O 1
ATOM 7841 N N . LYS B 1 306 ? -1.826 3.82 -28.344 1 88.56 306 LYS B N 1
ATOM 7842 C CA . LYS B 1 306 ? -0.679 4.469 -27.719 1 88.56 306 LYS B CA 1
ATOM 7843 C C . LYS B 1 306 ? 0.223 3.445 -27.031 1 88.56 306 LYS B C 1
ATOM 7845 O O . LYS B 1 306 ? 0.657 3.656 -25.906 1 88.56 306 LYS B O 1
ATOM 7850 N N . THR B 1 307 ? 0.356 2.316 -27.641 1 91.06 307 THR B N 1
ATOM 7851 C CA . THR B 1 307 ? 1.208 1.244 -27.141 1 91.06 307 THR B CA 1
ATOM 7852 C C . THR B 1 307 ? 2.076 0.675 -28.266 1 91.06 307 THR B C 1
ATOM 7854 O O . THR B 1 307 ? 1.785 0.873 -29.438 1 91.06 307 THR B O 1
ATOM 7857 N N . MET B 1 308 ? 3.182 0.086 -27.922 1 94.56 308 MET B N 1
ATOM 7858 C CA . MET B 1 308 ? 4.023 -0.641 -28.859 1 94.56 308 MET B CA 1
ATOM 7859 C C . MET B 1 308 ? 3.414 -1.998 -29.203 1 94.56 308 MET B C 1
ATOM 7861 O O . MET B 1 308 ? 2.99 -2.732 -28.312 1 94.56 308 MET B O 1
ATOM 7865 N N . VAL B 1 309 ? 3.293 -2.32 -30.484 1 96.19 309 VAL B N 1
ATOM 7866 C CA . VAL B 1 309 ? 2.662 -3.564 -30.922 1 96.19 309 VAL B CA 1
ATOM 7867 C C . VAL B 1 309 ? 3.646 -4.383 -31.75 1 96.19 309 VAL B C 1
ATOM 7869 O O . VAL B 1 309 ? 4.523 -3.826 -32.406 1 96.19 309 VAL B O 1
ATOM 7872 N N . PHE B 1 310 ? 3.592 -5.703 -31.656 1 96.56 310 PHE B N 1
ATOM 7873 C CA . PHE B 1 310 ? 4.43 -6.664 -32.375 1 96.56 310 PHE B CA 1
ATOM 7874 C C . PHE B 1 310 ? 3.578 -7.609 -33.219 1 96.56 310 PHE B C 1
ATOM 7876 O O . PHE B 1 310 ? 3.219 -8.695 -32.75 1 96.56 310 PHE B O 1
ATOM 7883 N N . ASN B 1 311 ? 3.398 -7.312 -34.469 1 94.56 311 ASN B N 1
ATOM 7884 C CA . ASN B 1 311 ? 2.404 -7.996 -35.312 1 94.56 311 ASN B CA 1
ATOM 7885 C C . ASN B 1 311 ? 3.047 -9.07 -36.188 1 94.56 311 ASN B C 1
ATOM 7887 O O . ASN B 1 311 ? 2.35 -9.914 -36.75 1 94.56 311 ASN B O 1
ATOM 7891 N N . ASP B 1 312 ? 4.383 -9.109 -36.188 1 93.44 312 ASP B N 1
ATOM 7892 C CA . ASP B 1 312 ? 5.066 -10.102 -37 1 93.44 312 ASP B CA 1
ATOM 7893 C C . ASP B 1 312 ? 5.262 -11.406 -36.25 1 93.44 312 ASP B C 1
ATOM 7895 O O . ASP B 1 312 ? 6.016 -11.453 -35.281 1 93.44 312 ASP B O 1
ATOM 7899 N N . LEU B 1 313 ? 4.684 -12.484 -36.719 1 92.06 313 LEU B N 1
ATOM 7900 C CA . LEU B 1 313 ? 4.758 -13.766 -36.031 1 92.06 313 LEU B CA 1
ATOM 7901 C C . LEU B 1 313 ? 5.855 -14.641 -36.625 1 92.06 313 LEU B C 1
ATOM 7903 O O . LEU B 1 313 ? 6.227 -15.664 -36.062 1 92.06 313 LEU B O 1
ATOM 7907 N N . HIS B 1 314 ? 6.453 -14.195 -37.688 1 92.5 314 HIS B N 1
ATOM 7908 C CA . HIS B 1 314 ? 7.398 -15.055 -38.375 1 92.5 314 HIS B CA 1
ATOM 7909 C C . HIS B 1 314 ? 8.789 -14.438 -38.406 1 92.5 314 HIS B C 1
ATOM 7911 O O . HIS B 1 314 ? 9.633 -14.828 -39.219 1 92.5 314 HIS B O 1
ATOM 7917 N N . ALA B 1 315 ? 8.969 -13.578 -37.562 1 96 315 ALA B N 1
ATOM 7918 C CA . ALA B 1 315 ? 10.305 -13 -37.469 1 96 315 ALA B CA 1
ATOM 7919 C C . ALA B 1 315 ? 11.32 -14.047 -37.031 1 96 315 ALA B C 1
ATOM 7921 O O . ALA B 1 315 ? 11 -14.93 -36.219 1 96 315 ALA B O 1
ATOM 7922 N N . PRO B 1 316 ? 12.516 -13.977 -37.562 1 96.75 316 PRO B N 1
ATOM 7923 C CA . PRO B 1 316 ? 13.531 -14.961 -37.188 1 96.75 316 PRO B CA 1
ATOM 7924 C C . PRO B 1 316 ? 13.844 -14.945 -35.688 1 96.75 316 PRO B C 1
ATOM 7926 O O . PRO B 1 316 ? 13.906 -13.875 -35.062 1 96.75 316 PRO B O 1
ATOM 7929 N N . LYS B 1 317 ? 14.078 -16.109 -35.188 1 96.94 317 LYS B N 1
ATOM 7930 C CA . LYS B 1 317 ? 14.445 -16.25 -33.781 1 96.94 317 LYS B CA 1
ATOM 7931 C C . LYS B 1 317 ? 15.875 -15.781 -33.531 1 96.94 317 LYS B C 1
ATOM 7933 O O . LYS B 1 317 ? 16.734 -15.898 -34.438 1 96.94 317 LYS B O 1
ATOM 7938 N N . ARG B 1 318 ? 16.078 -15.281 -32.438 1 97.25 318 ARG B N 1
ATOM 7939 C CA . ARG B 1 318 ? 17.438 -14.891 -32.062 1 97.25 318 ARG B CA 1
ATOM 7940 C C . ARG B 1 318 ? 18.266 -16.109 -31.688 1 97.25 318 ARG B C 1
ATOM 7942 O O . ARG B 1 318 ? 17.75 -17.078 -31.125 1 97.25 318 ARG B O 1
ATOM 7949 N N . ILE B 1 319 ? 19.562 -16.016 -32 1 97.06 319 ILE B N 1
ATOM 7950 C CA . ILE B 1 319 ? 20.5 -17.109 -31.75 1 97.06 319 ILE B CA 1
ATOM 7951 C C . ILE B 1 319 ? 21.609 -16.625 -30.812 1 97.06 319 ILE B C 1
ATOM 7953 O O . ILE B 1 319 ? 22.062 -15.492 -30.922 1 97.06 319 ILE B O 1
ATOM 7957 N N . ASP B 1 320 ? 22.016 -17.547 -29.938 1 97.38 320 ASP B N 1
ATOM 7958 C CA . ASP B 1 320 ? 23 -17.219 -28.906 1 97.38 320 ASP B CA 1
ATOM 7959 C C . ASP B 1 320 ? 24.312 -16.719 -29.531 1 97.38 320 ASP B C 1
ATOM 7961 O O . ASP B 1 320 ? 24.875 -15.711 -29.094 1 97.38 320 ASP B O 1
ATOM 7965 N N . ARG B 1 321 ? 24.797 -17.375 -30.578 1 96.31 321 ARG B N 1
ATOM 7966 C CA . ARG B 1 321 ? 26.062 -17.031 -31.219 1 96.31 321 ARG B CA 1
ATOM 7967 C C . ARG B 1 321 ? 26.031 -15.602 -31.75 1 96.31 321 ARG B C 1
ATOM 7969 O O . ARG B 1 321 ? 27 -14.844 -31.578 1 96.31 321 ARG B O 1
ATOM 7976 N N . LEU B 1 322 ? 24.953 -15.234 -32.406 1 97.19 322 LEU B N 1
ATOM 7977 C CA . LEU B 1 322 ? 24.828 -13.898 -32.969 1 97.19 322 LEU B CA 1
ATOM 7978 C C . LEU B 1 322 ? 24.656 -12.852 -31.875 1 97.19 322 LEU B C 1
ATOM 7980 O O . LEU B 1 322 ? 25.125 -11.719 -32.031 1 97.19 322 LEU B O 1
ATOM 7984 N N . PHE B 1 323 ? 23.984 -13.273 -30.812 1 97.75 323 PHE B N 1
ATOM 7985 C CA . PHE B 1 323 ? 23.812 -12.367 -29.688 1 97.75 323 PHE B CA 1
ATOM 7986 C C . PHE B 1 323 ? 25.156 -12.016 -29.062 1 97.75 323 PHE B C 1
ATOM 7988 O O . PHE B 1 323 ? 25.438 -10.844 -28.781 1 97.75 323 PHE B O 1
ATOM 7995 N N . ARG B 1 324 ? 25.984 -13.016 -28.844 1 96.62 324 ARG B N 1
ATOM 7996 C CA . ARG B 1 324 ? 27.297 -12.828 -28.25 1 96.62 324 ARG B CA 1
ATOM 7997 C C . ARG B 1 324 ? 28.188 -11.961 -29.125 1 96.62 324 ARG B C 1
ATOM 7999 O O . ARG B 1 324 ? 29.078 -11.266 -28.625 1 96.62 324 ARG B O 1
ATOM 8006 N N . ARG B 1 325 ? 27.859 -11.867 -30.406 1 96.06 325 ARG B N 1
ATOM 8007 C CA . ARG B 1 325 ? 28.625 -11.062 -31.359 1 96.06 325 ARG B CA 1
ATOM 8008 C C . ARG B 1 325 ? 28 -9.688 -31.547 1 96.06 325 ARG B C 1
ATOM 8010 O O . ARG B 1 325 ? 28.422 -8.922 -32.406 1 96.06 325 ARG B O 1
ATOM 8017 N N . ARG B 1 326 ? 26.922 -9.414 -30.859 1 95.81 326 ARG B N 1
ATOM 8018 C CA . ARG B 1 326 ? 26.25 -8.125 -30.891 1 95.81 326 ARG B CA 1
ATOM 8019 C C . ARG B 1 326 ? 25.703 -7.824 -32.281 1 95.81 326 ARG B C 1
ATOM 8021 O O . ARG B 1 326 ? 25.875 -6.719 -32.812 1 95.81 326 ARG B O 1
ATOM 8028 N N . LYS B 1 327 ? 25.094 -8.766 -32.844 1 95.56 327 LYS B N 1
ATOM 8029 C CA . LYS B 1 327 ? 24.625 -8.633 -34.219 1 95.56 327 LYS B CA 1
ATOM 8030 C C . LYS B 1 327 ? 23.203 -8.094 -34.281 1 95.56 327 LYS B C 1
ATOM 8032 O O . LYS B 1 327 ? 22.641 -7.895 -35.344 1 95.56 327 LYS B O 1
ATOM 8037 N N . TYR B 1 328 ? 22.625 -7.77 -33.188 1 96.25 328 TYR B N 1
ATOM 8038 C CA . TYR B 1 328 ? 21.219 -7.367 -33.188 1 96.25 328 TYR B CA 1
ATOM 8039 C C . TYR B 1 328 ? 21.078 -5.871 -32.938 1 96.25 328 TYR B C 1
ATOM 8041 O O . TYR B 1 328 ? 20.062 -5.418 -32.406 1 96.25 328 TYR B O 1
ATOM 8049 N N . GLY B 1 329 ? 22.031 -5.121 -33.156 1 94.31 329 GLY B N 1
ATOM 8050 C CA . GLY B 1 329 ? 22 -3.67 -33.188 1 94.31 329 GLY B CA 1
ATOM 8051 C C . GLY B 1 329 ? 21.359 -3.037 -31.969 1 94.31 329 GLY B C 1
ATOM 8052 O O . GLY B 1 329 ? 21.828 -3.256 -30.844 1 94.31 329 GLY B O 1
ATOM 8053 N N . LYS B 1 330 ? 20.125 -2.41 -32.188 1 94.69 330 LYS B N 1
ATOM 8054 C CA . LYS B 1 330 ? 19.469 -1.577 -31.188 1 94.69 330 LYS B CA 1
ATOM 8055 C C . LYS B 1 330 ? 18.875 -2.428 -30.062 1 94.69 330 LYS B C 1
ATOM 8057 O O . LYS B 1 330 ? 18.5 -1.905 -29.016 1 94.69 330 LYS B O 1
ATOM 8062 N N . HIS B 1 331 ? 18.828 -3.68 -30.281 1 96.81 331 HIS B N 1
ATOM 8063 C CA . HIS B 1 331 ? 18.375 -4.59 -29.25 1 96.81 331 HIS B CA 1
ATOM 8064 C C . HIS B 1 331 ? 19.375 -4.633 -28.078 1 96.81 331 HIS B C 1
ATOM 8066 O O . HIS B 1 331 ? 18.969 -4.812 -26.938 1 96.81 331 HIS B O 1
ATOM 8072 N N . HIS B 1 332 ? 20.641 -4.383 -28.422 1 96.81 332 HIS B N 1
ATOM 8073 C CA . HIS B 1 332 ? 21.703 -4.461 -27.422 1 96.81 332 HIS B CA 1
ATOM 8074 C C . HIS B 1 332 ? 21.922 -3.113 -26.75 1 96.81 332 HIS B C 1
ATOM 8076 O O . HIS B 1 332 ? 21.938 -2.076 -27.422 1 96.81 332 HIS B O 1
ATOM 8082 N N . LYS B 1 333 ? 22.016 -3.096 -25.453 1 95.62 333 LYS B N 1
ATOM 8083 C CA . LYS B 1 333 ? 22.375 -1.898 -24.703 1 95.62 333 LYS B CA 1
ATOM 8084 C C . LYS B 1 333 ? 23.781 -2.023 -24.125 1 95.62 333 LYS B C 1
ATOM 8086 O O . LYS B 1 333 ? 24.609 -1.109 -24.25 1 95.62 333 LYS B O 1
ATOM 8091 N N . TYR B 1 334 ? 24.125 -3.092 -23.422 1 94.75 334 TYR B N 1
ATOM 8092 C CA . TYR B 1 334 ? 25.453 -3.406 -22.875 1 94.75 334 TYR B CA 1
ATOM 8093 C C . TYR B 1 334 ? 25.641 -4.914 -22.75 1 94.75 334 TYR B C 1
ATOM 8095 O O . TYR B 1 334 ? 24.703 -5.684 -22.953 1 94.75 334 TYR B O 1
ATOM 8103 N N . ASP B 1 335 ? 26.828 -5.312 -22.516 1 94.88 335 ASP B N 1
ATOM 8104 C CA . ASP B 1 335 ? 27.125 -6.734 -22.359 1 94.88 335 ASP B CA 1
ATOM 8105 C C . ASP B 1 335 ? 26.859 -7.195 -20.922 1 94.88 335 ASP B C 1
ATOM 8107 O O . ASP B 1 335 ? 27.516 -6.723 -20 1 94.88 335 ASP B O 1
ATOM 8111 N N . SER B 1 336 ? 26 -8.117 -20.781 1 96.56 336 SER B N 1
ATOM 8112 C CA . SER B 1 336 ? 25.641 -8.664 -19.484 1 96.56 336 SER B CA 1
ATOM 8113 C C . SER B 1 336 ? 26.734 -9.602 -18.953 1 96.56 336 SER B C 1
ATOM 8115 O O . SER B 1 336 ? 27.312 -10.367 -19.719 1 96.56 336 SER B O 1
ATOM 8117 N N . PRO B 1 337 ? 27.016 -9.516 -17.625 1 97.56 337 PRO B N 1
ATOM 8118 C CA . PRO B 1 337 ? 27.953 -10.484 -17.047 1 97.56 337 PRO B CA 1
ATOM 8119 C C . PRO B 1 337 ? 27.469 -11.922 -17.188 1 97.56 337 PRO B C 1
ATOM 8121 O O . PRO B 1 337 ? 28.281 -12.859 -17.094 1 97.56 337 PRO B O 1
ATOM 8124 N N . LEU B 1 338 ? 26.203 -12.117 -17.469 1 97.69 338 LEU B N 1
ATOM 8125 C CA . LEU B 1 338 ? 25.641 -13.453 -17.609 1 97.69 338 LEU B CA 1
ATOM 8126 C C . LEU B 1 338 ? 26.266 -14.188 -18.797 1 97.69 338 LEU B C 1
ATOM 8128 O O . LEU B 1 338 ? 26.25 -15.422 -18.844 1 97.69 338 LEU B O 1
ATOM 8132 N N . LEU B 1 339 ? 26.781 -13.469 -19.734 1 97.44 339 LEU B N 1
ATOM 8133 C CA . LEU B 1 339 ? 27.406 -14.047 -20.922 1 97.44 339 LEU B CA 1
ATOM 8134 C C . LEU B 1 339 ? 28.641 -14.852 -20.562 1 97.44 339 LEU B C 1
ATOM 8136 O O . LEU B 1 339 ? 29.109 -15.688 -21.344 1 97.44 339 LEU B O 1
ATOM 8140 N N . ARG B 1 340 ? 29.172 -14.625 -19.391 1 97.31 340 ARG B N 1
ATOM 8141 C CA . ARG B 1 340 ? 30.406 -15.289 -18.969 1 97.31 340 ARG B CA 1
ATOM 8142 C C . ARG B 1 340 ? 30.109 -16.578 -18.234 1 97.31 340 ARG B C 1
ATOM 8144 O O . ARG B 1 340 ? 31.016 -17.297 -17.828 1 97.31 340 ARG B O 1
ATOM 8151 N N . ILE B 1 341 ? 28.844 -16.859 -18.016 1 97.44 341 ILE B N 1
ATOM 8152 C CA . ILE B 1 341 ? 28.5 -18.141 -17.406 1 97.44 341 ILE B CA 1
ATOM 8153 C C . ILE B 1 341 ? 28.766 -19.281 -18.391 1 97.44 341 ILE B C 1
ATOM 8155 O O . ILE B 1 341 ? 28.297 -19.25 -19.531 1 97.44 341 ILE B O 1
ATOM 8159 N N . LYS B 1 342 ? 29.391 -20.297 -17.891 1 93.69 342 LYS B N 1
ATOM 8160 C CA . LYS B 1 342 ? 29.781 -21.406 -18.75 1 93.69 342 LYS B CA 1
ATOM 8161 C C . LYS B 1 342 ? 28.562 -22.219 -19.172 1 93.69 342 LYS B C 1
ATOM 8163 O O . LYS B 1 342 ? 27.672 -22.5 -18.359 1 93.69 342 LYS B O 1
ATOM 8168 N N . ASN B 1 343 ? 28.484 -22.531 -20.5 1 90.69 343 ASN B N 1
ATOM 8169 C CA . ASN B 1 343 ? 27.484 -23.422 -21.094 1 90.69 343 ASN B CA 1
ATOM 8170 C C . ASN B 1 343 ? 26.078 -22.844 -20.953 1 90.69 343 ASN B C 1
ATOM 8172 O O . ASN B 1 343 ? 25.125 -23.578 -20.688 1 90.69 343 ASN B O 1
ATOM 8176 N N . LEU B 1 344 ? 25.984 -21.531 -20.906 1 94.88 344 LEU B N 1
ATOM 8177 C CA . LEU B 1 344 ? 24.672 -20.906 -20.812 1 94.88 344 LEU B CA 1
ATOM 8178 C C . LEU B 1 344 ? 24.25 -20.312 -22.156 1 94.88 344 LEU B C 1
ATOM 8180 O O . LEU B 1 344 ? 24.984 -19.516 -22.734 1 94.88 344 LEU B O 1
ATOM 8184 N N . ASN B 1 345 ? 23.109 -20.797 -22.688 1 96.75 345 ASN B N 1
ATOM 8185 C CA . ASN B 1 345 ? 22.469 -20.125 -23.797 1 96.75 345 ASN B CA 1
ATOM 8186 C C . ASN B 1 345 ? 21.594 -18.953 -23.328 1 96.75 345 ASN B C 1
ATOM 8188 O O . ASN B 1 345 ? 20.5 -19.156 -22.812 1 96.75 345 ASN B O 1
ATOM 8192 N N . ILE B 1 346 ? 22.047 -17.766 -23.531 1 96.69 346 ILE B N 1
ATOM 8193 C CA . ILE B 1 346 ? 21.438 -16.594 -22.922 1 96.69 346 ILE B CA 1
ATOM 8194 C C . ILE B 1 346 ? 20.047 -16.359 -23.5 1 96.69 346 ILE B C 1
ATOM 8196 O O . ILE B 1 346 ? 19.188 -15.766 -22.859 1 96.69 346 ILE B O 1
ATOM 8200 N N . ILE B 1 347 ? 19.797 -16.812 -24.734 1 97.25 347 ILE B N 1
ATOM 8201 C CA . ILE B 1 347 ? 18.5 -16.625 -25.359 1 97.25 347 ILE B CA 1
ATOM 8202 C C . ILE B 1 347 ? 17.469 -17.562 -24.719 1 97.25 347 ILE B C 1
ATOM 8204 O O . ILE B 1 347 ? 16.375 -17.125 -24.328 1 97.25 347 ILE B O 1
ATOM 8208 N N . ASP B 1 348 ? 17.859 -18.766 -24.5 1 96.62 348 ASP B N 1
ATOM 8209 C CA . ASP B 1 348 ? 16.938 -19.766 -24 1 96.62 348 ASP B CA 1
ATOM 8210 C C . ASP B 1 348 ? 16.812 -19.703 -22.484 1 96.62 348 ASP B C 1
ATOM 8212 O O . ASP B 1 348 ? 15.742 -19.922 -21.922 1 96.62 348 ASP B O 1
ATOM 8216 N N . ALA B 1 349 ? 17.906 -19.391 -21.859 1 96.88 349 ALA B N 1
ATOM 8217 C CA . ALA B 1 349 ? 17.984 -19.516 -20.406 1 96.88 349 ALA B CA 1
ATOM 8218 C C . ALA B 1 349 ? 17.125 -18.484 -19.703 1 96.88 349 ALA B C 1
ATOM 8220 O O . ALA B 1 349 ? 16.703 -18.672 -18.562 1 96.88 349 ALA B O 1
ATOM 8221 N N . ILE B 1 350 ? 16.891 -17.375 -20.297 1 97.38 350 ILE B N 1
ATOM 8222 C CA . ILE B 1 350 ? 16.016 -16.344 -19.734 1 97.38 350 ILE B CA 1
ATOM 8223 C C . ILE B 1 350 ? 14.578 -16.594 -20.156 1 97.38 350 ILE B C 1
ATOM 8225 O O . ILE B 1 350 ? 14.234 -16.438 -21.328 1 97.38 350 ILE B O 1
ATOM 8229 N N . ILE B 1 351 ? 13.766 -16.875 -19.219 1 97.44 351 ILE B N 1
ATOM 8230 C CA . ILE B 1 351 ? 12.43 -17.406 -19.469 1 97.44 351 ILE B CA 1
ATOM 8231 C C . ILE B 1 351 ? 11.461 -16.266 -19.766 1 97.44 351 ILE B C 1
ATOM 8233 O O . ILE B 1 351 ? 11.445 -15.25 -19.062 1 97.44 351 ILE B O 1
ATOM 8237 N N . ILE B 1 352 ? 10.727 -16.375 -20.781 1 95.38 352 ILE B N 1
ATOM 8238 C CA . ILE B 1 352 ? 9.672 -15.422 -21.094 1 95.38 352 ILE B CA 1
ATOM 8239 C C . ILE B 1 352 ? 8.312 -15.984 -20.688 1 95.38 352 ILE B C 1
ATOM 8241 O O . ILE B 1 352 ? 7.383 -15.227 -20.391 1 95.38 352 ILE B O 1
ATOM 8245 N N . ALA B 1 353 ? 8.234 -17.328 -20.578 1 95.25 353 ALA B N 1
ATOM 8246 C CA . ALA B 1 353 ? 6.977 -18.047 -20.359 1 95.25 353 ALA B CA 1
ATOM 8247 C C . ALA B 1 353 ? 6.617 -18.078 -18.875 1 95.25 353 ALA B C 1
ATOM 8249 O O . ALA B 1 353 ? 6.035 -19.047 -18.391 1 95.25 353 ALA B O 1
ATOM 8250 N N . ASP B 1 354 ? 6.988 -17.109 -18.156 1 93.5 354 ASP B N 1
ATOM 8251 C CA . ASP B 1 354 ? 6.52 -17 -16.781 1 93.5 354 ASP B CA 1
ATOM 8252 C C . ASP B 1 354 ? 5.008 -16.797 -16.719 1 93.5 354 ASP B C 1
ATOM 8254 O O . ASP B 1 354 ? 4.504 -15.75 -17.141 1 93.5 354 ASP B O 1
ATOM 8258 N N . THR B 1 355 ? 4.324 -17.672 -16.156 1 94.12 355 THR B N 1
ATOM 8259 C CA . THR B 1 355 ? 2.869 -17.688 -16.219 1 94.12 355 THR B CA 1
ATOM 8260 C C . THR B 1 355 ? 2.285 -16.5 -15.469 1 94.12 355 THR B C 1
ATOM 8262 O O . THR B 1 355 ? 1.325 -15.875 -15.922 1 94.12 355 THR B O 1
ATOM 8265 N N . LEU B 1 356 ? 2.873 -16.172 -14.352 1 95.19 356 LEU B N 1
ATOM 8266 C CA . LEU B 1 356 ? 2.33 -15.117 -13.508 1 95.19 356 LEU B CA 1
ATOM 8267 C C . LEU B 1 356 ? 2.236 -13.805 -14.273 1 95.19 356 LEU B C 1
ATOM 8269 O O . LEU B 1 356 ? 1.17 -13.188 -14.328 1 95.19 356 LEU B O 1
ATOM 8273 N N . HIS B 1 357 ? 3.281 -13.414 -14.883 1 95 357 HIS B N 1
ATOM 8274 C CA . HIS B 1 357 ? 3.348 -12.102 -15.508 1 95 357 HIS B CA 1
ATOM 8275 C C . HIS B 1 357 ? 2.846 -12.148 -16.953 1 95 357 HIS B C 1
ATOM 8277 O O . HIS B 1 357 ? 2.291 -11.164 -17.453 1 95 357 HIS B O 1
ATOM 8283 N N . LEU B 1 358 ? 3.027 -13.242 -17.594 1 97.31 358 LEU B N 1
ATOM 8284 C CA . LEU B 1 358 ? 2.66 -13.336 -19 1 97.31 358 LEU B CA 1
ATOM 8285 C C . LEU B 1 358 ? 1.191 -13.719 -19.156 1 97.31 358 LEU B C 1
ATOM 8287 O O . LEU B 1 358 ? 0.462 -13.094 -19.938 1 97.31 358 LEU B O 1
ATOM 8291 N N . ILE B 1 359 ? 0.784 -14.703 -18.406 1 97.5 359 ILE B N 1
ATOM 8292 C CA . ILE B 1 359 ? -0.539 -15.273 -18.641 1 97.5 359 ILE B CA 1
ATOM 8293 C C . ILE B 1 359 ? -1.554 -14.625 -17.703 1 97.5 359 ILE B C 1
ATOM 8295 O O . ILE B 1 359 ? -2.473 -13.938 -18.156 1 97.5 359 ILE B O 1
ATOM 8299 N N . GLU B 1 360 ? -1.373 -14.773 -16.375 1 97.06 360 GLU B N 1
ATOM 8300 C CA . GLU B 1 360 ? -2.361 -14.312 -15.406 1 97.06 360 GLU B CA 1
ATOM 8301 C C . GLU B 1 360 ? -2.461 -12.789 -15.398 1 97.06 360 GLU B C 1
ATOM 8303 O O . GLU B 1 360 ? -3.5 -12.227 -15.75 1 97.06 360 GLU B O 1
ATOM 8308 N N . PHE B 1 361 ? -1.376 -12.125 -15.156 1 95.44 361 PHE B N 1
ATOM 8309 C CA . PHE B 1 361 ? -1.402 -10.672 -15.055 1 95.44 361 PHE B CA 1
ATOM 8310 C C . PHE B 1 361 ? -1.234 -10.031 -16.422 1 95.44 361 PHE B C 1
ATOM 8312 O O . PHE B 1 361 ? -1.41 -8.82 -16.578 1 95.44 361 PHE B O 1
ATOM 8319 N N . GLY B 1 362 ? -0.939 -10.852 -17.406 1 96.31 362 GLY B N 1
ATOM 8320 C CA . GLY B 1 362 ? -0.744 -10.328 -18.75 1 96.31 362 GLY B CA 1
ATOM 8321 C C . GLY B 1 362 ? -1.949 -10.531 -19.641 1 96.31 362 GLY B C 1
ATOM 8322 O O . GLY B 1 362 ? -2.867 -9.703 -19.656 1 96.31 362 GLY B O 1
ATOM 8323 N N . VAL B 1 363 ? -1.976 -11.602 -20.266 1 97.88 363 VAL B N 1
ATOM 8324 C CA . VAL B 1 363 ? -2.928 -11.867 -21.344 1 97.88 363 VAL B CA 1
ATOM 8325 C C . VAL B 1 363 ? -4.332 -12.008 -20.766 1 97.88 363 VAL B C 1
ATOM 8327 O O . VAL B 1 363 ? -5.273 -11.375 -21.25 1 97.88 363 VAL B O 1
ATOM 8330 N N . LEU B 1 364 ? -4.488 -12.781 -19.734 1 98.19 364 LEU B N 1
ATOM 8331 C CA . LEU B 1 364 ? -5.812 -13.055 -19.188 1 98.19 364 LEU B CA 1
ATOM 8332 C C . LEU B 1 364 ? -6.422 -11.789 -18.594 1 98.19 364 LEU B C 1
ATOM 8334 O O . LEU B 1 364 ? -7.605 -11.508 -18.812 1 98.19 364 LEU B O 1
ATOM 8338 N N . ARG B 1 365 ? -5.688 -11.125 -17.781 1 97.5 365 ARG B N 1
ATOM 8339 C CA . ARG B 1 365 ? -6.172 -9.867 -17.219 1 97.5 365 ARG B CA 1
ATOM 8340 C C . ARG B 1 365 ? -6.621 -8.906 -18.312 1 97.5 365 ARG B C 1
ATOM 8342 O O . ARG B 1 365 ? -7.656 -8.25 -18.188 1 97.5 365 ARG B O 1
ATOM 8349 N N . LYS B 1 366 ? -5.867 -8.805 -19.391 1 96.88 366 LYS B N 1
ATOM 8350 C CA . LYS B 1 366 ? -6.207 -7.953 -20.531 1 96.88 366 LYS B CA 1
ATOM 8351 C C . LYS B 1 366 ? -7.535 -8.375 -21.156 1 96.88 366 LYS B C 1
ATOM 8353 O O . LYS B 1 366 ? -8.383 -7.531 -21.453 1 96.88 366 LYS B O 1
ATOM 8358 N N . LEU B 1 367 ? -7.703 -9.633 -21.312 1 97.62 367 LEU B N 1
ATOM 8359 C CA . LEU B 1 367 ? -8.922 -10.148 -21.922 1 97.62 367 LEU B CA 1
ATOM 8360 C C . LEU B 1 367 ? -10.133 -9.867 -21.031 1 97.62 367 LEU B C 1
ATOM 8362 O O . LEU B 1 367 ? -11.141 -9.336 -21.5 1 97.62 367 LEU B O 1
ATOM 8366 N N . LEU B 1 368 ? -10 -10.164 -19.781 1 97.38 368 LEU B N 1
ATOM 8367 C CA . LEU B 1 368 ? -11.133 -10.008 -18.875 1 97.38 368 LEU B CA 1
ATOM 8368 C C . LEU B 1 368 ? -11.516 -8.539 -18.734 1 97.38 368 LEU B C 1
ATOM 8370 O O . LEU B 1 368 ? -12.703 -8.195 -18.766 1 97.38 368 LEU B O 1
ATOM 8374 N N . ASN B 1 369 ? -10.539 -7.715 -18.562 1 95.5 369 ASN B N 1
ATOM 8375 C CA . ASN B 1 369 ? -10.828 -6.285 -18.5 1 95.5 369 ASN B CA 1
ATOM 8376 C C . ASN B 1 369 ? -11.406 -5.77 -19.812 1 95.5 369 ASN B C 1
ATOM 8378 O O . ASN B 1 369 ? -12.297 -4.918 -19.812 1 95.5 369 ASN B O 1
ATOM 8382 N N . GLY B 1 370 ? -10.844 -6.281 -20.891 1 95.06 370 GLY B N 1
ATOM 8383 C CA . GLY B 1 370 ? -11.344 -5.898 -22.203 1 95.06 370 GLY B CA 1
ATOM 8384 C C . GLY B 1 370 ? -12.789 -6.285 -22.422 1 95.06 370 GLY B C 1
ATOM 8385 O O . GLY B 1 370 ? -13.555 -5.523 -23.031 1 95.06 370 GLY B O 1
ATOM 8386 N N . TRP B 1 371 ? -13.172 -7.434 -21.984 1 95.81 371 TRP B N 1
ATOM 8387 C CA . TRP B 1 371 ? -14.539 -7.906 -22.141 1 95.81 371 TRP B CA 1
ATOM 8388 C C . TRP B 1 371 ? -15.484 -7.152 -21.203 1 95.81 371 TRP B C 1
ATOM 8390 O O . TRP B 1 371 ? -16.625 -6.84 -21.578 1 95.81 371 TRP B O 1
ATOM 8400 N N . LYS B 1 372 ? -15.055 -6.883 -20.016 1 93.81 372 LYS B N 1
ATOM 8401 C CA . LYS B 1 372 ? -15.875 -6.215 -19 1 93.81 372 LYS B CA 1
ATOM 8402 C C . LYS B 1 372 ? -16.109 -4.75 -19.375 1 93.81 372 LYS B C 1
ATOM 8404 O O . LYS B 1 372 ? -17.234 -4.266 -19.344 1 93.81 372 LYS B O 1
ATOM 8409 N N . ASP B 1 373 ? -15.008 -4.086 -19.766 1 91.06 373 ASP B N 1
ATOM 8410 C CA . ASP B 1 373 ? -15.062 -2.648 -20.016 1 91.06 373 ASP B CA 1
ATOM 8411 C C . ASP B 1 373 ? -15.195 -2.352 -21.5 1 91.06 373 ASP B C 1
ATOM 8413 O O . ASP B 1 373 ? -15.312 -1.19 -21.906 1 91.06 373 ASP B O 1
ATOM 8417 N N . GLN B 1 374 ? -15.109 -3.371 -22.359 1 89.75 374 GLN B N 1
ATOM 8418 C CA . GLN B 1 374 ? -15.25 -3.289 -23.812 1 89.75 374 GLN B CA 1
ATOM 8419 C C . GLN B 1 374 ? -14.133 -2.449 -24.422 1 89.75 374 GLN B C 1
ATOM 8421 O O . GLN B 1 374 ? -14.359 -1.717 -25.391 1 89.75 374 GLN B O 1
ATOM 8426 N N . THR B 1 375 ? -13.062 -2.488 -23.766 1 89.19 375 THR B N 1
ATOM 8427 C CA . THR B 1 375 ? -11.922 -1.698 -24.219 1 89.19 375 THR B CA 1
ATOM 8428 C C . THR B 1 375 ? -11.266 -2.352 -25.422 1 89.19 375 THR B C 1
ATOM 8430 O O . THR B 1 375 ? -10.516 -1.702 -26.156 1 89.19 375 THR B O 1
ATOM 8433 N N . LEU B 1 376 ? -11.508 -3.641 -25.703 1 91.75 376 LEU B N 1
ATOM 8434 C CA . LEU B 1 376 ? -10.906 -4.359 -26.812 1 91.75 376 LEU B CA 1
ATOM 8435 C C . LEU B 1 376 ? -11.789 -4.273 -28.062 1 91.75 376 LEU B C 1
ATOM 8437 O O . LEU B 1 376 ? -11.492 -4.898 -29.078 1 91.75 376 LEU B O 1
ATOM 8441 N N . GLY B 1 377 ? -12.836 -3.615 -27.938 1 87.94 377 GLY B N 1
ATOM 8442 C CA . GLY B 1 377 ? -13.703 -3.408 -29.094 1 87.94 377 GLY B CA 1
ATOM 8443 C C . GLY B 1 377 ? -14.727 -4.512 -29.281 1 87.94 377 GLY B C 1
ATOM 8444 O O . GLY B 1 377 ? -15.578 -4.434 -30.172 1 87.94 377 GLY B O 1
ATOM 8445 N N . LEU B 1 378 ? -14.648 -5.523 -28.484 1 90.94 378 LEU B N 1
ATOM 8446 C CA . LEU B 1 378 ? -15.633 -6.598 -28.547 1 90.94 378 LEU B CA 1
ATOM 8447 C C . LEU B 1 378 ? -16.859 -6.246 -27.719 1 90.94 378 LEU B C 1
ATOM 8449 O O . LEU B 1 378 ? -16.75 -5.891 -26.547 1 90.94 378 LEU B O 1
ATOM 8453 N N . LYS B 1 379 ? -17.922 -6.277 -28.297 1 89.94 379 LYS B N 1
ATOM 8454 C CA . LYS B 1 379 ? -19.172 -5.973 -27.594 1 89.94 379 LYS B CA 1
ATOM 8455 C C . LYS B 1 379 ? -19.641 -7.168 -26.781 1 89.94 379 LYS B C 1
ATOM 8457 O O . LYS B 1 379 ? -19.859 -8.25 -27.328 1 89.94 379 LYS B O 1
ATOM 8462 N N . THR B 1 380 ? -19.641 -6.926 -25.531 1 90.31 380 THR B N 1
ATOM 8463 C CA . THR B 1 380 ? -20.156 -7.941 -24.625 1 90.31 380 THR B CA 1
ATOM 8464 C C . THR B 1 380 ? -21.312 -7.383 -23.781 1 90.31 380 THR B C 1
ATOM 8466 O O . THR B 1 380 ? -21.547 -6.172 -23.781 1 90.31 380 THR B O 1
ATOM 8469 N N . ASN B 1 381 ? -22.141 -8.18 -23.234 1 89.56 381 ASN B N 1
ATOM 8470 C CA . ASN B 1 381 ? -23.234 -7.738 -22.359 1 89.56 381 ASN B CA 1
ATOM 8471 C C . ASN B 1 381 ? -22.859 -7.867 -20.891 1 89.56 381 ASN B C 1
ATOM 8473 O O . ASN B 1 381 ? -23.734 -8.07 -20.047 1 89.56 381 ASN B O 1
ATOM 8477 N N . TRP B 1 382 ? -21.625 -7.754 -20.656 1 92.06 382 TRP B N 1
ATOM 8478 C CA . TRP B 1 382 ? -21.156 -8.031 -19.297 1 92.06 382 TRP B CA 1
ATOM 8479 C C . TRP B 1 382 ? -21.578 -6.922 -18.344 1 92.06 382 TRP B C 1
ATOM 8481 O O . TRP B 1 382 ? -21.641 -7.129 -17.125 1 92.06 382 TRP B O 1
ATOM 8491 N N . SER B 1 383 ? -21.781 -5.703 -18.812 1 86.5 383 SER B N 1
ATOM 8492 C CA . SER B 1 383 ? -22.281 -4.625 -17.969 1 86.5 383 SER B CA 1
ATOM 8493 C C . SER B 1 383 ? -23.625 -4.988 -17.344 1 86.5 383 SER B C 1
ATOM 8495 O O . SER B 1 383 ? -23.906 -4.641 -16.203 1 86.5 383 SER B O 1
ATOM 8497 N N . ASN B 1 384 ? -24.406 -5.805 -18.047 1 89.75 384 ASN B N 1
ATOM 8498 C CA . ASN B 1 384 ? -25.75 -6.16 -17.594 1 89.75 384 ASN B CA 1
ATOM 8499 C C . ASN B 1 384 ? -25.75 -7.477 -16.828 1 89.75 384 ASN B C 1
ATOM 8501 O O . ASN B 1 384 ? -26.578 -7.68 -15.938 1 89.75 384 ASN B O 1
ATOM 8505 N N . VAL B 1 385 ? -24.891 -8.289 -17.203 1 92.75 385 VAL B N 1
ATOM 8506 C CA . VAL B 1 385 ? -24.969 -9.633 -16.641 1 92.75 385 VAL B CA 1
ATOM 8507 C C . VAL B 1 385 ? -23.828 -9.836 -15.641 1 92.75 385 VAL B C 1
ATOM 8509 O O . VAL B 1 385 ? -23.609 -10.945 -15.148 1 92.75 385 VAL B O 1
ATOM 8512 N N . GLY B 1 386 ? -23.125 -8.828 -15.383 1 92.5 386 GLY B N 1
ATOM 8513 C CA . GLY B 1 386 ? -22 -8.914 -14.477 1 92.5 386 GLY B CA 1
ATOM 8514 C C . GLY B 1 386 ? -22.344 -9.492 -13.117 1 92.5 386 GLY B C 1
ATOM 8515 O O . GLY B 1 386 ? -21.578 -10.258 -12.539 1 92.5 386 GLY B O 1
ATOM 8516 N N . HIS B 1 387 ? -23.484 -9.18 -12.617 1 92.38 387 HIS B N 1
ATOM 8517 C CA . HIS B 1 387 ? -23.906 -9.688 -11.312 1 92.38 387 HIS B CA 1
ATOM 8518 C C . HIS B 1 387 ? -24.172 -11.188 -11.367 1 92.38 387 HIS B C 1
ATOM 8520 O O . HIS B 1 387 ? -23.891 -11.898 -10.398 1 92.38 387 HIS B O 1
ATOM 8526 N N . ILE B 1 388 ? -24.625 -11.703 -12.453 1 94.94 388 ILE B N 1
ATOM 8527 C CA . ILE B 1 388 ? -24.891 -13.125 -12.625 1 94.94 388 ILE B CA 1
ATOM 8528 C C . ILE B 1 388 ? -23.562 -13.891 -12.664 1 94.94 388 ILE B C 1
ATOM 8530 O O . ILE B 1 388 ? -23.406 -14.922 -12.008 1 94.94 388 ILE B O 1
ATOM 8534 N N . ILE B 1 389 ? -22.656 -13.336 -13.438 1 95.81 389 ILE B N 1
ATOM 8535 C CA . ILE B 1 389 ? -21.328 -13.938 -13.547 1 95.81 389 ILE B CA 1
ATOM 8536 C C . ILE B 1 389 ? -20.672 -14 -12.164 1 95.81 389 ILE B C 1
ATOM 8538 O O . ILE B 1 389 ? -20.125 -15.031 -11.773 1 95.81 389 ILE B O 1
ATOM 8542 N N . SER B 1 390 ? -20.781 -12.883 -11.477 1 95.38 390 SER B N 1
ATOM 8543 C CA . SER B 1 390 ? -20.203 -12.797 -10.133 1 95.38 390 SER B CA 1
ATOM 8544 C C . SER B 1 390 ? -20.812 -13.828 -9.195 1 95.38 390 SER B C 1
ATOM 8546 O O . SER B 1 390 ? -20.094 -14.477 -8.43 1 95.38 390 SER B O 1
ATOM 8548 N N . ASP B 1 391 ? -22.031 -14.008 -9.258 1 94.56 391 ASP B N 1
ATOM 8549 C CA . ASP B 1 391 ? -22.719 -14.969 -8.414 1 94.56 391 ASP B CA 1
ATOM 8550 C C . ASP B 1 391 ? -22.312 -16.406 -8.75 1 94.56 391 ASP B C 1
ATOM 8552 O O . ASP B 1 391 ? -22.125 -17.234 -7.859 1 94.56 391 ASP B O 1
ATOM 8556 N N . MET B 1 392 ? -22.203 -16.688 -9.977 1 95.56 392 MET B N 1
ATOM 8557 C CA . MET B 1 392 ? -21.766 -18.016 -10.406 1 95.56 392 MET B CA 1
ATOM 8558 C C . MET B 1 392 ? -20.375 -18.312 -9.859 1 95.56 392 MET B C 1
ATOM 8560 O O . MET B 1 392 ? -20.125 -19.422 -9.352 1 95.56 392 MET B O 1
ATOM 8564 N N . LEU B 1 393 ? -19.531 -17.344 -9.977 1 96.12 393 LEU B N 1
ATOM 8565 C CA . LEU B 1 393 ? -18.156 -17.531 -9.5 1 96.12 393 LEU B CA 1
ATOM 8566 C C . LEU B 1 393 ? -18.125 -17.75 -7.996 1 96.12 393 LEU B C 1
ATOM 8568 O O . LEU B 1 393 ? -17.438 -18.656 -7.512 1 96.12 393 LEU B O 1
ATOM 8572 N N . ARG B 1 394 ? -18.859 -17.016 -7.281 1 93.69 394 ARG B N 1
ATOM 8573 C CA . ARG B 1 394 ? -18.891 -17.109 -5.824 1 93.69 394 ARG B CA 1
ATOM 8574 C C . ARG B 1 394 ? -19.453 -18.438 -5.359 1 93.69 394 ARG B C 1
ATOM 8576 O O . ARG B 1 394 ? -19.078 -18.953 -4.309 1 93.69 394 ARG B O 1
ATOM 8583 N N . LYS B 1 395 ? -20.312 -19 -6.102 1 93.38 395 LYS B N 1
ATOM 8584 C CA . LYS B 1 395 ? -21 -20.234 -5.73 1 93.38 395 LYS B CA 1
ATOM 8585 C C . LYS B 1 395 ? -20.125 -21.453 -5.996 1 93.38 395 LYS B C 1
ATOM 8587 O O . LYS B 1 395 ? -20.375 -22.531 -5.461 1 93.38 395 LYS B O 1
ATOM 8592 N N . MET B 1 396 ? -19.156 -21.344 -6.773 1 94.12 396 MET B N 1
ATOM 8593 C CA . MET B 1 396 ? -18.312 -22.484 -7.117 1 94.12 396 MET B CA 1
ATOM 8594 C C . MET B 1 396 ? -17.5 -22.953 -5.91 1 94.12 396 MET B C 1
ATOM 8596 O O . MET B 1 396 ? -16.891 -22.125 -5.223 1 94.12 396 MET B O 1
ATOM 8600 N N . LYS B 1 397 ? -17.578 -24.188 -5.656 1 93.56 397 LYS B N 1
ATOM 8601 C CA . LYS B 1 397 ? -16.828 -24.781 -4.555 1 93.56 397 LYS B CA 1
ATOM 8602 C C . LYS B 1 397 ? -15.492 -25.328 -5.031 1 93.56 397 LYS B C 1
ATOM 8604 O O . LYS B 1 397 ? -15.438 -26.375 -5.703 1 93.56 397 LYS B O 1
ATOM 8609 N N . LEU B 1 398 ? -14.484 -24.734 -4.645 1 96.25 398 LEU B N 1
ATOM 8610 C CA . LEU B 1 398 ? -13.141 -25.125 -5.062 1 96.25 398 LEU B CA 1
ATOM 8611 C C . LEU B 1 398 ? -12.516 -26.078 -4.051 1 96.25 398 LEU B C 1
ATOM 8613 O O . LEU B 1 398 ? -12.805 -26 -2.854 1 96.25 398 LEU B O 1
ATOM 8617 N N . PRO B 1 399 ? -11.727 -26.938 -4.578 1 96.62 399 PRO B N 1
ATOM 8618 C CA . PRO B 1 399 ? -11.062 -27.891 -3.678 1 96.62 399 PRO B CA 1
ATOM 8619 C C . PRO B 1 399 ? -10.266 -27.188 -2.576 1 96.62 399 PRO B C 1
ATOM 8621 O O . PRO B 1 399 ? -9.914 -26.016 -2.715 1 96.62 399 PRO B O 1
ATOM 8624 N N . SER B 1 400 ? -9.938 -27.875 -1.509 1 94.06 400 SER B N 1
ATOM 8625 C CA . SER B 1 400 ? -9.289 -27.344 -0.319 1 94.06 400 SER B CA 1
ATOM 8626 C C . SER B 1 400 ? -7.863 -26.891 -0.626 1 94.06 400 SER B C 1
ATOM 8628 O O . SER B 1 400 ? -7.316 -26.031 0.062 1 94.06 400 SER B O 1
ATOM 8630 N N . GLU B 1 401 ? -7.328 -27.531 -1.651 1 94.5 401 GLU B N 1
ATOM 8631 C CA . GLU B 1 401 ? -5.957 -27.172 -2.018 1 94.5 401 GLU B CA 1
ATOM 8632 C C . GLU B 1 401 ? -5.879 -25.75 -2.572 1 94.5 401 GLU B C 1
ATOM 8634 O O . GLU B 1 401 ? -4.801 -25.156 -2.619 1 94.5 401 GLU B O 1
ATOM 8639 N N . ILE B 1 402 ? -6.977 -25.312 -3.088 1 93.56 402 ILE B N 1
ATOM 8640 C CA . ILE B 1 402 ? -7.059 -23.922 -3.561 1 93.56 402 ILE B CA 1
ATOM 8641 C C . ILE B 1 402 ? -7.473 -23.016 -2.41 1 93.56 402 ILE B C 1
ATOM 8643 O O . ILE B 1 402 ? -8.625 -23.031 -1.983 1 93.56 402 ILE B O 1
ATOM 8647 N N . ARG B 1 403 ? -6.641 -22.266 -1.982 1 83.56 403 ARG B N 1
ATOM 8648 C CA . ARG B 1 403 ? -6.789 -21.547 -0.721 1 83.56 403 ARG B CA 1
ATOM 8649 C C . ARG B 1 403 ? -7.707 -20.344 -0.883 1 83.56 403 ARG B C 1
ATOM 8651 O O . ARG B 1 403 ? -8.484 -20.016 0.018 1 83.56 403 ARG B O 1
ATOM 8658 N N . ARG B 1 404 ? -7.727 -19.734 -1.981 1 86.25 404 ARG B N 1
ATOM 8659 C CA . ARG B 1 404 ? -8.523 -18.531 -2.166 1 86.25 404 ARG B CA 1
ATOM 8660 C C . ARG B 1 404 ? -9.797 -18.828 -2.947 1 86.25 404 ARG B C 1
ATOM 8662 O O . ARG B 1 404 ? -9.742 -19.391 -4.043 1 86.25 404 ARG B O 1
ATOM 8669 N N . LYS B 1 405 ? -10.836 -18.422 -2.35 1 89.25 405 LYS B N 1
ATOM 8670 C CA . LYS B 1 405 ? -12.109 -18.531 -3.062 1 89.25 405 LYS B CA 1
ATOM 8671 C C . LYS B 1 405 ? -12.211 -17.484 -4.168 1 89.25 405 LYS B C 1
ATOM 8673 O O . LYS B 1 405 ? -11.555 -16.438 -4.102 1 89.25 405 LYS B O 1
ATOM 8678 N N . MET B 1 406 ? -13.031 -17.812 -5.121 1 93.38 406 MET B N 1
ATOM 8679 C CA . MET B 1 406 ? -13.227 -16.875 -6.227 1 93.38 406 MET B CA 1
ATOM 8680 C C . MET B 1 406 ? -14.102 -15.703 -5.797 1 93.38 406 MET B C 1
ATOM 8682 O O . MET B 1 406 ? -15.094 -15.891 -5.09 1 93.38 406 MET B O 1
ATOM 8686 N N . ARG B 1 407 ? -13.773 -14.555 -6.207 1 91.5 407 ARG B N 1
ATOM 8687 C CA . ARG B 1 407 ? -14.602 -13.359 -6.07 1 91.5 407 ARG B CA 1
ATOM 8688 C C . ARG B 1 407 ? -15.266 -13 -7.391 1 91.5 407 ARG B C 1
ATOM 8690 O O . ARG B 1 407 ? -14.914 -13.539 -8.438 1 91.5 407 ARG B O 1
ATOM 8697 N N . GLY B 1 408 ? -16.234 -12.148 -7.25 1 93.31 408 GLY B N 1
ATOM 8698 C CA . GLY B 1 408 ? -16.953 -11.742 -8.445 1 93.31 408 GLY B CA 1
ATOM 8699 C C . GLY B 1 408 ? -16.156 -10.82 -9.344 1 93.31 408 GLY B C 1
ATOM 8700 O O . GLY B 1 408 ? -15.078 -10.359 -8.961 1 93.31 408 GLY B O 1
ATOM 8701 N N . ILE B 1 409 ? -16.656 -10.664 -10.555 1 93.5 409 ILE B N 1
ATOM 8702 C CA . ILE B 1 409 ? -15.992 -9.812 -11.531 1 93.5 409 ILE B CA 1
ATOM 8703 C C . ILE B 1 409 ? -16.094 -8.352 -11.094 1 93.5 409 ILE B C 1
ATOM 8705 O O . ILE B 1 409 ? -15.359 -7.492 -11.602 1 93.5 409 ILE B O 1
ATOM 8709 N N . ASP B 1 410 ? -17 -8.102 -10.172 1 88.69 410 ASP B N 1
ATOM 8710 C CA . ASP B 1 410 ? -17.094 -6.77 -9.594 1 88.69 410 ASP B CA 1
ATOM 8711 C C . ASP B 1 410 ? -15.812 -6.387 -8.875 1 88.69 410 ASP B C 1
ATOM 8713 O O . ASP B 1 410 ? -15.5 -5.203 -8.734 1 88.69 410 ASP B O 1
ATOM 8717 N N . CYS B 1 411 ? -15.055 -7.387 -8.492 1 90.88 411 CYS B N 1
ATOM 8718 C CA . CYS B 1 411 ? -13.781 -7.176 -7.805 1 90.88 411 CYS B CA 1
ATOM 8719 C C . CYS B 1 411 ? -12.609 -7.504 -8.719 1 90.88 411 CYS B C 1
ATOM 8721 O O . CYS B 1 411 ? -11.5 -7.77 -8.242 1 90.88 411 CYS B O 1
ATOM 8723 N N . LEU B 1 412 ? -12.828 -7.492 -9.938 1 93.88 412 LEU B N 1
ATOM 8724 C CA . LEU B 1 412 ? -11.812 -7.926 -10.891 1 93.88 412 LEU B CA 1
ATOM 8725 C C . LEU B 1 412 ? -10.531 -7.113 -10.719 1 93.88 412 LEU B C 1
ATOM 8727 O O . LEU B 1 412 ? -9.43 -7.66 -10.789 1 93.88 412 LEU B O 1
ATOM 8731 N N . GLY B 1 413 ? -10.695 -5.828 -10.523 1 91.5 413 GLY B N 1
ATOM 8732 C CA . GLY B 1 413 ? -9.547 -4.961 -10.336 1 91.5 413 GLY B CA 1
ATOM 8733 C C . GLY B 1 413 ? -8.711 -5.328 -9.125 1 91.5 413 GLY B C 1
ATOM 8734 O O . GLY B 1 413 ? -7.547 -4.941 -9.023 1 91.5 413 GLY B O 1
ATOM 8735 N N . HIS B 1 414 ? -9.227 -6.133 -8.195 1 90.94 414 HIS B N 1
ATOM 8736 C CA . HIS B 1 414 ? -8.555 -6.492 -6.949 1 90.94 414 HIS B CA 1
ATOM 8737 C C . HIS B 1 414 ? -8.148 -7.961 -6.949 1 90.94 414 HIS B C 1
ATOM 8739 O O . HIS B 1 414 ? -7.59 -8.453 -5.965 1 90.94 414 HIS B O 1
ATOM 8745 N N . TRP B 1 415 ? -8.406 -8.672 -8.039 1 94.31 415 TRP B N 1
ATOM 8746 C CA . TRP B 1 415 ? -8.047 -10.078 -8.109 1 94.31 415 TRP B CA 1
ATOM 8747 C C . TRP B 1 415 ? -6.539 -10.266 -7.93 1 94.31 415 TRP B C 1
ATOM 8749 O O . TRP B 1 415 ? -5.742 -9.516 -8.5 1 94.31 415 TRP B O 1
ATOM 8759 N N . LYS B 1 416 ? -6.195 -11.219 -7.195 1 91.5 416 LYS B N 1
ATOM 8760 C CA . LYS B 1 416 ? -4.797 -11.633 -7.09 1 91.5 416 LYS B CA 1
ATOM 8761 C C . LYS B 1 416 ? -4.426 -12.609 -8.195 1 91.5 416 LYS B C 1
ATOM 8763 O O . LYS B 1 416 ? -5.297 -13.086 -8.93 1 91.5 416 LYS B O 1
ATOM 8768 N N . ALA B 1 417 ? -3.172 -12.859 -8.336 1 92.56 417 ALA B N 1
ATOM 8769 C CA . ALA B 1 417 ? -2.691 -13.766 -9.375 1 92.56 417 ALA B CA 1
ATOM 8770 C C . ALA B 1 417 ? -3.326 -15.148 -9.234 1 92.56 417 ALA B C 1
ATOM 8772 O O . ALA B 1 417 ? -3.648 -15.797 -10.234 1 92.56 417 ALA B O 1
ATOM 8773 N N . SER B 1 418 ? -3.52 -15.555 -7.996 1 93.12 418 SER B N 1
ATOM 8774 C CA . SER B 1 418 ? -4.082 -16.875 -7.746 1 93.12 418 SER B CA 1
ATOM 8775 C C . SER B 1 418 ? -5.52 -16.969 -8.242 1 93.12 418 SER B C 1
ATOM 8777 O O . SER B 1 418 ? -5.965 -18.031 -8.68 1 93.12 418 SER B O 1
ATOM 8779 N N . GLU B 1 419 ? -6.246 -15.867 -8.188 1 95.12 419 GLU B N 1
ATOM 8780 C CA . GLU B 1 419 ? -7.617 -15.859 -8.688 1 95.12 419 GLU B CA 1
ATOM 8781 C C . GLU B 1 419 ? -7.648 -15.945 -10.211 1 95.12 419 GLU B C 1
ATOM 8783 O O . GLU B 1 419 ? -8.477 -16.656 -10.781 1 95.12 419 GLU B O 1
ATOM 8788 N N . PHE B 1 420 ? -6.715 -15.273 -10.875 1 97.12 420 PHE B N 1
ATOM 8789 C CA . PHE B 1 420 ? -6.602 -15.406 -12.32 1 97.12 420 PHE B CA 1
ATOM 8790 C C . PHE B 1 420 ? -6.223 -16.828 -12.711 1 97.12 420 PHE B C 1
ATOM 8792 O O . PHE B 1 420 ? -6.754 -17.375 -13.68 1 97.12 420 PHE B O 1
ATOM 8799 N N . TYR B 1 421 ? -5.324 -17.344 -11.914 1 96.94 421 TYR B N 1
ATOM 8800 C CA . TYR B 1 421 ? -4.887 -18.719 -12.125 1 96.94 421 TYR B CA 1
ATOM 8801 C C . TYR B 1 421 ? -6.062 -19.688 -12.039 1 96.94 421 TYR B C 1
ATOM 8803 O O . TYR B 1 421 ? -6.258 -20.516 -12.93 1 96.94 421 TYR B O 1
ATOM 8811 N N . THR B 1 422 ? -6.859 -19.531 -11.039 1 97.25 422 THR B N 1
ATOM 8812 C CA . THR B 1 422 ? -8 -20.406 -10.812 1 97.25 422 THR B CA 1
ATOM 8813 C C . THR B 1 422 ? -9.07 -20.188 -11.883 1 97.25 422 THR B C 1
ATOM 8815 O O . THR B 1 422 ? -9.672 -21.156 -12.367 1 97.25 422 THR B O 1
ATOM 8818 N N . PHE B 1 423 ? -9.273 -19.016 -12.289 1 97.69 423 PHE B N 1
ATOM 8819 C CA . PHE B 1 423 ? -10.266 -18.703 -13.312 1 97.69 423 PHE B CA 1
ATOM 8820 C C . PHE B 1 423 ? -9.914 -19.375 -14.625 1 97.69 423 PHE B C 1
ATOM 8822 O O . PHE B 1 423 ? -10.742 -20.062 -15.227 1 97.69 423 PHE B O 1
ATOM 8829 N N . LEU B 1 424 ? -8.734 -19.219 -15.039 1 98.19 424 LEU B N 1
ATOM 8830 C CA . LEU B 1 424 ? -8.312 -19.734 -16.344 1 98.19 424 LEU B CA 1
ATOM 8831 C C . LEU B 1 424 ? -8.414 -21.25 -16.375 1 98.19 424 LEU B C 1
ATOM 8833 O O . LEU B 1 424 ? -8.969 -21.828 -17.312 1 98.19 424 LEU B O 1
ATOM 8837 N N . ARG B 1 425 ? -8.016 -21.844 -15.375 1 96.88 425 ARG B N 1
ATOM 8838 C CA . ARG B 1 425 ? -7.793 -23.297 -15.438 1 96.88 425 ARG B CA 1
ATOM 8839 C C . ARG B 1 425 ? -9.047 -24.062 -15.031 1 96.88 425 ARG B C 1
ATOM 8841 O O . ARG B 1 425 ? -9.281 -25.172 -15.508 1 96.88 425 ARG B O 1
ATOM 8848 N N . TYR B 1 426 ? -9.891 -23.406 -14.18 1 97.62 426 TYR B N 1
ATOM 8849 C CA . TYR B 1 426 ? -10.898 -24.281 -13.57 1 97.62 426 TYR B CA 1
ATOM 8850 C C . TYR B 1 426 ? -12.289 -23.688 -13.75 1 97.62 426 TYR B C 1
ATOM 8852 O O . TYR B 1 426 ? -13.281 -24.438 -13.773 1 97.62 426 TYR B O 1
ATOM 8860 N N . THR B 1 427 ? -12.414 -22.406 -13.844 1 97.44 427 THR B N 1
ATOM 8861 C CA . THR B 1 427 ? -13.766 -21.859 -13.742 1 97.44 427 THR B CA 1
ATOM 8862 C C . THR B 1 427 ? -14.148 -21.109 -15.016 1 97.44 427 THR B C 1
ATOM 8864 O O . THR B 1 427 ? -15.305 -20.703 -15.188 1 97.44 427 THR B O 1
ATOM 8867 N N . SER B 1 428 ? -13.328 -20.969 -15.938 1 97.94 428 SER B N 1
ATOM 8868 C CA . SER B 1 428 ? -13.531 -20.094 -17.094 1 97.94 428 SER B CA 1
ATOM 8869 C C . SER B 1 428 ? -14.547 -20.688 -18.062 1 97.94 428 SER B C 1
ATOM 8871 O O . SER B 1 428 ? -15.406 -19.969 -18.578 1 97.94 428 SER B O 1
ATOM 8873 N N . ILE B 1 429 ? -14.555 -21.984 -18.281 1 97.44 429 ILE B N 1
ATOM 8874 C CA . ILE B 1 429 ? -15.281 -22.625 -19.375 1 97.44 429 ILE B CA 1
ATOM 8875 C C . ILE B 1 429 ? -16.781 -22.453 -19.156 1 97.44 429 ILE B C 1
ATOM 8877 O O . ILE B 1 429 ? -17.484 -21.938 -20.047 1 97.44 429 ILE B O 1
ATOM 8881 N N . PRO B 1 430 ? -17.344 -22.797 -18 1 96.38 430 PRO B N 1
ATOM 8882 C CA . PRO B 1 430 ? -18.781 -22.641 -17.828 1 96.38 430 PRO B CA 1
ATOM 8883 C C . PRO B 1 430 ? -19.219 -21.172 -17.953 1 96.38 430 PRO B C 1
ATOM 8885 O O . PRO B 1 430 ? -20.344 -20.906 -18.391 1 96.38 430 PRO B O 1
ATOM 8888 N N . ILE B 1 431 ? -18.391 -20.297 -17.609 1 96.5 431 ILE B N 1
ATOM 8889 C CA . ILE B 1 431 ? -18.734 -18.875 -17.609 1 96.5 431 ILE B CA 1
ATOM 8890 C C . ILE B 1 431 ? -18.656 -18.312 -19.016 1 96.5 431 ILE B C 1
ATOM 8892 O O . ILE B 1 431 ? -19.609 -17.719 -19.516 1 96.5 431 ILE B O 1
ATOM 8896 N N . LEU B 1 432 ? -17.547 -18.547 -19.672 1 97.19 432 LEU B N 1
ATOM 8897 C CA . LEU B 1 432 ? -17.281 -17.891 -20.938 1 97.19 432 LEU B CA 1
ATOM 8898 C C . LEU B 1 432 ? -18.109 -18.516 -22.062 1 97.19 432 LEU B C 1
ATOM 8900 O O . LEU B 1 432 ? -18.453 -17.859 -23.031 1 97.19 432 LEU B O 1
ATOM 8904 N N . ARG B 1 433 ? -18.375 -19.75 -21.906 1 96.19 433 ARG B N 1
ATOM 8905 C CA . ARG B 1 433 ? -19.234 -20.422 -22.875 1 96.19 433 ARG B CA 1
ATOM 8906 C C . ARG B 1 433 ? -20.609 -19.75 -22.938 1 96.19 433 ARG B C 1
ATOM 8908 O O . ARG B 1 433 ? -21.188 -19.609 -24.016 1 96.19 433 ARG B O 1
ATOM 8915 N N . LYS B 1 434 ? -21.078 -19.312 -21.875 1 94.69 434 LYS B N 1
ATOM 8916 C CA . LYS B 1 434 ? -22.422 -18.75 -21.766 1 94.69 434 LYS B CA 1
ATOM 8917 C C . LYS B 1 434 ? -22.422 -17.25 -22.047 1 94.69 434 LYS B C 1
ATOM 8919 O O . LYS B 1 434 ? -23.359 -16.734 -22.672 1 94.69 434 LYS B O 1
ATOM 8924 N N . PHE B 1 435 ? -21.422 -16.562 -21.703 1 95.69 435 PHE B N 1
ATOM 8925 C CA . PHE B 1 435 ? -21.547 -15.109 -21.609 1 95.69 435 PHE B CA 1
ATOM 8926 C C . PHE B 1 435 ? -20.672 -14.422 -22.641 1 95.69 435 PHE B C 1
ATOM 8928 O O . PHE B 1 435 ? -20.656 -13.188 -22.734 1 95.69 435 PHE B O 1
ATOM 8935 N N . LEU B 1 436 ? -19.875 -15.18 -23.422 1 95.81 436 LEU B N 1
ATOM 8936 C CA . LEU B 1 436 ? -19.109 -14.617 -24.531 1 95.81 436 LEU B CA 1
ATOM 8937 C C . LEU B 1 436 ? -19.734 -15.023 -25.875 1 95.81 436 LEU B C 1
ATOM 8939 O O . LEU B 1 436 ? -20.344 -16.094 -25.984 1 95.81 436 LEU B O 1
ATOM 8943 N N . PRO B 1 437 ? -19.5 -14.125 -26.844 1 95.31 437 PRO B N 1
ATOM 8944 C CA . PRO B 1 437 ? -19.875 -14.586 -28.188 1 95.31 437 PRO B CA 1
ATOM 8945 C C . PRO B 1 437 ? -19.125 -15.844 -28.609 1 95.31 437 PRO B C 1
ATOM 8947 O O . PRO B 1 437 ? -17.969 -16.047 -28.219 1 95.31 437 PRO B O 1
ATOM 8950 N N . ALA B 1 438 ? -19.703 -16.625 -29.453 1 95.44 438 ALA B N 1
ATOM 8951 C CA . ALA B 1 438 ? -19.188 -17.938 -29.844 1 95.44 438 ALA B CA 1
ATOM 8952 C C . ALA B 1 438 ? -17.781 -17.828 -30.422 1 95.44 438 ALA B C 1
ATOM 8954 O O . ALA B 1 438 ? -16.906 -18.625 -30.125 1 95.44 438 ALA B O 1
ATOM 8955 N N . HIS B 1 439 ? -17.594 -16.859 -31.25 1 95.31 439 HIS B N 1
ATOM 8956 C CA . HIS B 1 439 ? -16.297 -16.734 -31.891 1 95.31 439 HIS B CA 1
ATOM 8957 C C . HIS B 1 439 ? -15.211 -16.359 -30.875 1 95.31 439 HIS B C 1
ATOM 8959 O O . HIS B 1 439 ? -14.078 -16.828 -30.969 1 95.31 439 HIS B O 1
ATOM 8965 N N . ALA B 1 440 ? -15.586 -15.477 -29.953 1 96.81 440 ALA B N 1
ATOM 8966 C CA . ALA B 1 440 ? -14.641 -15.078 -28.906 1 96.81 440 ALA B CA 1
ATOM 8967 C C . ALA B 1 440 ? -14.344 -16.234 -27.969 1 96.81 440 ALA B C 1
ATOM 8969 O O . ALA B 1 440 ? -13.219 -16.391 -27.484 1 96.81 440 ALA B O 1
ATOM 8970 N N . PHE B 1 441 ? -15.391 -17.031 -27.703 1 97.62 441 PHE B N 1
ATOM 8971 C CA . PHE B 1 441 ? -15.203 -18.203 -26.859 1 97.62 441 PHE B CA 1
ATOM 8972 C C . PHE B 1 441 ? -14.297 -19.234 -27.531 1 97.62 441 PHE B C 1
ATOM 8974 O O . PHE B 1 441 ? -13.398 -19.781 -26.891 1 97.62 441 PHE B O 1
ATOM 8981 N N . LYS B 1 442 ? -14.484 -19.422 -28.734 1 97.88 442 LYS B N 1
ATOM 8982 C CA . LYS B 1 442 ? -13.625 -20.328 -29.5 1 97.88 442 LYS B CA 1
ATOM 8983 C C . LYS B 1 442 ? -12.18 -19.844 -29.516 1 97.88 442 LYS B C 1
ATOM 8985 O O . LYS B 1 442 ? -11.25 -20.641 -29.422 1 97.88 442 LYS B O 1
ATOM 8990 N N . HIS B 1 443 ? -12.109 -18.594 -29.688 1 98.25 443 HIS B N 1
ATOM 8991 C CA . HIS B 1 443 ? -10.781 -18 -29.625 1 98.25 443 HIS B CA 1
ATOM 8992 C C . HIS B 1 443 ? -10.125 -18.234 -28.281 1 98.25 443 HIS B C 1
ATOM 8994 O O . HIS B 1 443 ? -8.938 -18.562 -28.203 1 98.25 443 HIS B O 1
ATOM 9000 N N . PHE B 1 444 ? -10.906 -18.062 -27.219 1 98.44 444 PHE B N 1
ATOM 9001 C CA . PHE B 1 444 ? -10.398 -18.25 -25.859 1 98.44 444 PHE B CA 1
ATOM 9002 C C . PHE B 1 444 ? -9.969 -19.703 -25.641 1 98.44 444 PHE B C 1
ATOM 9004 O O . PHE B 1 444 ? -8.984 -19.969 -24.969 1 98.44 444 PHE B O 1
ATOM 9011 N N . LEU B 1 445 ? -10.625 -20.594 -26.203 1 98.62 445 LEU B N 1
ATOM 9012 C CA . LEU B 1 445 ? -10.352 -22.016 -26.031 1 98.62 445 LEU B CA 1
ATOM 9013 C C . LEU B 1 445 ? -8.969 -22.375 -26.562 1 98.62 445 LEU B C 1
ATOM 9015 O O . LEU B 1 445 ? -8.344 -23.328 -26.094 1 98.62 445 LEU B O 1
ATOM 9019 N N . LEU B 1 446 ? -8.492 -21.625 -27.547 1 98.69 446 LEU B N 1
ATOM 9020 C CA . LEU B 1 446 ? -7.129 -21.828 -28.031 1 98.69 446 LEU B CA 1
ATOM 9021 C C . LEU B 1 446 ? -6.113 -21.594 -26.922 1 98.69 446 LEU B C 1
ATOM 9023 O O . LEU B 1 446 ? -5.211 -22.406 -26.719 1 98.69 446 LEU B O 1
ATOM 9027 N N . LEU B 1 447 ? -6.301 -20.5 -26.25 1 98.62 447 LEU B N 1
ATOM 9028 C CA . LEU B 1 447 ? -5.422 -20.156 -25.125 1 98.62 447 LEU B CA 1
ATOM 9029 C C . LEU B 1 447 ? -5.559 -21.156 -24 1 98.62 447 LEU B C 1
ATOM 9031 O O . LEU B 1 447 ? -4.559 -21.672 -23.484 1 98.62 447 LEU B O 1
ATOM 9035 N N . PHE B 1 448 ? -6.805 -21.438 -23.641 1 98.56 448 PHE B N 1
ATOM 9036 C CA . PHE B 1 448 ? -7.113 -22.344 -22.547 1 98.56 448 PHE B CA 1
ATOM 9037 C C . PHE B 1 448 ? -6.477 -23.703 -22.766 1 98.56 448 PHE B C 1
ATOM 9039 O O . PHE B 1 448 ? -5.781 -24.234 -21.891 1 98.56 448 PHE B O 1
ATOM 9046 N N . SER B 1 449 ? -6.699 -24.234 -23.922 1 98.5 449 SER B N 1
ATOM 9047 C CA . SER B 1 449 ? -6.215 -25.578 -24.25 1 98.5 449 SER B CA 1
ATOM 9048 C C . SER B 1 449 ? -4.691 -25.609 -24.297 1 98.5 449 SER B C 1
ATOM 9050 O O . SER B 1 449 ? -4.066 -26.531 -23.766 1 98.5 449 SER B O 1
ATOM 9052 N N . ALA B 1 450 ? -4.137 -24.625 -24.922 1 98.62 450 ALA B N 1
ATOM 9053 C CA . ALA B 1 450 ? -2.682 -24.578 -25.047 1 98.62 450 ALA B CA 1
ATOM 9054 C C . ALA B 1 450 ? -2.01 -24.5 -23.688 1 98.62 450 ALA B C 1
ATOM 9056 O O . ALA B 1 450 ? -1.069 -25.25 -23.406 1 98.62 450 ALA B O 1
ATOM 9057 N N . ILE B 1 451 ? -2.488 -23.625 -22.828 1 98.19 451 ILE B N 1
ATOM 9058 C CA . ILE B 1 451 ? -1.897 -23.438 -21.516 1 98.19 451 ILE B CA 1
ATOM 9059 C C . ILE B 1 451 ? -2.098 -24.703 -20.672 1 98.19 451 ILE B C 1
ATOM 9061 O O . ILE B 1 451 ? -1.206 -25.109 -19.922 1 98.19 451 ILE B O 1
ATOM 9065 N N . THR B 1 452 ? -3.268 -25.328 -20.781 1 97.75 452 THR B N 1
ATOM 9066 C CA . THR B 1 452 ? -3.527 -26.562 -20.078 1 97.75 452 THR B CA 1
ATOM 9067 C C . THR B 1 452 ? -2.539 -27.656 -20.5 1 97.75 452 THR B C 1
ATOM 9069 O O . THR B 1 452 ? -1.946 -28.328 -19.656 1 97.75 452 THR B O 1
ATOM 9072 N N . ILE B 1 453 ? -2.32 -27.766 -21.75 1 97.88 453 ILE B N 1
ATOM 9073 C CA . ILE B 1 453 ? -1.438 -28.781 -22.312 1 97.88 453 ILE B CA 1
ATOM 9074 C C . ILE B 1 453 ? -0.002 -28.516 -21.859 1 97.88 453 ILE B C 1
ATOM 9076 O O . ILE B 1 453 ? 0.695 -29.438 -21.438 1 97.88 453 ILE B O 1
ATOM 9080 N N . LEU B 1 454 ? 0.38 -27.297 -21.859 1 98.06 454 LEU B N 1
ATOM 9081 C CA . LEU B 1 454 ? 1.767 -26.938 -21.578 1 98.06 454 LEU B CA 1
ATOM 9082 C C . LEU B 1 454 ? 2.033 -26.906 -20.078 1 98.06 454 LEU B C 1
ATOM 9084 O O . LEU B 1 454 ? 3.184 -26.781 -19.656 1 98.06 454 LEU B O 1
ATOM 9088 N N . SER B 1 455 ? 1.027 -27.031 -19.266 1 96.5 455 SER B N 1
ATOM 9089 C CA . SER B 1 455 ? 1.178 -26.953 -17.828 1 96.5 455 SER B CA 1
ATOM 9090 C C . SER B 1 455 ? 1.478 -28.328 -17.219 1 96.5 455 SER B C 1
ATOM 9092 O O . SER B 1 455 ? 1.745 -28.438 -16.016 1 96.5 455 SER B O 1
ATOM 9094 N N . SER B 1 456 ? 1.429 -29.375 -18.047 1 94.5 456 SER B N 1
ATOM 9095 C CA . SER B 1 456 ? 1.633 -30.719 -17.5 1 94.5 456 SER B CA 1
ATOM 9096 C C . SER B 1 456 ? 2.465 -31.578 -18.438 1 94.5 456 SER B C 1
ATOM 9098 O O . SER B 1 456 ? 2.299 -31.516 -19.656 1 94.5 456 SER B O 1
ATOM 9100 N N . LYS B 1 457 ? 3.283 -32.469 -17.828 1 93.81 457 LYS B N 1
ATOM 9101 C CA . LYS B 1 457 ? 4.07 -33.406 -18.609 1 93.81 457 LYS B CA 1
ATOM 9102 C C . LYS B 1 457 ? 3.193 -34.531 -19.141 1 93.81 457 LYS B C 1
ATOM 9104 O O . LYS B 1 457 ? 3.57 -35.219 -20.094 1 93.81 457 LYS B O 1
ATOM 9109 N N . TYR B 1 458 ? 2.064 -34.625 -18.516 1 94.31 458 TYR B N 1
ATOM 9110 C CA . TYR B 1 458 ? 1.12 -35.656 -18.969 1 94.31 458 TYR B CA 1
ATOM 9111 C C . TYR B 1 458 ? 0.764 -35.438 -20.438 1 94.31 458 TYR B C 1
ATOM 9113 O O . TYR B 1 458 ? 0.559 -36.406 -21.172 1 94.31 458 TYR B O 1
ATOM 9121 N N . HIS B 1 459 ? 0.767 -34.25 -20.875 1 96 459 HIS B N 1
ATOM 9122 C CA . HIS B 1 459 ? 0.355 -33.938 -22.234 1 96 459 HIS B CA 1
ATOM 9123 C C . HIS B 1 459 ? 1.562 -33.688 -23.141 1 96 459 HIS B C 1
ATOM 9125 O O . HIS B 1 459 ? 1.479 -32.906 -24.094 1 96 459 HIS B O 1
ATOM 9131 N N . TYR B 1 460 ? 2.666 -34.25 -22.859 1 95.94 460 TYR B N 1
ATOM 9132 C CA . TYR B 1 460 ? 3.908 -34 -23.578 1 95.94 460 TYR B CA 1
ATOM 9133 C C . TYR B 1 460 ? 3.717 -34.25 -25.078 1 95.94 460 TYR B C 1
ATOM 9135 O O . TYR B 1 460 ? 4.223 -33.469 -25.891 1 95.94 460 TYR B O 1
ATOM 9143 N N . SER B 1 461 ? 2.967 -35.188 -25.469 1 95.5 461 SER B N 1
ATOM 9144 C CA . SER B 1 461 ? 2.764 -35.562 -26.859 1 95.5 461 SER B CA 1
ATOM 9145 C C . SER B 1 461 ? 1.999 -34.469 -27.609 1 95.5 461 SER B C 1
ATOM 9147 O O . SER B 1 461 ? 2.053 -34.375 -28.844 1 95.5 461 SER B O 1
ATOM 9149 N N . LYS B 1 462 ? 1.316 -33.656 -26.859 1 97.06 462 LYS B N 1
ATOM 9150 C CA . LYS B 1 462 ? 0.469 -32.656 -27.469 1 97.06 462 LYS B CA 1
ATOM 9151 C C . LYS B 1 462 ? 1.127 -31.266 -27.422 1 97.06 462 LYS B C 1
ATOM 9153 O O . LYS B 1 462 ? 0.524 -30.281 -27.812 1 97.06 462 LYS B O 1
ATOM 9158 N N . TRP B 1 463 ? 2.314 -31.188 -26.984 1 97.88 463 TRP B N 1
ATOM 9159 C CA . TRP B 1 463 ? 2.982 -29.906 -26.797 1 97.88 463 TRP B CA 1
ATOM 9160 C C . TRP B 1 463 ? 3.137 -29.188 -28.141 1 97.88 463 TRP B C 1
ATOM 9162 O O . TRP B 1 463 ? 2.977 -27.969 -28.219 1 97.88 463 TRP B O 1
ATOM 9172 N N . LYS B 1 464 ? 3.412 -29.906 -29.141 1 97.31 464 LYS B N 1
ATOM 9173 C CA . LYS B 1 464 ? 3.57 -29.297 -30.453 1 97.31 464 LYS B CA 1
ATOM 9174 C C . LYS B 1 464 ? 2.254 -28.719 -30.953 1 97.31 464 LYS B C 1
ATOM 9176 O O . LYS B 1 464 ? 2.242 -27.656 -31.594 1 97.31 464 LYS B O 1
ATOM 9181 N N . SER B 1 465 ? 1.216 -29.469 -30.688 1 97.69 465 SER B N 1
ATOM 9182 C CA . SER B 1 465 ? -0.099 -28.953 -31.047 1 97.69 465 SER B CA 1
ATOM 9183 C C . SER B 1 465 ? -0.408 -27.656 -30.312 1 97.69 465 SER B C 1
ATOM 9185 O O . SER B 1 465 ? -1.058 -26.766 -30.859 1 97.69 465 SER B O 1
ATOM 9187 N N . ALA B 1 466 ? -0.002 -27.594 -29.062 1 98.44 466 ALA B N 1
ATOM 9188 C CA . ALA B 1 466 ? -0.211 -26.391 -28.266 1 98.44 466 ALA B CA 1
ATOM 9189 C C . ALA B 1 466 ? 0.508 -25.188 -28.891 1 98.44 466 ALA B C 1
ATOM 9191 O O . ALA B 1 466 ? 0.017 -24.062 -28.812 1 98.44 466 ALA B O 1
ATOM 9192 N N . LYS B 1 467 ? 1.699 -25.406 -29.453 1 98.12 467 LYS B N 1
ATOM 9193 C CA . LYS B 1 467 ? 2.422 -24.359 -30.172 1 98.12 467 LYS B CA 1
ATOM 9194 C C . LYS B 1 467 ? 1.562 -23.75 -31.266 1 98.12 467 LYS B C 1
ATOM 9196 O O . LYS B 1 467 ? 1.417 -22.531 -31.344 1 98.12 467 LYS B O 1
ATOM 9201 N N . THR B 1 468 ? 0.96 -24.594 -32.031 1 98.12 468 THR B N 1
ATOM 9202 C CA . THR B 1 468 ? 0.126 -24.141 -33.125 1 98.12 468 THR B CA 1
ATOM 9203 C C . THR B 1 468 ? -1.104 -23.406 -32.625 1 98.12 468 THR B C 1
ATOM 9205 O O . THR B 1 468 ? -1.537 -22.422 -33.219 1 98.12 468 THR B O 1
ATOM 9208 N N . MET B 1 469 ? -1.632 -23.891 -31.562 1 98.5 469 MET B N 1
ATOM 9209 C CA . MET B 1 469 ? -2.801 -23.234 -30.984 1 98.5 469 MET B CA 1
ATOM 9210 C C . MET B 1 469 ? -2.471 -21.812 -30.547 1 98.5 469 MET B C 1
ATOM 9212 O O . MET B 1 469 ? -3.26 -20.891 -30.781 1 98.5 469 MET B O 1
ATOM 9216 N N . LEU B 1 470 ? -1.3 -21.609 -29.938 1 98.5 470 LEU B N 1
ATOM 9217 C CA . LEU B 1 470 ? -0.9 -20.281 -29.469 1 98.5 470 LEU B CA 1
ATOM 9218 C C . LEU B 1 470 ? -0.626 -19.359 -30.656 1 98.5 470 LEU B C 1
ATOM 9220 O O . LEU B 1 470 ? -0.974 -18.188 -30.609 1 98.5 470 LEU B O 1
ATOM 9224 N N . GLU B 1 471 ? -0.017 -19.859 -31.688 1 98 471 GLU B N 1
ATOM 9225 C CA . GLU B 1 471 ? 0.205 -19.062 -32.906 1 98 471 GLU B CA 1
ATOM 9226 C C . GLU B 1 471 ? -1.117 -18.625 -33.531 1 98 471 GLU B C 1
ATOM 9228 O O . GLU B 1 471 ? -1.275 -17.469 -33.906 1 98 471 GLU B O 1
ATOM 9233 N N . THR B 1 472 ? -2.039 -19.562 -33.594 1 98.31 472 THR B N 1
ATOM 9234 C CA . THR B 1 472 ? -3.365 -19.266 -34.125 1 98.31 472 THR B CA 1
ATOM 9235 C C . THR B 1 472 ? -4.078 -18.25 -33.219 1 98.31 472 THR B C 1
ATOM 9237 O O . THR B 1 472 ? -4.781 -17.359 -33.719 1 98.31 472 THR B O 1
ATOM 9240 N N . PHE B 1 473 ? -3.945 -18.438 -31.969 1 98.56 473 PHE B N 1
ATOM 9241 C CA . PHE B 1 473 ? -4.547 -17.5 -31.016 1 98.56 473 PHE B CA 1
ATOM 9242 C C . PHE B 1 473 ? -4.094 -16.062 -31.312 1 98.56 473 PHE B C 1
ATOM 9244 O O . PHE B 1 473 ? -4.91 -15.148 -31.375 1 98.56 473 PHE B O 1
ATOM 9251 N N . VAL B 1 474 ? -2.777 -15.852 -31.469 1 98.44 474 VAL B N 1
ATOM 9252 C CA . VAL B 1 474 ? -2.227 -14.516 -31.688 1 98.44 474 VAL B CA 1
ATOM 9253 C C . VAL B 1 474 ? -2.693 -13.977 -33.031 1 98.44 474 VAL B C 1
ATOM 9255 O O . VAL B 1 474 ? -3.051 -12.805 -33.156 1 98.44 474 VAL B O 1
ATOM 9258 N N . LEU B 1 475 ? -2.732 -14.82 -34.031 1 97.5 475 LEU B N 1
ATOM 9259 C CA . LEU B 1 475 ? -3.199 -14.422 -35.344 1 97.5 475 LEU B CA 1
ATOM 9260 C C . LEU B 1 475 ? -4.664 -13.992 -35.281 1 97.5 475 LEU B C 1
ATOM 9262 O O . LEU B 1 475 ? -5.027 -12.938 -35.812 1 97.5 475 LEU B O 1
ATOM 9266 N N . ASP B 1 476 ? -5.488 -14.836 -34.688 1 97.56 476 ASP B N 1
ATOM 9267 C CA . ASP B 1 476 ? -6.914 -14.547 -34.562 1 97.56 476 ASP B CA 1
ATOM 9268 C C . ASP B 1 476 ? -7.164 -13.32 -33.688 1 97.56 476 ASP B C 1
ATOM 9270 O O . ASP B 1 476 ? -8.141 -12.602 -33.906 1 97.56 476 ASP B O 1
ATOM 9274 N N . PHE B 1 477 ? -6.266 -13.148 -32.719 1 97.94 477 PHE B N 1
ATOM 9275 C CA . PHE B 1 477 ? -6.383 -11.992 -31.844 1 97.94 477 PHE B CA 1
ATOM 9276 C C . PHE B 1 477 ? -6.391 -10.695 -32.656 1 97.94 477 PHE B C 1
ATOM 9278 O O . PHE B 1 477 ? -7.16 -9.781 -32.344 1 97.94 477 PHE B O 1
ATOM 9285 N N . GLN B 1 478 ? -5.613 -10.586 -33.656 1 95.38 478 GLN B N 1
ATOM 9286 C CA . GLN B 1 478 ? -5.527 -9.414 -34.531 1 95.38 478 GLN B CA 1
ATOM 9287 C C . GLN B 1 478 ? -6.852 -9.156 -35.25 1 95.38 478 GLN B C 1
ATOM 9289 O O . GLN B 1 478 ? -7.262 -8 -35.406 1 95.38 478 GLN B O 1
ATOM 9294 N N . THR B 1 479 ? -7.469 -10.242 -35.531 1 94.44 479 THR B N 1
ATOM 9295 C CA . THR B 1 479 ? -8.703 -10.148 -36.281 1 94.44 479 THR B CA 1
ATOM 9296 C C . THR B 1 479 ? -9.891 -9.844 -35.375 1 94.44 479 THR B C 1
ATOM 9298 O O . THR B 1 479 ? -10.75 -9.031 -35.719 1 94.44 479 THR B O 1
ATOM 9301 N N . ILE B 1 480 ? -9.891 -10.445 -34.281 1 95.5 480 ILE B N 1
ATOM 9302 C CA . ILE B 1 480 ? -11.039 -10.367 -33.406 1 95.5 480 ILE B CA 1
ATOM 9303 C C . ILE B 1 480 ? -11 -9.055 -32.625 1 95.5 480 ILE B C 1
ATOM 9305 O O . ILE B 1 480 ? -12.031 -8.391 -32.438 1 95.5 480 ILE B O 1
ATOM 9309 N N . TYR B 1 481 ? -9.859 -8.688 -32.156 1 95.31 481 TYR B N 1
ATOM 9310 C CA . TYR B 1 481 ? -9.758 -7.523 -31.297 1 95.31 481 TYR B CA 1
ATOM 9311 C C . TYR B 1 481 ? -9.055 -6.375 -32 1 95.31 481 TYR B C 1
ATOM 9313 O O . TYR B 1 481 ? -9.414 -5.207 -31.828 1 95.31 481 TYR B O 1
ATOM 9321 N N . GLY B 1 482 ? -8.039 -6.672 -32.781 1 94.06 482 GLY B N 1
ATOM 9322 C CA . GLY B 1 482 ? -7.332 -5.633 -33.5 1 94.06 482 GLY B CA 1
ATOM 9323 C C . GLY B 1 482 ? -5.824 -5.738 -33.375 1 94.06 482 GLY B C 1
ATOM 9324 O O . GLY B 1 482 ? -5.309 -6.117 -32.344 1 94.06 482 GLY B O 1
ATOM 9325 N N . LYS B 1 483 ? -5.148 -5.297 -34.406 1 94.31 483 LYS B N 1
ATOM 9326 C CA . LYS B 1 483 ? -3.689 -5.336 -34.469 1 94.31 483 LYS B CA 1
ATOM 9327 C C . LYS B 1 483 ? -3.072 -4.367 -33.438 1 94.31 483 LYS B C 1
ATOM 9329 O O . LYS B 1 483 ? -1.952 -4.582 -32.969 1 94.31 483 LYS B O 1
ATOM 9334 N N . GLN B 1 484 ? -3.797 -3.412 -33.125 1 94.31 484 GLN B N 1
ATOM 9335 C CA . GLN B 1 484 ? -3.291 -2.363 -32.219 1 94.31 484 GLN B CA 1
ATOM 9336 C C . GLN B 1 484 ? -3.172 -2.859 -30.797 1 94.31 484 GLN B C 1
ATOM 9338 O O . GLN B 1 484 ? -2.561 -2.199 -29.953 1 94.31 484 GLN B O 1
ATOM 9343 N N . PHE B 1 485 ? -3.717 -4.066 -30.547 1 94.94 485 PHE B N 1
ATOM 9344 C CA . PHE B 1 485 ? -3.721 -4.543 -29.172 1 94.94 485 PHE B CA 1
ATOM 9345 C C . PHE B 1 485 ? -2.709 -5.664 -28.984 1 94.94 485 PHE B C 1
ATOM 9347 O O . PHE B 1 485 ? -2.641 -6.273 -27.906 1 94.94 485 PHE B O 1
ATOM 9354 N N . VAL B 1 486 ? -1.866 -5.934 -30 1 96.62 486 VAL B N 1
ATOM 9355 C CA . VAL B 1 486 ? -0.891 -7.016 -29.922 1 96.62 486 VAL B CA 1
ATOM 9356 C C . VAL B 1 486 ? 0.381 -6.512 -29.234 1 96.62 486 VAL B C 1
ATOM 9358 O O . VAL B 1 486 ? 1.42 -6.363 -29.891 1 96.62 486 VAL B O 1
ATOM 9361 N N . THR B 1 487 ? 0.271 -6.355 -27.984 1 95.88 487 THR B N 1
ATOM 9362 C CA . THR B 1 487 ? 1.393 -5.883 -27.172 1 95.88 487 THR B CA 1
ATOM 9363 C C . THR B 1 487 ? 2.445 -6.977 -27.016 1 95.88 487 THR B C 1
ATOM 9365 O O . THR B 1 487 ? 2.285 -8.078 -27.547 1 95.88 487 THR B O 1
ATOM 9368 N N . SER B 1 488 ? 3.506 -6.66 -26.312 1 95.75 488 SER B N 1
ATOM 9369 C CA . SER B 1 488 ? 4.602 -7.594 -26.094 1 95.75 488 SER B CA 1
ATOM 9370 C C . SER B 1 488 ? 4.113 -8.875 -25.438 1 95.75 488 SER B C 1
ATOM 9372 O O . SER B 1 488 ? 4.543 -9.977 -25.797 1 95.75 488 SER B O 1
ATOM 9374 N N . ASN B 1 489 ? 3.172 -8.812 -24.5 1 96.19 489 ASN B N 1
ATOM 9375 C CA . ASN B 1 489 ? 2.646 -9.977 -23.812 1 96.19 489 ASN B CA 1
ATOM 9376 C C . ASN B 1 489 ? 1.905 -10.914 -24.75 1 96.19 489 ASN B C 1
ATOM 9378 O O . ASN B 1 489 ? 2.059 -12.133 -24.688 1 96.19 489 ASN B O 1
ATOM 9382 N N . ILE B 1 490 ? 1.12 -10.352 -25.656 1 97.88 490 ILE B N 1
ATOM 9383 C CA . ILE B 1 490 ? 0.377 -11.156 -26.625 1 97.88 490 ILE B CA 1
ATOM 9384 C C . ILE B 1 490 ? 1.348 -11.812 -27.594 1 97.88 490 ILE B C 1
ATOM 9386 O O . ILE B 1 490 ? 1.258 -13.016 -27.844 1 97.88 490 ILE B O 1
ATOM 9390 N N . HIS B 1 491 ? 2.273 -11.047 -28.047 1 97.56 491 HIS B N 1
ATOM 9391 C CA . HIS B 1 491 ? 3.268 -11.547 -28.984 1 97.56 491 HIS B CA 1
ATOM 9392 C C . HIS B 1 491 ? 4.074 -12.695 -28.375 1 97.56 491 HIS B C 1
ATOM 9394 O O . HIS B 1 491 ? 4.359 -13.68 -29.047 1 97.56 491 HIS B O 1
ATOM 9400 N N . ASN B 1 492 ? 4.434 -12.547 -27.125 1 97.69 492 ASN B N 1
ATOM 9401 C CA . ASN B 1 492 ? 5.332 -13.484 -26.453 1 97.69 492 ASN B CA 1
ATOM 9402 C C . ASN B 1 492 ? 4.699 -14.867 -26.312 1 97.69 492 ASN B C 1
ATOM 9404 O O . ASN B 1 492 ? 5.387 -15.836 -26 1 97.69 492 ASN B O 1
ATOM 9408 N N . LEU B 1 493 ? 3.412 -15.008 -26.578 1 98.38 493 LEU B N 1
ATOM 9409 C CA . LEU B 1 493 ? 2.75 -16.312 -26.516 1 98.38 493 LEU B CA 1
ATOM 9410 C C . LEU B 1 493 ? 3.344 -17.266 -27.531 1 98.38 493 LEU B C 1
ATOM 9412 O O . LEU B 1 493 ? 3.367 -18.484 -27.312 1 98.38 493 LEU B O 1
ATOM 9416 N N . ILE B 1 494 ? 3.871 -16.719 -28.609 1 97.69 494 ILE B N 1
ATOM 9417 C CA . ILE B 1 494 ? 4.367 -17.562 -29.688 1 97.69 494 ILE B CA 1
ATOM 9418 C C . ILE B 1 494 ? 5.684 -18.219 -29.281 1 97.69 494 ILE B C 1
ATOM 9420 O O . ILE B 1 494 ? 6.164 -19.141 -29.938 1 97.69 494 ILE B O 1
ATOM 9424 N N . HIS B 1 495 ? 6.242 -17.703 -28.188 1 97.75 495 HIS B N 1
ATOM 9425 C CA . HIS B 1 495 ? 7.539 -18.203 -27.75 1 97.75 495 HIS B CA 1
ATOM 9426 C C . HIS B 1 495 ? 7.391 -19.141 -26.547 1 97.75 495 HIS B C 1
ATOM 9428 O O . HIS B 1 495 ? 8.383 -19.703 -26.078 1 97.75 495 HIS B O 1
ATOM 9434 N N . VAL B 1 496 ? 6.215 -19.359 -26.031 1 98.38 496 VAL B N 1
ATOM 9435 C CA . VAL B 1 496 ? 5.969 -20.109 -24.812 1 98.38 496 VAL B CA 1
ATOM 9436 C C . VAL B 1 496 ? 6.367 -21.578 -25 1 98.38 496 VAL B C 1
ATOM 9438 O O . VAL B 1 496 ? 7.008 -22.172 -24.141 1 98.38 496 VAL B O 1
ATOM 9441 N N . TYR B 1 497 ? 6.035 -22.125 -26.156 1 97.94 497 TYR B N 1
ATOM 9442 C CA . TYR B 1 497 ? 6.32 -23.531 -26.438 1 97.94 497 TYR B CA 1
ATOM 9443 C C . TYR B 1 497 ? 7.812 -23.812 -26.328 1 97.94 497 TYR B C 1
ATOM 9445 O O . TYR B 1 497 ? 8.219 -24.828 -25.75 1 97.94 497 TYR B O 1
ATOM 9453 N N . ASP B 1 498 ? 8.625 -22.922 -26.844 1 97.5 498 ASP B N 1
ATOM 9454 C CA . ASP B 1 498 ? 10.07 -23.141 -26.828 1 97.5 498 ASP B CA 1
ATOM 9455 C C . ASP B 1 498 ? 10.602 -23.219 -25.406 1 97.5 498 ASP B C 1
ATOM 9457 O O . ASP B 1 498 ? 11.453 -24.062 -25.109 1 97.5 498 ASP B O 1
ATOM 9461 N N . ASP B 1 499 ? 10.148 -22.406 -24.547 1 98 499 ASP B N 1
ATOM 9462 C CA . ASP B 1 499 ? 10.555 -22.438 -23.156 1 98 499 ASP B CA 1
ATOM 9463 C C . ASP B 1 499 ? 10.141 -23.75 -22.5 1 98 499 ASP B C 1
ATOM 9465 O O . ASP B 1 499 ? 10.938 -24.391 -21.812 1 98 499 ASP B O 1
ATOM 9469 N N . VAL B 1 500 ? 8.906 -24.141 -22.734 1 97.88 500 VAL B N 1
ATOM 9470 C CA . VAL B 1 500 ? 8.375 -25.359 -22.125 1 97.88 500 VAL B CA 1
ATOM 9471 C C . VAL B 1 500 ? 9.125 -26.578 -22.672 1 97.88 500 VAL B C 1
ATOM 9473 O O . VAL B 1 500 ? 9.445 -27.5 -21.922 1 97.88 500 VAL B O 1
ATOM 9476 N N . HIS B 1 501 ? 9.352 -26.531 -23.938 1 97.12 501 HIS B N 1
ATOM 9477 C CA . HIS B 1 501 ? 10.062 -27.641 -24.578 1 97.12 501 HIS B CA 1
ATOM 9478 C C . HIS B 1 501 ? 11.461 -27.797 -24 1 97.12 501 HIS B C 1
ATOM 9480 O O . HIS B 1 501 ? 11.93 -28.922 -23.781 1 97.12 501 HIS B O 1
ATOM 9486 N N . ASN B 1 502 ? 12.078 -26.719 -23.734 1 96.38 502 ASN B N 1
ATOM 9487 C CA . ASN B 1 502 ? 13.469 -26.719 -23.281 1 96.38 502 ASN B CA 1
ATOM 9488 C C . ASN B 1 502 ? 13.562 -26.984 -21.781 1 96.38 502 ASN B C 1
ATOM 9490 O O . ASN B 1 502 ? 14.523 -27.609 -21.312 1 96.38 502 ASN B O 1
ATOM 9494 N N . PHE B 1 503 ? 12.57 -26.547 -21.016 1 96.94 503 PHE B N 1
ATOM 9495 C CA . PHE B 1 503 ? 12.812 -26.484 -19.578 1 96.94 503 PHE B CA 1
ATOM 9496 C C . PHE B 1 503 ? 11.742 -27.266 -18.812 1 96.94 503 PHE B C 1
ATOM 9498 O O . PHE B 1 503 ? 11.875 -27.5 -17.609 1 96.94 503 PHE B O 1
ATOM 9505 N N . GLY B 1 504 ? 10.688 -27.641 -19.484 1 94.81 504 GLY B N 1
ATOM 9506 C CA . GLY B 1 504 ? 9.625 -28.375 -18.812 1 94.81 504 GLY B CA 1
ATOM 9507 C C . GLY B 1 504 ? 8.344 -27.562 -18.672 1 94.81 504 GLY B C 1
ATOM 9508 O O . GLY B 1 504 ? 8.242 -26.453 -19.188 1 94.81 504 GLY B O 1
ATOM 9509 N N . PRO B 1 505 ? 7.387 -28.109 -17.969 1 95.62 505 PRO B N 1
ATOM 9510 C CA . PRO B 1 505 ? 6.059 -27.5 -17.906 1 95.62 505 PRO B CA 1
ATOM 9511 C C . PRO B 1 505 ? 6.082 -26.109 -17.266 1 95.62 505 PRO B C 1
ATOM 9513 O O . PRO B 1 505 ? 7.016 -25.766 -16.531 1 95.62 505 PRO B O 1
ATOM 9516 N N . LEU B 1 506 ? 5.043 -25.359 -17.438 1 96.44 506 LEU B N 1
ATOM 9517 C CA . LEU B 1 506 ? 4.949 -23.953 -17.094 1 96.44 506 LEU B CA 1
ATOM 9518 C C . LEU B 1 506 ? 5.129 -23.734 -15.594 1 96.44 506 LEU B C 1
ATOM 9520 O O . LEU B 1 506 ? 5.734 -22.75 -15.172 1 96.44 506 LEU B O 1
ATOM 9524 N N . ASN B 1 507 ? 4.672 -24.562 -14.758 1 91.69 507 ASN B N 1
ATOM 9525 C CA . ASN B 1 507 ? 4.727 -24.406 -13.305 1 91.69 507 ASN B CA 1
ATOM 9526 C C . ASN B 1 507 ? 6.16 -24.453 -12.789 1 91.69 507 ASN B C 1
ATOM 9528 O O . ASN B 1 507 ? 6.449 -23.984 -11.695 1 91.69 507 ASN B O 1
ATOM 9532 N N . THR B 1 508 ? 7.031 -25.062 -13.578 1 94.12 508 THR B N 1
ATOM 9533 C CA . THR B 1 508 ? 8.414 -25.234 -13.133 1 94.12 508 THR B CA 1
ATOM 9534 C C . THR B 1 508 ? 9.258 -24.031 -13.516 1 94.12 508 THR B C 1
ATOM 9536 O O . THR B 1 508 ? 10.406 -23.906 -13.086 1 94.12 508 THR B O 1
ATOM 9539 N N . ILE B 1 509 ? 8.711 -23.156 -14.352 1 95.69 509 ILE B N 1
ATOM 9540 C CA . ILE B 1 509 ? 9.461 -21.984 -14.797 1 95.69 509 ILE B CA 1
ATOM 9541 C C . ILE B 1 509 ? 8.688 -20.719 -14.461 1 95.69 509 ILE B C 1
ATOM 9543 O O . ILE B 1 509 ? 8.688 -19.766 -15.242 1 95.69 509 ILE B O 1
ATOM 9547 N N . SER B 1 510 ? 8.039 -20.719 -13.375 1 94 510 SER B N 1
ATOM 9548 C CA . SER B 1 510 ? 7.195 -19.594 -12.977 1 94 510 SER B CA 1
ATOM 9549 C C . SER B 1 510 ? 7.836 -18.797 -11.844 1 94 510 SER B C 1
ATOM 9551 O O . SER B 1 510 ? 8.672 -19.328 -11.109 1 94 510 SER B O 1
ATOM 9553 N N . THR B 1 511 ? 7.355 -17.547 -11.688 1 94.56 511 THR B N 1
ATOM 9554 C CA . THR B 1 511 ? 7.855 -16.672 -10.633 1 94.56 511 THR B CA 1
ATOM 9555 C C . THR B 1 511 ? 7.082 -16.891 -9.336 1 94.56 511 THR B C 1
ATOM 9557 O O . THR B 1 511 ? 7.441 -16.328 -8.297 1 94.56 511 THR B O 1
ATOM 9560 N N . TYR B 1 512 ? 6.066 -17.703 -9.242 1 92.75 512 TYR B N 1
ATOM 9561 C CA . TYR B 1 512 ? 5.164 -17.875 -8.109 1 92.75 512 TYR B CA 1
ATOM 9562 C C . TYR B 1 512 ? 5.941 -18.203 -6.836 1 92.75 512 TYR B C 1
ATOM 9564 O O . TYR B 1 512 ? 5.766 -17.547 -5.809 1 92.75 512 TYR B O 1
ATOM 9572 N N . PRO B 1 513 ? 6.887 -19.156 -6.918 1 92.5 513 PRO B N 1
ATOM 9573 C CA . PRO B 1 513 ? 7.609 -19.484 -5.688 1 92.5 513 PRO B CA 1
ATOM 9574 C C . PRO B 1 513 ? 8.453 -18.328 -5.18 1 92.5 513 PRO B C 1
ATOM 9576 O O . PRO B 1 513 ? 8.633 -18.172 -3.967 1 92.5 513 PRO B O 1
ATOM 9579 N N . PHE B 1 514 ? 8.922 -17.578 -6.074 1 95.31 514 PHE B N 1
ATOM 9580 C CA . PHE B 1 514 ? 9.844 -16.5 -5.719 1 95.31 514 PHE B CA 1
ATOM 9581 C C . PHE B 1 514 ? 9.078 -15.289 -5.176 1 95.31 514 PHE B C 1
ATOM 9583 O O . PHE B 1 514 ? 9.578 -14.578 -4.297 1 95.31 514 PHE B O 1
ATOM 9590 N N . GLU B 1 515 ? 7.887 -15.055 -5.695 1 90.75 515 GLU B N 1
ATOM 9591 C CA . GLU B 1 515 ? 7.074 -13.938 -5.234 1 90.75 515 GLU B CA 1
ATOM 9592 C C . GLU B 1 515 ? 6.727 -14.078 -3.754 1 90.75 515 GLU B C 1
ATOM 9594 O O . GLU B 1 515 ? 6.68 -13.086 -3.025 1 90.75 515 GLU B O 1
ATOM 9599 N N . ASN B 1 516 ? 6.5 -15.203 -3.311 1 86.88 516 ASN B N 1
ATOM 9600 C CA . ASN B 1 516 ? 6.227 -15.469 -1.901 1 86.88 516 ASN B CA 1
ATOM 9601 C C . ASN B 1 516 ? 7.426 -15.117 -1.024 1 86.88 516 ASN B C 1
ATOM 9603 O O . ASN B 1 516 ? 7.262 -14.57 0.07 1 86.88 516 ASN B O 1
ATOM 9607 N N . SER B 1 517 ? 8.523 -15.43 -1.49 1 89.88 517 SER B N 1
ATOM 9608 C CA . SER B 1 517 ? 9.75 -15.141 -0.756 1 89.88 517 SER B CA 1
ATOM 9609 C C . SER B 1 517 ? 10.008 -13.641 -0.669 1 89.88 517 SER B C 1
ATOM 9611 O O . SER B 1 517 ? 10.531 -13.156 0.335 1 89.88 517 SER B O 1
ATOM 9613 N N . LEU B 1 518 ? 9.672 -12.961 -1.711 1 91.5 518 LEU B N 1
ATOM 9614 C CA . LEU B 1 518 ? 9.836 -11.516 -1.711 1 91.5 518 LEU B CA 1
ATOM 9615 C C . LEU B 1 518 ? 8.984 -10.867 -0.628 1 91.5 518 LEU B C 1
ATOM 9617 O O . LEU B 1 518 ? 9.422 -9.938 0.05 1 91.5 518 LEU B O 1
ATOM 9621 N N . GLN B 1 519 ? 7.871 -11.328 -0.455 1 86.25 519 GLN B N 1
ATOM 9622 C CA . GLN B 1 519 ? 6.98 -10.812 0.582 1 86.25 519 GLN B CA 1
ATOM 9623 C C . GLN B 1 519 ? 7.559 -11.062 1.973 1 86.25 519 GLN B C 1
ATOM 9625 O O . GLN B 1 519 ? 7.422 -10.219 2.863 1 86.25 519 GLN B O 1
ATOM 9630 N N . LEU B 1 520 ? 8.117 -12.188 2.133 1 87.19 520 LEU B N 1
ATOM 9631 C CA . LEU B 1 520 ? 8.727 -12.523 3.414 1 87.19 520 LEU B CA 1
ATOM 9632 C C . LEU B 1 520 ? 9.875 -11.57 3.736 1 87.19 520 LEU B C 1
ATOM 9634 O O . LEU B 1 520 ? 10.047 -11.164 4.887 1 87.19 520 LEU B O 1
ATOM 9638 N N . LEU B 1 521 ? 10.633 -11.266 2.68 1 91.06 521 LEU B N 1
ATOM 9639 C CA . LEU B 1 521 ? 11.727 -10.32 2.863 1 91.06 521 LEU B CA 1
ATOM 9640 C C . LEU B 1 521 ? 11.203 -8.969 3.342 1 91.06 521 LEU B C 1
ATOM 9642 O O . LEU B 1 521 ? 11.805 -8.344 4.227 1 91.06 521 LEU B O 1
ATOM 9646 N N . LYS B 1 522 ? 10.172 -8.562 2.818 1 89.31 522 LYS B N 1
ATOM 9647 C CA . LYS B 1 522 ? 9.586 -7.277 3.186 1 89.31 522 LYS B CA 1
ATOM 9648 C C . LYS B 1 522 ? 9.078 -7.297 4.621 1 89.31 522 LYS B C 1
ATOM 9650 O O . LYS B 1 522 ? 9.203 -6.309 5.348 1 89.31 522 LYS B O 1
ATOM 9655 N N . LYS B 1 523 ? 8.523 -8.391 5.059 1 87.12 523 LYS B N 1
ATOM 9656 C CA . LYS B 1 523 ? 7.953 -8.539 6.395 1 87.12 523 LYS B CA 1
ATOM 9657 C C . LYS B 1 523 ? 9.047 -8.539 7.461 1 87.12 523 LYS B C 1
ATOM 9659 O O . LYS B 1 523 ? 8.773 -8.297 8.641 1 87.12 523 LYS B O 1
ATOM 9664 N N . MET B 1 524 ? 10.234 -8.836 7.023 1 89.31 524 MET B N 1
ATOM 9665 C CA . MET B 1 524 ? 11.352 -8.906 7.961 1 89.31 524 MET B CA 1
ATOM 9666 C C . MET B 1 524 ? 11.805 -7.512 8.367 1 89.31 524 MET B C 1
ATOM 9668 O O . MET B 1 524 ? 12.539 -7.355 9.344 1 89.31 524 MET B O 1
ATOM 9672 N N . LEU B 1 525 ? 11.312 -6.551 7.66 1 88.38 525 LEU B N 1
ATOM 9673 C CA . LEU B 1 525 ? 11.703 -5.176 7.941 1 88.38 525 LEU B CA 1
ATOM 9674 C C . LEU B 1 525 ? 10.883 -4.598 9.086 1 88.38 525 LEU B C 1
ATOM 9676 O O . LEU B 1 525 ? 9.68 -4.844 9.18 1 88.38 525 LEU B O 1
ATOM 9680 N N . ARG B 1 526 ? 11.492 -3.957 10.047 1 77.44 526 ARG B N 1
ATOM 9681 C CA . ARG B 1 526 ? 10.828 -3.348 11.195 1 77.44 526 ARG B CA 1
ATOM 9682 C C . ARG B 1 526 ? 10.953 -1.828 11.156 1 77.44 526 ARG B C 1
ATOM 9684 O O . ARG B 1 526 ? 10 -1.112 11.461 1 77.44 526 ARG B O 1
ATOM 9691 N N . GLY B 1 527 ? 12.133 -1.332 10.977 1 73.62 527 GLY B N 1
ATOM 9692 C CA . GLY B 1 527 ? 12.406 0.094 10.93 1 73.62 527 GLY B CA 1
ATOM 9693 C C . GLY B 1 527 ? 12.867 0.567 9.562 1 73.62 527 GLY B C 1
ATOM 9694 O O . GLY B 1 527 ? 12.984 -0.231 8.633 1 73.62 527 GLY B O 1
ATOM 9695 N N . ARG B 1 528 ? 12.922 1.812 9.422 1 71.31 528 ARG B N 1
ATOM 9696 C CA . ARG B 1 528 ? 13.219 2.389 8.109 1 71.31 528 ARG B CA 1
ATOM 9697 C C . ARG B 1 528 ? 14.719 2.648 7.957 1 71.31 528 ARG B C 1
ATOM 9699 O O . ARG B 1 528 ? 15.141 3.361 7.043 1 71.31 528 ARG B O 1
ATOM 9706 N N . SER B 1 529 ? 15.469 2.074 8.906 1 80 529 SER B N 1
ATOM 9707 C CA . SER B 1 529 ? 16.922 2.258 8.797 1 80 529 SER B CA 1
ATOM 9708 C C . SER B 1 529 ? 17.641 0.919 8.656 1 80 529 SER B C 1
ATOM 9710 O O . SER B 1 529 ? 17.156 -0.104 9.148 1 80 529 SER B O 1
ATOM 9712 N N . ASN B 1 530 ? 18.797 0.972 7.941 1 87.94 530 ASN B N 1
ATOM 9713 C CA . ASN B 1 530 ? 19.641 -0.207 7.789 1 87.94 530 ASN B CA 1
ATOM 9714 C C . ASN B 1 530 ? 18.828 -1.419 7.328 1 87.94 530 ASN B C 1
ATOM 9716 O O . ASN B 1 530 ? 18.906 -2.486 7.938 1 87.94 530 ASN B O 1
ATOM 9720 N N . ASP B 1 531 ? 18.125 -1.157 6.27 1 92.19 531 ASP B N 1
ATOM 9721 C CA . ASP B 1 531 ? 17.172 -2.148 5.773 1 92.19 531 ASP B CA 1
ATOM 9722 C C . ASP B 1 531 ? 17.875 -3.473 5.469 1 92.19 531 ASP B C 1
ATOM 9724 O O . ASP B 1 531 ? 17.406 -4.535 5.875 1 92.19 531 ASP B O 1
ATOM 9728 N N . LEU B 1 532 ? 19 -3.412 4.758 1 94.75 532 LEU B N 1
ATOM 9729 C CA . LEU B 1 532 ? 19.719 -4.617 4.355 1 94.75 532 LEU B CA 1
ATOM 9730 C C . LEU B 1 532 ? 20.219 -5.383 5.574 1 94.75 532 LEU B C 1
ATOM 9732 O O . LEU B 1 532 ? 20.031 -6.598 5.676 1 94.75 532 LEU B O 1
ATOM 9736 N N . GLU B 1 533 ? 20.828 -4.68 6.469 1 92.12 533 GLU B N 1
ATOM 9737 C CA . GLU B 1 533 ? 21.375 -5.297 7.672 1 92.12 533 GLU B CA 1
ATOM 9738 C C . GLU B 1 533 ? 20.281 -5.953 8.508 1 92.12 533 GLU B C 1
ATOM 9740 O O . GLU B 1 533 ? 20.484 -7.023 9.086 1 92.12 533 GLU B O 1
ATOM 9745 N N . GLN B 1 534 ? 19.172 -5.32 8.617 1 90.5 534 GLN B N 1
ATOM 9746 C CA . GLN B 1 534 ? 18.047 -5.891 9.352 1 90.5 534 GLN B CA 1
ATOM 9747 C C . GLN B 1 534 ? 17.641 -7.238 8.766 1 90.5 534 GLN B C 1
ATOM 9749 O O . GLN B 1 534 ? 17.453 -8.211 9.508 1 90.5 534 GLN B O 1
ATOM 9754 N N . VAL B 1 535 ? 17.5 -7.273 7.5 1 92.94 535 VAL B N 1
ATOM 9755 C CA . VAL B 1 535 ? 17.031 -8.477 6.824 1 92.94 535 VAL B CA 1
ATOM 9756 C C . VAL B 1 535 ? 18.078 -9.594 6.98 1 92.94 535 VAL B C 1
ATOM 9758 O O . VAL B 1 535 ? 17.719 -10.75 7.234 1 92.94 535 VAL B O 1
ATOM 9761 N N . ILE B 1 536 ? 19.359 -9.219 6.848 1 93.38 536 ILE B N 1
ATOM 9762 C CA . ILE B 1 536 ? 20.438 -10.195 7.008 1 93.38 536 ILE B CA 1
ATOM 9763 C C . ILE B 1 536 ? 20.375 -10.805 8.406 1 93.38 536 ILE B C 1
ATOM 9765 O O . ILE B 1 536 ? 20.484 -12.023 8.57 1 93.38 536 ILE B O 1
ATOM 9769 N N . ASN B 1 537 ? 20.156 -9.945 9.352 1 91.12 537 ASN B N 1
ATOM 9770 C CA . ASN B 1 537 ? 20.062 -10.414 10.734 1 91.12 537 ASN B CA 1
ATOM 9771 C C . ASN B 1 537 ? 18.859 -11.32 10.93 1 91.12 537 ASN B C 1
ATOM 9773 O O . ASN B 1 537 ? 18.953 -12.344 11.609 1 91.12 537 ASN B O 1
ATOM 9777 N N . ARG B 1 538 ? 17.75 -10.953 10.383 1 90.75 538 ARG B N 1
ATOM 9778 C CA . ARG B 1 538 ? 16.547 -11.75 10.523 1 90.75 538 ARG B CA 1
ATOM 9779 C C . ARG B 1 538 ? 16.703 -13.109 9.859 1 90.75 538 ARG B C 1
ATOM 9781 O O . ARG B 1 538 ? 16.219 -14.125 10.375 1 90.75 538 ARG B O 1
ATOM 9788 N N . ILE B 1 539 ? 17.312 -13.125 8.719 1 89.81 539 ILE B N 1
ATOM 9789 C CA . ILE B 1 539 ? 17.578 -14.375 8.023 1 89.81 539 ILE B CA 1
ATOM 9790 C C . ILE B 1 539 ? 18.438 -15.289 8.898 1 89.81 539 ILE B C 1
ATOM 9792 O O . ILE B 1 539 ? 18.141 -16.469 9.047 1 89.81 539 ILE B O 1
ATOM 9796 N N . SER B 1 540 ? 19.469 -14.711 9.461 1 89.25 540 SER B N 1
ATOM 9797 C CA . SER B 1 540 ? 20.359 -15.477 10.328 1 89.25 540 SER B CA 1
ATOM 9798 C C . SER B 1 540 ? 19.609 -16.031 11.539 1 89.25 540 SER B C 1
ATOM 9800 O O . SER B 1 540 ? 19.859 -17.156 11.961 1 89.25 540 SER B O 1
ATOM 9802 N N . GLU B 1 541 ? 18.75 -15.234 12.094 1 90.19 541 GLU B N 1
ATOM 9803 C CA . GLU B 1 541 ? 17.953 -15.664 13.234 1 90.19 541 GLU B CA 1
ATOM 9804 C C . GLU B 1 541 ? 17.047 -16.828 12.867 1 90.19 541 GLU B C 1
ATOM 9806 O O . GLU B 1 541 ? 16.938 -17.797 13.625 1 90.19 541 GLU B O 1
ATOM 9811 N N . LEU B 1 542 ? 16.438 -16.797 11.758 1 87.75 542 LEU B N 1
ATOM 9812 C CA . LEU B 1 542 ? 15.531 -17.844 11.289 1 87.75 542 LEU B CA 1
ATOM 9813 C C . LEU B 1 542 ? 16.281 -19.141 11.023 1 87.75 542 LEU B C 1
ATOM 9815 O O . LEU B 1 542 ? 15.82 -20.219 11.391 1 87.75 542 LEU B O 1
ATOM 9819 N N . ILE B 1 543 ? 17.422 -18.984 10.398 1 84.31 543 ILE B N 1
ATOM 9820 C CA . ILE B 1 543 ? 18.234 -20.141 10.086 1 84.31 543 ILE B CA 1
ATOM 9821 C C . ILE B 1 543 ? 18.656 -20.844 11.375 1 84.31 543 ILE B C 1
ATOM 9823 O O . ILE B 1 543 ? 18.609 -22.078 11.477 1 84.31 543 ILE B O 1
ATOM 9827 N N . GLN B 1 544 ? 19.031 -20.062 12.336 1 83.62 544 GLN B N 1
ATOM 9828 C CA . GLN B 1 544 ? 19.469 -20.625 13.609 1 83.62 544 GLN B CA 1
ATOM 9829 C C . GLN B 1 544 ? 18.312 -21.328 14.336 1 83.62 544 GLN B C 1
ATOM 9831 O O . GLN B 1 544 ? 18.516 -22.359 14.977 1 83.62 544 GLN B O 1
ATOM 9836 N N . PHE B 1 545 ? 17.219 -20.812 14.148 1 85.62 545 PHE B N 1
ATOM 9837 C CA . PHE B 1 545 ? 16.062 -21.391 14.836 1 85.62 545 PHE B CA 1
ATOM 9838 C C . PHE B 1 545 ? 15.586 -22.641 14.117 1 85.62 545 PHE B C 1
ATOM 9840 O O . PHE B 1 545 ? 15.188 -23.609 14.766 1 85.62 545 PHE B O 1
ATOM 9847 N N . GLU B 1 546 ? 15.438 -22.641 12.781 1 79.62 546 GLU B N 1
ATOM 9848 C CA . GLU B 1 546 ? 14.961 -23.781 11.992 1 79.62 546 GLU B CA 1
ATOM 9849 C C . GLU B 1 546 ? 15.836 -25.016 12.219 1 79.62 546 GLU B C 1
ATOM 9851 O O . GLU B 1 546 ? 15.359 -26.141 12.102 1 79.62 546 GLU B O 1
ATOM 9856 N N . SER B 1 547 ? 17.016 -24.844 12.547 1 73.81 547 SER B N 1
ATOM 9857 C CA . SER B 1 547 ? 17.922 -25.953 12.82 1 73.81 547 SER B CA 1
ATOM 9858 C C . SER B 1 547 ? 17.516 -26.688 14.094 1 73.81 547 SER B C 1
ATOM 9860 O O . SER B 1 547 ? 17.875 -27.859 14.281 1 73.81 547 SER B O 1
ATOM 9862 N N . LEU B 1 548 ? 16.703 -26.016 14.82 1 70.81 548 LEU B N 1
ATOM 9863 C CA . LEU B 1 548 ? 16.266 -26.609 16.078 1 70.81 548 LEU B CA 1
ATOM 9864 C C . LEU B 1 548 ? 14.992 -27.422 15.891 1 70.81 548 LEU B C 1
ATOM 9866 O O . LEU B 1 548 ? 14.797 -28.453 16.547 1 70.81 548 LEU B O 1
ATOM 9870 N N . ASP B 1 549 ? 14.164 -27.016 14.906 1 64.62 549 ASP B N 1
ATOM 9871 C CA . ASP B 1 549 ? 12.82 -27.578 14.742 1 64.62 549 ASP B CA 1
ATOM 9872 C C . ASP B 1 549 ? 12.82 -28.719 13.742 1 64.62 549 ASP B C 1
ATOM 9874 O O . ASP B 1 549 ? 12.93 -28.5 12.531 1 64.62 549 ASP B O 1
ATOM 9878 N N . LYS B 1 550 ? 13.047 -29.922 14.156 1 62.88 550 LYS B N 1
ATOM 9879 C CA . LYS B 1 550 ? 13.078 -31.125 13.312 1 62.88 550 LYS B CA 1
ATOM 9880 C C . LYS B 1 550 ? 11.688 -31.453 12.773 1 62.88 550 LYS B C 1
ATOM 9882 O O . LYS B 1 550 ? 10.75 -31.656 13.547 1 62.88 550 LYS B O 1
ATOM 9887 N N . HIS B 1 551 ? 11.461 -31.078 11.5 1 61.31 551 HIS B N 1
ATOM 9888 C CA . HIS B 1 551 ? 10.18 -31.406 10.883 1 61.31 551 HIS B CA 1
ATOM 9889 C C . HIS B 1 551 ? 10.078 -32.875 10.539 1 61.31 551 HIS B C 1
ATOM 9891 O O . HIS B 1 551 ? 11.031 -33.469 10.008 1 61.31 551 HIS B O 1
ATOM 9897 N N . GLU B 1 552 ? 9.133 -33.562 11.109 1 63.91 552 GLU B N 1
ATOM 9898 C CA . GLU B 1 552 ? 8.906 -35 10.805 1 63.91 552 GLU B CA 1
ATOM 9899 C C . GLU B 1 552 ? 8.367 -35.156 9.391 1 63.91 552 GLU B C 1
ATOM 9901 O O . GLU B 1 552 ? 7.508 -34.406 8.945 1 63.91 552 GLU B O 1
ATOM 9906 N N . LYS B 1 553 ? 9.047 -36.062 8.609 1 71.88 553 LYS B N 1
ATOM 9907 C CA . LYS B 1 553 ? 8.602 -36.375 7.254 1 71.88 553 LYS B CA 1
ATOM 9908 C C . LYS B 1 553 ? 7.289 -37.156 7.277 1 71.88 553 LYS B C 1
ATOM 9910 O O . LYS B 1 553 ? 7.145 -38.125 8.023 1 71.88 553 LYS B O 1
ATOM 9915 N N . THR B 1 554 ? 6.312 -36.625 6.562 1 78.56 554 THR B N 1
ATOM 9916 C CA . THR B 1 554 ? 5.023 -37.312 6.449 1 78.56 554 THR B CA 1
ATOM 9917 C C . THR B 1 554 ? 5.02 -38.281 5.27 1 78.56 554 THR B C 1
ATOM 9919 O O . THR B 1 554 ? 5.453 -37.938 4.172 1 78.56 554 THR B O 1
ATOM 9922 N N . ASN B 1 555 ? 4.625 -39.531 5.531 1 85.44 555 ASN B N 1
ATOM 9923 C CA . ASN B 1 555 ? 4.527 -40.531 4.473 1 85.44 555 ASN B CA 1
ATOM 9924 C C . ASN B 1 555 ? 3.148 -40.5 3.82 1 85.44 555 ASN B C 1
ATOM 9926 O O . ASN B 1 555 ? 2.143 -40.25 4.488 1 85.44 555 ASN B O 1
ATOM 9930 N N . TYR B 1 556 ? 3.145 -40.781 2.514 1 89.94 556 TYR B N 1
ATOM 9931 C CA . TYR B 1 556 ? 1.906 -40.844 1.746 1 89.94 556 TYR B CA 1
ATOM 9932 C C . TYR B 1 556 ? 1.821 -42.156 0.979 1 89.94 556 TYR B C 1
ATOM 9934 O O . TYR B 1 556 ? 2.848 -42.75 0.612 1 89.94 556 TYR B O 1
ATOM 9942 N N . PRO B 1 557 ? 0.568 -42.75 0.689 1 93.31 557 PRO B N 1
ATOM 9943 C CA . PRO B 1 557 ? -0.766 -42.281 1.067 1 93.31 557 PRO B CA 1
ATOM 9944 C C . PRO B 1 557 ? -1.104 -42.562 2.527 1 93.31 557 PRO B C 1
ATOM 9946 O O . PRO B 1 557 ? -0.569 -43.531 3.109 1 93.31 557 PRO B O 1
ATOM 9949 N N . ARG B 1 558 ? -1.924 -41.781 3.135 1 92.38 558 ARG B N 1
ATOM 9950 C CA . ARG B 1 558 ? -2.318 -41.969 4.527 1 92.38 558 ARG B CA 1
ATOM 9951 C C . ARG B 1 558 ? -3.783 -41.594 4.738 1 92.38 558 ARG B C 1
ATOM 9953 O O . ARG B 1 558 ? -4.332 -40.781 4.016 1 92.38 558 ARG B O 1
ATOM 9960 N N . LEU B 1 559 ? -4.379 -42.375 5.66 1 92.31 559 LEU B N 1
ATOM 9961 C CA . LEU B 1 559 ? -5.762 -42.094 6.035 1 92.31 559 LEU B CA 1
ATOM 9962 C C . LEU B 1 559 ? -5.824 -41.281 7.32 1 92.31 559 LEU B C 1
ATOM 9964 O O . LEU B 1 559 ? -5.098 -41.562 8.273 1 92.31 559 LEU B O 1
ATOM 9968 N N . GLY B 1 560 ? -6.461 -40.156 7.156 1 88.62 560 GLY B N 1
ATOM 9969 C CA . GLY B 1 560 ? -6.699 -39.344 8.336 1 88.62 560 GLY B CA 1
ATOM 9970 C C . GLY B 1 560 ? -8.172 -39.188 8.656 1 88.62 560 GLY B C 1
ATOM 9971 O O . GLY B 1 560 ? -9.031 -39.594 7.879 1 88.62 560 GLY B O 1
ATOM 9972 N N . LYS B 1 561 ? -8.508 -38.781 9.992 1 86.31 561 LYS B N 1
ATOM 9973 C CA . LYS B 1 561 ? -9.891 -38.531 10.398 1 86.31 561 LYS B CA 1
ATOM 9974 C C . LYS B 1 561 ? -10.078 -37.094 10.891 1 86.31 561 LYS B C 1
ATOM 9976 O O . LYS B 1 561 ? -9.234 -36.562 11.617 1 86.31 561 LYS B O 1
ATOM 9981 N N . LYS B 1 562 ? -10.953 -36.438 10.195 1 81.38 562 LYS B N 1
ATOM 9982 C CA . LYS B 1 562 ? -11.359 -35.094 10.648 1 81.38 562 LYS B CA 1
ATOM 9983 C C . LYS B 1 562 ? -12.867 -35.031 10.883 1 81.38 562 LYS B C 1
ATOM 9985 O O . LYS B 1 5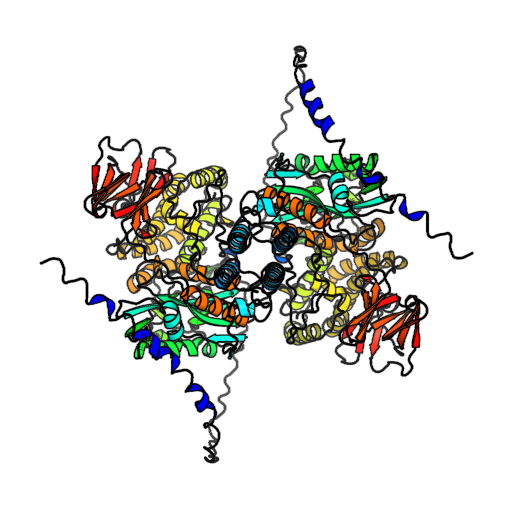62 ? -13.656 -35.25 9.953 1 81.38 562 LYS B O 1
ATOM 9990 N N . LYS B 1 563 ? -13.406 -34.5 12.031 1 78.38 563 LYS B N 1
ATOM 9991 C CA . LYS B 1 563 ? -14.812 -34.344 12.383 1 78.38 563 LYS B CA 1
ATOM 9992 C C . LYS B 1 563 ? -15.625 -35.531 11.891 1 78.38 563 LYS B C 1
ATOM 9994 O O . LYS B 1 563 ? -16.656 -35.375 11.234 1 78.38 563 LYS B O 1
ATOM 9999 N N . ASN B 1 564 ? -15.164 -36.719 11.906 1 80.31 564 ASN B N 1
ATOM 10000 C CA . ASN B 1 564 ? -15.844 -37.969 11.625 1 80.31 564 ASN B CA 1
ATOM 10001 C C . ASN B 1 564 ? -15.828 -38.281 10.133 1 80.31 564 ASN B C 1
ATOM 10003 O O . ASN B 1 564 ? -16.609 -39.125 9.664 1 80.31 564 ASN B O 1
ATOM 10007 N N . GLN B 1 565 ? -15.086 -37.531 9.438 1 87.5 565 GLN B N 1
ATOM 10008 C CA . GLN B 1 565 ? -14.961 -37.812 8.016 1 87.5 565 GLN B CA 1
ATOM 10009 C C . GLN B 1 565 ? -13.586 -38.406 7.707 1 87.5 565 GLN B C 1
ATOM 10011 O O . GLN B 1 565 ? -12.586 -38 8.305 1 87.5 565 GLN B O 1
ATOM 10016 N N . THR B 1 566 ? -13.648 -39.375 6.855 1 90.88 566 THR B N 1
ATOM 10017 C CA . THR B 1 566 ? -12.406 -40.031 6.406 1 90.88 566 THR B CA 1
ATOM 10018 C C . THR B 1 566 ? -11.703 -39.156 5.375 1 90.88 566 THR B C 1
ATOM 10020 O O . THR B 1 566 ? -12.305 -38.75 4.383 1 90.88 566 THR B O 1
ATOM 10023 N N . MET B 1 567 ? -10.508 -38.875 5.668 1 94.19 567 MET B N 1
ATOM 10024 C CA . MET B 1 567 ? -9.68 -38.094 4.746 1 94.19 567 MET B CA 1
ATOM 10025 C C . MET B 1 567 ? -8.578 -38.969 4.152 1 94.19 567 MET B C 1
ATOM 10027 O O . MET B 1 567 ? -7.777 -39.562 4.891 1 94.19 567 MET B O 1
ATOM 10031 N N . LEU B 1 568 ? -8.594 -39.031 2.846 1 95.62 568 LEU B N 1
ATOM 10032 C CA . LEU B 1 568 ? -7.539 -39.781 2.166 1 95.62 568 LEU B CA 1
ATOM 10033 C C . LEU B 1 568 ? -6.488 -38.812 1.6 1 95.62 568 LEU B C 1
ATOM 10035 O O . LEU B 1 568 ? -6.77 -38.062 0.678 1 95.62 568 LEU B O 1
ATOM 10039 N N . HIS B 1 569 ? -5.312 -38.844 2.125 1 95 569 HIS B N 1
ATOM 10040 C CA . HIS B 1 569 ? -4.176 -38.062 1.621 1 95 569 HIS B CA 1
ATOM 10041 C C . HIS B 1 569 ? -3.311 -38.906 0.693 1 95 569 HIS B C 1
ATOM 10043 O O . HIS B 1 569 ? -2.594 -39.812 1.148 1 95 569 HIS B O 1
ATOM 10049 N N . LEU B 1 570 ? -3.408 -38.656 -0.539 1 94.75 570 LEU B N 1
ATOM 10050 C CA . LEU B 1 570 ? -2.662 -39.438 -1.499 1 94.75 570 LEU B CA 1
ATOM 10051 C C . LEU B 1 570 ? -1.233 -38.938 -1.647 1 94.75 570 LEU B C 1
ATOM 10053 O O . LEU B 1 570 ? -0.29 -39.719 -1.733 1 94.75 570 LEU B O 1
ATOM 10057 N N . ARG B 1 571 ? -1.039 -37.688 -1.775 1 92.62 571 ARG B N 1
ATOM 10058 C CA . ARG B 1 571 ? 0.22 -36.969 -1.816 1 92.62 571 ARG B CA 1
ATOM 10059 C C . ARG B 1 571 ? 0.099 -35.625 -1.082 1 92.62 571 ARG B C 1
ATOM 10061 O O . ARG B 1 571 ? -0.962 -35.312 -0.546 1 92.62 571 ARG B O 1
ATOM 10068 N N . LYS B 1 572 ? 1.229 -34.969 -1.051 1 88.75 572 LYS B N 1
ATOM 10069 C CA . LYS B 1 572 ? 1.176 -33.656 -0.442 1 88.75 572 LYS B CA 1
ATOM 10070 C C . LYS B 1 572 ? 0.205 -32.75 -1.189 1 88.75 572 LYS B C 1
ATOM 10072 O O . LYS B 1 572 ? 0.281 -32.625 -2.412 1 88.75 572 LYS B O 1
ATOM 10077 N N . ASP B 1 573 ? -0.698 -32.156 -0.564 1 90.31 573 ASP B N 1
ATOM 10078 C CA . ASP B 1 573 ? -1.693 -31.25 -1.104 1 90.31 573 ASP B CA 1
ATOM 10079 C C . ASP B 1 573 ? -2.625 -31.953 -2.084 1 90.31 573 ASP B C 1
ATOM 10081 O O . ASP B 1 573 ? -2.916 -31.438 -3.162 1 90.31 573 ASP B O 1
ATOM 10085 N N . PHE B 1 574 ? -2.857 -33.188 -1.882 1 95.75 574 PHE B N 1
ATOM 10086 C CA . PHE B 1 574 ? -3.822 -34 -2.602 1 95.75 574 PHE B CA 1
ATOM 10087 C C . PHE B 1 574 ? -4.699 -34.781 -1.63 1 95.75 574 PHE B C 1
ATOM 10089 O O . PHE B 1 574 ? -4.352 -35.906 -1.225 1 95.75 574 PHE B O 1
ATOM 10096 N N . VAL B 1 575 ? -5.879 -34.219 -1.344 1 96.06 575 VAL B N 1
ATOM 10097 C CA . VAL B 1 575 ? -6.75 -34.781 -0.326 1 96.06 575 VAL B CA 1
ATOM 10098 C C . VAL B 1 575 ? -8.117 -35.094 -0.934 1 96.06 575 VAL B C 1
ATOM 10100 O O . VAL B 1 575 ? -8.648 -34.312 -1.724 1 96.06 575 VAL B O 1
ATOM 10103 N N . LEU B 1 576 ? -8.609 -36.281 -0.635 1 97 576 LEU B N 1
ATOM 10104 C CA . LEU B 1 576 ? -9.969 -36.656 -0.997 1 97 576 LEU B CA 1
ATOM 10105 C C . LEU B 1 576 ? -10.82 -36.906 0.249 1 97 576 LEU B C 1
ATOM 10107 O O . LEU B 1 576 ? -10.352 -37.5 1.216 1 97 576 LEU B O 1
ATOM 10111 N N . CYS B 1 577 ? -11.945 -36.375 0.228 1 96.19 577 CYS B N 1
ATOM 10112 C CA . CYS B 1 577 ? -12.906 -36.594 1.302 1 96.19 577 CYS B CA 1
ATOM 10113 C C . CYS B 1 577 ? -14.336 -36.531 0.785 1 96.19 577 CYS B C 1
ATOM 10115 O O . CYS B 1 577 ? -14.562 -36.281 -0.405 1 96.19 577 CYS B O 1
ATOM 10117 N N . LYS B 1 578 ? -15.328 -36.656 1.643 1 94.19 578 LYS B N 1
ATOM 10118 C CA . LYS B 1 578 ? -16.719 -36.781 1.233 1 94.19 578 LYS B CA 1
ATOM 10119 C C . LYS B 1 578 ? -17.344 -35.438 0.931 1 94.19 578 LYS B C 1
ATOM 10121 O O . LYS B 1 578 ? -18.406 -35.344 0.332 1 94.19 578 LYS B O 1
ATOM 10126 N N . GLU B 1 579 ? -16.672 -34.438 1.247 1 94.06 579 GLU B N 1
ATOM 10127 C CA . GLU B 1 579 ? -17.188 -33.094 0.937 1 94.06 579 GLU B CA 1
ATOM 10128 C C . GLU B 1 579 ? -17.219 -32.844 -0.569 1 94.06 579 GLU B C 1
ATOM 10130 O O . GLU B 1 579 ? -16.297 -33.25 -1.287 1 94.06 579 GLU B O 1
ATOM 10135 N N . PHE B 1 580 ? -18.203 -32.219 -1.05 1 94.88 580 PHE B N 1
ATOM 10136 C CA . PHE B 1 580 ? -18.422 -32.031 -2.479 1 94.88 580 PHE B CA 1
ATOM 10137 C C . PHE B 1 580 ? -17.172 -31.469 -3.152 1 94.88 580 PHE B C 1
ATOM 10139 O O . PHE B 1 580 ? -16.812 -31.891 -4.25 1 94.88 580 PHE B O 1
ATOM 10146 N N . LYS B 1 581 ? -16.531 -30.547 -2.531 1 95.12 581 LYS B N 1
ATOM 10147 C CA . LYS B 1 581 ? -15.398 -29.859 -3.15 1 95.12 581 LYS B CA 1
ATOM 10148 C C . LYS B 1 581 ? -14.195 -30.781 -3.254 1 95.12 581 LYS B C 1
ATOM 10150 O O . LYS B 1 581 ? -13.273 -30.531 -4.039 1 95.12 581 LYS B O 1
ATOM 10155 N N . ASP B 1 582 ? -14.133 -31.875 -2.504 1 96.62 582 ASP B N 1
ATOM 10156 C CA . ASP B 1 582 ? -12.945 -32.719 -2.441 1 96.62 582 ASP B CA 1
ATOM 10157 C C . ASP B 1 582 ? -13.281 -34.156 -2.793 1 96.62 582 ASP B C 1
ATOM 10159 O O . ASP B 1 582 ? -12.5 -35.062 -2.498 1 96.62 582 ASP B O 1
ATOM 10163 N N . GLN B 1 583 ? -14.375 -34.438 -3.422 1 97.38 583 GLN B N 1
ATOM 10164 C CA . GLN B 1 583 ? -14.797 -35.844 -3.578 1 97.38 583 GLN B CA 1
ATOM 10165 C C . GLN B 1 583 ? -14.602 -36.312 -5.016 1 97.38 583 GLN B C 1
ATOM 10167 O O . GLN B 1 583 ? -14.859 -37.469 -5.332 1 97.38 583 GLN B O 1
ATOM 10172 N N . TRP B 1 584 ? -14.164 -35.5 -5.941 1 97.88 584 TRP B N 1
ATOM 10173 C CA . TRP B 1 584 ? -14.141 -35.875 -7.355 1 97.88 584 TRP B CA 1
ATOM 10174 C C . TRP B 1 584 ? -12.727 -36.219 -7.805 1 97.88 584 TRP B C 1
ATOM 10176 O O . TRP B 1 584 ? -11.773 -35.5 -7.5 1 97.88 584 TRP B O 1
ATOM 10186 N N . PHE B 1 585 ? -12.562 -37.312 -8.516 1 97.88 585 PHE B N 1
ATOM 10187 C CA . PHE B 1 585 ? -11.258 -37.719 -9.039 1 97.88 585 PHE B CA 1
ATOM 10188 C C . PHE B 1 585 ? -11.406 -38.562 -10.297 1 97.88 585 PHE B C 1
ATOM 10190 O O . PHE B 1 585 ? -12.508 -39.031 -10.609 1 97.88 585 PHE B O 1
ATOM 10197 N N . VAL B 1 586 ? -10.406 -38.562 -11.094 1 97.19 586 VAL B N 1
ATOM 10198 C CA . VAL B 1 586 ? -10.32 -39.438 -12.266 1 97.19 586 VAL B CA 1
ATOM 10199 C C . VAL B 1 586 ? -9.328 -40.562 -12.008 1 97.19 586 VAL B C 1
ATOM 10201 O O . VAL B 1 586 ? -8.297 -40.344 -11.367 1 97.19 586 VAL B O 1
ATOM 10204 N N . SER B 1 587 ? -9.672 -41.656 -12.398 1 95.81 587 SER B N 1
ATOM 10205 C CA . SER B 1 587 ? -8.812 -42.812 -12.227 1 95.81 587 SER B CA 1
ATOM 10206 C C . SER B 1 587 ? -8.023 -43.125 -13.5 1 95.81 587 SER B C 1
ATOM 10208 O O . SER B 1 587 ? -8.164 -42.406 -14.5 1 95.81 587 SER B O 1
ATOM 10210 N N . LYS B 1 588 ? -7.184 -44.125 -13.492 1 94.12 588 LYS B N 1
ATOM 10211 C CA . LYS B 1 588 ? -6.305 -44.469 -14.602 1 94.12 588 LYS B CA 1
ATOM 10212 C C . LYS B 1 588 ? -7.109 -44.969 -15.805 1 94.12 588 LYS B C 1
ATOM 10214 O O . LYS B 1 588 ? -6.621 -44.938 -16.938 1 94.12 588 LYS B O 1
ATOM 10219 N N . ASP B 1 589 ? -8.391 -45.406 -15.586 1 92.12 589 ASP B N 1
ATOM 10220 C CA . ASP B 1 589 ? -9.266 -45.812 -16.672 1 92.12 589 ASP B CA 1
ATOM 10221 C C . ASP B 1 589 ? -9.938 -44.594 -17.328 1 92.12 589 ASP B C 1
ATOM 10223 O O . ASP B 1 589 ? -10.797 -44.75 -18.188 1 92.12 589 ASP B O 1
ATOM 10227 N N . HIS B 1 590 ? -9.633 -43.406 -16.891 1 94.44 590 HIS B N 1
ATOM 10228 C CA . HIS B 1 590 ? -10.102 -42.125 -17.438 1 94.44 590 HIS B CA 1
ATOM 10229 C C . HIS B 1 590 ? -11.586 -41.938 -17.172 1 94.44 590 HIS B C 1
ATOM 10231 O O . HIS B 1 590 ? -12.281 -41.281 -17.969 1 94.44 590 HIS B O 1
ATOM 10237 N N . SER B 1 591 ? -12.047 -42.562 -16.109 1 94.75 591 SER B N 1
ATOM 10238 C CA . SER B 1 591 ? -13.422 -42.375 -15.672 1 94.75 591 SER B CA 1
ATOM 10239 C C . SER B 1 591 ? -13.492 -41.438 -14.477 1 94.75 591 SER B C 1
ATOM 10241 O O . SER B 1 591 ? -12.57 -41.375 -13.664 1 94.75 591 SER B O 1
ATOM 10243 N N . VAL B 1 592 ? -14.594 -40.75 -14.43 1 97.12 592 VAL B N 1
ATOM 10244 C CA . VAL B 1 592 ? -14.805 -39.812 -13.336 1 97.12 592 VAL B CA 1
ATOM 10245 C C . VAL B 1 592 ? -15.5 -40.5 -12.172 1 97.12 592 VAL B C 1
ATOM 10247 O O . VAL B 1 592 ? -16.5 -41.188 -12.367 1 97.12 592 VAL B O 1
ATOM 10250 N N . TYR B 1 593 ? -14.953 -40.344 -10.977 1 97.5 593 TYR B N 1
ATOM 10251 C CA . TYR B 1 593 ? -15.5 -41 -9.805 1 97.5 593 TYR B CA 1
ATOM 10252 C C . TYR B 1 593 ? -15.812 -40 -8.703 1 97.5 593 TYR B C 1
ATOM 10254 O O . TYR B 1 593 ? -15.172 -38.938 -8.609 1 97.5 593 TYR B O 1
ATOM 10262 N N . LYS B 1 594 ? -16.812 -40.312 -7.918 1 97.44 594 LYS B N 1
ATOM 10263 C CA . LYS B 1 594 ? -17.141 -39.656 -6.664 1 97.44 594 LYS B CA 1
ATOM 10264 C C . LYS B 1 594 ? -16.625 -40.438 -5.465 1 97.44 594 LYS B C 1
ATOM 10266 O O . LYS B 1 594 ? -16.953 -41.625 -5.305 1 97.44 594 LYS B O 1
ATOM 10271 N N . PHE B 1 595 ? -15.859 -39.812 -4.664 1 97.25 595 PHE B N 1
ATOM 10272 C CA . PHE B 1 595 ? -15.273 -40.469 -3.496 1 97.25 595 PHE B CA 1
ATOM 10273 C C . PHE B 1 595 ? -16.328 -40.688 -2.412 1 97.25 595 PHE B C 1
ATOM 10275 O O . PHE B 1 595 ? -17.031 -39.75 -2.029 1 97.25 595 PHE B O 1
ATOM 10282 N N . LEU B 1 596 ? -16.391 -41.844 -1.897 1 95.25 596 LEU B N 1
ATOM 10283 C CA . LEU B 1 596 ? -17.328 -42.188 -0.836 1 95.25 596 LEU B CA 1
ATOM 10284 C C . LEU B 1 596 ? -16.609 -42.438 0.477 1 95.25 596 LEU B C 1
ATOM 10286 O O . LEU B 1 596 ? -17.125 -42.156 1.554 1 95.25 596 LEU B O 1
ATOM 10290 N N . GLY B 1 597 ? -15.484 -43.031 0.346 1 94.31 597 GLY B N 1
ATOM 10291 C CA . GLY B 1 597 ? -14.711 -43.406 1.521 1 94.31 597 GLY B CA 1
ATOM 10292 C C . GLY B 1 597 ? -13.508 -44.281 1.194 1 94.31 597 GLY B C 1
ATOM 10293 O O . GLY B 1 597 ? -13.273 -44.594 0.03 1 94.31 597 GLY B O 1
ATOM 10294 N N . ALA B 1 598 ? -12.727 -44.562 2.23 1 95.5 598 ALA B N 1
ATOM 10295 C CA . ALA B 1 598 ? -11.555 -45.406 2.074 1 95.5 598 ALA B CA 1
ATOM 10296 C C . ALA B 1 598 ? -11.273 -46.188 3.352 1 95.5 598 ALA B C 1
ATOM 10298 O O . ALA B 1 598 ? -11.633 -45.75 4.449 1 95.5 598 ALA B O 1
ATOM 10299 N N . ILE B 1 599 ? -10.75 -47.375 3.18 1 93.5 599 ILE B N 1
ATOM 10300 C CA . ILE B 1 599 ? -10.375 -48.219 4.305 1 93.5 599 ILE B CA 1
ATOM 10301 C C . ILE B 1 599 ? -8.961 -48.781 4.094 1 93.5 599 ILE B C 1
ATOM 10303 O O . ILE B 1 599 ? -8.547 -49 2.957 1 93.5 599 ILE B O 1
ATOM 10307 N N . GLU B 1 600 ? -8.281 -48.781 5.09 1 92.25 600 GLU B N 1
ATOM 10308 C CA . GLU B 1 600 ? -6.941 -49.344 5.047 1 92.25 600 GLU B CA 1
ATOM 10309 C C . GLU B 1 600 ? -6.941 -50.812 5.531 1 92.25 600 GLU B C 1
ATOM 10311 O O . GLU B 1 600 ? -7.367 -51.094 6.652 1 92.25 600 GLU B O 1
ATOM 10316 N N . GLN B 1 601 ? -6.672 -51.75 4.609 1 87.12 601 GLN B N 1
ATOM 10317 C CA . GLN B 1 601 ? -6.531 -53.156 4.945 1 87.12 601 GLN B CA 1
ATOM 10318 C C . GLN B 1 601 ? -5.18 -53.719 4.484 1 87.12 601 GLN B C 1
ATOM 10320 O O . GLN B 1 601 ? -4.828 -53.594 3.309 1 87.12 601 GLN B O 1
ATOM 10325 N N . ASN B 1 602 ? -4.414 -54.469 5.242 1 86.19 602 ASN B N 1
ATOM 10326 C CA . ASN B 1 602 ? -3.127 -55.062 4.945 1 86.19 602 ASN B CA 1
ATOM 10327 C C . ASN B 1 602 ? -2.172 -54.094 4.281 1 86.19 602 ASN B C 1
ATOM 10329 O O . ASN B 1 602 ? -1.602 -54.375 3.23 1 86.19 602 ASN B O 1
ATOM 10333 N N . SER B 1 603 ? -2.086 -52.906 4.723 1 84.69 603 SER B N 1
ATOM 10334 C CA . SER B 1 603 ? -1.167 -51.875 4.27 1 84.69 603 SER B CA 1
ATOM 10335 C C . SER B 1 603 ? -1.555 -51.344 2.891 1 84.69 603 SER B C 1
ATOM 10337 O O . SER B 1 603 ? -0.717 -50.781 2.17 1 84.69 603 SER B O 1
ATOM 10339 N N . GLU B 1 604 ? -2.729 -51.781 2.5 1 90.12 604 GLU B N 1
ATOM 10340 C CA . GLU B 1 604 ? -3.27 -51.25 1.251 1 90.12 604 GLU B CA 1
ATOM 10341 C C . GLU B 1 604 ? -4.555 -50.469 1.495 1 90.12 604 GLU B C 1
ATOM 10343 O O . GLU B 1 604 ? -5.379 -50.844 2.326 1 90.12 604 GLU B O 1
ATOM 10348 N N . ILE B 1 605 ? -4.586 -49.406 0.821 1 94.94 605 ILE B N 1
ATOM 10349 C CA . ILE B 1 605 ? -5.766 -48.562 1.004 1 94.94 605 ILE B CA 1
ATOM 10350 C C . ILE B 1 605 ? -6.75 -48.812 -0.138 1 94.94 605 ILE B C 1
ATOM 10352 O O . ILE B 1 605 ? -6.398 -48.656 -1.311 1 94.94 605 ILE B O 1
ATOM 10356 N N . THR B 1 606 ? -7.918 -49.25 0.207 1 95.69 606 THR B N 1
ATOM 10357 C CA . THR B 1 606 ? -9.008 -49.438 -0.742 1 95.69 606 THR B CA 1
ATOM 10358 C C . THR B 1 606 ? -9.961 -48.25 -0.732 1 95.69 606 THR B C 1
ATOM 10360 O O . THR B 1 606 ? -10.391 -47.812 0.333 1 95.69 606 THR B O 1
ATOM 10363 N N . VAL B 1 607 ? -10.266 -47.781 -1.968 1 96.44 607 VAL B N 1
ATOM 10364 C CA . VAL B 1 607 ? -11.117 -46.625 -2.127 1 96.44 607 VAL B CA 1
ATOM 10365 C C . VAL B 1 607 ? -12.5 -47.062 -2.629 1 96.44 607 VAL B C 1
ATOM 10367 O O . VAL B 1 607 ? -12.602 -47.844 -3.574 1 96.44 607 VAL B O 1
ATOM 10370 N N . PHE B 1 608 ? -13.508 -46.562 -1.949 1 96.44 608 PHE B N 1
ATOM 10371 C CA . PHE B 1 608 ? -14.883 -46.75 -2.395 1 96.44 608 PHE B CA 1
ATOM 10372 C C . PHE B 1 608 ? -15.391 -45.531 -3.152 1 96.44 608 PHE B C 1
ATOM 10374 O O . PHE B 1 608 ? -15.297 -44.406 -2.656 1 96.44 608 PHE B O 1
ATOM 10381 N N . ALA B 1 609 ? -15.859 -45.812 -4.34 1 96.94 609 ALA B N 1
ATOM 10382 C CA . ALA B 1 609 ? -16.266 -44.656 -5.172 1 96.94 609 ALA B CA 1
ATOM 10383 C C . ALA B 1 609 ? -17.484 -45 -6.008 1 96.94 609 ALA B C 1
ATOM 10385 O O . ALA B 1 609 ? -17.922 -46.156 -6.051 1 96.94 609 ALA B O 1
ATOM 10386 N N . GLN B 1 610 ? -18.094 -43.938 -6.5 1 96.88 610 GLN B N 1
ATOM 10387 C CA . GLN B 1 610 ? -19.203 -44.031 -7.445 1 96.88 610 GLN B CA 1
ATOM 10388 C C . GLN B 1 610 ? -18.828 -43.5 -8.812 1 96.88 610 GLN B C 1
ATOM 10390 O O . GLN B 1 610 ? -18.312 -42.375 -8.914 1 96.88 610 GLN B O 1
ATOM 10395 N N . ASN B 1 611 ? -19.109 -44.25 -9.797 1 95.69 611 ASN B N 1
ATOM 10396 C CA . ASN B 1 611 ? -18.734 -43.875 -11.156 1 95.69 611 ASN B CA 1
ATOM 10397 C C . ASN B 1 611 ? -19.766 -42.938 -11.773 1 95.69 611 ASN B C 1
ATOM 10399 O O . ASN B 1 611 ? -20.969 -43.094 -11.562 1 95.69 611 ASN B O 1
ATOM 10403 N N . MET B 1 612 ? -19.281 -41.938 -12.523 1 95.38 612 MET B N 1
ATOM 10404 C CA . MET B 1 612 ? -20.156 -41.125 -13.375 1 95.38 612 MET B CA 1
ATOM 10405 C C . MET B 1 612 ? -20.469 -41.844 -14.672 1 95.38 612 MET B C 1
ATOM 10407 O O . MET B 1 612 ? -19.641 -41.906 -15.586 1 95.38 612 MET B O 1
ATOM 10411 N N . ALA B 1 613 ? -21.609 -42.219 -14.883 1 91.94 613 ALA B N 1
ATOM 10412 C CA . ALA B 1 613 ? -22.016 -43.125 -15.961 1 91.94 613 ALA B CA 1
ATOM 10413 C C . ALA B 1 613 ? -21.938 -42.406 -17.312 1 91.94 613 ALA B C 1
ATOM 10415 O O . ALA B 1 613 ? -21.578 -43.031 -18.328 1 91.94 613 ALA B O 1
ATOM 10416 N N . VAL B 1 614 ? -22.297 -41.188 -17.281 1 93.12 614 VAL B N 1
ATOM 10417 C CA . VAL B 1 614 ? -22.312 -40.469 -18.531 1 93.12 614 VAL B CA 1
ATOM 10418 C C . VAL B 1 614 ? -21.422 -39.219 -18.422 1 93.12 614 VAL B C 1
ATOM 10420 O O . VAL B 1 614 ? -21.609 -38.406 -17.516 1 93.12 614 VAL B O 1
ATOM 10423 N N . VAL B 1 615 ? -20.469 -39.188 -19.281 1 93.94 615 VAL B N 1
ATOM 10424 C CA . VAL B 1 615 ? -19.609 -38.031 -19.375 1 93.94 615 VAL B CA 1
ATOM 10425 C C . VAL B 1 615 ? -19.578 -37.531 -20.812 1 93.94 615 VAL B C 1
ATOM 10427 O O . VAL B 1 615 ? -19.609 -38.312 -21.75 1 93.94 615 VAL B O 1
ATOM 10430 N N . GLU B 1 616 ? -19.609 -36.219 -20.984 1 94.81 616 GLU B N 1
ATOM 10431 C CA . GLU B 1 616 ? -19.594 -35.594 -22.297 1 94.81 616 GLU B CA 1
ATOM 10432 C C . GLU B 1 616 ? -18.406 -34.625 -22.438 1 94.81 616 GLU B C 1
ATOM 10434 O O . GLU B 1 616 ? -17.703 -34.375 -21.453 1 94.81 616 GLU B O 1
ATOM 10439 N N . GLU B 1 617 ? -18.219 -34.312 -23.688 1 96.06 617 GLU B N 1
ATOM 10440 C CA . GLU B 1 617 ? -17.188 -33.312 -23.953 1 96.06 617 GLU B CA 1
ATOM 10441 C C . GLU B 1 617 ? -17.672 -31.922 -23.594 1 96.06 617 GLU B C 1
ATOM 10443 O O . GLU B 1 617 ? -18.797 -31.547 -23.906 1 96.06 617 GLU B O 1
ATOM 10448 N N . ALA B 1 618 ? -16.875 -31.188 -22.906 1 96.19 618 ALA B N 1
ATOM 10449 C CA . ALA B 1 618 ? -17.188 -29.797 -22.609 1 96.19 618 ALA B CA 1
ATOM 10450 C C . ALA B 1 618 ? -17 -28.906 -23.828 1 96.19 618 ALA B C 1
ATOM 10452 O O . ALA B 1 618 ? -17.703 -27.891 -23.984 1 96.19 618 ALA B O 1
ATOM 10453 N N . PHE B 1 619 ? -16.031 -29.156 -24.672 1 96.62 619 PHE B N 1
ATOM 10454 C CA . PHE B 1 619 ? -15.781 -28.516 -25.953 1 96.62 619 PHE B CA 1
ATOM 10455 C C . PHE B 1 619 ? -15.07 -29.469 -26.906 1 96.62 619 PHE B C 1
ATOM 10457 O O . PHE B 1 619 ? -14.438 -30.438 -26.469 1 96.62 619 PHE B O 1
ATOM 10464 N N . ASP B 1 620 ? -15.109 -29.203 -28.172 1 95.5 620 ASP B N 1
ATOM 10465 C CA . ASP B 1 620 ? -14.57 -30.125 -29.172 1 95.5 620 ASP B CA 1
ATOM 10466 C C . ASP B 1 620 ? -13.5 -29.453 -30.016 1 95.5 620 ASP B C 1
ATOM 10468 O O . ASP B 1 620 ? -12.82 -30.109 -30.812 1 95.5 620 ASP B O 1
ATOM 10472 N N . SER B 1 621 ? -13.461 -28.312 -29.984 1 93.81 621 SER B N 1
ATOM 10473 C CA . SER B 1 621 ? -12.438 -27.516 -30.672 1 93.81 621 SER B CA 1
ATOM 10474 C C . SER B 1 621 ? -11.719 -26.578 -29.703 1 93.81 621 SER B C 1
ATOM 10476 O O . SER B 1 621 ? -12.344 -25.984 -28.828 1 93.81 621 SER B O 1
ATOM 10478 N N . PRO B 1 622 ? -10.359 -26.453 -29.828 1 95.44 622 PRO B N 1
ATOM 10479 C CA . PRO B 1 622 ? -9.406 -26.891 -30.844 1 95.44 622 PRO B CA 1
ATOM 10480 C C . PRO B 1 622 ? -9 -28.359 -30.688 1 95.44 622 PRO B C 1
ATOM 10482 O O . PRO B 1 622 ? -8.367 -28.922 -31.578 1 95.44 622 PRO B O 1
ATOM 10485 N N . CYS B 1 623 ? -9.242 -28.906 -29.578 1 95.25 623 CYS B N 1
ATOM 10486 C CA . CYS B 1 623 ? -9.133 -30.344 -29.328 1 95.25 623 CYS B CA 1
ATOM 10487 C C . CYS B 1 623 ? -10.273 -30.828 -28.438 1 95.25 623 CYS B C 1
ATOM 10489 O O . CYS B 1 623 ? -11.023 -30.016 -27.891 1 95.25 623 CYS B O 1
ATOM 10491 N N . SER B 1 624 ? -10.359 -32.125 -28.422 1 96.19 624 SER B N 1
ATOM 10492 C CA . SER B 1 624 ? -11.406 -32.656 -27.562 1 96.19 624 SER B CA 1
ATOM 10493 C C . SER B 1 624 ? -11.078 -32.438 -26.094 1 96.19 624 SER B C 1
ATOM 10495 O O . SER B 1 624 ? -9.961 -32.719 -25.656 1 96.19 624 SER B O 1
ATOM 10497 N N . SER B 1 625 ? -12.094 -31.969 -25.359 1 97.69 625 SER B N 1
ATOM 10498 C CA . SER B 1 625 ? -11.875 -31.766 -23.922 1 97.69 625 SER B CA 1
ATOM 10499 C C . SER B 1 625 ? -11.539 -33.094 -23.219 1 97.69 625 SER B C 1
ATOM 10501 O O . SER B 1 625 ? -10.836 -33.094 -22.219 1 97.69 625 SER B O 1
ATOM 10503 N N . LEU B 1 626 ? -11.961 -34.188 -23.719 1 96.25 626 LEU B N 1
ATOM 10504 C CA . LEU B 1 626 ? -11.703 -35.5 -23.125 1 96.25 626 LEU B CA 1
ATOM 10505 C C . LEU B 1 626 ? -10.219 -35.844 -23.203 1 96.25 626 LEU B C 1
ATOM 10507 O O . LEU B 1 626 ? -9.68 -36.5 -22.312 1 96.25 626 LEU B O 1
ATOM 10511 N N . ASP B 1 627 ? -9.602 -35.344 -24.266 1 94.94 627 ASP B N 1
ATOM 10512 C CA . ASP B 1 627 ? -8.172 -35.531 -24.422 1 94.94 627 ASP B CA 1
ATOM 10513 C C . ASP B 1 627 ? -7.379 -34.812 -23.344 1 94.94 627 ASP B C 1
ATOM 10515 O O . ASP B 1 627 ? -6.219 -35.156 -23.078 1 94.94 627 ASP B O 1
ATOM 10519 N N . LEU B 1 628 ? -8 -33.875 -22.766 1 96.62 628 LEU B N 1
ATOM 10520 C CA . LEU B 1 628 ? -7.355 -33.094 -21.719 1 96.62 628 LEU B CA 1
ATOM 10521 C C . LEU B 1 628 ? -7.852 -33.5 -20.344 1 96.62 628 LEU B C 1
ATOM 10523 O O . LEU B 1 628 ? -7.566 -32.844 -19.344 1 96.62 628 LEU B O 1
ATOM 10527 N N . LEU B 1 629 ? -8.648 -34.594 -20.328 1 96.81 629 LEU B N 1
ATOM 10528 C CA . LEU B 1 629 ? -9.25 -35.125 -19.109 1 96.81 629 LEU B CA 1
ATOM 10529 C C . LEU B 1 629 ? -10.242 -34.125 -18.516 1 96.81 629 LEU B C 1
ATOM 10531 O O . LEU B 1 629 ? -10.312 -33.969 -17.297 1 96.81 629 LEU B O 1
ATOM 10535 N N . ILE B 1 630 ? -10.828 -33.375 -19.359 1 97.88 630 ILE B N 1
ATOM 10536 C CA . ILE B 1 630 ? -11.883 -32.438 -18.953 1 97.88 630 ILE B CA 1
ATOM 10537 C C . ILE B 1 630 ? -13.242 -33 -19.375 1 97.88 630 ILE B C 1
ATOM 10539 O O . ILE B 1 630 ? -13.469 -33.281 -20.547 1 97.88 630 ILE B O 1
ATOM 10543 N N . TYR B 1 631 ? -14.148 -33.062 -18.438 1 97.62 631 TYR B N 1
ATOM 10544 C CA . TYR B 1 631 ? -15.414 -33.75 -18.641 1 97.62 631 TYR B CA 1
ATOM 10545 C C . TYR B 1 631 ? -16.594 -32.844 -18.266 1 97.62 631 TYR B C 1
ATOM 10547 O O . TYR B 1 631 ? -16.469 -31.984 -17.406 1 97.62 631 TYR B O 1
ATOM 10555 N N . GLU B 1 632 ? -17.578 -33 -18.953 1 97.69 632 GLU B N 1
ATOM 10556 C CA . GLU B 1 632 ? -18.859 -32.438 -18.562 1 97.69 632 GLU B CA 1
ATOM 10557 C C . GLU B 1 632 ? -19.844 -33.562 -18.141 1 97.69 632 GLU B C 1
ATOM 10559 O O . GLU B 1 632 ? -20.016 -34.531 -18.875 1 97.69 632 GLU B O 1
ATOM 10564 N N . GLY B 1 633 ? -20.312 -33.438 -16.922 1 96.19 633 GLY B N 1
ATOM 10565 C CA . GLY B 1 633 ? -21.219 -34.469 -16.422 1 96.19 633 GLY B CA 1
ATOM 10566 C C . GLY B 1 633 ? -22.25 -33.906 -15.445 1 96.19 633 GLY B C 1
ATOM 10567 O O . GLY B 1 633 ? -22.078 -32.812 -14.914 1 96.19 633 GLY B O 1
ATOM 10568 N N . SER B 1 634 ? -23.266 -34.75 -15.297 1 95.88 634 SER B N 1
ATOM 10569 C CA . SER B 1 634 ? -24.344 -34.406 -14.383 1 95.88 634 SER B CA 1
ATOM 10570 C C . SER B 1 634 ? -24.328 -35.281 -13.141 1 95.88 634 SER B C 1
ATOM 10572 O O . SER B 1 634 ? -24.047 -36.469 -13.234 1 95.88 634 SER B O 1
ATOM 10574 N N . ILE B 1 635 ? -24.578 -34.719 -12.016 1 92.88 635 ILE B N 1
ATOM 10575 C CA . ILE B 1 635 ? -24.609 -35.469 -10.758 1 92.88 635 ILE B CA 1
ATOM 10576 C C . ILE B 1 635 ? -25.766 -36.469 -10.789 1 92.88 635 ILE B C 1
ATOM 10578 O O . ILE B 1 635 ? -25.734 -37.469 -10.062 1 92.88 635 ILE B O 1
ATOM 10582 N N . LYS B 1 636 ? -26.703 -36.281 -11.641 1 92.06 636 LYS B N 1
ATOM 10583 C CA . LYS B 1 636 ? -27.844 -37.188 -11.781 1 92.06 636 LYS B CA 1
ATOM 10584 C C . LYS B 1 636 ? -27.438 -38.469 -12.492 1 92.06 636 LYS B C 1
ATOM 10586 O O . LYS B 1 636 ? -28.125 -39.469 -12.398 1 92.06 636 LYS B O 1
ATOM 10591 N N . ASP B 1 637 ? -26.328 -38.406 -13.102 1 92.12 637 ASP B N 1
ATOM 10592 C CA . ASP B 1 637 ? -25.906 -39.562 -13.898 1 92.12 637 ASP B CA 1
ATOM 10593 C C . ASP B 1 637 ? -24.891 -40.406 -13.125 1 92.12 637 ASP B C 1
ATOM 10595 O O . ASP B 1 637 ? -24.125 -41.156 -13.727 1 92.12 637 ASP B O 1
ATOM 10599 N N . LEU B 1 638 ? -24.859 -40.312 -11.852 1 93.25 638 LEU B N 1
ATOM 10600 C CA . LEU B 1 638 ? -24 -41.156 -11.023 1 93.25 638 LEU B CA 1
ATOM 10601 C C . LEU B 1 638 ? -24.547 -42.562 -10.961 1 93.25 638 LEU B C 1
ATOM 10603 O O . LEU B 1 638 ? -25.75 -42.781 -10.812 1 93.25 638 LEU B O 1
ATOM 10607 N N . ALA B 1 639 ? -23.672 -43.438 -11.141 1 91.06 639 ALA B N 1
ATOM 10608 C CA . ALA B 1 639 ? -24.078 -44.844 -11.094 1 91.06 639 ALA B CA 1
ATOM 10609 C C . ALA B 1 639 ? -24.547 -45.25 -9.695 1 91.06 639 ALA B C 1
ATOM 10611 O O . ALA B 1 639 ? -24.109 -44.656 -8.703 1 91.06 639 ALA B O 1
ATOM 10612 N N . ILE B 1 640 ? -25.469 -46.156 -9.578 1 86.5 640 ILE B N 1
ATOM 10613 C CA . ILE B 1 640 ? -26.047 -46.594 -8.312 1 86.5 640 ILE B CA 1
ATOM 10614 C C . ILE B 1 640 ? -25.047 -47.5 -7.57 1 86.5 640 ILE B C 1
ATOM 10616 O O . ILE B 1 640 ? -24.922 -47.406 -6.348 1 86.5 640 ILE B O 1
ATOM 10620 N N . GLY B 1 641 ? -24.203 -48.219 -8.227 1 88.81 641 GLY B N 1
ATOM 10621 C CA . GLY B 1 641 ? -23.297 -49.156 -7.586 1 88.81 641 GLY B CA 1
ATOM 10622 C C . GLY B 1 641 ? -22 -48.531 -7.145 1 88.81 641 GLY B C 1
ATOM 10623 O O . GLY B 1 641 ? -21.578 -47.5 -7.711 1 88.81 641 GLY B O 1
ATOM 10624 N N . THR B 1 642 ? -21.469 -49.094 -6.02 1 93.88 642 THR B N 1
ATOM 10625 C CA . THR B 1 642 ? -20.172 -48.656 -5.504 1 93.88 642 THR B CA 1
ATOM 10626 C C . THR B 1 642 ? -19.047 -49.5 -6.121 1 93.88 642 THR B C 1
ATOM 10628 O O . THR B 1 642 ? -19.188 -50.719 -6.305 1 93.88 642 THR B O 1
ATOM 10631 N N . VAL B 1 643 ? -18.047 -48.781 -6.531 1 94.94 643 VAL B N 1
ATOM 10632 C CA . VAL B 1 643 ? -16.875 -49.438 -7.098 1 94.94 643 VAL B CA 1
ATOM 10633 C C . VAL B 1 643 ? -15.711 -49.375 -6.105 1 94.94 643 VAL B C 1
ATOM 10635 O O . VAL B 1 643 ? -15.609 -48.406 -5.336 1 94.94 643 VAL B O 1
ATOM 10638 N N . THR B 1 644 ? -14.953 -50.406 -6.145 1 95.38 644 THR B N 1
ATOM 10639 C CA . THR B 1 644 ? -13.766 -50.469 -5.301 1 95.38 644 THR B CA 1
ATOM 10640 C C . THR B 1 644 ? -12.5 -50.281 -6.133 1 95.38 644 THR B C 1
ATOM 10642 O O . THR B 1 644 ? -12.305 -50.969 -7.133 1 95.38 644 THR B O 1
ATOM 10645 N N . LEU B 1 645 ? -11.758 -49.344 -5.738 1 95.5 645 LEU B N 1
ATOM 10646 C CA . LEU B 1 645 ? -10.492 -49.062 -6.41 1 95.5 645 LEU B CA 1
ATOM 10647 C C . LEU B 1 645 ? -9.344 -49.031 -5.414 1 95.5 645 LEU B C 1
ATOM 10649 O O . LEU B 1 645 ? -9.555 -48.906 -4.207 1 95.5 645 LEU B O 1
ATOM 10653 N N . LYS B 1 646 ? -8.172 -49.25 -5.961 1 94.81 646 LYS B N 1
ATOM 10654 C CA . LYS B 1 646 ? -6.973 -49.062 -5.148 1 94.81 646 LYS B CA 1
ATOM 10655 C C . LYS B 1 646 ? -6.547 -47.594 -5.121 1 94.81 646 LYS B C 1
ATOM 10657 O O . LYS B 1 646 ? -6.809 -46.844 -6.07 1 94.81 646 LYS B O 1
ATOM 10662 N N . ALA B 1 647 ? -5.957 -47.25 -4.09 1 94.69 647 ALA B N 1
ATOM 10663 C CA . ALA B 1 647 ? -5.445 -45.906 -3.988 1 94.69 647 ALA B CA 1
ATOM 10664 C C . ALA B 1 647 ? -4.508 -45.562 -5.148 1 94.69 647 ALA B C 1
ATOM 10666 O O . ALA B 1 647 ? -4.441 -44.438 -5.602 1 94.69 647 ALA B O 1
ATOM 10667 N N . SER B 1 648 ? -3.811 -46.531 -5.633 1 92.44 648 SER B N 1
ATOM 10668 C CA . SER B 1 648 ? -2.848 -46.344 -6.715 1 92.44 648 SER B CA 1
ATOM 10669 C C . SER B 1 648 ? -3.553 -46.125 -8.047 1 92.44 648 SER B C 1
ATOM 10671 O O . SER B 1 648 ? -2.936 -45.688 -9.016 1 92.44 648 SER B O 1
ATOM 10673 N N . ASP B 1 649 ? -4.836 -46.469 -8.086 1 94.5 649 ASP B N 1
ATOM 10674 C CA . ASP B 1 649 ? -5.594 -46.312 -9.32 1 94.5 649 ASP B CA 1
ATOM 10675 C C . ASP B 1 649 ? -6.062 -44.875 -9.516 1 94.5 649 ASP B C 1
ATOM 10677 O O . ASP B 1 649 ? -6.488 -44.5 -10.609 1 94.5 649 ASP B O 1
ATOM 10681 N N . VAL B 1 650 ? -5.973 -44.125 -8.469 1 95.88 650 VAL B N 1
ATOM 10682 C CA . VAL B 1 650 ? -6.395 -42.719 -8.555 1 95.88 650 VAL B CA 1
ATOM 10683 C C . VAL B 1 650 ? -5.359 -41.906 -9.344 1 95.88 650 VAL B C 1
ATOM 10685 O O . VAL B 1 650 ? -4.188 -41.875 -8.969 1 95.88 650 VAL B O 1
ATOM 10688 N N . MET B 1 651 ? -5.793 -41.312 -10.32 1 95.25 651 MET B N 1
ATOM 10689 C CA . MET B 1 651 ? -4.875 -40.594 -11.195 1 95.25 651 MET B CA 1
ATOM 10690 C C . MET B 1 651 ? -4.711 -39.156 -10.742 1 95.25 651 MET B C 1
ATOM 10692 O O . MET B 1 651 ? -3.59 -38.688 -10.539 1 95.25 651 MET B O 1
ATOM 10696 N N . CYS B 1 652 ? -5.77 -38.406 -10.664 1 96 652 CYS B N 1
ATOM 10697 C CA . CYS B 1 652 ? -5.68 -37 -10.211 1 96 652 CYS B CA 1
ATOM 10698 C C . CYS B 1 652 ? -7.02 -36.531 -9.672 1 96 652 CYS B C 1
ATOM 10700 O O . CYS B 1 652 ? -8.062 -37.125 -9.945 1 96 652 CYS B O 1
ATOM 10702 N N . LYS B 1 653 ? -6.98 -35.5 -8.898 1 97.56 653 LYS B N 1
ATOM 10703 C CA . LYS B 1 653 ? -8.172 -34.875 -8.359 1 97.56 653 LYS B CA 1
ATOM 10704 C C . LYS B 1 653 ? -8.844 -33.969 -9.398 1 97.56 653 LYS B C 1
ATOM 10706 O O . LYS B 1 653 ? -8.18 -33.469 -10.297 1 97.56 653 LYS B O 1
ATOM 10711 N N . LEU B 1 654 ? -10.141 -33.875 -9.281 1 98.12 654 LEU B N 1
ATOM 10712 C CA . LEU B 1 654 ? -10.875 -33.062 -10.234 1 98.12 654 LEU B CA 1
ATOM 10713 C C . LEU B 1 654 ? -11.516 -31.859 -9.547 1 98.12 654 LEU B C 1
ATOM 10715 O O . LEU B 1 654 ? -11.984 -31.969 -8.414 1 98.12 654 LEU B O 1
ATOM 10719 N N . VAL B 1 655 ? -11.5 -30.75 -10.219 1 98.06 655 VAL B N 1
ATOM 10720 C CA . VAL B 1 655 ? -12.227 -29.547 -9.805 1 98.06 655 VAL B CA 1
ATOM 10721 C C . VAL B 1 655 ? -13.578 -29.5 -10.5 1 98.06 655 VAL B C 1
ATOM 10723 O O . VAL B 1 655 ? -13.656 -29.547 -11.734 1 98.06 655 VAL B O 1
ATOM 10726 N N . ALA B 1 656 ? -14.602 -29.406 -9.766 1 97.75 656 ALA B N 1
ATOM 10727 C CA . ALA B 1 656 ? -15.953 -29.359 -10.32 1 97.75 656 ALA B CA 1
ATOM 10728 C C . ALA B 1 656 ? -16.453 -27.922 -10.406 1 97.75 656 ALA B C 1
ATOM 10730 O O . ALA B 1 656 ? -16.734 -27.281 -9.383 1 97.75 656 ALA B O 1
ATOM 10731 N N . ALA B 1 657 ? -16.547 -27.422 -11.594 1 97.38 657 ALA B N 1
ATOM 10732 C CA . ALA B 1 657 ? -17.062 -26.078 -11.82 1 97.38 657 ALA B CA 1
ATOM 10733 C C . ALA B 1 657 ? -18.516 -26.109 -12.281 1 97.38 657 ALA B C 1
ATOM 10735 O O . ALA B 1 657 ? -18.828 -26.688 -13.32 1 97.38 657 ALA B O 1
ATOM 10736 N N . GLY B 1 658 ? -19.328 -25.453 -11.57 1 95.44 658 GLY B N 1
ATOM 10737 C CA . GLY B 1 658 ? -20.75 -25.469 -11.867 1 95.44 658 GLY B CA 1
ATOM 10738 C C . GLY B 1 658 ? -21.094 -24.688 -13.117 1 95.44 658 GLY B C 1
ATOM 10739 O O . GLY B 1 658 ? -20.5 -23.641 -13.391 1 95.44 658 GLY B O 1
ATOM 10740 N N . THR B 1 659 ? -22.094 -25.203 -13.844 1 94.25 659 THR B N 1
ATOM 10741 C CA . THR B 1 659 ? -22.625 -24.516 -15.023 1 94.25 659 THR B CA 1
ATOM 10742 C C . THR B 1 659 ? -23.938 -23.828 -14.703 1 94.25 659 THR B C 1
ATOM 10744 O O . THR B 1 659 ? -24.281 -23.625 -13.531 1 94.25 659 THR B O 1
ATOM 10747 N N . ASP B 1 660 ? -24.547 -23.234 -15.766 1 87.31 660 ASP B N 1
ATOM 10748 C CA . ASP B 1 660 ? -25.844 -22.594 -15.602 1 87.31 660 ASP B CA 1
ATOM 10749 C C . ASP B 1 660 ? -26.906 -23.578 -15.125 1 87.31 660 ASP B C 1
ATOM 10751 O O . ASP B 1 660 ? -27.875 -23.203 -14.469 1 87.31 660 ASP B O 1
ATOM 10755 N N . ASN B 1 661 ? -26.656 -24.828 -15.492 1 89.94 661 ASN B N 1
ATOM 10756 C CA . ASN B 1 661 ? -27.484 -25.906 -14.969 1 89.94 661 ASN B CA 1
ATOM 10757 C C . ASN B 1 661 ? -26.953 -26.406 -13.625 1 89.94 661 ASN B C 1
ATOM 10759 O O . ASN B 1 661 ? -25.828 -26.891 -13.531 1 89.94 661 ASN B O 1
ATOM 10763 N N . PRO B 1 662 ? -27.719 -26.375 -12.594 1 90.38 662 PRO B N 1
ATOM 10764 C CA . PRO B 1 662 ? -27.266 -26.672 -11.234 1 90.38 662 PRO B CA 1
ATOM 10765 C C . PRO B 1 662 ? -26.766 -28.109 -11.086 1 90.38 662 PRO B C 1
ATOM 10767 O O . PRO B 1 662 ? -25.984 -28.406 -10.18 1 90.38 662 PRO B O 1
ATOM 10770 N N . ASN B 1 663 ? -27.125 -29 -11.945 1 94 663 ASN B N 1
ATOM 10771 C CA . ASN B 1 663 ? -26.734 -30.406 -11.797 1 94 663 ASN B CA 1
ATOM 10772 C C . ASN B 1 663 ? -25.578 -30.766 -12.734 1 94 663 ASN B C 1
ATOM 10774 O O . ASN B 1 663 ? -25.062 -31.875 -12.695 1 94 663 ASN B O 1
ATOM 10778 N N . THR B 1 664 ? -25.25 -29.875 -13.547 1 96.25 664 THR B N 1
ATOM 10779 C CA . THR B 1 664 ? -24.203 -30.141 -14.531 1 96.25 664 THR B CA 1
ATOM 10780 C C . THR B 1 664 ? -22.906 -29.406 -14.148 1 96.25 664 THR B C 1
ATOM 10782 O O . THR B 1 664 ? -22.938 -28.234 -13.789 1 96.25 664 THR B O 1
ATOM 10785 N N . PHE B 1 665 ? -21.875 -30.172 -14.188 1 97.5 665 PHE B N 1
ATOM 10786 C CA . PHE B 1 665 ? -20.578 -29.641 -13.805 1 97.5 665 PHE B CA 1
ATOM 10787 C C . PHE B 1 665 ? -19.531 -29.938 -14.867 1 97.5 665 PHE B C 1
ATOM 10789 O O . PHE B 1 665 ? -19.656 -30.906 -15.609 1 97.5 665 PHE B O 1
ATOM 10796 N N . ILE B 1 666 ? -18.609 -29.078 -15.008 1 98 666 ILE B N 1
ATOM 10797 C CA . ILE B 1 666 ? -17.391 -29.328 -15.789 1 98 666 ILE B CA 1
ATOM 10798 C C . ILE B 1 666 ? -16.266 -29.734 -14.859 1 98 666 ILE B C 1
ATOM 10800 O O . ILE B 1 666 ? -15.906 -29 -13.938 1 98 666 ILE B O 1
ATOM 10804 N N . PHE B 1 667 ? -15.711 -30.891 -15.07 1 97.81 667 PHE B N 1
ATOM 10805 C CA . PHE B 1 667 ? -14.648 -31.438 -14.242 1 97.81 667 PHE B CA 1
ATOM 10806 C C . PHE B 1 667 ? -13.297 -31.266 -14.914 1 97.81 667 PHE B C 1
ATOM 10808 O O . PHE B 1 667 ? -13.086 -31.75 -16.031 1 97.81 667 PHE B O 1
ATOM 10815 N N . SER B 1 668 ? -12.406 -30.562 -14.281 1 97.81 668 SER B N 1
ATOM 10816 C CA . SER B 1 668 ? -11.055 -30.344 -14.781 1 97.81 668 SER B CA 1
ATOM 10817 C C . SER B 1 668 ? -10.008 -30.859 -13.797 1 97.81 668 SER B C 1
ATOM 10819 O O . SER B 1 668 ? -10.195 -30.75 -12.578 1 97.81 668 SER B O 1
ATOM 10821 N N . PRO B 1 669 ? -8.938 -31.359 -14.297 1 97.5 669 PRO B N 1
ATOM 10822 C CA . PRO B 1 669 ? -7.898 -31.875 -13.391 1 97.5 669 PRO B CA 1
ATOM 10823 C C . PRO B 1 669 ? -7.25 -30.766 -12.562 1 97.5 669 PRO B C 1
ATOM 10825 O O . PRO B 1 669 ? -6.918 -29.703 -13.094 1 97.5 669 PRO B O 1
ATOM 10828 N N . LEU B 1 670 ? -7.133 -31.047 -11.289 1 97.25 670 LEU B N 1
ATOM 10829 C CA . LEU B 1 670 ? -6.285 -30.188 -10.461 1 97.25 670 LEU B CA 1
ATOM 10830 C C . LEU B 1 670 ? -4.816 -30.375 -10.82 1 97.25 670 LEU B C 1
ATOM 10832 O O . LEU B 1 670 ? -4.215 -31.406 -10.516 1 97.25 670 LEU B O 1
ATOM 10836 N N . LEU B 1 671 ? -4.234 -29.469 -11.32 1 93.88 671 LEU B N 1
ATOM 10837 C CA . LEU B 1 671 ? -3.018 -29.562 -12.117 1 93.88 671 LEU B CA 1
ATOM 10838 C C . LEU B 1 671 ? -1.878 -30.172 -11.305 1 93.88 671 LEU B C 1
ATOM 10840 O O . LEU B 1 671 ? -1.161 -31.047 -11.781 1 93.88 671 LEU B O 1
ATOM 10844 N N . HIS B 1 672 ? -1.662 -29.766 -10.094 1 90.69 672 HIS B N 1
ATOM 10845 C CA . HIS B 1 672 ? -0.507 -30.234 -9.336 1 90.69 672 HIS B CA 1
ATOM 10846 C C . HIS B 1 672 ? -0.666 -31.703 -8.953 1 90.69 672 HIS B C 1
ATOM 10848 O O . HIS B 1 672 ? 0.305 -32.344 -8.562 1 90.69 672 HIS B O 1
ATOM 10854 N N . THR B 1 673 ? -1.873 -32.219 -9.078 1 94.62 673 THR B N 1
ATOM 10855 C CA . THR B 1 673 ? -2.115 -33.625 -8.75 1 94.62 673 THR B CA 1
ATOM 10856 C C . THR B 1 673 ? -1.958 -34.5 -9.984 1 94.62 673 THR B C 1
ATOM 10858 O O . THR B 1 673 ? -1.936 -35.719 -9.875 1 94.62 673 THR B O 1
ATOM 10861 N N . LEU B 1 674 ? -1.883 -33.875 -11.094 1 92.75 674 LEU B N 1
ATOM 10862 C CA . LEU B 1 674 ? -1.723 -34.625 -12.344 1 92.75 674 LEU B CA 1
ATOM 10863 C C . LEU B 1 674 ? -0.25 -34.875 -12.633 1 92.75 674 LEU B C 1
ATOM 10865 O O . LEU B 1 674 ? 0.505 -33.969 -12.953 1 92.75 674 LEU B O 1
ATOM 10869 N N . ILE B 1 675 ? 0.229 -36.125 -12.281 1 80.75 675 ILE B N 1
ATOM 10870 C CA . ILE B 1 675 ? 1.629 -36.469 -12.484 1 80.75 675 ILE B CA 1
ATOM 10871 C C . ILE B 1 675 ? 1.785 -37.188 -13.82 1 80.75 675 ILE B C 1
ATOM 10873 O O . ILE B 1 675 ? 0.942 -38.031 -14.188 1 80.75 675 ILE B O 1
ATOM 10877 N N . GLY B 1 676 ? 2.627 -36.75 -14.75 1 69.38 676 GLY B N 1
ATOM 10878 C CA . GLY B 1 676 ? 2.963 -37.469 -15.977 1 69.38 676 GLY B CA 1
ATOM 10879 C C . GLY B 1 676 ? 4.09 -38.469 -15.797 1 69.38 676 GLY B C 1
ATOM 10880 O O . GLY B 1 676 ? 4.836 -38.375 -14.812 1 69.38 676 GLY B O 1
#

Sequence (1352 aa):
MDNLQRVDNIKYSEQIRKTGMLYKQRDKLRLIEKDAADHGSTSVDDAGYSNISHADCSIADQSDNIVSDESTVSIEDFLEDESEEEVSGDSDAEEGDTERCSSSLPFADRIRGWALKANLSHYSLNQLLQIINTSKIDKLPKDARTLLKTNRERARVDKIAGGKYWYNGIQQCFSNSFKNQSIHLDSILINISIDGLPLYKSSPTQFWPILMNIHELPDIPVMIVAIFCGSSKPGNIEEFLNPFVEDINKVQEDGIMINGKKIKEKLRAIIADSPARAFIKGVAYFNAKHGCLKCTCHGEFSELSKTMVFNDLHAPKRIDRLFRRRKYGKHHKYDSPLLRIKNLNIIDAIIIADTLHLIEFGVLRKLLNGWKDQTLGLKTNWSNVGHIISDMLRKMKLPSEIRRKMRGIDCLGHWKASEFYTFLRYTSIPILRKFLPAHAFKHFLLLFSAITILSSKYHYSKWKSAKTMLETFVLDFQTIYGKQFVTSNIHNLIHVYDDVHNFGPLNTISTYPFENSLQLLKKMLRGRSNDLEQVINRISELIQFESLDKHEKTNYPRLGKKKNQTMLHLRKDFVLCKEFKDQWFVSKDHSVYKFLGAIEQNSEITVFAQNMAVVEEAFDSPCSSLDLLIYEGSIKDLAIGTVTLKASDVMCKLVAAGTDNPNTFIFSPLLHTLIGMDNLQRVDNIKYSEQIRKTGMLYKQRDKLRLIEKDAADHGSTSVDDAGYSNISHADCSIADQSDNIVSDESTVSIEDFLEDESEEEVSGDSDAEEGDTERCSSSLPFADRIRGWALKANLSHYSLNQLLQIINTSKIDKLPKDARTLLKTNRERARVDKIAGGKYWYNGIQQCFSNSFKNQSIHLDSILINISIDGLPLYKSSPTQFWPILMNIHELPDIPVMIVAIFCGSSKPGNIEEFLNPFVEDINKVQEDGIMINGKKIKEKLRAIIADSPARAFIKGVAYFNAKHGCLKCTCHGEFSELSKTMVFNDLHAPKRIDRLFRRRKYGKHHKYDSPLLRIKNLNIIDAIIIADTLHLIEFGVLRKLLNGWKDQTLGLKTNWSNVGHIISDMLRKMKLPSEIRRKMRGIDCLGHWKASEFYTFLRYTSIPILRKFLPAHAFKHFLLLFSAITILSSKYHYSKWKSAKTMLETFVLDFQTIYGKQFVTSNIHNLIHVYDDVHNFGPLNTISTYPFENSLQLLKKMLRGRSNDLEQVINRISELIQFESLDKHEKTNYPRLGKKKNQTMLHLRKDFVLCKEFKDQWFVSKDHSVYKFLGAIEQNSEITVFAQNMAVVEEAFDSPCSSLDLLIYEGSIKDLAIGTVTLKASDVMCKLVAAGTDNPNTFIFSPLLHTLIG

Radius of gyration: 35.87 Å; Cα contacts (8 Å, |Δi|>4): 2160; chains: 2; bounding box: 121×112×105 Å

pLDDT: mean 82.68, std 24.92, range [16.2, 98.69]

Secondary structure (DSSP, 8-state):
--SGGGSGGGGGGSGGGSGGGGGGSGGGGGGTSTTS---------------------------------S----GGGG----------SS------------TTS-HHHHHHHHHHHHT--HHHHHHHHHHHHHH-SSPPPSSHHHHHT--SSPP--EEETTEEEEE--HHHHHHHHTTT-----SEEEEEEEE--EE--SS---EEEEEEEEESS-TTSPPEEEEEEEESSS-S-HHHHHHHHHHHHHHHHHH-EEETTEEEEEEEEEEE--HHHHHHHHTB--TTSTT--SSB-PPPEEETTTTEEE---S-PPBP-HHHHHTTTTGGGB-S--GGGGSTT--HHHHB----IIIIIIIIIIHHHHHHHHHTTTS----HHHHHHHHHHHHHH----TT--SPPPPGGGGGG--HHHHHHIIIIIHHHHHHHHS-HHHHHHHHHHHHHHHHHT-GGGGGGHHHHHHHHHHHHHHHHHHT-GGG--HHHHGGGGHHHHHHHH-SGGGG-SHHHHHHHHHHHHT--SSSSHHHHHHHHHHHHHHHHTT--PPPPPSSEEEEETTEEEEEEETTEEE-SSGGG-EEEETTS-EEEEEEEEEETTEEEEEEEEES-EE-S--SSS-GGGGT-EEEEGGGEEEEEEEEEGGGEEEEEEEEE-SSTTEEEEEE-GGG---/--SGGGSGGGGGGSGGGSGGGGGGGGGTGGGGGGSS---------------------------------S----GGGG----------SS------------TTS-HHHHHHHHHHHHT--HHHHHHHHHHHHHH-SSPPPSSHHHHHT--SSPP--EEETTEEEEE--HHHHHHHHTTT-----SEEEEEEEE--EE--SS---EEEEEEEEESS-TTSPPEEEEEEEESSS-S-HHHHHHHHHHHHHHHHHH-EEETTEEEEEEEEEEE--HHHHHHHHTB--TTSTT--SSB-PPPEEETTTTEEE---S-PPBP-HHHHHTTTTGGGB-S--GGGGSTT--HHHHB----IIIIIIIIIIHHHHHHHHHTTTS----HHHHHHHHHHHHHH----TT--SPPPPGGGGGG--HHHHHHIIIIIHHHHHHHHS-HHHHHHHHHHHHHHHHHT-GGGGGGHHHHHHHHHHHHHHHHHHT-GGG--HHHHGGGGHHHHHHHH-SGGGG-SHHHHHHHHHHHHT--SSSSHHHHHHHHHHHHHHHHTT--PPPPPSSEEEEETTEEEEEEETTEEE-SSGGG-EEEETTS-EEEEEEEEEETTEEEEEEEEES-EE-S--SSS-GGGGT-EEEEGGGEEEEEEEEEGGGEEEEEEEEE-SSTTEEEEEE-GGG---